Protein 4WYD (pdb70)

Nearest PDB structures (foldseek):
  4cxq-assembly1_B  TM=1.001E+00  e=4.930E-82  Mycobacterium tuberculosis
  4cxq-assembly1_A  TM=1.001E+00  e=3.440E-81  Mycobacterium tuberculosis
  3tft-assembly1_A  TM=9.997E-01  e=1.970E-79  Mycobacterium tuberculosis
  4mqr-assembly1_B  TM=9.929E-01  e=7.323E-78  Mycobacterium tuberculosis
  4w1v-assembly1_A  TM=9.950E-01  e=2.401E-77  Mycobacterium tuberculosis CDC1551

Solvent-accessible surface area: 26821 Å² total; per-residue (Å²): 80,73,40,116,87,2,73,66,20,5,54,54,31,4,1,24,12,53,8,12,25,79,105,97,103,39,74,30,22,2,2,52,14,3,97,27,4,70,0,18,0,23,62,140,50,116,86,44,98,0,0,1,0,0,0,1,37,14,0,0,2,3,0,2,27,42,85,44,0,29,113,23,0,47,90,21,8,210,61,3,1,0,0,0,0,7,6,0,1,0,48,10,0,0,93,0,0,107,32,0,29,106,22,9,11,87,46,2,42,5,0,0,0,1,7,8,17,22,2,0,7,0,0,1,4,0,0,0,15,4,14,5,49,9,108,54,84,68,41,14,99,60,3,0,0,1,71,1,1,33,5,6,4,0,17,24,1,2,5,2,6,17,24,148,41,6,45,3,39,105,8,78,108,34,28,52,79,20,6,36,0,80,58,4,49,119,111,62,63,89,64,23,12,64,57,3,44,66,45,0,38,147,40,14,63,62,0,0,0,0,4,0,9,0,6,3,1,2,20,3,9,1,97,16,6,28,39,137,2,0,112,27,4,53,44,4,1,153,105,81,100,4,12,0,1,0,7,1,17,20,2,2,2,0,4,4,18,5,20,0,0,0,62,73,24,71,7,34,2,26,0,0,1,0,1,26,8,0,0,0,0,0,3,14,4,0,0,0,0,0,27,56,92,2,4,105,13,0,10,25,75,98,12,33,24,0,42,3,5,14,28,9,0,0,4,0,0,2,0,13,0,0,5,15,1,2,79,48,1,63,72,70,95,31,138,63,46,1,86,91,2,20,61,23,0,76,77,22,0,84,95,0,140,96,19,112,2,19,89,40,11,17,34,22,11,0,1,0,0,0,46,2,76,92,106,14,84,46,54,66,3,7,54,6,1,12,96,94,14,0,0,2,42,5,52,90,39,3,0,4,0,4,0,0,6,74,1,66,102,77,32,3,80,62,0,1,57,0,0,7,40,1,1,107,64,16,11,71,82,170,22,134,69,37,144,88,2,85,66,22,8,57,59,33,4,1,20,11,53,9,14,27,80,108,94,102,38,78,34,23,2,2,52,29,4,125,20,4,69,0,24,0,25,87,140,55,114,80,30,122,0,0,1,0,0,0,1,37,15,0,1,2,3,0,2,8,39,101,45,0,30,94,23,0,22,70,21,8,156,55,4,2,0,0,1,0,7,6,0,0,0,61,10,0,0,94,0,0,85,31,0,20,87,28,10,9,86,50,3,49,4,0,0,0,1,7,6,19,20,2,0,8,0,0,1,3,0,0,0,12,6,8,6,51,29,105,57,83,82,42,13,120,54,3,0,0,2,50,4,2,32,6,6,4,0,19,24,0,1,5,2,6,15,30,129,56,10,39,3,36,112,7,75,87,49,25,54,77,22,7,30,0,82,60,4,52,115,109,60,65,84,64,22,11,63,59,3,39,67,53,0,38,149,36,16,62,60,0,0,0,0,4,0,9,0,7,4,0,1,20,18,7,0,98,21,6,48,39,145,2,0,94,24,5,32,43,3,1,150,122,75,102,5,8,0,1,0,8,1,17,19,2,3,2,0,3,4,18,5,21,0,0,0,62,76,22,68,14,30,2,23,0,0,1,0,1,28,6,0,0,0,1,0,4,11,5,0,0,0,0,0,22,57,76,0,7,104,17,1,6,58,12,117,44,19,24,0,42,2,5,13,29,11,1,0,5,0,0,2,0,13,0,0,6,15,1,2,78,48,0,63,72,69,96,30,134,64,51,1,88,90,2,21,62,26,0,68,74,23,0,78,83,0,131,94,20,109,0,18,80,33,4,16,38,23,11,0,1,0,0,0,48,1,75,72,108,12,84,44,53,66,2,8,64,13,1,11,89,107,13,0,1,2,43,4,54,93,40,3,0,3,0,3,0,0,6,72,1,65,105,75,30,4,89,61,0,1,62,0,0,10,34,1,0,119,60,16,21,85,185

Foldseek 3Di:
DQQVVVQVCCLVPNDDPPDDRNPDPDGDWAWDDWDFQWTFTADPNDTFIFGAQCLQVQAQQRTPPDPLLVVLLVVLVVPPQADFPVVDDDDLLVLLLVLCQVQAFPQFRDKWKDQAQLVLVVLLLLLLQLLCVLVVQNLQRAEEEEALAARDDPQQRLQRHHCPQGSSVVCNVPGDNHHYQYHAAAEDDVVSLVVVLVSCLVCLSNHSEYEGAAQFHPPSARGGHQNVSVVSRQVSCVVSVHFYEHEQQNQACCQQLGNTSNVSNSDDGQKYKYWRNLLSNDHGMIMMTGGPSSVVSSPHDPNHDSPDGHRCTSRSSSSSSSSSSSCVSVVDPSNVLQVVLQVLLCVLQVVLVPAPQFDDWDGGRQKTKTFGNFFQDCVQLQVLSVVLRHDWDDGGRITMGNGHSPQDSVRSNSSSNSSSRSSNDSVVDD/DAAQVVVQVCCLVPNDDPPDDRPPDPDGDWDWDDWFFQWTFTADPRDTAIFGAQALQVQAQQRTPPDVLLVVLLVVLVVPPFADFPVVDDDDLLVLLLVLCQVQAAPFFNDKWKDQAQLVLVVLLLLLLQLLVVLVVQNLARAEEEEALAARDDPQQRLQPHHLPPGSSVVCNVPGDHHHYQYHAAAEDDVVSLVVVLVSCLVCLSNHSEYEGAAQFHPRSARGGHQNCSVVSRQVSCVVSVHFYEYEQQNQACCLQLGNTSNVSNSDDGQKYKYWRNLLSNPHGMIMMTGGPSSVVSSPHNVSHDSPDGYRCTSGSSSSSSSSSSNCVSVVDPSNVLQVVLQVLLCVLQVVLCPAPQFDDWDGGRQKTKTFGNFAQDCVQLQVLLVVLRHGWDDGGRITMGNGHSPQDSVRSNSSSNSSSRSSNVVRVD

Radius of gyration: 25.9 Å; Cα contacts (8 Å, |Δi|>4): 2233; chains: 2; bounding box: 71×67×62 Å

InterPro domains:
  IPR005814 Aminotransferase class-III [PF00202] (35-428)
  IPR005814 Aminotransferase class-III [cd00610] (13-429)
  IPR005815 Adenosylmethionine--8-amino-7-oxononanoate aminotransferase BioA [MF_00834] (13-430)
  IPR005815 Adenosylmethionine--8-amino-7-oxononanoate aminotransferase BioA [TIGR00508] (21-430)
  IPR015421 Pyridoxal phosphate-dependent transferase, major domain [G3DSA:3.40.640.10] (73-339)
  IPR015422 Pyridoxal phosphate-dependent transferase, small domain [G3DSA:3.90.1150.10] (19-424)
  IPR015424 Pyridoxal phosphate-dependent transferase [SSF53383] (12-429)
  IPR049704 Aminotransferases class-III pyridoxal-phosphate attachment site [PS00600] (251-288)

B-factor: mean 19.02, std 11.11, range [7.64, 161.14]

Organism: Mycobacterium tuberculosis (strain ATCC 25618 / H37Rv) (NCBI:txid83332)

Secondary structure (DSSP, 8-state):
--HHHHHHHHHHHBPPTTB-TT--SSPPEEEEEEEBTEEEEEETTEEEEEEETTHHHHT-TT-BS-HHHHHHHHHHHHH-S---SSSEE-HHHHHHHHHHHHHSSTTEEEEEEESSHHHHHHHHHHHHHHHHHHTT-TT--EEEEETT----SSHHHHTTS-TTTSTTGGGGGGS---EEEPPPPSS--HHHHHHHHHHHHHHGGGEEEEEE-SSEE-TTT-EE--THHHHHHHHHHHHHT-EEEEE-TTTTTTTTSSSSGGGGTT---SEEEE-GGGGTTSS--EEEEEEHHHHHHHTSTT--SB----TTTT-HHHHHHHHHHHHHHHTS-HHHHHHHHHHHHHHHHGGGGGSTTEEEEEE-SS-EEEEESS---HHHHHHHHHTTTEE---BTTEEEE---TT--HHHHHHHHHHHHHHHHHHSS--/--SHHHHHHHHHHHBPPTTB-TT--SSPPEEEEEEEBTEEEEEETTEEEEEEETTHHHHT-TT-BT-HHHHHHHHHHHHH-S---SSSEE-HHHHHHHHHHHHHSSTTEEEEEEESSHHHHHHHHHHHHHHHHHHTT-TT--EEEEETT----SSHHHHTTS-TTTSTTGGGGGGS---EEEPPPPSS--HHHHHHHHHHHHHHGGGEEEEEE-SSEE-TTT-EE--THHHHHHHHHHHHHT-EEEEE-TTTTTTTTSSSSGGGGTT---SEEEE-GGGGTTSS--EEEEEEHHHHHHHHTSTT-SB----TTTT-HHHHHHHHHHHHHHHTS-HHHHHHHHHHHHHHHHGGGGGSTTEEEEEE-SS-EEEEESS---HHHHHHHHHHTTEE---BTTEEEE---TT--HHHHHHHHHHHHHHHHHHTT-

GO terms:
  GO:0004015 S-adenosyl-L-methionine:8-amino-7-oxononanoate transaminase activity (F, IDA)
  GO:0009102 biotin biosynthetic process (P, IDA)
  GO:0004015 S-adenosyl-L-methionine:8-amino-7-oxononanoate transaminase activity (F, EXP)

Structure (mmCIF, N/CA/C/O backbone):
data_4WYD
#
_entry.id   4WYD
#
_cell.length_a   63.104
_cell.length_b   66.49
_cell.length_c   204.65
_cell.angle_alpha   90.0
_cell.angle_beta   90.0
_cell.angle_gamma   90.0
#
_symmetry.space_group_name_H-M   'P 21 21 21'
#
loop_
_entity.id
_entity.type
_entity.pdbx_description
1 polymer 'Adenosylmethionine-8-amino-7-oxononanoate aminotransferase'
2 non-polymer "PYRIDOXAL-5'-PHOSPHATE"
3 non-polymer N-methyl-1-[4-(1H-pyrazol-1-ylmethyl)phenyl]methanamine
4 non-polymer '4-(2-HYDROXYETHYL)-1-PIPERAZINE ETHANESULFONIC ACID'
5 non-polymer 1,2-ETHANEDIOL
6 water water
#
loop_
_atom_site.group_PDB
_atom_site.id
_atom_site.type_symbol
_atom_site.label_atom_id
_atom_site.label_alt_id
_atom_site.label_comp_id
_atom_site.label_asym_id
_atom_site.label_entity_id
_atom_site.label_seq_id
_atom_site.pdbx_PDB_ins_code
_atom_site.Cartn_x
_atom_site.Cartn_y
_atom_site.Cartn_z
_atom_site.occupancy
_atom_site.B_iso_or_equiv
_atom_site.auth_seq_id
_atom_site.auth_comp_id
_atom_site.auth_asym_id
_atom_site.auth_atom_id
_atom_site.pdbx_PDB_model_num
ATOM 1 N N . LEU A 1 28 ? -2.07130 6.03651 -2.05201 1.000 38.07000 8 LEU A N 1
ATOM 2 C CA . LEU A 1 28 ? -0.67795 6.46282 -2.02398 1.000 35.00000 8 LEU A CA 1
ATOM 3 C C . LEU A 1 28 ? 0.22261 5.47116 -2.74964 1.000 34.26000 8 LEU A C 1
ATOM 4 O O . LEU A 1 28 ? 0.11104 4.25850 -2.55758 1.000 34.76000 8 LEU A O 1
ATOM 9 N N . THR A 1 29 ? 1.11774 5.99327 -3.58115 1.000 31.39000 9 THR A N 1
ATOM 10 C CA . THR A 1 29 ? 2.15261 5.17772 -4.20118 1.000 28.55000 9 THR A CA 1
ATOM 11 C C . THR A 1 29 ? 3.16761 4.79369 -3.13005 1.000 23.46000 9 THR A C 1
ATOM 12 O O . THR A 1 29 ? 3.20255 5.41618 -2.06655 1.000 22.63000 9 THR A O 1
ATOM 16 N N . PRO A 1 30 ? 3.99071 3.76522 -3.39332 1.000 22.74000 10 PRO A N 1
ATOM 17 C CA . PRO A 1 30 ? 5.04188 3.43217 -2.42591 1.000 21.58000 10 PRO A CA 1
ATOM 18 C C . PRO A 1 30 ? 5.96865 4.61461 -2.13312 1.000 20.74000 10 PRO A C 1
ATOM 19 O O . PRO A 1 30 ? 6.39927 4.77284 -0.99092 1.000 19.26000 10 PRO A O 1
ATOM 23 N N . GLU A 1 31 ? 6.25178 5.44165 -3.13314 1.000 23.24000 11 GLU A N 1
ATOM 24 C CA . GLU A 1 31 ? 7.09371 6.60607 -2.91011 1.000 26.90000 11 GLU A CA 1
ATOM 25 C C . GLU A 1 31 ? 6.41580 7.62042 -1.99441 1.000 24.50000 11 GLU A C 1
ATOM 26 O O . GLU A 1 31 ? 7.06538 8.23407 -1.14567 1.000 24.49000 11 GLU A O 1
ATOM 32 N N . GLN A 1 32 ? 5.10782 7.79165 -2.16027 1.000 23.15000 12 GLN A N 1
ATOM 33 C CA . GLN A 1 32 ? 4.34613 8.70288 -1.30562 1.000 23.01000 12 GLN A CA 1
ATOM 34 C C . GLN A 1 32 ? 4.30826 8.19559 0.13199 1.000 20.50000 12 GLN A C 1
ATOM 35 O O . GLN A 1 32 ? 4.40840 8.97775 1.07974 1.000 20.85000 12 GLN A O 1
ATOM 41 N N . ILE A 1 33 ? 4.16105 6.88359 0.28525 1.000 18.11000 13 ILE A N 1
ATOM 42 C CA . ILE A 1 33 ? 4.15128 6.26157 1.60318 1.000 15.95000 13 ILE A CA 1
ATOM 43 C C . ILE A 1 33 ? 5.48630 6.49146 2.30506 1.000 15.69000 13 ILE A C 1
ATOM 44 O O . ILE A 1 33 ? 5.51979 6.87072 3.47137 1.000 15.70000 13 ILE A O 1
ATOM 49 N N . ILE A 1 34 ? 6.58331 6.28151 1.58454 1.000 16.39000 14 ILE A N 1
ATOM 50 C CA . ILE A 1 34 ? 7.91837 6.51858 2.12510 1.000 17.47000 14 ILE A CA 1
ATOM 51 C C . ILE A 1 34 ? 8.09322 7.97538 2.56228 1.000 17.75000 14 ILE A C 1
ATOM 52 O O . ILE A 1 34 ? 8.63461 8.24985 3.63542 1.000 17.74000 14 ILE A O 1
ATOM 57 N N . ALA A 1 35 ? 7.60828 8.90575 1.74649 1.000 18.95000 15 ALA A N 1
ATOM 58 C CA . ALA A 1 35 ? 7.69200 10.32712 2.06872 1.000 19.08000 15 ALA A CA 1
ATOM 59 C C . ALA A 1 35 ? 6.91870 10.69011 3.34353 1.000 17.52000 15 ALA A C 1
ATOM 60 O O . ALA A 1 35 ? 7.42749 11.39586 4.22112 1.000 18.30000 15 ALA A O 1
ATOM 62 N N . VAL A 1 36 ? 5.68356 10.21729 3.44080 1.000 16.93000 16 VAL A N 1
ATOM 63 C CA . VAL A 1 36 ? 4.87385 10.49608 4.61972 1.000 15.59000 16 VAL A CA 1
ATOM 64 C C . VAL A 1 36 ? 5.47651 9.82774 5.84817 1.000 14.55000 16 VAL A C 1
ATOM 65 O O . VAL A 1 36 ? 5.55946 10.42776 6.92617 1.000 15.27000 16 VAL A O 1
ATOM 69 N N . ASP A 1 37 ? 5.91022 8.58847 5.66725 1.000 14.85000 17 ASP A N 1
ATOM 70 C CA . ASP A 1 37 ? 6.51972 7.82328 6.74075 1.000 13.93000 17 ASP A CA 1
ATOM 71 C C . ASP A 1 37 ? 7.76473 8.52216 7.30324 1.000 13.70000 17 ASP A C 1
ATOM 72 O O . ASP A 1 37 ? 7.90523 8.66104 8.51982 1.000 14.67000 17 ASP A O 1
ATOM 77 N N . GLY A 1 38 ? 8.65553 8.97507 6.42427 1.000 15.67000 18 GLY A N 1
ATOM 78 C CA . GLY A 1 38 ? 9.85516 9.65689 6.86493 1.000 16.82000 18 GLY A CA 1
ATOM 79 C C . GLY A 1 38 ? 9.54919 10.94306 7.60798 1.000 18.15000 18 GLY A C 1
ATOM 80 O O . GLY A 1 38 ? 10.23358 11.28461 8.57603 1.000 20.05000 18 GLY A O 1
ATOM 81 N N . ALA A 1 39 ? 8.51025 11.65116 7.17311 1.000 15.53000 19 ALA A N 1
ATOM 82 C CA . ALA A 1 39 ? 8.17029 12.93800 7.77403 1.000 16.74000 19 ALA A CA 1
ATOM 83 C C . ALA A 1 39 ? 7.44036 12.81056 9.10812 1.000 15.72000 19 ALA A C 1
ATOM 84 O O . ALA A 1 39 ? 7.60469 13.66246 9.98628 1.000 18.14000 19 ALA A O 1
ATOM 86 N N . HIS A 1 40 ? 6.63142 11.76636 9.26801 1.000 13.70000 20 HIS A N 1
ATOM 87 C CA . HIS A 1 40 ? 5.64214 11.76983 10.34643 1.000 13.27000 20 HIS A CA 1
ATOM 88 C C . HIS A 1 40 ? 5.52426 10.52676 11.21737 1.000 12.41000 20 HIS A C 1
ATOM 89 O O . HIS A 1 40 ? 4.87585 10.59132 12.26117 1.000 14.28000 20 HIS A O 1
ATOM 96 N N . LEU A 1 41 ? 6.11229 9.40609 10.81189 1.000 11.20000 21 LEU A N 1
ATOM 97 C CA . LEU A 1 41 ? 5.89749 8.15677 11.54301 1.000 11.59000 21 LEU A CA 1
ATOM 98 C C . LEU A 1 41 ? 7.08540 7.74712 12.39266 1.000 11.78000 21 LEU A C 1
ATOM 99 O O . LEU A 1 41 ? 8.19178 7.53930 11.88351 1.000 14.07000 21 LEU A O 1
ATOM 104 N N . TRP A 1 42 ? 6.83260 7.59748 13.69048 1.000 10.86000 22 TRP A N 1
ATOM 105 C CA . TRP A 1 42 ? 7.82601 7.05057 14.59916 1.000 10.83000 22 TRP A CA 1
ATOM 106 C C . TRP A 1 42 ? 7.72611 5.53108 14.59727 1.000 10.79000 22 TRP A C 1
ATOM 107 O O . TRP A 1 42 ? 6.66844 4.98678 14.86898 1.000 13.55000 22 TRP A O 1
ATOM 118 N N . HIS A 1 43 ? 8.82887 4.85107 14.29557 1.000 10.18000 23 HIS A N 1
ATOM 119 C CA . HIS A 1 43 ? 8.86247 3.39164 14.27578 1.000 10.31000 23 HIS A CA 1
ATOM 120 C C . HIS A 1 43 ? 9.35603 2.81565 15.61782 1.000 9.73000 23 HIS A C 1
ATOM 121 O O . HIS A 1 43 ? 9.92983 3.53863 16.43486 1.000 10.77000 23 HIS A O 1
ATOM 128 N N . PRO A 1 44 ? 9.11266 1.50865 15.85547 1.000 9.69000 24 PRO A N 1
ATOM 129 C CA . PRO A 1 44 ? 9.46572 0.91752 17.15389 1.000 10.69000 24 PRO A CA 1
ATOM 130 C C . PRO A 1 44 ? 10.94884 1.04580 17.47914 1.000 8.84000 24 PRO A C 1
ATOM 131 O O . PRO A 1 44 ? 11.78976 0.91460 16.58298 1.000 10.53000 24 PRO A O 1
ATOM 135 N N . TYR A 1 45 ? 11.25602 1.31591 18.74220 1.000 8.96000 25 TYR A N 1
ATOM 136 C CA . TYR A 1 45 ? 12.61023 1.15886 19.26075 1.000 9.15000 25 TYR A CA 1
ATOM 137 C C . TYR A 1 45 ? 13.62258 1.95685 18.44948 1.000 10.01000 25 TYR A C 1
ATOM 138 O O . TYR A 1 45 ? 14.73143 1.49619 18.21463 1.000 12.46000 25 TYR A O 1
ATOM 147 N N . SER A 1 46 ? 13.25140 3.16780 18.05191 1.000 10.27000 26 SER A N 1
ATOM 148 C CA . SER A 1 46 ? 14.05791 3.90218 17.08286 1.000 11.77000 26 SER A CA 1
ATOM 149 C C . SER A 1 46 ? 14.23517 5.36959 17.43369 1.000 12.17000 26 SER A C 1
ATOM 150 O O . SER A 1 46 ? 13.53515 5.92232 18.29052 1.000 11.60000 26 SER A O 1
ATOM 153 N N . SER A 1 47 ? 15.18890 5.98711 16.74931 1.000 14.80000 27 SER A N 1
ATOM 154 C CA . SER A 1 47 ? 15.41049 7.41856 16.82388 1.000 17.18000 27 SER A CA 1
ATOM 155 C C . SER A 1 47 ? 14.92257 8.00741 15.52506 1.000 20.52000 27 SER A C 1
ATOM 156 O O . SER A 1 47 ? 15.57386 7.85584 14.48950 1.000 22.41000 27 SER A O 1
ATOM 159 N N . ILE A 1 48 ? 13.78292 8.67989 15.57252 1.000 20.34000 28 ILE A N 1
ATOM 160 C CA . ILE A 1 48 ? 13.13450 9.14195 14.35820 1.000 22.15000 28 ILE A CA 1
ATOM 161 C C . ILE A 1 48 ? 14.00060 10.17124 13.62756 1.000 24.86000 28 ILE A C 1
ATOM 162 O O . ILE A 1 48 ? 14.55293 11.08524 14.23727 1.000 26.80000 28 ILE A O 1
ATOM 167 N N . GLY A 1 49 ? 14.15448 9.97358 12.32173 1.000 25.91000 29 GLY A N 1
ATOM 168 C CA . GLY A 1 49 ? 15.00655 10.81761 11.50155 1.000 26.74000 29 GLY A CA 1
ATOM 169 C C . GLY A 1 49 ? 16.48782 10.48774 11.58857 1.000 27.90000 29 GLY A C 1
ATOM 170 O O . GLY A 1 49 ? 17.31730 11.18478 11.00067 1.000 29.83000 29 GLY A O 1
ATOM 171 N N . ARG A 1 50 ? 16.82729 9.42404 12.31084 1.000 26.61000 30 ARG A N 1
ATOM 172 C CA . ARG A 1 50 ? 18.22675 9.06332 12.52723 1.000 28.52000 30 ARG A CA 1
ATOM 173 C C . ARG A 1 50 ? 18.55869 7.60502 12.23382 1.000 27.40000 30 ARG A C 1
ATOM 174 O O . ARG A 1 50 ? 19.65857 7.14941 12.54297 1.000 29.72000 30 ARG A O 1
ATOM 182 N N . GLU A 1 51 ? 17.61997 6.86961 11.65076 1.000 23.86000 31 GLU A N 1
ATOM 183 C CA . GLU A 1 51 ? 17.84846 5.44788 11.38698 1.000 23.37000 31 GLU A CA 1
ATOM 184 C C . GLU A 1 51 ? 18.51979 5.21048 10.04065 1.000 26.07000 31 GLU A C 1
ATOM 185 O O . GLU A 1 51 ? 18.09109 5.75106 9.02168 1.000 28.72000 31 GLU A O 1
ATOM 191 N N . ALA A 1 52 ? 19.57182 4.39585 10.04931 1.000 24.82000 32 ALA A N 1
ATOM 192 C CA . ALA A 1 52 ? 20.32700 4.09857 8.83672 1.000 26.78000 32 ALA A CA 1
ATOM 193 C C . ALA A 1 52 ? 19.51584 3.25492 7.86190 1.000 28.28000 32 ALA A C 1
ATOM 194 O O . ALA A 1 52 ? 19.64570 3.39811 6.64407 1.000 32.57000 32 ALA A O 1
ATOM 196 N N . VAL A 1 53 ? 18.68333 2.37066 8.40075 1.000 23.27000 33 VAL A N 1
ATOM 197 C CA . VAL A 1 53 ? 17.87049 1.48733 7.57222 1.000 21.77000 33 VAL A CA 1
ATOM 198 C C . VAL A 1 53 ? 16.40487 1.92112 7.58343 1.000 23.07000 33 VAL A C 1
ATOM 199 O O . VAL A 1 53 ? 15.71360 1.81796 8.60182 1.000 24.53000 33 VAL A O 1
ATOM 203 N N . SER A 1 54 ? 15.94289 2.40992 6.43818 1.000 20.38000 34 SER A N 1
ATOM 204 C CA A SER A 1 54 ? 14.58342 2.91777 6.30163 0.460 20.52000 34 SER A CA 1
ATOM 205 C CA B SER A 1 54 ? 14.58237 2.91551 6.30581 0.540 20.01000 34 SER A CA 1
ATOM 206 C C . SER A 1 54 ? 13.58855 1.76656 6.20549 1.000 17.12000 34 SER A C 1
ATOM 207 O O . SER A 1 54 ? 13.95447 0.66236 5.81048 1.000 19.34000 34 SER A O 1
ATOM 212 N N A PRO A 1 55 ? 12.31862 2.01880 6.56430 0.450 15.53000 35 PRO A N 1
ATOM 213 N N B PRO A 1 55 ? 12.33020 2.01495 6.59336 0.550 15.08000 35 PRO A N 1
ATOM 214 C CA A PRO A 1 55 ? 11.34941 0.92610 6.48071 0.450 14.52000 35 PRO A CA 1
ATOM 215 C CA B PRO A 1 55 ? 11.30152 0.97703 6.48259 0.550 13.96000 35 PRO A CA 1
ATOM 216 C C A PRO A 1 55 ? 11.05379 0.54873 5.03827 0.450 14.98000 35 PRO A C 1
ATOM 217 C C B PRO A 1 55 ? 11.04787 0.55633 5.03372 0.550 14.39000 35 PRO A C 1
ATOM 218 O O A PRO A 1 55 ? 11.12920 1.37962 4.13158 0.450 16.96000 35 PRO A O 1
ATOM 219 O O B PRO A 1 55 ? 11.16357 1.37080 4.11512 0.550 16.62000 35 PRO A O 1
ATOM 226 N N . VAL A 1 56 ? 10.72469 -0.71870 4.84352 1.000 13.85000 36 VAL A N 1
ATOM 227 C CA . VAL A 1 56 ? 10.36180 -1.23681 3.53201 1.000 13.34000 36 VAL A CA 1
ATOM 228 C C . VAL A 1 56 ? 8.83868 -1.19935 3.41803 1.000 12.74000 36 VAL A C 1
ATOM 229 O O . VAL A 1 56 ? 8.12976 -1.59988 4.34834 1.000 12.17000 36 VAL A O 1
ATOM 233 N N . VAL A 1 57 ? 8.32161 -0.70362 2.29928 1.000 12.67000 37 VAL A N 1
ATOM 234 C CA . VAL A 1 57 ? 6.87182 -0.62762 2.13166 1.000 12.18000 37 VAL A CA 1
ATOM 235 C C . VAL A 1 57 ? 6.27169 -2.00742 1.88779 1.000 11.89000 37 VAL A C 1
ATOM 236 O O . VAL A 1 57 ? 6.71957 -2.73093 0.99978 1.000 13.46000 37 VAL A O 1
ATOM 240 N N . ALA A 1 58 ? 5.27549 -2.37224 2.69083 1.000 11.41000 38 ALA A N 1
ATOM 241 C CA . ALA A 1 58 ? 4.51836 -3.60833 2.50832 1.000 11.67000 38 ALA A CA 1
ATOM 242 C C . ALA A 1 58 ? 3.17422 -3.27151 1.88372 1.000 11.47000 38 ALA A C 1
ATOM 243 O O . ALA A 1 58 ? 2.48734 -2.35576 2.35326 1.000 12.26000 38 ALA A O 1
ATOM 245 N N . VAL A 1 59 ? 2.79292 -4.00442 0.84001 1.000 11.46000 39 VAL A N 1
ATOM 246 C CA . VAL A 1 59 ? 1.55388 -3.69383 0.13681 1.000 11.58000 39 VAL A CA 1
ATOM 247 C C . VAL A 1 59 ? 0.53761 -4.83184 0.14142 1.000 12.49000 39 VAL A C 1
ATOM 248 O O . VAL A 1 59 ? -0.61570 -4.63209 -0.23445 1.000 15.57000 39 VAL A O 1
ATOM 252 N N . ALA A 1 60 ? 0.95473 -6.02557 0.54140 1.000 11.36000 40 ALA A N 1
ATOM 253 C CA . ALA A 1 60 ? 0.03028 -7.15850 0.61298 1.000 12.17000 40 ALA A CA 1
ATOM 254 C C . ALA A 1 60 ? 0.60682 -8.23791 1.50737 1.000 11.05000 40 ALA A C 1
ATOM 255 O O . ALA A 1 60 ? 1.81809 -8.28221 1.73257 1.000 11.74000 40 ALA A O 1
ATOM 257 N N . ALA A 1 61 ? -0.26270 -9.10498 2.01990 1.000 11.10000 41 ALA A N 1
ATOM 258 C CA . ALA A 1 61 ? 0.17387 -10.28091 2.76418 1.000 10.97000 41 ALA A CA 1
ATOM 259 C C . ALA A 1 61 ? -0.84610 -11.38275 2.55896 1.000 10.94000 41 ALA A C 1
ATOM 260 O O . ALA A 1 61 ? -2.05148 -11.17832 2.72409 1.000 13.24000 41 ALA A O 1
ATOM 262 N N . HIS A 1 62 ? -0.36651 -12.55444 2.17868 1.000 10.87000 42 HIS A N 1
ATOM 263 C CA A HIS A 1 62 ? -1.23975 -13.68844 1.89255 0.660 11.45000 42 HIS A CA 1
ATOM 264 C CA B HIS A 1 62 ? -1.24817 -13.69192 1.94476 0.340 12.20000 42 HIS A CA 1
ATOM 265 C C . HIS A 1 62 ? -0.51234 -14.97637 2.26535 1.000 11.02000 42 HIS A C 1
ATOM 266 O O . HIS A 1 62 ? 0.59592 -15.21726 1.79005 1.000 12.04000 42 HIS A O 1
ATOM 279 N N . GLY A 1 63 ? -1.12183 -15.79501 3.10876 1.000 11.11000 43 GLY A N 1
ATOM 280 C CA . GLY A 1 63 ? -0.46561 -16.99955 3.56760 1.000 11.98000 43 GLY A CA 1
ATOM 281 C C . GLY A 1 63 ? 0.82424 -16.63923 4.29281 1.000 10.78000 43 GLY A C 1
ATOM 282 O O . GLY A 1 63 ? 0.85548 -15.73661 5.12929 1.000 11.63000 43 GLY A O 1
ATOM 283 N N . ALA A 1 64 ? 1.90447 -17.33598 3.96038 1.000 11.92000 44 ALA A N 1
ATOM 284 C CA . ALA A 1 64 ? 3.19272 -17.11190 4.60801 1.000 11.90000 44 ALA A CA 1
ATOM 285 C C . ALA A 1 64 ? 4.00445 -16.01142 3.93497 1.000 11.65000 44 ALA A C 1
ATOM 286 O O . ALA A 1 64 ? 5.16117 -15.77684 4.30451 1.000 12.55000 44 ALA A O 1
ATOM 288 N N . TRP A 1 65 ? 3.39821 -15.32766 2.96899 1.000 11.27000 45 TRP A N 1
ATOM 289 C CA . TRP A 1 65 ? 4.13460 -14.41230 2.10327 1.000 11.52000 45 TRP A CA 1
ATOM 290 C C . TRP A 1 65 ? 3.70978 -12.95227 2.23355 1.000 11.84000 45 TRP A C 1
ATOM 291 O O . TRP A 1 65 ? 2.52506 -12.64924 2.37537 1.000 14.60000 45 TRP A O 1
ATOM 302 N N . LEU A 1 66 ? 4.69296 -12.05806 2.19353 1.000 10.89000 46 LEU A N 1
ATOM 303 C CA . LEU A 1 66 ? 4.45761 -10.62435 2.12916 1.000 11.16000 46 LEU A CA 1
ATOM 304 C C . LEU A 1 66 ? 4.83195 -10.13068 0.74376 1.000 10.99000 46 LEU A C 1
ATOM 305 O O . LEU A 1 66 ? 5.77823 -10.64455 0.13989 1.000 13.02000 46 LEU A O 1
ATOM 310 N N . THR A 1 67 ? 4.11671 -9.12280 0.25503 1.000 11.07000 47 THR A N 1
ATOM 311 C CA . THR A 1 67 ? 4.54059 -8.40754 -0.93954 1.000 11.65000 47 THR A CA 1
ATOM 312 C C . THR A 1 67 ? 5.14402 -7.08558 -0.49410 1.000 12.04000 47 THR A C 1
ATOM 313 O O . THR A 1 67 ? 4.45004 -6.22565 0.07080 1.000 12.32000 47 THR A O 1
ATOM 317 N N . LEU A 1 68 ? 6.44321 -6.93735 -0.72965 1.000 11.99000 48 LEU A N 1
ATOM 318 C CA . LEU A 1 68 ? 7.16076 -5.72703 -0.34493 1.000 12.06000 48 LEU A CA 1
ATOM 319 C C . LEU A 1 68 ? 7.60675 -4.98579 -1.59655 1.000 13.73000 48 LEU A C 1
ATOM 320 O O . LEU A 1 68 ? 7.72262 -5.58194 -2.66649 1.000 17.61000 48 LEU A O 1
AT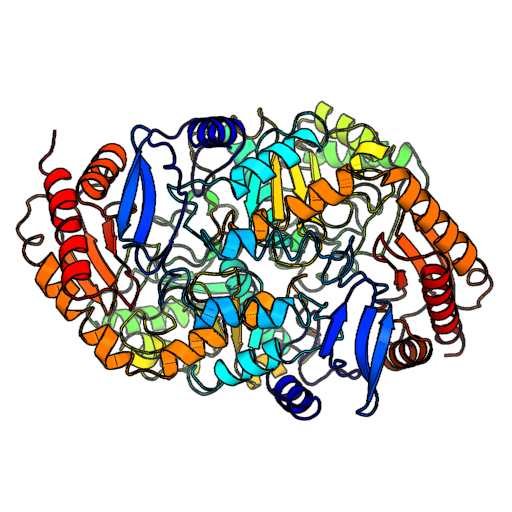OM 325 N N . ILE A 1 69 ? 7.85069 -3.68681 -1.46895 1.000 14.91000 49 ILE A N 1
ATOM 326 C CA . ILE A 1 69 ? 8.34208 -2.89786 -2.59125 1.000 16.71000 49 ILE A CA 1
ATOM 327 C C . ILE A 1 69 ? 9.83578 -2.69443 -2.44184 1.000 18.65000 49 ILE A C 1
ATOM 328 O O . ILE A 1 69 ? 10.30723 -2.19050 -1.42849 1.000 20.11000 49 ILE A O 1
ATOM 333 N N . ARG A 1 70 ? 10.58349 -3.09675 -3.45484 1.000 19.56000 50 ARG A N 1
ATOM 334 C CA . ARG A 1 70 ? 12.01786 -2.93640 -3.41563 1.000 23.62000 50 ARG A CA 1
ATOM 335 C C . ARG A 1 70 ? 12.46764 -2.41247 -4.76040 1.000 25.99000 50 ARG A C 1
ATOM 336 O O . ARG A 1 70 ? 12.15872 -3.01040 -5.78930 1.000 26.36000 50 ARG A O 1
ATOM 344 N N . ASP A 1 71 ? 13.18416 -1.29105 -4.74293 1.000 30.52000 51 ASP A N 1
ATOM 345 C CA . ASP A 1 71 ? 13.62802 -0.62584 -5.96540 1.000 36.44000 51 ASP A CA 1
ATOM 346 C C . ASP A 1 71 ? 12.44224 -0.35632 -6.89019 1.000 34.74000 51 ASP A C 1
ATOM 347 O O . ASP A 1 71 ? 12.54651 -0.48762 -8.10986 1.000 37.67000 51 ASP A O 1
ATOM 352 N N . GLY A 1 72 ? 11.30832 -0.00284 -6.29076 1.000 31.29000 52 GLY A N 1
ATOM 353 C CA . GLY A 1 72 ? 10.11302 0.34549 -7.03597 1.000 30.51000 52 GLY A CA 1
ATOM 354 C C . GLY A 1 72 ? 9.30315 -0.82604 -7.55812 1.000 29.16000 52 GLY A C 1
ATOM 355 O O . GLY A 1 72 ? 8.28106 -0.62928 -8.21335 1.000 31.35000 52 GLY A O 1
ATOM 356 N N . GLN A 1 73 ? 9.74673 -2.04492 -7.26959 1.000 25.73000 53 GLN A N 1
ATOM 357 C CA . GLN A 1 73 ? 9.07875 -3.23761 -7.78479 1.000 25.65000 53 GLN A CA 1
ATOM 358 C C . GLN A 1 73 ? 8.59462 -4.15295 -6.66604 1.000 20.70000 53 GLN A C 1
ATOM 359 O O . GLN A 1 73 ? 9.26551 -4.29959 -5.64803 1.000 19.42000 53 GLN A O 1
ATOM 365 N N . PRO A 1 74 ? 7.42407 -4.77780 -6.85455 1.000 19.86000 54 PRO A N 1
ATOM 366 C CA . PRO A 1 74 ? 6.94648 -5.72052 -5.83915 1.000 17.59000 54 PRO A CA 1
ATOM 367 C C . PRO A 1 74 ? 7.75391 -7.01745 -5.82548 1.000 18.61000 54 PRO A C 1
ATOM 368 O O . PRO A 1 74 ? 8.03258 -7.60078 -6.88344 1.000 19.79000 54 PRO A O 1
ATOM 372 N N . ILE A 1 75 ? 8.14105 -7.45005 -4.62749 1.000 16.60000 55 ILE A N 1
ATOM 373 C CA . ILE A 1 75 ? 8.77923 -8.74680 -4.44357 1.000 16.16000 55 ILE A CA 1
ATOM 374 C C . ILE A 1 75 ? 8.01573 -9.56886 -3.40647 1.000 14.06000 55 ILE A C 1
ATOM 375 O O . ILE A 1 75 ? 7.47399 -9.02731 -2.43727 1.000 14.67000 55 ILE A O 1
ATOM 380 N N . GLU A 1 76 ? 7.96407 -10.87645 -3.62321 1.000 15.15000 56 GLU A N 1
ATOM 381 C CA . GLU A 1 76 ? 7.33534 -11.79510 -2.68155 1.000 14.58000 56 GLU A CA 1
ATOM 382 C C . GLU A 1 76 ? 8.37938 -12.32233 -1.71422 1.000 13.51000 56 GLU A C 1
ATOM 383 O O . GLU A 1 76 ? 9.40526 -12.85686 -2.13911 1.000 17.09000 56 GLU A O 1
ATOM 389 N N . VAL A 1 77 ? 8.13632 -12.16778 -0.41507 1.000 11.92000 57 VAL A N 1
ATOM 390 C CA . VAL A 1 77 ? 9.07047 -12.69323 0.57664 1.000 12.53000 57 VAL A CA 1
ATOM 391 C C . VAL A 1 77 ? 8.33922 -13.46854 1.67090 1.000 11.78000 57 VAL A C 1
ATOM 392 O O . VAL A 1 77 ? 7.19841 -13.14535 2.03777 1.000 11.85000 57 VAL A O 1
ATOM 396 N N . LEU A 1 78 ? 8.99255 -14.50070 2.19395 1.000 10.95000 58 LEU A N 1
ATOM 397 C CA . LEU A 1 78 ? 8.44718 -15.26024 3.31599 1.000 10.88000 58 LEU A CA 1
ATOM 398 C C . LEU A 1 78 ? 8.48211 -14.44940 4.60828 1.000 10.48000 58 LEU A C 1
ATOM 399 O O . LEU A 1 78 ? 9.50554 -13.85451 4.95018 1.000 10.48000 58 LEU A O 1
ATOM 404 N N . ASP A 1 79 ? 7.36163 -14.43751 5.32419 1.000 9.99000 59 ASP A N 1
ATOM 405 C CA . ASP A 1 79 ? 7.27699 -13.77373 6.62117 1.000 10.41000 59 ASP A CA 1
ATOM 406 C C . ASP A 1 79 ? 7.87314 -14.67897 7.69185 1.000 9.98000 59 ASP A C 1
ATOM 407 O O . ASP A 1 79 ? 7.15620 -15.30029 8.47173 1.000 10.72000 59 ASP A O 1
ATOM 412 N N . ALA A 1 80 ? 9.19741 -14.75946 7.71519 1.000 9.39000 60 ALA A N 1
ATOM 413 C CA . ALA A 1 80 ? 9.89226 -15.69333 8.59511 1.000 9.97000 60 ALA A CA 1
ATOM 414 C C . ALA A 1 80 ? 9.74102 -15.32508 10.07073 1.000 9.87000 60 ALA A C 1
ATOM 415 O O . ALA A 1 80 ? 10.00529 -16.14062 10.94910 1.000 10.15000 60 ALA A O 1
ATOM 417 N N . MET A 1 81 ? 9.30010 -14.09871 10.32841 1.000 9.61000 61 MET A N 1
ATOM 418 C CA . MET A 1 81 ? 9.13697 -13.58872 11.68032 1.000 9.67000 61 MET A CA 1
ATOM 419 C C . MET A 1 81 ? 7.70150 -13.73600 12.15731 1.000 9.61000 61 MET A C 1
ATOM 420 O O . MET A 1 81 ? 7.40397 -13.39399 13.30005 1.000 10.13000 61 MET A O 1
ATOM 425 N N . SER A 1 82 ? 6.82445 -14.24449 11.29029 1.000 9.48000 62 SER A N 1
ATOM 426 C CA A SER A 1 82 ? 5.38354 -14.25922 11.57388 0.600 9.47000 62 SER A CA 1
ATOM 427 C CA B SER A 1 82 ? 5.37210 -14.22983 11.49290 0.400 10.31000 62 SER A CA 1
ATOM 428 C C . SER A 1 82 ? 4.88880 -12.89315 12.04954 1.000 8.47000 62 SER A C 1
ATOM 429 O O . SER A 1 82 ? 4.02681 -12.83472 12.92238 1.000 8.85000 62 SER A O 1
ATOM 434 N N . SER A 1 83 ? 5.43816 -11.80732 11.50757 1.000 9.76000 63 SER A N 1
ATOM 435 C CA . SER A 1 83 ? 5.03883 -10.46034 11.91187 1.000 10.12000 63 SER A CA 1
ATOM 436 C C . SER A 1 83 ? 5.11387 -10.30692 13.43298 1.000 9.85000 63 SER A C 1
ATOM 437 O O . SER A 1 83 ? 4.10473 -10.08788 14.11954 1.000 10.02000 63 SER A O 1
ATOM 440 N N . TRP A 1 84 ? 6.32807 -10.44105 13.94863 1.000 9.71000 64 TRP A N 1
ATOM 441 C CA . TRP A 1 84 ? 6.59900 -10.37325 15.38485 1.000 9.18000 64 TRP A CA 1
ATOM 442 C C . TRP A 1 84 ? 5.84171 -11.45574 16.14599 1.000 8.38000 64 TRP A C 1
ATOM 443 O O . TRP A 1 84 ? 5.27359 -11.22060 17.22237 1.000 9.91000 64 TRP A O 1
ATOM 454 N N . TRP A 1 85 ? 5.83491 -12.65037 15.56260 1.000 8.21000 65 TRP A N 1
ATOM 455 C CA . TRP A 1 85 ? 5.52142 -13.88380 16.28561 1.000 8.44000 65 TRP A CA 1
ATOM 456 C C . TRP A 1 85 ? 4.01920 -14.02548 16.49612 1.000 9.73000 65 TRP A C 1
ATOM 457 O O . TRP A 1 85 ? 3.58346 -14.63598 17.46553 1.000 12.38000 65 TRP A O 1
ATOM 468 N N . THR A 1 86 ? 3.23310 -13.45671 15.59041 1.000 9.12000 66 THR A N 1
ATOM 469 C CA . THR A 1 86 ? 1.79136 -13.44001 15.74343 1.000 9.55000 66 THR A CA 1
ATOM 470 C C . THR A 1 86 ? 1.06290 -14.27642 14.69202 1.000 8.59000 66 THR A C 1
ATOM 471 O O . THR A 1 86 ? 0.03352 -14.88427 14.99909 1.000 9.59000 66 THR A O 1
ATOM 475 N N . ALA A 1 87 ? 1.57880 -14.30546 13.45976 1.000 8.96000 67 ALA A N 1
ATOM 476 C CA . ALA A 1 87 ? 0.83490 -14.83067 12.30915 1.000 9.09000 67 ALA A CA 1
ATOM 477 C C . ALA A 1 87 ? 0.98988 -16.34490 12.17041 1.000 8.73000 67 ALA A C 1
ATOM 478 O O . ALA A 1 87 ? 1.45664 -16.84157 11.13868 1.000 9.70000 67 ALA A O 1
ATOM 480 N N . ILE A 1 88 ? 0.56975 -17.08485 13.19627 1.000 9.07000 68 ILE A N 1
ATOM 481 C CA . ILE A 1 88 ? 0.79170 -18.52511 13.24210 1.000 8.80000 68 ILE A CA 1
ATOM 482 C C . ILE A 1 88 ? 0.10317 -19.29916 12.11493 1.000 10.05000 68 ILE A C 1
ATOM 483 O O . ILE A 1 88 ? 0.60507 -20.34674 11.69938 1.000 10.38000 68 ILE A O 1
ATOM 488 N N . HIS A 1 89 ? -1.02508 -18.79383 11.61849 1.000 9.57000 69 HIS A N 1
ATOM 489 C CA . HIS A 1 89 ? -1.73260 -19.44398 10.52021 1.000 10.18000 69 HIS A CA 1
ATOM 490 C C . HIS A 1 89 ? -1.50683 -18.71079 9.20787 1.000 10.48000 69 HIS A C 1
ATOM 491 O O . HIS A 1 89 ? -2.21547 -18.94734 8.22952 1.000 11.98000 69 HIS A O 1
ATOM 498 N N . GLY A 1 90 ? -0.52787 -17.82378 9.17783 1.000 10.04000 70 GLY A N 1
ATOM 499 C CA . GLY A 1 90 ? -0.31177 -16.99449 8.01254 1.000 11.28000 70 GLY A CA 1
ATOM 500 C C . GLY A 1 90 ? -1.32389 -15.86104 7.92278 1.000 10.41000 70 GLY A C 1
ATOM 501 O O . GLY A 1 90 ? -2.19417 -15.67570 8.79002 1.000 13.99000 70 GLY A O 1
ATOM 502 N N . HIS A 1 91 ? -1.20902 -15.08251 6.85679 1.000 10.59000 71 HIS A N 1
ATOM 503 C CA . HIS A 1 91 ? -2.07523 -13.93038 6.64522 1.000 11.36000 71 HIS A CA 1
ATOM 504 C C . HIS A 1 91 ? -3.25178 -14.29967 5.75650 1.000 11.64000 71 HIS A C 1
ATOM 505 O O . HIS A 1 91 ? -3.13079 -15.15000 4.88190 1.000 14.38000 71 HIS A O 1
ATOM 512 N N . GLY A 1 92 ? -4.38965 -13.66200 5.97386 1.000 11.91000 72 GLY A N 1
ATOM 513 C CA . GLY A 1 92 ? -5.51737 -13.84072 5.08587 1.000 13.67000 72 GLY A CA 1
ATOM 514 C C . GLY A 1 92 ? -6.01994 -15.27228 5.04040 1.000 13.52000 72 GLY A C 1
ATOM 515 O O . GLY A 1 92 ? -6.42861 -15.76114 3.98961 1.000 16.62000 72 GLY A O 1
ATOM 516 N N . HIS A 1 93 ? -5.98164 -15.96196 6.17479 1.000 12.36000 73 HIS A N 1
ATOM 517 C CA . HIS A 1 93 ? -6.55828 -17.29589 6.25159 1.000 12.62000 73 HIS A CA 1
ATOM 518 C C . HIS A 1 93 ? -8.07556 -17.16636 6.16498 1.000 12.60000 73 HIS A C 1
ATOM 519 O O . HIS A 1 93 ? -8.66539 -16.35071 6.86665 1.000 13.33000 73 HIS A O 1
ATOM 526 N N . PRO A 1 94 ? -8.72333 -17.96361 5.30200 1.000 13.54000 74 PRO A N 1
ATOM 527 C CA . PRO A 1 94 ? -10.16230 -17.78017 5.08302 1.000 14.19000 74 PRO A CA 1
ATOM 528 C C . PRO A 1 94 ? -11.01155 -17.98140 6.33923 1.000 13.09000 74 PRO A C 1
ATOM 529 O O . PRO A 1 94 ? -12.02179 -17.29408 6.48387 1.000 13.82000 74 PRO A O 1
ATOM 533 N N . ALA A 1 95 ? -10.61549 -18.88137 7.23427 1.000 12.86000 75 ALA A N 1
ATOM 534 C CA . ALA A 1 95 ? -11.40272 -19.08840 8.45576 1.000 13.46000 75 ALA A CA 1
ATOM 535 C C . ALA A 1 95 ? -11.33520 -17.86907 9.36769 1.000 13.16000 75 ALA A C 1
ATOM 536 O O . ALA A 1 95 ? -12.32993 -17.47212 9.97343 1.000 13.82000 75 ALA A O 1
ATOM 538 N N . LEU A 1 96 ? -10.16212 -17.26341 9.44838 1.000 11.56000 76 LEU A N 1
ATOM 539 C CA . LEU A 1 96 ? -9.97907 -16.10523 10.31121 1.000 11.90000 76 LEU A CA 1
ATOM 540 C C . LEU A 1 96 ? -10.59951 -14.85582 9.67082 1.000 11.09000 76 LEU A C 1
ATOM 541 O O . LEU A 1 96 ? -11.27333 -14.07237 10.34287 1.000 11.74000 76 LEU A O 1
ATOM 546 N N . ASP A 1 97 ? -10.42092 -14.69813 8.35973 1.000 12.81000 77 ASP A N 1
ATOM 547 C CA . ASP A 1 97 ? -11.04768 -13.58871 7.63656 1.000 13.28000 77 ASP A CA 1
ATOM 548 C C . ASP A 1 97 ? -12.55545 -13.61613 7.83255 1.000 13.31000 77 ASP A C 1
ATOM 549 O O . ASP A 1 97 ? -13.18175 -12.60254 8.16288 1.000 13.29000 77 ASP A O 1
ATOM 554 N N . GLN A 1 98 ? -13.14296 -14.78692 7.63351 1.000 13.21000 78 GLN A N 1
ATOM 555 C CA . GLN A 1 98 ? -14.58872 -14.87280 7.72735 1.000 14.14000 78 GLN A CA 1
ATOM 556 C C . GLN A 1 98 ? -15.11684 -14.72754 9.14977 1.000 13.16000 78 GLN A C 1
ATOM 557 O O . GLN A 1 98 ? -16.20677 -14.20472 9.35161 1.000 13.41000 78 GLN A O 1
ATOM 563 N N . ALA A 1 99 ? -14.33343 -15.15057 10.13848 1.000 12.86000 79 ALA A N 1
ATOM 564 C CA . ALA A 1 99 ? -14.74451 -14.93745 11.51908 1.000 13.62000 79 ALA A CA 1
ATOM 565 C C . ALA A 1 99 ? -14.84179 -13.44117 11.80064 1.000 13.29000 79 ALA A C 1
ATOM 566 O O . ALA A 1 99 ? -15.76197 -12.98919 12.48223 1.000 14.12000 79 ALA A O 1
ATOM 568 N N . LEU A 1 100 ? -13.89148 -12.67322 11.27149 1.000 13.14000 80 LEU A N 1
ATOM 569 C CA A LEU A 1 100 ? -13.90396 -11.22933 11.44193 0.500 14.57000 80 LEU A CA 1
ATOM 570 C CA B LEU A 1 100 ? -13.90579 -11.22405 11.44465 0.500 14.34000 80 LEU A CA 1
ATOM 571 C C . LEU A 1 100 ? -15.10964 -10.60103 10.74202 1.000 14.24000 80 LEU A C 1
ATOM 572 O O . LEU A 1 100 ? -15.85130 -9.81984 11.33879 1.000 15.03000 80 LEU A O 1
ATOM 581 N N . THR A 1 101 ? -15.30890 -10.93945 9.47375 1.000 12.84000 81 THR A N 1
ATOM 582 C CA . THR A 1 101 ? -16.38402 -10.31231 8.72205 1.000 14.96000 81 THR A CA 1
ATOM 583 C C . THR A 1 101 ? -17.76550 -10.73865 9.22796 1.000 13.57000 81 THR A C 1
ATOM 584 O O . THR A 1 101 ? -18.70660 -9.94883 9.20372 1.000 15.39000 81 THR A O 1
ATOM 588 N N . THR A 1 102 ? -17.87757 -11.96750 9.71790 1.000 12.93000 82 THR A N 1
ATOM 589 C CA . THR A 1 102 ? -19.13443 -12.39791 10.32304 1.000 14.46000 82 THR A CA 1
ATOM 590 C C . THR A 1 102 ? -19.44869 -11.55586 11.56839 1.000 14.35000 82 THR A C 1
ATOM 591 O O . THR A 1 102 ? -20.56742 -11.07477 11.73955 1.000 15.86000 82 THR A O 1
ATOM 595 N N . GLN A 1 103 ? -18.45741 -11.34414 12.42389 1.000 12.96000 83 GLN A N 1
ATOM 596 C CA . GLN A 1 103 ? -18.69761 -10.53891 13.60681 1.000 13.24000 83 GLN A CA 1
ATOM 597 C C . GLN A 1 103 ? -18.94324 -9.07299 13.24698 1.000 13.73000 83 GLN A C 1
ATOM 598 O O . GLN A 1 103 ? -19.74328 -8.39478 13.89265 1.000 14.55000 83 GLN A O 1
ATOM 604 N N . LEU A 1 104 ? -18.26922 -8.59214 12.20560 1.000 13.23000 84 LEU A N 1
ATOM 605 C CA . LEU A 1 104 ? -18.41261 -7.20475 11.77201 1.000 14.08000 84 LEU A CA 1
ATOM 606 C C . LEU A 1 104 ? -19.84658 -6.90347 11.37228 1.000 14.27000 84 LEU A C 1
ATOM 607 O O . LEU A 1 104 ? -20.36551 -5.81127 11.61441 1.000 15.29000 84 LEU A O 1
ATOM 612 N N . ARG A 1 105 ? -20.49769 -7.88194 10.76569 1.000 13.93000 85 ARG A N 1
ATOM 613 C CA . ARG A 1 105 ? -21.88001 -7.71226 10.36187 1.000 15.39000 85 ARG A CA 1
ATOM 614 C C . ARG A 1 105 ? -22.83018 -7.61931 11.55426 1.000 16.61000 85 ARG A C 1
ATOM 615 O O . ARG A 1 105 ? -23.78575 -6.83896 11.53720 1.000 21.00000 85 ARG A O 1
ATOM 623 N N . VAL A 1 106 ? -22.55966 -8.40252 12.59303 1.000 13.74000 86 VAL A N 1
ATOM 624 C CA A VAL A 1 106 ? -23.43775 -8.50974 13.75699 0.570 14.38000 86 VAL A CA 1
ATOM 625 C CA B VAL A 1 106 ? -23.47862 -8.46528 13.72402 0.430 14.40000 86 VAL A CA 1
ATOM 626 C C . VAL A 1 106 ? -23.22607 -7.39408 14.78342 1.000 12.80000 86 VAL A C 1
ATOM 627 O O . VAL A 1 106 ? -24.17826 -6.73419 15.21079 1.000 13.43000 86 VAL A O 1
ATOM 634 N N . MET A 1 107 ? -21.97047 -7.19563 15.18787 1.000 12.73000 87 MET A N 1
ATOM 635 C CA . MET A 1 107 ? -21.66621 -6.28633 16.28482 1.000 12.83000 87 MET A CA 1
ATOM 636 C C . MET A 1 107 ? -20.17021 -6.03653 16.34913 1.000 11.26000 87 MET A C 1
ATOM 637 O O . MET A 1 107 ? -19.40817 -6.90365 16.76502 1.000 12.89000 87 MET A O 1
ATOM 642 N N . ASN A 1 108 ? -19.74898 -4.84360 15.95516 1.000 11.65000 88 ASN A N 1
ATOM 643 C CA . ASN A 1 108 ? -18.32627 -4.52664 15.95732 1.000 12.31000 88 ASN A CA 1
ATOM 644 C C . ASN A 1 108 ? -17.73079 -4.45986 17.36196 1.000 11.89000 88 ASN A C 1
ATOM 645 O O . ASN A 1 108 ? -16.65496 -5.00062 17.62797 1.000 12.14000 88 ASN A O 1
ATOM 650 N N . HIS A 1 109 ? -18.44930 -3.81438 18.26664 1.000 11.92000 89 HIS A N 1
ATOM 651 C CA . HIS A 1 109 ? -17.92438 -3.54517 19.59288 1.000 11.97000 89 HIS A CA 1
ATOM 652 C C . HIS A 1 109 ? -19.00328 -2.96396 20.47828 1.000 13.09000 89 HIS A C 1
ATOM 653 O O . HIS A 1 109 ? -19.82186 -2.16736 20.01684 1.000 14.42000 89 HIS A O 1
ATOM 660 N N . VAL A 1 110 ? -19.01251 -3.38188 21.74313 1.000 11.66000 90 VAL A N 1
ATOM 661 C CA . VAL A 1 110 ? -19.81761 -2.73827 22.78071 1.000 11.54000 90 VAL A CA 1
ATOM 662 C C . VAL A 1 110 ? -18.93883 -2.64259 24.01717 1.000 10.81000 90 VAL A C 1
ATOM 663 O O . VAL A 1 110 ? -17.95824 -3.38466 24.14647 1.000 11.77000 90 VAL A O 1
ATOM 667 N N . MET A 1 111 ? -19.26153 -1.71999 24.91545 1.000 11.05000 91 MET A N 1
ATOM 668 C CA . MET A 1 111 ? -18.46329 -1.56224 26.13906 1.000 10.12000 91 MET A CA 1
ATOM 669 C C . MET A 1 111 ? -18.64032 -2.75495 27.08319 1.000 11.32000 91 MET A C 1
ATOM 670 O O . MET A 1 111 ? -19.76006 -3.22642 27.29186 1.000 12.90000 91 MET A O 1
ATOM 675 N N . PHE A 1 112 ? -17.53970 -3.23803 27.65537 1.000 10.10000 92 PHE A N 1
ATOM 676 C CA . PHE A 1 112 ? -17.57693 -4.40213 28.52632 1.000 11.07000 92 PHE A CA 1
ATOM 677 C C . PHE A 1 112 ? -17.93750 -3.98360 29.95066 1.000 10.94000 92 PHE A C 1
ATOM 678 O O . PHE A 1 112 ? -18.09745 -4.82842 30.83127 1.000 11.93000 92 PHE A O 1
ATOM 686 N N . GLY A 1 113 ? -18.06341 -2.67961 30.17954 1.000 12.19000 93 GLY A N 1
ATOM 687 C CA . GLY A 1 113 ? -18.54984 -2.19206 31.45817 1.000 13.64000 93 GLY A CA 1
ATOM 688 C C . GLY A 1 113 ? -20.07054 -2.24424 31.49360 1.000 13.23000 93 GLY A C 1
ATOM 689 O O . GLY A 1 113 ? -20.74406 -1.28357 31.10163 1.000 14.92000 93 GLY A O 1
ATOM 690 N N . GLY A 1 114 ? -20.61760 -3.37074 31.94556 1.000 13.10000 94 GLY A N 1
ATOM 691 C CA . GLY A 1 114 ? -22.05751 -3.54070 32.06412 1.000 13.18000 94 GLY A CA 1
ATOM 692 C C . GLY A 1 114 ? -22.67329 -4.48951 31.05348 1.000 12.11000 94 GLY A C 1
ATOM 693 O O . GLY A 1 114 ? -23.82978 -4.89832 31.20649 1.000 13.18000 94 GLY A O 1
ATOM 694 N N . LEU A 1 115 ? -21.90931 -4.84196 30.01926 1.000 12.43000 95 LEU A N 1
ATOM 695 C CA . LEU A 1 115 ? -22.39225 -5.72025 28.95863 1.000 11.58000 95 LEU A CA 1
ATOM 696 C C . LEU A 1 115 ? -21.47406 -6.90957 28.77695 1.000 12.26000 95 LEU A C 1
ATOM 697 O O . LEU A 1 115 ? -20.28809 -6.83241 29.06357 1.000 12.01000 95 LEU A O 1
ATOM 702 N N . THR A 1 116 ? -22.03057 -8.00929 28.28012 1.000 11.73000 96 THR A N 1
ATOM 703 C CA . THR A 1 116 ? -21.22228 -9.13554 27.86468 1.000 12.32000 96 THR A CA 1
ATOM 704 C C . THR A 1 116 ? -21.68819 -9.63089 26.50080 1.000 11.43000 96 THR A C 1
ATOM 705 O O . THR A 1 116 ? -22.68512 -9.15201 25.96951 1.000 12.37000 96 THR A O 1
ATOM 709 N N . HIS A 1 117 ? -20.94939 -10.56022 25.91161 1.000 11.43000 97 HIS A N 1
ATOM 710 C CA . HIS A 1 117 ? -21.27131 -10.99324 24.55922 1.000 11.81000 97 HIS A CA 1
ATOM 711 C C . HIS A 1 117 ? -20.65841 -12.33630 24.20795 1.000 10.53000 97 HIS A C 1
ATOM 712 O O . HIS A 1 117 ? -19.78520 -12.84381 24.91866 1.000 11.54000 97 HIS A O 1
ATOM 719 N N . GLU A 1 118 ? -21.13422 -12.90412 23.10681 1.000 11.70000 98 GLU A N 1
ATOM 720 C CA . GLU A 1 118 ? -20.73801 -14.23712 22.68815 1.000 12.34000 98 GLU A CA 1
ATOM 721 C C . GLU A 1 118 ? -19.23414 -14.42354 22.38996 1.000 11.60000 98 GLU A C 1
ATOM 722 O O . GLU A 1 118 ? -18.64595 -15.38514 22.86124 1.000 12.35000 98 GLU A O 1
ATOM 728 N N . PRO A 1 119 ? -18.60722 -13.51181 21.62057 1.000 11.31000 99 PRO A N 1
ATOM 729 C CA . PRO A 1 119 ? -17.17144 -13.70999 21.36769 1.000 12.18000 99 PRO A CA 1
ATOM 730 C C . PRO A 1 119 ? -16.32915 -13.73522 22.65032 1.000 10.91000 99 PRO A C 1
ATOM 731 O O . PRO A 1 119 ? -15.41499 -14.55644 22.75364 1.000 11.36000 99 PRO A O 1
ATOM 735 N N . ALA A 1 120 ? -16.63931 -12.87820 23.62136 1.000 10.29000 100 ALA A N 1
ATOM 736 C CA . ALA A 1 120 ? -15.90423 -12.90465 24.88785 1.000 10.79000 100 ALA A CA 1
ATOM 737 C C . ALA A 1 120 ? -16.11430 -14.22951 25.61542 1.000 10.83000 100 ALA A C 1
ATOM 738 O O . ALA A 1 120 ? -15.16896 -14.82404 26.12371 1.000 10.45000 100 ALA A O 1
ATOM 740 N N . ALA A 1 121 ? -17.35808 -14.68860 25.66360 1.000 11.03000 101 ALA A N 1
ATOM 741 C CA . ALA A 1 121 ? -17.66550 -15.93707 26.33213 1.000 11.11000 101 ALA A CA 1
ATOM 742 C C . ALA A 1 121 ? -17.00525 -17.12093 25.63014 1.000 11.84000 101 ALA A C 1
ATOM 743 O O . ALA A 1 121 ? -16.41719 -17.98377 26.28413 1.000 12.25000 101 ALA A O 1
ATOM 745 N N . ARG A 1 122 ? -17.09179 -17.16602 24.30471 1.000 11.82000 102 ARG A N 1
ATOM 746 C CA . ARG A 1 122 ? -16.47836 -18.26859 23.57155 1.000 11.85000 102 ARG A CA 1
ATOM 747 C C . ARG A 1 122 ? -14.97223 -18.31033 23.78943 1.000 10.99000 102 ARG A C 1
ATOM 748 O O . ARG A 1 122 ? -14.39055 -19.37772 24.00520 1.000 11.98000 102 ARG A O 1
ATOM 756 N N . LEU A 1 123 ? -14.34423 -17.14253 23.73532 1.000 10.52000 103 LEU A N 1
ATOM 757 C CA . LEU A 1 123 ? -12.89329 -17.09401 23.88731 1.000 11.16000 103 LEU A CA 1
ATOM 758 C C . LEU A 1 123 ? -12.45673 -17.43033 25.31031 1.000 10.91000 103 LEU A C 1
ATOM 759 O O . LEU A 1 123 ? -11.49136 -18.16436 25.50610 1.000 11.18000 103 LEU A O 1
ATOM 764 N N . ALA A 1 124 ? -13.17205 -16.90772 26.30282 1.000 11.33000 104 ALA A N 1
ATOM 765 C CA . ALA A 1 124 ? -12.83070 -17.21831 27.68891 1.000 11.72000 104 ALA A CA 1
ATOM 766 C C . ALA A 1 124 ? -12.94669 -18.71178 27.95215 1.000 11.59000 104 ALA A C 1
ATOM 767 O O . ALA A 1 124 ? -12.07261 -19.29625 28.58584 1.000 13.36000 104 ALA A O 1
ATOM 769 N N . LYS A 1 125 ? -14.02672 -19.32066 27.47264 1.000 13.13000 105 LYS A N 1
ATOM 770 C CA . LYS A 1 125 ? -14.23084 -20.75463 27.62925 1.000 14.00000 105 LYS A CA 1
ATOM 771 C C . LYS A 1 125 ? -13.06613 -21.54167 27.02018 1.000 13.52000 105 LYS A C 1
ATOM 772 O O . LYS A 1 125 ? -12.54503 -22.46897 27.64210 1.000 15.24000 105 LYS A O 1
ATOM 778 N N . LEU A 1 126 ? -12.64645 -21.16146 25.81484 1.000 14.04000 106 LEU A N 1
ATOM 779 C CA . LEU A 1 126 ? -11.52931 -21.83338 25.15926 1.000 14.11000 106 LEU A CA 1
ATOM 780 C C . LEU A 1 126 ? -10.24435 -21.66466 25.96306 1.000 12.33000 106 LEU A C 1
ATOM 781 O O . LEU A 1 126 ? -9.50842 -22.63070 26.17679 1.000 14.13000 106 LEU A O 1
ATOM 786 N N . LEU A 1 127 ? -9.96873 -20.43750 26.39899 1.000 12.43000 107 LEU A N 1
ATOM 787 C CA . LEU A 1 127 ? -8.70814 -20.16909 27.07604 1.000 12.28000 107 LEU A CA 1
ATOM 788 C C . LEU A 1 127 ? -8.61731 -20.90684 28.40115 1.000 12.93000 107 LEU A C 1
ATOM 789 O O . LEU A 1 127 ? -7.57219 -21.45628 28.72435 1.000 14.33000 107 LEU A O 1
ATOM 794 N N . VAL A 1 128 ? -9.69875 -20.92448 29.17486 1.000 13.16000 108 VAL A N 1
ATOM 795 C CA A VAL A 1 128 ? -9.71199 -21.64487 30.44431 0.490 13.36000 108 VAL A CA 1
ATOM 796 C CA B VAL A 1 128 ? -9.65298 -21.63605 30.44708 0.510 13.59000 108 VAL A CA 1
ATOM 797 C C . VAL A 1 128 ? -9.45401 -23.13452 30.23013 1.000 16.18000 108 VAL A C 1
ATOM 798 O O . VAL A 1 128 ? -8.75835 -23.78493 31.01306 1.000 19.25000 108 VAL A O 1
ATOM 805 N N . ASP A 1 129 ? -10.02176 -23.67057 29.15197 1.000 14.67000 109 ASP A N 1
ATOM 806 C CA A ASP A 1 129 ? -9.91896 -25.09955 28.88901 0.460 16.80000 109 ASP A CA 1
ATOM 807 C CA B ASP A 1 129 ? -9.92390 -25.09823 28.85976 0.540 16.41000 109 ASP A CA 1
ATOM 808 C C . ASP A 1 129 ? -8.52720 -25.54282 28.44036 1.000 17.84000 109 ASP A C 1
ATOM 809 O O . ASP A 1 129 ? -8.09266 -26.63354 28.78340 1.000 21.33000 109 ASP A O 1
ATOM 818 N N . ILE A 1 130 ? -7.82213 -24.70386 27.68565 1.000 15.53000 110 ILE A N 1
ATOM 819 C CA . ILE A 1 130 ? -6.54153 -25.13423 27.12307 1.000 16.17000 110 ILE A CA 1
ATOM 820 C C . ILE A 1 130 ? -5.30745 -24.69768 27.90246 1.000 14.75000 110 ILE A C 1
ATOM 821 O O . ILE A 1 130 ? -4.21262 -25.22356 27.67736 1.000 17.25000 110 ILE A O 1
ATOM 826 N N . THR A 1 131 ? -5.47340 -23.73233 28.80072 1.000 14.09000 111 THR A N 1
ATOM 827 C CA . THR A 1 131 ? -4.35849 -23.26913 29.62202 1.000 14.09000 111 THR A CA 1
ATOM 828 C C . THR A 1 131 ? -4.12095 -24.24247 30.77954 1.000 14.57000 111 THR A C 1
ATOM 829 O O . THR A 1 131 ? -4.98247 -25.08361 31.06007 1.000 15.88000 111 THR A O 1
ATOM 833 N N . PRO A 1 132 ? -2.94146 -24.15774 31.43444 1.000 14.10000 112 PRO A N 1
ATOM 834 C CA . PRO A 1 132 ? -2.65462 -25.02666 32.58202 1.000 15.79000 112 PRO A CA 1
ATOM 835 C C . PRO A 1 132 ? -3.79070 -25.05112 33.59821 1.000 15.69000 112 PRO A C 1
ATOM 836 O O . PRO A 1 132 ? -4.47530 -24.04161 33.79761 1.000 16.71000 112 PRO A O 1
ATOM 840 N N . ALA A 1 133 ? -3.98667 -26.21687 34.20483 1.000 17.64000 113 ALA A N 1
ATOM 841 C CA . ALA A 1 133 ? -5.08399 -26.44483 35.13223 1.000 17.91000 113 ALA A CA 1
ATOM 842 C C . ALA A 1 133 ? -5.15712 -25.38820 36.22601 1.000 18.29000 113 ALA A C 1
ATOM 843 O O . ALA A 1 133 ? -4.13613 -24.95321 36.76156 1.000 19.51000 113 ALA A O 1
ATOM 845 N N . GLY A 1 134 ? -6.37478 -24.98184 36.55919 1.000 17.01000 114 GLY A N 1
ATOM 846 C CA . GLY A 1 134 ? -6.58461 -24.06758 37.66206 1.000 16.03000 114 GLY A CA 1
ATOM 847 C C . GLY A 1 134 ? -6.78069 -22.63061 37.23705 1.000 12.99000 114 GLY A C 1
ATOM 848 O O . GLY A 1 134 ? -7.23423 -21.81455 38.03343 1.000 14.61000 114 GLY A O 1
ATOM 849 N N . LEU A 1 135 ? -6.43778 -22.30628 35.99746 1.000 13.56000 115 LEU A N 1
ATOM 850 C CA . LEU A 1 135 ? -6.63238 -20.95138 35.51764 1.000 13.93000 115 LEU A CA 1
ATOM 851 C C . LEU A 1 135 ? -8.03770 -20.83820 34.95644 1.000 15.50000 115 LEU A C 1
ATOM 852 O O . LEU A 1 135 ? -8.30098 -21.25599 33.82653 1.000 21.26000 115 LEU A O 1
ATOM 857 N N . ASP A 1 136 ? -8.95102 -20.29307 35.75119 1.000 14.48000 116 ASP A N 1
ATOM 858 C CA . ASP A 1 136 ? -10.36193 -20.33629 35.37584 1.000 16.59000 116 ASP A CA 1
ATOM 859 C C . ASP A 1 136 ? -11.02692 -18.97410 35.26956 1.000 13.44000 116 ASP A C 1
ATOM 860 O O . ASP A 1 136 ? -12.23515 -18.88072 35.09621 1.000 13.91000 116 ASP A O 1
ATOM 865 N N . THR A 1 137 ? -10.23941 -17.91769 35.36038 1.000 12.31000 117 THR A N 1
ATOM 866 C CA A THR A 1 137 ? -10.74146 -16.55577 35.28077 0.720 11.42000 117 THR A CA 1
ATOM 867 C CA B THR A 1 137 ? -10.80718 -16.59661 35.14572 0.280 13.61000 117 THR A CA 1
ATOM 868 C C . THR A 1 137 ? -9.91835 -15.77304 34.24291 1.000 11.03000 117 THR A C 1
ATOM 869 O O . THR A 1 137 ? -8.69054 -15.86960 34.25748 1.000 11.54000 117 THR A O 1
ATOM 876 N N . VAL A 1 138 ? -10.57797 -14.99936 33.38716 1.000 10.20000 118 VAL A N 1
ATOM 877 C CA . VAL A 1 138 ? -9.92056 -14.31759 32.28183 1.000 10.11000 118 VAL A CA 1
ATOM 878 C C . VAL A 1 138 ? -10.21209 -12.83025 32.28598 1.000 9.46000 118 VAL A C 1
ATOM 879 O O . VAL A 1 138 ? -11.38527 -12.43536 32.26424 1.000 10.36000 118 VAL A O 1
ATOM 883 N N . PHE A 1 139 ? -9.15088 -12.02128 32.31988 1.000 8.85000 119 PHE A N 1
ATOM 884 C CA . PHE A 1 139 ? -9.24591 -10.57578 32.19275 1.000 8.85000 119 PHE A CA 1
ATOM 885 C C . PHE A 1 139 ? -8.67164 -10.18568 30.83859 1.000 8.57000 119 PHE A C 1
ATOM 886 O O . PHE A 1 139 ? -7.45545 -10.26508 30.63136 1.000 9.07000 119 PHE A O 1
ATOM 894 N N . PHE A 1 140 ? -9.52253 -9.75798 29.91464 1.000 9.80000 120 PHE A N 1
ATOM 895 C CA . PHE A 1 140 ? -9.05529 -9.36129 28.59160 1.000 9.35000 120 PHE A CA 1
ATOM 896 C C . PHE A 1 140 ? -8.47098 -7.94973 28.58514 1.000 8.95000 120 PHE A C 1
ATOM 897 O O . PHE A 1 140 ? -8.95648 -7.07189 29.29255 1.000 10.11000 120 PHE A O 1
ATOM 905 N N . SER A 1 141 ? -7.43554 -7.73998 27.77560 1.000 9.45000 121 SER A N 1
ATOM 906 C CA . SER A 1 141 ? -6.92420 -6.40123 27.54681 1.000 8.95000 121 SER A CA 1
ATOM 907 C C . SER A 1 141 ? -6.48635 -6.23622 26.09051 1.000 9.26000 121 SER A C 1
ATOM 908 O O . SER A 1 141 ? -6.65938 -7.14315 25.27784 1.000 9.79000 121 SER A O 1
ATOM 911 N N . ASP A 1 142 ? -5.93826 -5.08083 25.76547 1.000 10.52000 122 ASP A N 1
ATOM 912 C CA . ASP A 1 142 ? -5.70401 -4.71724 24.38023 1.000 12.60000 122 ASP A CA 1
ATOM 913 C C . ASP A 1 142 ? -4.27746 -4.94755 23.92426 1.000 11.47000 122 ASP A C 1
ATOM 914 O O . ASP A 1 142 ? -3.98785 -4.80890 22.74338 1.000 18.30000 122 ASP A O 1
ATOM 919 N N . SER A 1 143 ? -3.38015 -5.27550 24.84299 1.000 11.27000 123 SER A N 1
ATOM 920 C CA . SER A 1 143 ? -1.99558 -5.52242 24.45809 1.000 13.01000 123 SER A CA 1
ATOM 921 C C . SER A 1 143 ? -1.22379 -6.28543 25.49446 1.000 9.57000 123 SER A C 1
ATOM 922 O O . SER A 1 143 ? -1.58986 -6.31548 26.66865 1.000 9.32000 123 SER A O 1
ATOM 925 N N . GLY A 1 144 ? -0.12471 -6.87620 25.05367 1.000 9.43000 124 GLY A N 1
ATOM 926 C CA . GLY A 1 144 ? 0.68485 -7.70775 25.91722 1.000 8.61000 124 GLY A CA 1
ATOM 927 C C . GLY A 1 144 ? 1.22762 -6.94248 27.10768 1.000 8.74000 124 GLY A C 1
ATOM 928 O O . GLY A 1 144 ? 1.14103 -7.42538 28.23646 1.000 9.04000 124 GLY A O 1
ATOM 929 N N . SER A 1 145 ? 1.78223 -5.75564 26.88056 1.000 8.49000 125 SER A N 1
ATOM 930 C CA . SER A 1 145 ? 2.32647 -4.97152 27.98904 1.000 8.31000 125 SER A CA 1
ATOM 931 C C . SER A 1 145 ? 1.24417 -4.68074 29.03314 1.000 7.92000 125 SER A C 1
ATOM 932 O O . SER A 1 145 ? 1.49958 -4.78878 30.23439 1.000 9.71000 125 SER A O 1
ATOM 935 N N . VAL A 1 146 ? 0.04211 -4.33019 28.58571 1.000 8.04000 126 VAL A N 1
ATOM 936 C CA . VAL A 1 146 ? -1.04169 -4.07224 29.51822 1.000 8.29000 126 VAL A CA 1
ATOM 937 C C . VAL A 1 146 ? -1.39928 -5.33922 30.29453 1.000 8.12000 126 VAL A C 1
ATOM 938 O O . VAL A 1 146 ? -1.63683 -5.27414 31.50078 1.000 9.35000 126 VAL A O 1
ATOM 942 N N . SER A 1 147 ? -1.40382 -6.49180 29.62933 1.000 7.64000 127 SER A N 1
ATOM 943 C CA . SER A 1 147 ? -1.73543 -7.73447 30.32280 1.000 8.07000 127 SER A CA 1
ATOM 944 C C . SER A 1 147 ? -0.71255 -8.05116 31.42719 1.000 8.38000 127 SER A C 1
ATOM 945 O O . SER A 1 147 ? -1.06716 -8.63269 32.45247 1.000 8.91000 127 SER A O 1
ATOM 948 N N . VAL A 1 148 ? 0.54060 -7.65454 31.23435 1.000 7.83000 128 VAL A N 1
ATOM 949 C CA . VAL A 1 148 ? 1.55963 -7.81777 32.26403 1.000 8.09000 128 VAL A CA 1
ATOM 950 C C . VAL A 1 148 ? 1.29017 -6.86904 33.43188 1.000 8.49000 128 VAL A C 1
ATOM 951 O O . VAL A 1 148 ? 1.40473 -7.27743 34.59046 1.000 9.29000 128 VAL A O 1
ATOM 955 N N . GLU A 1 149 ? 0.91132 -5.62506 33.13662 1.000 8.84000 129 GLU A N 1
ATOM 956 C CA . GLU A 1 149 ? 0.56071 -4.66652 34.18243 1.000 9.10000 129 GLU A CA 1
ATOM 957 C C . GLU A 1 149 ? -0.62506 -5.20775 34.97825 1.000 8.75000 129 GLU A C 1
ATOM 958 O O . GLU A 1 149 ? -0.66293 -5.07742 36.20429 1.000 9.58000 129 GLU A O 1
ATOM 964 N N . VAL A 1 150 ? -1.59605 -5.80121 34.28315 1.000 8.01000 130 VAL A N 1
ATOM 965 C CA . VAL A 1 150 ? -2.75887 -6.38145 34.94659 1.000 9.10000 130 VAL A CA 1
ATOM 966 C C . VAL A 1 150 ? -2.33783 -7.55442 35.84339 1.000 8.66000 130 VAL A C 1
ATOM 967 O O . VAL A 1 150 ? -2.78334 -7.65159 36.98556 1.000 8.99000 130 VAL A O 1
ATOM 971 N N . ALA A 1 151 ? -1.44933 -8.41564 35.34785 1.000 8.51000 131 ALA A N 1
ATOM 972 C CA . ALA A 1 151 ? -0.94994 -9.54140 36.13674 1.000 9.10000 131 ALA A CA 1
ATOM 973 C C . ALA A 1 151 ? -0.28854 -9.05181 37.41539 1.000 9.37000 131 ALA A C 1
ATOM 974 O O . ALA A 1 151 ? -0.53070 -9.58288 38.50321 1.000 9.95000 131 ALA A O 1
ATOM 976 N N . ALA A 1 152 ? 0.54845 -8.03203 37.29074 1.000 8.40000 132 ALA A N 1
ATOM 977 C CA . ALA A 1 152 ? 1.21588 -7.45828 38.45152 1.000 10.66000 132 ALA A CA 1
ATOM 978 C C . ALA A 1 152 ? 0.21020 -6.84587 39.42080 1.000 10.66000 132 ALA A C 1
ATOM 979 O O . ALA A 1 152 ? 0.33209 -7.01976 40.63204 1.000 11.16000 132 ALA A O 1
ATOM 981 N N . LYS A 1 153 ? -0.78470 -6.13820 38.89447 1.000 9.71000 133 LYS A N 1
ATOM 982 C CA . LYS A 1 153 ? -1.82088 -5.53700 39.72092 1.000 10.19000 133 LYS A CA 1
ATOM 983 C C . LYS A 1 153 ? -2.58412 -6.62944 40.46622 1.000 9.68000 133 LYS A C 1
ATOM 984 O O . LYS A 1 153 ? -2.87988 -6.49698 41.66190 1.000 10.56000 133 LYS A O 1
ATOM 990 N N . MET A 1 154 ? -2.89589 -7.71707 39.77449 1.000 9.58000 134 MET A N 1
ATOM 991 C CA . MET A 1 154 ? -3.53833 -8.85596 40.42577 1.000 9.83000 134 MET A CA 1
ATOM 992 C C . MET A 1 154 ? -2.70658 -9.38700 41.58847 1.000 9.47000 134 MET A C 1
ATOM 993 O O . MET A 1 154 ? -3.22867 -9.61506 42.68291 1.000 10.53000 134 MET A O 1
ATOM 998 N N . ALA A 1 155 ? -1.41532 -9.59605 41.35778 1.000 9.48000 135 ALA A N 1
ATOM 999 C CA . ALA A 1 155 ? -0.54549 -10.11815 42.40229 1.000 10.18000 135 ALA A CA 1
ATOM 1000 C C . ALA A 1 155 ? -0.44634 -9.17258 4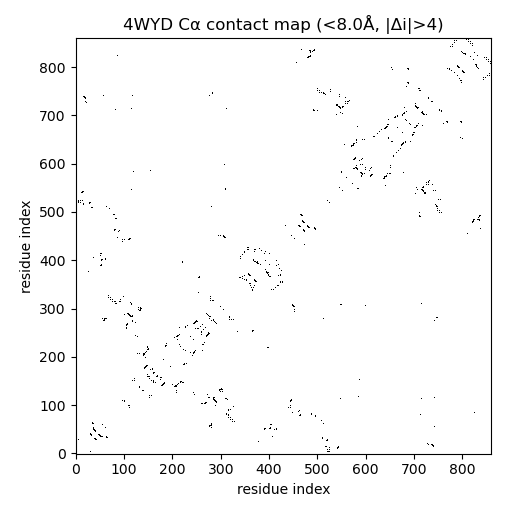3.60148 1.000 10.94000 135 ALA A C 1
ATOM 1001 O O . ALA A 1 155 ? -0.53232 -9.60811 44.75211 1.000 11.06000 135 ALA A O 1
ATOM 1003 N N . LEU A 1 156 ? -0.26089 -7.87830 43.34958 1.000 10.16000 136 LEU A N 1
ATOM 1004 C CA A LEU A 1 156 ? -0.14427 -6.91077 44.43664 0.440 11.38000 136 LEU A CA 1
ATOM 1005 C CA B LEU A 1 156 ? -0.13529 -6.91202 44.43339 0.560 11.33000 136 LEU A CA 1
ATOM 1006 C C . LEU A 1 156 ? -1.45618 -6.78660 45.19895 1.000 10.42000 136 LEU A C 1
ATOM 1007 O O . LEU A 1 156 ? -1.47779 -6.74147 46.43025 1.000 11.83000 136 LEU A O 1
ATOM 1016 N N . GLN A 1 157 ? -2.56491 -6.74488 44.47463 1.000 10.37000 137 GLN A N 1
ATOM 1017 C CA . GLN A 1 157 ? -3.85217 -6.59815 45.13146 1.000 10.76000 137 GLN A CA 1
ATOM 1018 C C . GLN A 1 157 ? -4.24621 -7.85119 45.90980 1.000 10.53000 137 GLN A C 1
ATOM 1019 O O . GLN A 1 157 ? -4.90440 -7.75514 46.94652 1.000 11.93000 137 GLN A O 1
ATOM 1025 N N . TYR A 1 158 ? -3.85194 -9.01872 45.40572 1.000 10.56000 138 TYR A N 1
ATOM 1026 C CA . TYR A 1 158 ? -4.03857 -10.28026 46.11105 1.000 10.84000 138 TYR A CA 1
ATOM 1027 C C . TYR A 1 158 ? -3.50689 -10.16916 47.54366 1.000 10.06000 138 TYR A C 1
ATOM 1028 O O . TYR A 1 158 ? -4.20736 -10.48648 48.50795 1.000 11.84000 138 TYR A O 1
ATOM 1037 N N . TRP A 1 159 ? -2.27057 -9.70627 47.68929 1.000 10.18000 139 TRP A N 1
ATOM 1038 C CA . TRP A 1 159 ? -1.67471 -9.61139 49.02010 1.000 11.25000 139 TRP A CA 1
ATOM 1039 C C . TRP A 1 159 ? -2.28840 -8.50492 49.86931 1.000 11.72000 139 TRP A C 1
ATOM 1040 O O . TRP A 1 159 ? -2.35737 -8.63607 51.09146 1.000 12.90000 139 TRP A O 1
ATOM 1051 N N . ARG A 1 160 ? -2.77335 -7.44346 49.23493 1.000 11.96000 140 ARG A N 1
ATOM 1052 C CA . ARG A 1 160 ? -3.55028 -6.43677 49.95553 1.000 14.30000 140 ARG A CA 1
ATOM 1053 C C . ARG A 1 160 ? -4.82143 -7.06720 50.51302 1.000 14.22000 140 ARG A C 1
ATOM 1054 O O . ARG A 1 160 ? -5.20747 -6.79609 51.65428 1.000 16.82000 140 ARG A O 1
ATOM 1062 N N . GLY A 1 161 ? -5.46052 -7.91949 49.71524 1.000 13.91000 141 GLY A N 1
ATOM 1063 C CA . GLY A 1 161 ? -6.63770 -8.64496 50.15803 1.000 15.29000 141 GLY A CA 1
ATOM 1064 C C . GLY A 1 161 ? -6.34816 -9.60242 51.30448 1.000 14.98000 141 GLY A C 1
ATOM 1065 O O . GLY A 1 161 ? -7.23498 -9.87513 52.11703 1.000 17.67000 141 GLY A O 1
ATOM 1066 N N . ARG A 1 162 ? -5.11525 -10.10481 51.37572 1.000 15.08000 142 ARG A N 1
ATOM 1067 C CA . ARG A 1 162 ? -4.69468 -10.99292 52.45613 1.000 15.88000 142 ARG A CA 1
ATOM 1068 C C . ARG A 1 162 ? -4.24693 -10.22225 53.70172 1.000 17.58000 142 ARG A C 1
ATOM 1069 O O . ARG A 1 162 ? -3.92854 -10.83028 54.72346 1.000 21.46000 142 ARG A O 1
ATOM 1077 N N . GLY A 1 163 ? -4.20299 -8.89727 53.61837 1.000 15.66000 143 GLY A N 1
ATOM 1078 C CA . GLY A 1 163 ? -3.73385 -8.08231 54.72465 1.000 17.16000 143 GLY A CA 1
ATOM 1079 C C . GLY A 1 163 ? -2.22063 -8.07709 54.87540 1.000 16.40000 143 GLY A C 1
ATOM 1080 O O . GLY A 1 163 ? -1.70186 -7.86694 55.97786 1.000 17.37000 143 GLY A O 1
ATOM 1081 N N . LEU A 1 164 ? -1.51317 -8.30746 53.77108 1.000 15.67000 144 LEU A N 1
ATOM 1082 C CA . LEU A 1 164 ? -0.05399 -8.28074 53.75417 1.000 15.15000 144 LEU A CA 1
ATOM 1083 C C . LEU A 1 164 ? 0.46172 -7.34884 52.66188 1.000 15.59000 144 LEU A C 1
ATOM 1084 O O . LEU A 1 164 ? 1.08176 -7.80326 51.69764 1.000 14.87000 144 LEU A O 1
ATOM 1089 N N . PRO A 1 165 ? 0.21229 -6.03813 52.80349 1.000 15.55000 145 PRO A N 1
ATOM 1090 C CA . PRO A 1 165 ? 0.56004 -5.08782 51.73524 1.000 17.07000 145 PRO A CA 1
ATOM 1091 C C . PRO A 1 165 ? 2.06521 -4.87460 51.59460 1.000 15.88000 145 PRO A C 1
ATOM 1092 O O . PRO A 1 165 ? 2.51210 -4.23180 50.64649 1.000 17.37000 145 PRO A O 1
ATOM 1096 N N . GLY A 1 166 ? 2.84113 -5.41472 52.52782 1.000 15.94000 146 GLY A N 1
ATOM 1097 C CA . GLY A 1 166 ? 4.28597 -5.36950 52.40525 1.000 14.26000 146 GLY A CA 1
ATOM 1098 C C . GLY A 1 166 ? 4.79859 -6.24516 51.27114 1.000 14.47000 146 GLY A C 1
ATOM 1099 O O . GLY A 1 166 ? 5.93323 -6.08122 50.80921 1.000 14.75000 146 GLY A O 1
ATOM 1100 N N . LYS A 1 167 ? 3.97065 -7.18424 50.81751 1.000 13.55000 147 LYS A N 1
ATOM 1101 C CA . LYS A 1 167 ? 4.34768 -8.04364 49.69516 1.000 13.96000 147 LYS A CA 1
ATOM 1102 C C . LYS A 1 167 ? 4.08886 -7.29193 48.40114 1.000 12.52000 147 LYS A C 1
ATOM 1103 O O . LYS A 1 167 ? 3.03938 -7.43623 47.77869 1.000 14.41000 147 LYS A O 1
ATOM 1109 N N . ARG A 1 168 ? 5.05577 -6.46335 48.01606 1.000 12.73000 148 ARG A N 1
ATOM 1110 C CA . ARG A 1 168 ? 4.81762 -5.48125 46.97219 1.000 15.58000 148 ARG A CA 1
ATOM 1111 C C . ARG A 1 168 ? 5.87891 -5.46102 45.88303 1.000 14.14000 148 ARG A C 1
ATOM 1112 O O . ARG A 1 168 ? 5.76654 -4.68097 44.94867 1.000 15.73000 148 ARG A O 1
ATOM 1120 N N . ARG A 1 169 ? 6.90634 -6.29359 46.00355 1.000 11.89000 149 ARG A N 1
ATOM 1121 C CA . ARG A 1 169 ? 7.95770 -6.35208 44.99558 1.000 10.78000 149 ARG A CA 1
ATOM 1122 C C . ARG A 1 169 ? 7.78152 -7.58379 44.11756 1.000 10.19000 149 ARG A C 1
ATOM 1123 O O . ARG A 1 169 ? 7.06271 -8.53257 44.47628 1.000 11.17000 149 ARG A O 1
ATOM 1131 N N . LEU A 1 170 ? 8.43615 -7.56960 42.96284 1.000 10.60000 150 LEU A N 1
ATOM 1132 C CA . LEU A 1 170 ? 8.44933 -8.72549 42.08158 1.000 9.96000 150 LEU A CA 1
ATOM 1133 C C . LEU A 1 170 ? 9.84444 -9.30693 42.02459 1.000 10.00000 150 LEU A C 1
ATOM 1134 O O . LEU A 1 170 ? 10.83552 -8.57778 42.17797 1.000 11.02000 150 LEU A O 1
ATOM 1139 N N . MET A 1 171 ? 9.93220 -10.61446 41.79721 1.000 10.86000 151 MET A N 1
ATOM 1140 C CA . MET A 1 171 ? 11.21313 -11.25312 41.58126 1.000 10.87000 151 MET A CA 1
ATOM 1141 C C . MET A 1 171 ? 11.21962 -11.92003 40.21679 1.000 9.86000 151 MET A C 1
ATOM 1142 O O . MET A 1 171 ? 10.22199 -12.49534 39.78301 1.000 10.58000 151 MET A O 1
ATOM 1147 N N . THR A 1 172 ? 12.35809 -11.84698 39.53934 1.000 9.89000 152 THR A N 1
ATOM 1148 C CA . THR A 1 172 ? 12.51654 -12.54652 38.27833 1.000 10.38000 152 THR A CA 1
ATOM 1149 C C . THR A 1 172 ? 13.96859 -12.96240 38.10780 1.000 10.89000 152 THR A C 1
ATOM 1150 O O . THR A 1 172 ? 14.80194 -12.69638 38.97426 1.000 12.26000 152 THR A O 1
ATOM 1154 N N . TRP A 1 173 ? 14.26584 -13.65272 37.01491 1.000 10.85000 153 TRP A N 1
ATOM 1155 C CA . TRP A 1 173 ? 15.64876 -13.95157 36.67760 1.000 10.14000 153 TRP A CA 1
ATOM 1156 C C . TRP A 1 173 ? 16.10153 -13.03694 35.54907 1.000 10.82000 153 TRP A C 1
ATOM 1157 O O . TRP A 1 173 ? 15.26891 -12.46472 34.83427 1.000 11.05000 153 TRP A O 1
ATOM 1168 N N . ARG A 1 174 ? 17.41080 -12.88228 35.39151 1.000 10.47000 154 ARG A N 1
ATOM 1169 C CA . ARG A 1 174 ? 17.93940 -12.01959 34.34099 1.000 11.15000 154 ARG A CA 1
ATOM 1170 C C . ARG A 1 174 ? 17.64545 -12.59104 32.95821 1.000 10.66000 154 ARG A C 1
ATOM 1171 O O . ARG A 1 174 ? 17.22450 -13.75128 32.82628 1.000 11.70000 154 ARG A O 1
ATOM 1179 N N . GLY A 1 175 ? 17.80212 -11.75127 31.93979 1.000 10.66000 155 GLY A N 1
ATOM 1180 C CA . GLY A 1 175 ? 17.56220 -12.14710 30.56124 1.000 11.58000 155 GLY A CA 1
ATOM 1181 C C . GLY A 1 175 ? 16.12428 -11.98635 30.09020 1.000 10.23000 155 GLY A C 1
ATOM 1182 O O . GLY A 1 175 ? 15.80337 -12.34212 28.95175 1.000 10.97000 155 GLY A O 1
ATOM 1183 N N . GLY A 1 176 ? 15.25758 -11.43136 30.94126 1.000 9.92000 156 GLY A N 1
ATOM 1184 C CA . GLY A 1 176 ? 13.83760 -11.40278 30.66162 1.000 9.69000 156 GLY A CA 1
ATOM 1185 C C . GLY A 1 176 ? 13.35714 -10.14744 29.96407 1.000 9.69000 156 GLY A C 1
ATOM 1186 O O . GLY A 1 176 ? 14.04705 -9.12638 29.93119 1.000 10.33000 156 GLY A O 1
ATOM 1187 N N . TYR A 1 177 ? 12.16015 -10.23471 29.39746 1.000 10.37000 157 TYR A N 1
ATOM 1188 C CA . TYR A 1 177 ? 11.49864 -9.10871 28.75421 1.000 9.67000 157 TYR A CA 1
ATOM 1189 C C . TYR A 1 177 ? 10.00731 -9.27711 28.94873 1.000 8.20000 157 TYR A C 1
ATOM 1190 O O . TYR A 1 177 ? 9.48060 -10.38156 28.74817 1.000 9.82000 157 TYR A O 1
ATOM 1199 N N . HIS A 1 178 ? 9.32121 -8.20041 29.32680 1.000 8.16000 158 HIS A N 1
ATOM 1200 C CA . HIS A 1 178 ? 7.90121 -8.30962 29.64995 1.000 8.11000 158 HIS A CA 1
ATOM 1201 C C . HIS A 1 178 ? 7.05005 -7.15271 29.12560 1.000 8.02000 158 HIS A C 1
ATOM 1202 O O . HIS A 1 178 ? 5.92515 -6.96160 29.56936 1.000 9.48000 158 HIS A O 1
ATOM 1209 N N . GLY A 1 179 ? 7.58981 -6.37826 28.18299 1.000 8.23000 159 GLY A N 1
ATOM 1210 C CA . GLY A 1 179 ? 6.85522 -5.26862 27.60151 1.000 8.74000 159 GLY A CA 1
ATOM 1211 C C . GLY A 1 179 ? 7.44170 -3.90983 27.92030 1.000 8.05000 159 GLY A C 1
ATOM 1212 O O . GLY A 1 179 ? 8.50972 -3.81295 28.52971 1.000 9.14000 159 GLY A O 1
ATOM 1213 N N . ASP A 1 180 ? 6.74570 -2.85254 27.50598 1.000 8.49000 160 ASP A N 1
ATOM 1214 C CA . ASP A 1 180 ? 7.35372 -1.52666 27.45434 1.000 8.42000 160 ASP A CA 1
ATOM 1215 C C . ASP A 1 180 ? 6.68275 -0.47923 28.33640 1.000 9.39000 160 ASP A C 1
ATOM 1216 O O . ASP A 1 180 ? 7.16443 0.65024 28.42975 1.000 10.21000 160 ASP A O 1
ATOM 1221 N N . THR A 1 181 ? 5.57192 -0.82809 28.97380 1.000 9.06000 161 THR A N 1
ATOM 1222 C CA . THR A 1 181 ? 4.97948 0.08409 29.94201 1.000 10.00000 161 THR A CA 1
ATOM 1223 C C . THR A 1 181 ? 5.84065 0.09168 31.20577 1.000 8.80000 161 THR A C 1
ATOM 1224 O O . THR A 1 181 ? 6.63461 -0.81922 31.41646 1.000 9.39000 161 THR A O 1
ATOM 1228 N N . PHE A 1 182 ? 5.68792 1.09417 32.05913 1.000 10.37000 162 PHE A N 1
ATOM 1229 C CA . PHE A 1 182 ? 6.68572 1.31106 33.11579 1.000 10.40000 162 PHE A CA 1
ATOM 1230 C C . PHE A 1 182 ? 6.83421 0.20854 34.17164 1.000 10.17000 162 PHE A C 1
ATOM 1231 O O . PHE A 1 182 ? 7.95345 -0.07565 34.61107 1.000 11.11000 162 PHE A O 1
ATOM 1239 N N . LEU A 1 183 ? 5.74920 -0.43078 34.59418 1.000 10.31000 163 LEU A N 1
ATOM 1240 C CA A LEU A 1 183 ? 5.91566 -1.54169 35.52438 0.550 10.83000 163 LEU A CA 1
ATOM 1241 C CA B LEU A 1 183 ? 5.90028 -1.54737 35.52196 0.450 11.28000 163 LEU A CA 1
ATOM 1242 C C . LEU A 1 183 ? 6.50943 -2.75471 34.80327 1.000 10.95000 163 LEU A C 1
ATOM 1243 O O . LEU A 1 183 ? 7.37266 -3.44331 35.33815 1.000 11.18000 163 LEU A O 1
ATOM 1252 N N . ALA A 1 184 ? 6.05833 -3.00916 33.58201 1.000 10.72000 164 ALA A N 1
ATOM 1253 C CA . ALA A 1 184 ? 6.62105 -4.09676 32.79851 1.000 10.20000 164 ALA A CA 1
ATOM 1254 C C . ALA A 1 184 ? 8.13083 -3.89470 32.60302 1.000 9.24000 164 ALA A C 1
ATOM 1255 O O . ALA A 1 184 ? 8.90152 -4.85967 32.64469 1.000 10.22000 164 ALA A O 1
ATOM 1257 N N . MET A 1 185 ? 8.55654 -2.65022 32.39325 1.000 9.28000 165 MET A N 1
ATOM 1258 C CA . MET A 1 185 ? 9.98019 -2.35220 32.23239 1.000 9.05000 165 MET A CA 1
ATOM 1259 C C . MET A 1 185 ? 10.80099 -2.74675 33.45527 1.000 8.92000 165 MET A C 1
ATOM 1260 O O . MET A 1 185 ? 11.99265 -3.03591 33.33722 1.000 9.98000 165 MET A O 1
ATOM 1265 N N . SER A 1 186 ? 10.16956 -2.73921 34.62937 1.000 9.59000 166 SER A N 1
ATOM 1266 C CA . SER A 1 186 ? 10.89234 -2.95596 35.88223 1.000 10.34000 166 SER A CA 1
ATOM 1267 C C . SER A 1 186 ? 11.39470 -4.38770 36.03465 1.000 9.29000 166 SER A C 1
ATOM 1268 O O . SER A 1 186 ? 12.25368 -4.66600 36.87193 1.000 9.83000 166 SER A O 1
ATOM 1271 N N . ILE A 1 187 ? 10.86204 -5.30062 35.23121 1.000 9.63000 167 ILE A N 1
ATOM 1272 C CA . ILE A 1 187 ? 11.31637 -6.68514 35.28712 1.000 10.97000 167 ILE A CA 1
ATOM 1273 C C . ILE A 1 187 ? 12.08655 -7.09721 34.02729 1.000 9.65000 167 ILE A C 1
ATOM 1274 O O . ILE A 1 187 ? 12.45439 -8.25284 33.86804 1.000 10.90000 167 ILE A O 1
ATOM 1279 N N . CYS A 1 188 ? 12.33150 -6.13481 33.13961 1.000 9.61000 168 CYS A N 1
ATOM 1280 C CA . CYS A 1 188 ? 13.23711 -6.34061 32.01850 1.000 10.44000 168 CYS A CA 1
ATOM 1281 C C . CYS A 1 188 ? 14.66114 -6.47870 32.54034 1.000 10.68000 168 CYS A C 1
ATOM 1282 O O . CYS A 1 188 ? 15.03492 -5.85500 33.53618 1.000 12.49000 168 CYS A O 1
ATOM 1285 N N . ASP A 1 189 ? 15.45333 -7.29474 31.85577 1.000 11.84000 169 ASP A N 1
ATOM 1286 C CA A ASP A 1 189 ? 16.86597 -7.47527 32.16925 0.490 13.57000 169 ASP A CA 1
ATOM 1287 C CA B ASP A 1 189 ? 16.85652 -7.46224 32.22287 0.510 13.45000 169 ASP A CA 1
ATOM 1288 C C . ASP A 1 189 ? 17.54254 -6.11532 32.42755 1.000 13.65000 169 ASP A C 1
ATOM 1289 O O . ASP A 1 189 ? 17.60367 -5.28703 31.53266 1.000 16.20000 169 ASP A O 1
ATOM 1298 N N . PRO A 1 190 ? 18.06118 -5.88860 33.64045 1.000 16.14000 170 PRO A N 1
ATOM 1299 C CA . PRO A 1 190 ? 18.58922 -4.57703 34.04667 1.000 19.13000 170 PRO A CA 1
ATOM 1300 C C . PRO A 1 190 ? 19.84653 -4.10694 33.32605 1.000 23.60000 170 PRO A C 1
ATOM 1301 O O . PRO A 1 190 ? 20.06625 -2.90003 33.22330 1.000 26.02000 170 PRO A O 1
ATOM 1305 N N . HIS A 1 191 ? 20.67258 -5.03184 32.85783 1.000 22.61000 171 HIS A N 1
ATOM 1306 C CA . HIS A 1 191 ? 21.93481 -4.64261 32.24248 1.000 23.53000 171 HIS A CA 1
ATOM 1307 C C . HIS A 1 191 ? 21.86108 -4.71290 30.72762 1.000 26.09000 171 HIS A C 1
ATOM 1308 O O . HIS A 1 191 ? 22.14628 -3.73272 30.03781 1.000 31.61000 171 HIS A O 1
ATOM 1315 N N . GLY A 1 192 ? 21.47026 -5.87304 30.21341 1.000 22.76000 172 GLY A N 1
ATOM 1316 C CA . GLY A 1 192 ? 21.41475 -6.08767 28.78128 1.000 23.53000 172 GLY A CA 1
ATOM 1317 C C . GLY A 1 192 ? 20.06938 -5.78422 28.15046 1.000 19.98000 172 GLY A C 1
ATOM 1318 O O . GLY A 1 192 ? 19.95614 -5.73709 26.92959 1.000 22.44000 172 GLY A O 1
ATOM 1319 N N . GLY A 1 193 ? 19.04622 -5.57669 28.97353 1.000 16.22000 173 GLY A N 1
ATOM 1320 C CA . GLY A 1 193 ? 17.70760 -5.31317 28.47316 1.000 13.94000 173 GLY A CA 1
ATOM 1321 C C . GLY A 1 193 ? 17.57613 -3.94237 27.84126 1.000 13.14000 173 GLY A C 1
ATOM 1322 O O . GLY A 1 193 ? 18.37126 -3.03349 28.12128 1.000 13.80000 173 GLY A O 1
ATOM 1323 N N A MET A 1 194 ? 16.57590 -3.79009 26.97975 0.600 11.28000 174 MET A N 1
ATOM 1324 N N B MET A 1 194 ? 16.56516 -3.78449 26.99686 0.400 14.63000 174 MET A N 1
ATOM 1325 C CA A MET A 1 194 ? 16.39684 -2.54248 26.24352 0.600 12.14000 174 MET A CA 1
ATOM 1326 C CA B MET A 1 194 ? 16.40210 -2.55559 26.23391 0.400 17.06000 174 MET A CA 1
ATOM 1327 C C A MET A 1 194 ? 16.06900 -1.36256 27.14770 0.600 12.25000 174 MET A C 1
ATOM 1328 C C B MET A 1 194 ? 15.90675 -1.38147 27.08032 0.400 15.66000 174 MET A C 1
ATOM 1329 O O A MET A 1 194 ? 16.27891 -0.21179 26.77568 0.600 11.99000 174 MET A O 1
ATOM 1330 O O B MET A 1 194 ? 15.84561 -0.24822 26.59851 0.400 16.25000 174 MET A O 1
ATOM 1339 N N . HIS A 1 195 ? 15.54943 -1.65004 28.33432 0.960 12.55000 175 HIS A N 1
ATOM 1340 C CA . HIS A 1 195 ? 15.08311 -0.59013 29.22929 0.960 12.11000 175 HIS A CA 1
ATOM 1341 C C . HIS A 1 195 ? 16.11197 -0.18628 30.28092 0.960 11.81000 175 HIS A C 1
ATOM 1342 O O . HIS A 1 195 ? 15.77728 0.49434 31.25354 0.960 13.93000 175 HIS A O 1
ATOM 1349 N N . SER A 1 196 ? 17.36312 -0.58107 30.06346 1.000 13.34000 176 SER A N 1
ATOM 1350 C CA . SER A 1 196 ? 18.40399 -0.43569 31.07405 1.000 14.79000 176 SER A CA 1
ATOM 1351 C C . SER A 1 196 ? 18.64887 1.00839 31.51230 1.000 16.06000 176 SER A C 1
ATOM 1352 O O . SER A 1 196 ? 18.99843 1.25608 32.66512 1.000 18.36000 176 SER A O 1
ATOM 1355 N N . LEU A 1 197 ? 18.44957 1.96442 30.60972 1.000 15.02000 177 LEU A N 1
ATOM 1356 C CA . LEU A 1 197 ? 18.71641 3.36171 30.95308 1.000 16.56000 177 LEU A CA 1
ATOM 1357 C C . LEU A 1 197 ? 17.68342 3.93899 31.91571 1.000 16.14000 177 LEU A C 1
ATOM 1358 O O . LEU A 1 197 ? 17.90957 4.99473 32.51548 1.000 17.26000 177 LEU A O 1
ATOM 1363 N N . TRP A 1 198 ? 16.56013 3.24434 32.07430 1.000 16.03000 178 TRP A N 1
ATOM 1364 C CA . TRP A 1 198 ? 15.47625 3.72939 32.91295 1.000 15.34000 178 TRP A CA 1
ATOM 1365 C C . TRP A 1 198 ? 15.53002 3.20217 34.34540 1.000 14.83000 178 TRP A C 1
ATOM 1366 O O . TRP A 1 198 ? 14.67617 3.55293 35.15823 1.000 15.94000 178 TRP A O 1
ATOM 1377 N N . THR A 1 199 ? 16.53611 2.38591 34.65202 1.000 14.56000 179 THR A N 1
ATOM 1378 C CA . THR A 1 199 ? 16.64690 1.72637 35.95903 1.000 18.61000 179 THR A CA 1
ATOM 1379 C C . THR A 1 199 ? 16.40784 2.66727 37.14665 1.000 19.05000 179 THR A C 1
ATOM 1380 O O . THR A 1 199 ? 15.73314 2.30235 38.11291 1.000 19.78000 179 THR A O 1
ATOM 1384 N N . ASP A 1 200 ? 16.92852 3.88762 37.05015 1.000 20.40000 180 ASP A N 1
ATOM 1385 C CA . ASP A 1 200 ? 16.83596 4.85627 38.14086 1.000 23.43000 180 ASP A CA 1
ATOM 1386 C C . ASP A 1 200 ? 15.41071 5.32424 38.46218 1.000 23.51000 180 ASP A C 1
ATOM 1387 O O . ASP A 1 200 ? 15.15356 5.82194 39.56036 1.000 27.87000 180 ASP A O 1
ATOM 1392 N N . VAL A 1 201 ? 14.48363 5.15962 37.52148 1.000 22.24000 181 VAL A N 1
ATOM 1393 C CA . VAL A 1 201 ? 13.10888 5.61089 37.74542 1.000 21.99000 181 VAL A CA 1
ATOM 1394 C C . VAL A 1 201 ? 12.09056 4.46819 37.81668 1.000 19.42000 181 VAL A C 1
ATOM 1395 O O . VAL A 1 201 ? 10.89875 4.70146 38.01981 1.000 21.67000 181 VAL A O 1
ATOM 1399 N N . LEU A 1 202 ? 12.56336 3.23666 37.67096 1.000 15.35000 182 LEU A N 1
ATOM 1400 C CA . LEU A 1 202 ? 11.68505 2.07544 37.71351 1.000 14.21000 182 LEU A CA 1
ATOM 1401 C C . LEU A 1 202 ? 11.55707 1.51628 39.12572 1.000 13.79000 182 LEU A C 1
ATOM 1402 O O . LEU A 1 202 ? 12.42634 1.73781 39.97228 1.000 16.10000 182 LEU A O 1
ATOM 1407 N N . ALA A 1 203 ? 10.46873 0.79860 39.38071 1.000 13.99000 183 ALA A N 1
ATOM 1408 C CA . ALA A 1 203 ? 10.33984 0.02285 40.60776 1.000 15.05000 183 ALA A CA 1
ATOM 1409 C C . ALA A 1 203 ? 11.54621 -0.89754 40.71972 1.000 14.72000 183 ALA A C 1
ATOM 1410 O O . ALA A 1 203 ? 11.95660 -1.51322 39.73341 1.000 14.27000 183 ALA A O 1
ATOM 1412 N N . ALA A 1 204 ? 12.11976 -0.97194 41.91631 1.000 14.50000 184 ALA A N 1
ATOM 1413 C CA . ALA A 1 204 ? 13.32438 -1.75122 42.15336 1.000 14.59000 184 ALA A CA 1
ATOM 1414 C C . ALA A 1 204 ? 12.94183 -3.18770 42.48321 1.000 14.15000 184 ALA A C 1
ATOM 1415 O O . ALA A 1 204 ? 12.50390 -3.47436 43.59811 1.000 16.20000 184 ALA A O 1
ATOM 1417 N N . GLN A 1 205 ? 13.10977 -4.08974 41.52083 1.000 12.24000 185 GLN A N 1
ATOM 1418 C CA . GLN A 1 205 ? 12.69493 -5.47646 41.69755 1.000 11.88000 185 GLN A CA 1
ATOM 1419 C C . GLN A 1 205 ? 13.86237 -6.37035 42.09384 1.000 12.62000 185 GLN A C 1
ATOM 1420 O O . GLN A 1 205 ? 15.00831 -5.91519 42.14104 1.000 13.90000 185 GLN A O 1
ATOM 1426 N N . VAL A 1 206 ? 13.57243 -7.63335 42.39447 1.000 11.30000 186 VAL A N 1
ATOM 1427 C CA . VAL A 1 206 ? 14.60638 -8.58021 42.80318 1.000 11.08000 186 VAL A CA 1
ATOM 1428 C C . VAL A 1 206 ? 14.99752 -9.45882 41.61601 1.000 11.12000 186 VAL A C 1
ATOM 1429 O O . VAL A 1 206 ? 14.13299 -10.05447 40.97917 1.000 11.98000 186 VAL A O 1
ATOM 1433 N N . PHE A 1 207 ? 16.29298 -9.51798 41.31364 1.000 11.80000 187 PHE A N 1
ATOM 1434 C CA . PHE A 1 207 ? 16.79021 -10.29836 40.18099 1.000 12.42000 187 PHE A CA 1
ATOM 1435 C C . PHE A 1 207 ? 17.71438 -11.43080 40.59359 1.000 11.86000 187 PHE A C 1
ATOM 1436 O O . PHE A 1 207 ? 18.73122 -11.20918 41.25090 1.000 12.95000 187 PHE A O 1
ATOM 1444 N N . ALA A 1 208 ? 17.34658 -12.64506 40.20189 1.000 12.27000 188 ALA A N 1
ATOM 1445 C CA . ALA A 1 208 ? 18.24240 -13.78443 40.26878 1.000 12.11000 188 ALA A CA 1
ATOM 1446 C C . ALA A 1 208 ? 19.12255 -13.78029 39.02066 1.000 10.66000 188 ALA A C 1
ATOM 1447 O O . ALA A 1 208 ? 18.77673 -13.15354 38.01236 1.000 11.95000 188 ALA A O 1
ATOM 1449 N N . PRO A 1 209 ? 20.25405 -14.49254 39.06769 1.000 12.64000 189 PRO A N 1
ATOM 1450 C CA . PRO A 1 209 ? 21.12210 -14.57183 37.88685 1.000 12.28000 189 PRO A CA 1
ATOM 1451 C C . PRO A 1 209 ? 20.42882 -15.18405 36.67604 1.000 11.78000 189 PRO A C 1
ATOM 1452 O O . PRO A 1 209 ? 19.35719 -15.78474 36.80639 1.000 12.37000 189 PRO A O 1
ATOM 1456 N N . GLN A 1 210 ? 21.03762 -15.01368 35.51063 1.000 12.17000 190 GLN A N 1
ATOM 1457 C CA . GLN A 1 210 ? 20.55541 -15.61947 34.28322 1.000 12.02000 190 GLN A CA 1
ATOM 1458 C C . GLN A 1 210 ? 20.32625 -17.10814 34.47792 1.000 12.40000 190 GLN A C 1
ATOM 1459 O O . GLN A 1 210 ? 21.21431 -17.82203 34.94122 1.000 14.15000 190 GLN A O 1
ATOM 1465 N N . VAL A 1 211 ? 19.13169 -17.58019 34.13818 1.000 12.54000 191 VAL A N 1
ATOM 1466 C CA . VAL A 1 211 ? 18.84842 -19.00934 34.22932 1.000 14.01000 191 VAL A CA 1
ATOM 1467 C C . VAL A 1 211 ? 19.62891 -19.73121 33.12665 1.000 13.98000 191 VAL A C 1
ATOM 1468 O O . VAL A 1 211 ? 19.59398 -19.32503 31.96376 1.000 13.34000 191 VAL A O 1
ATOM 1472 N N . PRO A 1 212 ? 20.37031 -20.79086 33.49204 1.000 15.46000 192 PRO A N 1
ATOM 1473 C CA . PRO A 1 212 ? 21.20848 -21.49117 32.51081 1.000 16.57000 192 PRO A CA 1
ATOM 1474 C C . PRO A 1 212 ? 20.38213 -22.34693 31.55961 1.000 14.65000 192 PRO A C 1
ATOM 1475 O O . PRO A 1 212 ? 19.22237 -22.64123 31.83585 1.000 15.66000 192 PRO A O 1
ATOM 1479 N N . ARG A 1 213 ? 20.97830 -22.74828 30.44509 1.000 15.83000 193 ARG A N 1
ATOM 1480 C CA . ARG A 1 213 ? 20.28189 -23.62205 29.50903 1.000 14.66000 193 ARG A CA 1
ATOM 1481 C C . ARG A 1 213 ? 20.09475 -25.02625 30.08309 1.000 15.66000 193 ARG A C 1
ATOM 1482 O O . ARG A 1 213 ? 18.99096 -25.57146 30.07510 1.000 16.24000 193 ARG A O 1
ATOM 1490 N N . ASP A 1 214 ? 21.17821 -25.60836 30.58589 1.000 17.29000 194 ASP A N 1
ATOM 1491 C CA . ASP A 1 214 ? 21.13164 -26.95848 31.14253 1.000 19.28000 194 ASP A CA 1
ATOM 1492 C C . ASP A 1 214 ? 20.68494 -26.90318 32.59327 1.000 17.62000 194 ASP A C 1
ATOM 1493 O O . ASP A 1 214 ? 20.91226 -25.90643 33.28237 1.000 17.37000 194 ASP A O 1
ATOM 1498 N N . TYR A 1 215 ? 20.06139 -27.97764 33.06078 1.000 16.01000 195 TYR A N 1
ATOM 1499 C CA . TYR A 1 215 ? 19.56806 -28.01026 34.43097 1.000 16.65000 195 TYR A CA 1
ATOM 1500 C C . TYR A 1 215 ? 20.70057 -28.15996 35.43653 1.000 17.38000 195 TYR A C 1
ATOM 1501 O O . TYR A 1 215 ? 21.50751 -29.07878 35.34165 1.000 19.70000 195 TYR A O 1
ATOM 1510 N N . ASP A 1 216 ? 20.73614 -27.25057 36.40472 1.000 17.48000 196 ASP A N 1
ATOM 1511 C CA . ASP A 1 216 ? 21.72540 -27.26884 37.46996 1.000 20.25000 196 ASP A CA 1
ATOM 1512 C C . ASP A 1 216 ? 20.99315 -27.03728 38.78005 1.000 19.60000 196 ASP A C 1
ATOM 1513 O O . ASP A 1 216 ? 20.52468 -25.92818 39.03214 1.000 17.60000 196 ASP A O 1
ATOM 1518 N N . PRO A 1 217 ? 20.89389 -28.08009 39.62208 1.000 20.19000 197 PRO A N 1
ATOM 1519 C CA . PRO A 1 217 ? 20.18914 -27.96172 40.90307 1.000 21.68000 197 PRO A CA 1
ATOM 1520 C C . PRO A 1 217 ? 20.72811 -26.82424 41.76987 1.000 20.00000 197 PRO A C 1
ATOM 1521 O O . PRO A 1 217 ? 19.98416 -26.27924 42.58358 1.000 20.73000 197 PRO A O 1
ATOM 1525 N N . ALA A 1 218 ? 21.99526 -26.46541 41.59066 1.000 19.80000 198 ALA A N 1
ATOM 1526 C CA . ALA A 1 218 ? 22.58905 -25.37754 42.36095 1.000 19.10000 198 ALA A CA 1
ATOM 1527 C C . ALA A 1 218 ? 21.92747 -24.04463 42.03236 1.000 17.83000 198 ALA A C 1
ATOM 1528 O O . ALA A 1 218 ? 21.81216 -23.17667 42.90201 1.000 18.37000 198 ALA A O 1
ATOM 1530 N N . TYR A 1 219 ? 21.49999 -23.87751 40.78173 1.000 16.72000 199 TYR A N 1
ATOM 1531 C CA . TYR A 1 219 ? 20.83080 -22.64741 40.38959 1.000 15.21000 199 TYR A CA 1
ATOM 1532 C C . TYR A 1 219 ? 19.51654 -22.50141 41.14891 1.000 14.29000 199 TYR A C 1
ATOM 1533 O O . TYR A 1 219 ? 19.20716 -21.42990 41.67598 1.000 14.53000 199 TYR A O 1
ATOM 1542 N N . SER A 1 220 ? 18.73530 -23.57574 41.17945 1.000 15.51000 200 SER A N 1
ATOM 1543 C CA . SER A 1 220 ? 17.45628 -23.56743 41.88051 1.000 15.79000 200 SER A CA 1
ATOM 1544 C C . SER A 1 220 ? 17.63250 -23.36180 43.38413 1.000 15.39000 200 SER A C 1
ATOM 1545 O O . SER A 1 220 ? 16.85812 -22.63406 44.00729 1.000 15.33000 200 SER A O 1
ATOM 1548 N N . ALA A 1 221 ? 18.65013 -23.99477 43.96297 1.000 16.01000 201 ALA A N 1
ATOM 1549 C CA . ALA A 1 221 ? 18.93706 -23.80835 45.37992 1.000 16.65000 201 ALA A CA 1
ATOM 1550 C C . ALA A 1 221 ? 19.23980 -22.33853 45.69186 1.000 15.35000 201 ALA A C 1
ATOM 1551 O O . ALA A 1 221 ? 18.75934 -21.79918 46.68656 1.000 16.80000 201 ALA A O 1
ATOM 1553 N N . ALA A 1 222 ? 20.02910 -21.69371 44.83738 1.000 15.49000 202 ALA A N 1
ATOM 1554 C CA . ALA A 1 222 ? 20.35762 -20.28260 45.02044 1.000 15.04000 202 ALA A CA 1
ATOM 1555 C C . ALA A 1 222 ? 19.13601 -19.38606 44.81955 1.000 14.57000 202 ALA A C 1
ATOM 1556 O O . ALA A 1 222 ? 18.95241 -18.40825 45.54752 1.000 15.84000 202 ALA A O 1
ATOM 1558 N N . PHE A 1 223 ? 18.30962 -19.71345 43.82929 1.000 14.11000 203 PHE A N 1
ATOM 1559 C CA . PHE A 1 223 ? 17.07503 -18.97387 43.61025 1.000 14.73000 203 PHE A CA 1
ATOM 1560 C C . PHE A 1 223 ? 16.19993 -19.04273 44.85994 1.000 14.11000 203 PHE A C 1
ATOM 1561 O O . PHE A 1 223 ? 15.66073 -18.02698 45.30462 1.000 14.93000 203 PHE A O 1
ATOM 1569 N N . GLU A 1 224 ? 16.06224 -20.24061 45.41972 1.000 14.14000 204 GLU A N 1
ATOM 1570 C CA . GLU A 1 224 ? 15.26887 -20.42012 46.62572 1.000 14.71000 204 GLU A CA 1
ATOM 1571 C C . GLU A 1 224 ? 15.80972 -19.61131 47.80709 1.000 16.47000 204 GLU A C 1
ATOM 1572 O O . GLU A 1 224 ? 15.04332 -18.98330 48.53841 1.000 15.75000 204 GLU A O 1
ATOM 1578 N N . ALA A 1 225 ? 17.12667 -19.62752 47.99188 1.000 16.68000 205 ALA A N 1
ATOM 1579 C CA . ALA A 1 225 ? 17.74611 -18.89056 49.08979 1.000 17.11000 205 ALA A CA 1
ATOM 1580 C C . ALA A 1 225 ? 17.50435 -17.39121 48.93612 1.000 16.19000 205 ALA A C 1
ATOM 1581 O O . ALA A 1 225 ? 17.23079 -16.69034 49.91014 1.000 18.26000 205 ALA A O 1
ATOM 1583 N N . GLN A 1 226 ? 17.59747 -16.89652 47.70873 1.000 14.99000 206 GLN A N 1
ATOM 1584 C CA . GLN A 1 226 ? 17.37904 -15.48133 47.46104 1.000 15.59000 206 GLN A CA 1
ATOM 1585 C C . GLN A 1 226 ? 15.91659 -15.12015 47.69074 1.000 15.44000 206 GLN A C 1
ATOM 1586 O O . GLN A 1 226 ? 15.61060 -14.12286 48.34456 1.000 16.68000 206 GLN A O 1
ATOM 1592 N N . LEU A 1 227 ? 15.01286 -15.94295 47.17054 1.000 15.20000 207 LEU A N 1
ATOM 1593 C CA . LEU A 1 227 ? 13.59084 -15.70407 47.37566 1.000 15.34000 207 LEU A CA 1
ATOM 1594 C C . LEU A 1 227 ? 13.22658 -15.74801 48.86332 1.000 15.00000 207 LEU A C 1
ATOM 1595 O O . LEU A 1 227 ? 12.46653 -14.90445 49.34312 1.000 16.58000 207 LEU A O 1
ATOM 1600 N N . ALA A 1 228 ? 13.76680 -16.72214 49.59277 1.000 15.93000 208 ALA A N 1
ATOM 1601 C CA . ALA A 1 228 ? 13.47580 -16.84969 51.01812 1.000 17.56000 208 ALA A CA 1
ATOM 1602 C C . ALA A 1 228 ? 13.83697 -15.57285 51.77295 1.000 17.82000 208 ALA A C 1
ATOM 1603 O O . ALA A 1 228 ? 13.10905 -15.14736 52.67654 1.000 20.37000 208 ALA A O 1
ATOM 1605 N N . GLN A 1 229 ? 14.96214 -14.96587 51.40338 1.000 17.85000 209 GLN A N 1
ATOM 1606 C CA A GLN A 1 229 ? 15.41836 -13.72842 52.03154 0.500 18.60000 209 GLN A CA 1
ATOM 1607 C CA B GLN A 1 229 ? 15.40702 -13.73225 52.04683 0.500 18.40000 209 GLN A CA 1
ATOM 1608 C C . GLN A 1 229 ? 14.43078 -12.58094 51.82594 1.000 18.51000 209 GLN A C 1
ATOM 1609 O O . GLN A 1 229 ? 14.28671 -11.70656 52.68260 1.000 23.16000 209 GLN A O 1
ATOM 1620 N N . HIS A 1 230 ? 13.75194 -12.58906 50.68431 1.000 14.88000 210 HIS A N 1
ATOM 1621 C CA . HIS A 1 230 ? 12.86014 -11.49397 50.31850 1.000 13.93000 210 HIS A CA 1
ATOM 1622 C C . HIS A 1 230 ? 11.38081 -11.83726 50.38715 1.000 13.98000 210 HIS A C 1
ATOM 1623 O O . HIS A 1 230 ? 10.54818 -11.01547 50.02409 1.000 14.08000 210 HIS A O 1
ATOM 1630 N N . ALA A 1 231 ? 11.05709 -13.05322 50.81404 1.000 13.91000 211 ALA A N 1
ATOM 1631 C CA . ALA A 1 231 ? 9.69378 -13.56811 50.68267 1.000 15.38000 211 ALA A CA 1
ATOM 1632 C C . ALA A 1 231 ? 8.62787 -12.63943 51.26772 1.000 14.35000 211 ALA A C 1
ATOM 1633 O O . ALA A 1 231 ? 7.57304 -12.44425 50.66555 1.000 14.01000 211 ALA A O 1
ATOM 1635 N N . GLY A 1 232 ? 8.92056 -12.04330 52.42149 1.000 14.15000 212 GLY A N 1
ATOM 1636 C CA . GLY A 1 232 ? 7.98658 -11.14637 53.07326 1.000 14.83000 212 GLY A CA 1
ATOM 1637 C C . GLY A 1 232 ? 7.71178 -9.85760 52.32163 1.000 14.74000 212 GLY A C 1
ATOM 1638 O O . GLY A 1 232 ? 6.76614 -9.14007 52.65214 1.000 16.07000 212 GLY A O 1
ATOM 1639 N N . GLU A 1 233 ? 8.53003 -9.54719 51.31988 1.000 13.73000 213 GLU A N 1
ATOM 1640 C CA . GLU A 1 233 ? 8.27499 -8.35669 50.51167 1.000 14.45000 213 GLU A CA 1
ATOM 1641 C C . GLU A 1 233 ? 7.95691 -8.68057 49.04887 1.000 11.23000 213 GLU A C 1
ATOM 1642 O O . GLU A 1 233 ? 7.80997 -7.76674 48.23514 1.000 13.33000 213 GLU A O 1
ATOM 1648 N N . LEU A 1 234 ? 7.84358 -9.96877 48.72441 1.000 12.04000 214 LEU A N 1
ATOM 1649 C CA . LEU A 1 234 ? 7.58773 -10.39246 47.34543 1.000 11.59000 214 LEU A CA 1
ATOM 1650 C C . LEU A 1 234 ? 6.13471 -10.77948 47.12717 1.000 11.21000 214 LEU A C 1
ATOM 1651 O O . LEU A 1 234 ? 5.61762 -11.69048 47.78049 1.000 13.09000 214 LEU A O 1
ATOM 1656 N N . ALA A 1 235 ? 5.48360 -10.09205 46.19017 1.000 10.91000 215 ALA A N 1
ATOM 1657 C CA . ALA A 1 235 ? 4.14834 -10.47441 45.73952 1.000 10.64000 215 ALA A CA 1
ATOM 1658 C C . ALA A 1 235 ? 4.20360 -11.67925 44.79663 1.000 9.70000 215 ALA A C 1
ATOM 1659 O O . ALA A 1 235 ? 3.35335 -12.56619 44.86088 1.000 11.08000 215 ALA A O 1
ATOM 1661 N N . ALA A 1 236 ? 5.19647 -11.70436 43.91248 1.000 10.39000 216 ALA A N 1
ATOM 1662 C CA . ALA A 1 236 ? 5.22228 -12.69499 42.84681 1.000 10.24000 216 ALA A CA 1
ATOM 1663 C C . ALA A 1 236 ? 6.60028 -12.86269 42.24355 1.000 9.48000 216 ALA A C 1
ATOM 1664 O O . ALA A 1 236 ? 7.42989 -11.94579 42.27539 1.000 11.26000 216 ALA A O 1
ATOM 1666 N N . VAL A 1 237 ? 6.81877 -14.05827 41.69629 1.000 9.41000 217 VAL A N 1
ATOM 1667 C CA . VAL A 1 237 ? 7.88217 -14.32382 40.74414 1.000 9.76000 217 VAL A CA 1
ATOM 1668 C C . VAL A 1 237 ? 7.23316 -14.23325 39.36692 1.000 9.88000 217 VAL A C 1
ATOM 1669 O O . VAL A 1 237 ? 6.15537 -14.77618 39.16097 1.000 10.87000 217 VAL A O 1
ATOM 1673 N N . VAL A 1 238 ? 7.87151 -13.52509 38.43977 1.000 9.67000 218 VAL A N 1
ATOM 1674 C CA . VAL A 1 238 ? 7.36167 -13.41552 37.07832 1.000 9.86000 218 VAL A CA 1
ATOM 1675 C C . VAL A 1 238 ? 8.46117 -13.83073 36.10963 1.000 8.67000 218 VAL A C 1
ATOM 1676 O O . VAL A 1 238 ? 9.56489 -13.27189 36.15183 1.000 10.89000 218 VAL A O 1
ATOM 1680 N N . VAL A 1 239 ? 8.18879 -14.81674 35.25869 1.000 8.74000 219 VAL A N 1
ATOM 1681 C CA . VAL A 1 239 ? 9.19236 -15.30221 34.30994 1.000 9.16000 219 VAL A CA 1
ATOM 1682 C C . VAL A 1 239 ? 8.52862 -15.68080 32.99806 1.000 8.95000 219 VAL A C 1
ATOM 1683 O O . VAL A 1 239 ? 7.33246 -15.96151 32.96186 1.000 9.53000 219 VAL A O 1
ATOM 1687 N N . GLU A 1 240 ? 9.31785 -15.67002 31.92694 1.000 8.91000 220 GLU A N 1
ATOM 1688 C CA . GLU A 1 240 ? 8.95747 -16.32383 30.67276 1.000 8.82000 220 GLU A CA 1
ATOM 1689 C C . GLU A 1 240 ? 9.34836 -17.79352 30.81402 1.000 9.67000 220 GLU A C 1
ATOM 1690 O O . GLU A 1 240 ? 10.51498 -18.09861 31.07300 1.000 11.09000 220 GLU A O 1
ATOM 1696 N N . PRO A 1 241 ? 8.38244 -18.71530 30.64210 1.000 10.14000 221 PRO A N 1
ATOM 1697 C CA . PRO A 1 241 ? 8.69766 -20.14662 30.77496 1.000 10.77000 221 PRO A CA 1
ATOM 1698 C C . PRO A 1 241 ? 9.37094 -20.74825 29.53646 1.000 9.81000 221 PRO A C 1
ATOM 1699 O O . PRO A 1 241 ? 8.87881 -20.58763 28.41578 1.000 10.92000 221 PRO A O 1
ATOM 1703 N N . VAL A 1 242 ? 10.48163 -21.44713 29.77930 1.000 9.99000 222 VAL A N 1
ATOM 1704 C CA . VAL A 1 242 ? 11.24912 -22.21334 28.78873 1.000 11.31000 222 VAL A CA 1
ATOM 1705 C C . VAL A 1 242 ? 12.04497 -21.37833 27.78353 1.000 9.96000 222 VAL A C 1
ATOM 1706 O O . VAL A 1 242 ? 13.22358 -21.64922 27.54664 1.000 11.52000 222 VAL A O 1
ATOM 1710 N N . VAL A 1 243 ? 11.40488 -20.38310 27.18712 1.000 10.28000 223 VAL A N 1
ATOM 1711 C CA . VAL A 1 243 ? 12.07698 -19.51939 26.22256 1.000 10.59000 223 VAL A CA 1
ATOM 1712 C C . VAL A 1 243 ? 11.96229 -18.06480 26.64670 1.000 9.89000 223 VAL A C 1
ATOM 1713 O O . VAL A 1 243 ? 10.86385 -17.56986 26.90071 1.000 10.87000 223 VAL A O 1
ATOM 1717 N N . GLN A 1 244 ? 13.10526 -17.39526 26.75070 1.000 9.63000 224 GLN A N 1
ATOM 1718 C CA . GLN A 1 244 ? 13.14790 -15.95546 26.94137 1.000 9.54000 224 GLN A CA 1
ATOM 1719 C C . GLN A 1 244 ? 13.36582 -15.34799 25.55563 1.000 10.89000 224 GLN A C 1
ATOM 1720 O O . GLN A 1 244 ? 14.40638 -15.56526 24.94068 1.000 12.86000 224 GLN A O 1
ATOM 1726 N N . GLY A 1 245 ? 12.38146 -14.60822 25.05148 1.000 10.40000 225 GLY A N 1
ATOM 1727 C CA . GLY A 1 245 ? 12.40072 -14.14244 23.67319 1.000 10.72000 225 GLY A CA 1
ATOM 1728 C C . GLY A 1 245 ? 13.18624 -12.86778 23.43177 1.000 10.06000 225 GLY A C 1
ATOM 1729 O O . GLY A 1 245 ? 14.33826 -12.90423 22.98727 1.000 10.59000 225 GLY A O 1
ATOM 1730 N N . ALA A 1 246 ? 12.56043 -11.72352 23.69709 1.000 10.24000 226 ALA A N 1
ATOM 1731 C CA . ALA A 1 246 ? 13.15041 -10.43544 23.32692 1.000 11.19000 226 ALA A CA 1
ATOM 1732 C C . ALA A 1 246 ? 14.43736 -10.12853 24.07558 1.000 11.05000 226 ALA A C 1
ATOM 1733 O O . ALA A 1 246 ? 15.22318 -9.29757 23.63978 1.000 12.79000 226 ALA A O 1
ATOM 1735 N N . GLY A 1 247 ? 14.66886 -10.80638 25.19379 1.000 11.01000 227 GLY A N 1
ATOM 1736 C CA . GLY A 1 247 ? 15.89577 -10.61443 25.93926 1.000 12.80000 227 GLY A CA 1
ATOM 1737 C C . GLY A 1 247 ? 17.08223 -11.40810 25.43049 1.000 12.07000 227 GLY A C 1
ATOM 1738 O O . GLY A 1 247 ? 18.17753 -11.25890 25.96746 1.000 14.84000 227 GLY A O 1
ATOM 1739 N N . GLY A 1 248 ? 16.89218 -12.24727 24.41511 1.000 11.47000 228 GLY A N 1
ATOM 1740 C CA . GLY A 1 248 ? 18.02559 -12.95292 23.84251 1.000 12.07000 228 GLY A CA 1
ATOM 1741 C C . GLY A 1 248 ? 17.77862 -14.33454 23.26873 1.000 10.49000 228 GLY A C 1
ATOM 1742 O O . GLY A 1 248 ? 18.73011 -15.05148 22.98016 1.000 11.45000 228 GLY A O 1
ATOM 1743 N N . MET A 1 249 ? 16.52036 -14.71465 23.07274 1.000 9.93000 229 MET A N 1
ATOM 1744 C CA . MET A 1 249 ? 16.20528 -16.03224 22.51250 1.000 10.82000 229 MET A CA 1
ATOM 1745 C C . MET A 1 249 ? 16.95046 -17.15128 23.23555 1.000 11.24000 229 MET A C 1
ATOM 1746 O O . MET A 1 249 ? 17.55630 -18.02140 22.60412 1.000 12.64000 229 MET A O 1
ATOM 1751 N N . ARG A 1 250 ? 16.91436 -17.10764 24.56162 1.000 12.05000 230 ARG A N 1
ATOM 1752 C CA . ARG A 1 250 ? 17.57975 -18.10460 25.38371 1.000 11.85000 230 ARG A CA 1
ATOM 1753 C C . ARG A 1 250 ? 16.58624 -19.17813 25.78645 1.000 11.07000 230 ARG A C 1
ATOM 1754 O O . ARG A 1 250 ? 15.42018 -18.88583 26.07173 1.000 12.78000 230 ARG A O 1
ATOM 1762 N N . PHE A 1 251 ? 17.04159 -20.42345 25.79904 1.000 11.31000 231 PHE A N 1
ATOM 1763 C CA . PHE A 1 251 ? 16.21622 -21.54910 26.22768 1.000 11.17000 231 PHE A CA 1
ATOM 1764 C C . PHE A 1 251 ? 16.73525 -22.06132 27.57012 1.000 11.04000 231 PHE A C 1
ATOM 1765 O O . PHE A 1 251 ? 17.93770 -22.02794 27.83769 1.000 13.97000 231 PHE A O 1
ATOM 1773 N N . HIS A 1 252 ? 15.82834 -22.52500 28.42250 1.000 10.62000 232 HIS A N 1
ATOM 1774 C CA . HIS A 1 252 ? 16.23424 -23.16532 29.66596 1.000 10.88000 232 HIS A CA 1
ATOM 1775 C C . HIS A 1 252 ? 15.42985 -24.42970 29.90665 1.000 11.71000 232 HIS A C 1
ATOM 1776 O O . HIS A 1 252 ? 14.32187 -24.58886 29.38742 1.000 11.95000 232 HIS A O 1
ATOM 1783 N N . ASP A 1 253 ? 16.00772 -25.33486 30.68616 1.000 11.94000 233 ASP A N 1
ATOM 1784 C CA . ASP A 1 253 ? 15.38589 -26.61958 30.96840 1.000 13.27000 233 ASP A CA 1
ATOM 1785 C C . ASP A 1 253 ? 14.06027 -26.43196 31.69566 1.000 12.76000 233 ASP A C 1
ATOM 1786 O O . ASP A 1 253 ? 13.99566 -25.69920 32.67919 1.000 13.18000 233 ASP A O 1
ATOM 1791 N N . PRO A 1 254 ? 13.00153 -27.10610 31.21969 1.000 13.14000 234 PRO A N 1
ATOM 1792 C CA . PRO A 1 254 ? 11.68698 -26.98745 31.86444 1.000 13.26000 234 PRO A CA 1
ATOM 1793 C C . PRO A 1 254 ? 11.67110 -27.39966 33.34199 1.000 12.47000 234 PRO A C 1
ATOM 1794 O O . PRO A 1 254 ? 10.78080 -26.96776 34.07204 1.000 13.07000 234 PRO A O 1
ATOM 1798 N N . ARG A 1 255 ? 12.63726 -28.19262 33.79441 1.000 13.31000 235 ARG A N 1
ATOM 1799 C CA A ARG A 1 255 ? 12.67968 -28.57564 35.20156 0.540 14.31000 235 ARG A CA 1
ATOM 1800 C CA B ARG A 1 255 ? 12.68135 -28.57778 35.19911 0.460 14.06000 235 ARG A CA 1
ATOM 1801 C C . ARG A 1 255 ? 12.78705 -27.35655 36.12058 1.000 13.42000 235 ARG A C 1
ATOM 1802 O O . ARG A 1 255 ? 12.32107 -27.38236 37.26138 1.000 14.42000 235 ARG A O 1
ATOM 1817 N N . TYR A 1 256 ? 13.39102 -26.27760 35.62437 1.000 12.41000 236 TYR A N 1
ATOM 1818 C CA . TYR A 1 256 ? 13.47211 -25.04617 36.40700 1.000 12.39000 236 TYR A CA 1
ATOM 1819 C C . TYR A 1 256 ? 12.08547 -24.54841 36.79529 1.000 11.67000 236 TYR A C 1
ATOM 1820 O O . TYR A 1 256 ? 11.90498 -23.98983 37.86973 1.000 12.83000 236 TYR A O 1
ATOM 1829 N N . LEU A 1 257 ? 11.10952 -24.75293 35.91801 1.000 12.08000 237 LEU A N 1
ATOM 1830 C CA . LEU A 1 257 ? 9.74886 -24.29477 36.17794 1.000 13.19000 237 LEU A CA 1
ATOM 1831 C C . LEU A 1 257 ? 9.09933 -25.11455 37.28187 1.000 12.80000 237 LEU A C 1
ATOM 1832 O O . LEU A 1 257 ? 8.31459 -24.59248 38.08363 1.000 13.42000 237 LEU A O 1
ATOM 1837 N N . HIS A 1 258 ? 9.42748 -26.40265 37.31996 1.000 13.58000 238 HIS A N 1
ATOM 1838 C CA . HIS A 1 258 ? 8.96928 -27.27139 38.39531 1.000 15.07000 238 HIS A CA 1
ATOM 1839 C C . HIS A 1 258 ? 9.51706 -26.75877 39.72264 1.000 14.55000 238 HIS A C 1
ATOM 1840 O O . HIS A 1 258 ? 8.79368 -26.66585 40.71504 1.000 15.02000 238 HIS A O 1
ATOM 1847 N N . ASP A 1 259 ? 10.79755 -26.40283 39.72713 1.000 12.85000 239 ASP A N 1
ATOM 1848 C CA . ASP A 1 259 ? 11.41689 -25.83563 40.92473 1.000 14.34000 239 ASP A CA 1
ATOM 1849 C C . ASP A 1 259 ? 10.77495 -24.51281 41.35598 1.000 13.54000 239 ASP A C 1
ATOM 1850 O O . ASP A 1 259 ? 10.48514 -24.31537 42.53514 1.000 14.83000 239 ASP A O 1
ATOM 1855 N N . LEU A 1 260 ? 10.56227 -23.60176 40.41238 1.000 12.12000 240 LEU A N 1
ATOM 1856 C CA . LEU A 1 260 ? 9.91823 -22.33029 40.73238 1.000 12.14000 240 LEU A CA 1
ATOM 1857 C C . LEU A 1 260 ? 8.54300 -22.54555 41.35656 1.000 11.95000 240 LEU A C 1
ATOM 1858 O O . LEU A 1 260 ? 8.18488 -21.87141 42.32444 1.000 13.10000 240 LEU A O 1
ATOM 1863 N N . ARG A 1 261 ? 7.76223 -23.45686 40.78641 1.000 11.96000 241 ARG A N 1
ATOM 1864 C CA . ARG A 1 261 ? 6.43808 -23.76097 41.31778 1.000 13.20000 241 ARG A CA 1
ATOM 1865 C C . ARG A 1 261 ? 6.51539 -24.23146 42.77010 1.000 13.40000 241 ARG A C 1
ATOM 1866 O O . ARG A 1 261 ? 5.72441 -23.80708 43.61665 1.000 14.16000 241 ARG A O 1
ATOM 1874 N N . ASP A 1 262 ? 7.48435 -25.09650 43.05078 1.000 13.86000 242 ASP A N 1
ATOM 1875 C CA . ASP A 1 262 ? 7.69717 -25.64620 44.38639 1.000 15.08000 242 ASP A CA 1
ATOM 1876 C C . ASP A 1 262 ? 8.14649 -24.56267 45.36865 1.000 13.92000 242 ASP A C 1
ATOM 1877 O O . ASP A 1 262 ? 7.61436 -24.45192 46.47880 1.000 14.55000 242 ASP A O 1
ATOM 1882 N N . ILE A 1 263 ? 9.13029 -23.76715 44.96034 1.000 12.96000 243 ILE A N 1
ATOM 1883 C CA . ILE A 1 263 ? 9.64325 -22.69135 45.79865 1.000 13.41000 243 ILE A CA 1
ATOM 1884 C C . ILE A 1 263 ? 8.53626 -21.68746 46.13055 1.000 12.97000 243 ILE A C 1
ATOM 1885 O O . ILE A 1 263 ? 8.35207 -21.28822 47.28660 1.000 14.72000 243 ILE A O 1
ATOM 1890 N N . CYS A 1 264 ? 7.79634 -21.28482 45.10583 1.000 13.41000 244 CYS A N 1
ATOM 1891 C CA . CYS A 1 264 ? 6.73303 -20.30209 45.27189 1.000 13.19000 244 CYS A CA 1
ATOM 1892 C C . CYS A 1 264 ? 5.62263 -20.81513 46.18324 1.000 13.54000 244 CYS A C 1
ATOM 1893 O O . CYS A 1 264 ? 5.09777 -20.07933 47.01865 1.000 14.52000 244 CYS A O 1
ATOM 1896 N N . ARG A 1 265 ? 5.27561 -22.08509 46.03199 1.000 14.57000 245 ARG A N 1
ATOM 1897 C CA . ARG A 1 265 ? 4.26340 -22.68785 46.88201 1.000 15.90000 245 ARG A CA 1
ATOM 1898 C C . ARG A 1 265 ? 4.71253 -22.69439 48.33643 1.000 16.58000 245 ARG A C 1
ATOM 1899 O O . ARG A 1 265 ? 3.95585 -22.30718 49.22982 1.000 18.24000 245 ARG A O 1
ATOM 1907 N N . ARG A 1 266 ? 5.95014 -23.11402 48.57590 1.000 15.53000 246 ARG A N 1
ATOM 1908 C CA . ARG A 1 266 ? 6.43296 -23.24532 49.94781 1.000 16.24000 246 ARG A CA 1
ATOM 1909 C C . ARG A 1 266 ? 6.61182 -21.90591 50.66124 1.000 15.60000 246 ARG A C 1
ATOM 1910 O O . ARG A 1 266 ? 6.44750 -21.83934 51.87335 1.000 17.67000 246 ARG A O 1
ATOM 1918 N N . TYR A 1 267 ? 6.93625 -20.84612 49.92241 1.000 14.58000 247 TYR A N 1
ATOM 1919 C CA . TYR A 1 267 ? 7.19679 -19.54443 50.53765 1.000 13.96000 247 TYR A CA 1
ATOM 1920 C C . TYR A 1 267 ? 6.06910 -18.54763 50.35145 1.000 13.40000 247 TYR A C 1
ATOM 1921 O O . TYR A 1 267 ? 6.20603 -17.37220 50.70827 1.000 14.94000 247 TYR A O 1
ATOM 1930 N N . GLU A 1 268 ? 4.95404 -19.02655 49.80838 1.000 14.27000 248 GLU A N 1
ATOM 1931 C CA . GLU A 1 268 ? 3.77078 -18.19966 49.56929 1.000 14.56000 248 GLU A CA 1
ATOM 1932 C C . GLU A 1 268 ? 4.10973 -16.94688 48.77577 1.000 13.02000 248 GLU A C 1
ATOM 1933 O O . GLU A 1 268 ? 3.86442 -15.81771 49.20306 1.000 13.35000 248 GLU A O 1
ATOM 1939 N N . VAL A 1 269 ? 4.69693 -17.17647 47.61059 1.000 13.02000 249 VAL A N 1
ATOM 1940 C CA . VAL A 1 269 ? 4.90164 -16.12730 46.62988 1.000 12.75000 249 VAL A CA 1
ATOM 1941 C C . VAL A 1 269 ? 4.15199 -16.58590 45.38458 1.000 12.38000 249 VAL A C 1
ATOM 1942 O O . VAL A 1 269 ? 4.23950 -17.74825 45.01105 1.000 13.72000 249 VAL A O 1
ATOM 1946 N N . LEU A 1 270 ? 3.35915 -15.70332 44.78386 1.000 11.97000 250 LEU A N 1
ATOM 1947 C CA . LEU A 1 270 ? 2.61543 -16.08335 43.58767 1.000 11.50000 250 LEU A CA 1
ATOM 1948 C C . LEU A 1 270 ? 3.56402 -16.32141 42.41553 1.000 10.71000 250 LEU A C 1
ATOM 1949 O O . LEU A 1 270 ? 4.62390 -15.70568 42.33231 1.000 11.98000 250 LEU A O 1
ATOM 1954 N N . LEU A 1 271 ? 3.19279 -17.24049 41.53126 1.000 10.59000 251 LEU A N 1
ATOM 1955 C CA . LEU A 1 271 ? 3.98393 -17.52325 40.34245 1.000 10.83000 251 LEU A CA 1
ATOM 1956 C C . LEU A 1 271 ? 3.23582 -17.00880 39.11640 1.000 9.99000 251 LEU A C 1
ATOM 1957 O O . LEU A 1 271 ? 2.08050 -17.38530 38.87863 1.000 10.12000 251 LEU A O 1
ATOM 1962 N N . ILE A 1 272 ? 3.88332 -16.13013 38.35602 1.000 9.83000 252 ILE A N 1
ATOM 1963 C CA . ILE A 1 272 ? 3.30226 -15.58627 37.13547 1.000 9.56000 252 ILE A CA 1
ATOM 1964 C C . ILE A 1 272 ? 4.12767 -16.02526 35.93238 1.000 9.30000 252 ILE A C 1
ATOM 1965 O O . ILE A 1 272 ? 5.34325 -15.80934 35.89895 1.000 10.17000 252 ILE A O 1
ATOM 1970 N N . PHE A 1 273 ? 3.47165 -16.64669 34.95232 1.000 9.23000 253 PHE A N 1
ATOM 1971 C CA . PHE A 1 273 ? 4.13221 -16.99487 33.69774 1.000 8.97000 253 PHE A CA 1
ATOM 1972 C C . PHE A 1 273 ? 3.67831 -16.02513 32.61902 1.000 9.31000 253 PHE A C 1
ATOM 1973 O O . PHE A 1 273 ? 2.47237 -15.88405 32.35066 1.000 9.28000 253 PHE A O 1
ATOM 1981 N N . ASP A 1 274 ? 4.64846 -15.36393 32.00465 1.000 8.99000 254 ASP A N 1
ATOM 1982 C CA . ASP A 1 274 ? 4.39936 -14.51570 30.85155 1.000 9.11000 254 ASP A CA 1
ATOM 1983 C C . ASP A 1 274 ? 4.57970 -15.39311 29.60133 1.000 8.64000 254 ASP A C 1
ATOM 1984 O O . ASP A 1 274 ? 5.71994 -15.66417 29.17772 1.000 9.19000 254 ASP A O 1
ATOM 1989 N N . GLU A 1 275 ? 3.45903 -15.84184 29.02836 1.000 9.07000 255 GLU A N 1
ATOM 1990 C CA . GLU A 1 275 ? 3.46808 -16.69465 27.84374 1.000 8.96000 255 GLU A CA 1
ATOM 1991 C C . GLU A 1 275 ? 3.06736 -15.92656 26.59357 1.000 8.29000 255 GLU A C 1
ATOM 1992 O O . GLU A 1 275 ? 2.58353 -16.51497 25.62679 1.000 9.80000 255 GLU A O 1
ATOM 1998 N N . ILE A 1 276 ? 3.29217 -14.61678 26.59563 1.000 8.32000 256 ILE A N 1
ATOM 1999 C CA . ILE A 1 276 ? 2.90272 -13.79749 25.45266 1.000 9.13000 256 ILE A CA 1
ATOM 2000 C C . ILE A 1 276 ? 3.66886 -14.20998 24.18406 1.000 9.14000 256 ILE A C 1
ATOM 2001 O O . ILE A 1 276 ? 3.11627 -14.14595 23.09569 1.000 9.92000 256 ILE A O 1
ATOM 2006 N N . ALA A 1 277 ? 4.91618 -14.65267 24.32878 1.000 8.85000 257 ALA A N 1
ATOM 2007 C CA . ALA A 1 277 ? 5.69304 -15.13440 23.18498 1.000 9.59000 257 ALA A CA 1
ATOM 2008 C C . ALA A 1 277 ? 5.61418 -16.64986 22.99795 1.000 9.76000 257 ALA A C 1
ATOM 2009 O O . ALA A 1 277 ? 5.68440 -17.14582 21.87221 1.000 11.87000 257 ALA A O 1
ATOM 2011 N N . THR A 1 278 ? 5.46751 -17.38471 24.09486 1.000 9.44000 258 THR A N 1
ATOM 2012 C CA . THR A 1 278 ? 5.57062 -18.83975 24.05601 1.000 10.89000 258 THR A CA 1
ATOM 2013 C C . THR A 1 278 ? 4.25644 -19.54498 23.77141 1.000 10.81000 258 THR A C 1
ATOM 2014 O O . THR A 1 278 ? 4.25343 -20.73196 23.44572 1.000 13.34000 258 THR A O 1
ATOM 2018 N N . GLY A 1 279 ? 3.14478 -18.83271 23.87824 1.000 10.68000 259 GLY A N 1
ATOM 2019 C CA . GLY A 1 279 ? 1.84621 -19.47450 23.80219 1.000 11.49000 259 GLY A CA 1
ATOM 2020 C C . GLY A 1 279 ? 1.45374 -20.04345 22.45088 1.000 11.37000 259 GLY A C 1
ATOM 2021 O O . GLY A 1 279 ? 2.09123 -19.78837 21.42159 1.000 12.72000 259 GLY A O 1
ATOM 2022 N N . PHE A 1 280 ? 0.39630 -20.84323 22.46664 1.000 10.09000 260 PHE A N 1
ATOM 2023 C CA . PHE A 1 280 ? -0.24513 -21.31803 21.24389 1.000 10.39000 260 PHE A CA 1
ATOM 2024 C C . PHE A 1 280 ? 0.68310 -22.13545 20.34519 1.000 10.77000 260 PHE A C 1
ATOM 2025 O O . PHE A 1 280 ? 0.69941 -21.95956 19.12747 1.000 11.41000 260 PHE A O 1
ATOM 2033 N N . GLY A 1 281 ? 1.45284 -23.03190 20.96580 1.000 10.40000 261 GLY A N 1
ATOM 2034 C CA . GLY A 1 281 ? 2.19212 -24.05578 20.24599 1.000 11.01000 261 GLY A CA 1
ATOM 2035 C C . GLY A 1 281 ? 3.62353 -23.70305 19.89152 1.000 11.04000 261 GLY A C 1
ATOM 2036 O O . GLY A 1 281 ? 4.35064 -24.56656 19.41431 1.000 12.25000 261 GLY A O 1
ATOM 2037 N N . ARG A 1 282 ? 4.04131 -22.46203 20.13285 1.000 10.23000 262 ARG A N 1
ATOM 2038 C CA . ARG A 1 282 ? 5.30505 -21.98108 19.57455 1.000 10.16000 262 ARG A CA 1
ATOM 2039 C C . ARG A 1 282 ? 6.55013 -22.78573 19.98529 1.000 10.23000 262 ARG A C 1
ATOM 2040 O O . ARG A 1 282 ? 7.45954 -22.97426 19.17145 1.000 12.54000 262 ARG A O 1
ATOM 2048 N N . THR A 1 283 ? 6.58478 -23.26535 21.22707 1.000 10.85000 263 THR A N 1
ATOM 2049 C CA . THR A 1 283 ? 7.71935 -24.03754 21.71793 1.000 10.83000 263 THR A CA 1
ATOM 2050 C C . THR A 1 283 ? 7.52400 -25.54684 21.59773 1.000 11.06000 263 THR A C 1
ATOM 2051 O O . THR A 1 283 ? 8.33223 -26.30990 22.11558 1.000 13.18000 263 THR A O 1
ATOM 2055 N N . GLY A 1 284 ? 6.45909 -25.98701 20.93068 1.000 11.88000 264 GLY A N 1
ATOM 2056 C CA . GLY A 1 284 ? 6.23522 -27.41598 20.75149 1.000 13.86000 264 GLY A CA 1
ATOM 2057 C C . GLY A 1 284 ? 5.21684 -28.01751 21.70164 1.000 14.58000 264 GLY A C 1
ATOM 2058 O O . GLY A 1 284 ? 4.80649 -29.16723 21.53859 1.000 18.60000 264 GLY A O 1
ATOM 2059 N N . ALA A 1 285 ? 4.82955 -27.25261 22.71369 1.000 14.28000 265 ALA A N 1
ATOM 2060 C CA . ALA A 1 285 ? 3.72429 -27.62658 23.58189 1.000 13.17000 265 ALA A CA 1
ATOM 2061 C C . ALA A 1 285 ? 2.70056 -26.52108 23.41770 1.000 12.36000 265 ALA A C 1
ATOM 2062 O O . ALA A 1 285 ? 3.04074 -25.44517 22.92991 1.000 12.98000 265 ALA A O 1
ATOM 2064 N N . LEU A 1 286 ? 1.45696 -26.76247 23.80448 1.000 12.97000 266 LEU A N 1
ATOM 2065 C CA . LEU A 1 286 ? 0.43459 -25.74360 23.61866 1.000 13.02000 266 LEU A CA 1
ATOM 2066 C C . LEU A 1 286 ? 0.81546 -24.45541 24.35999 1.000 11.99000 266 LEU A C 1
ATOM 2067 O O . LEU A 1 286 ? 0.72035 -23.35357 23.81613 1.000 12.56000 266 LEU A O 1
ATOM 2072 N N . PHE A 1 287 ? 1.25178 -24.61083 25.60279 1.000 11.16000 267 PHE A N 1
ATOM 2073 C CA . PHE A 1 287 ? 1.85705 -23.52789 26.36351 1.000 10.38000 267 PHE A CA 1
ATOM 2074 C C . PHE A 1 287 ? 3.16082 -24.05107 26.92063 1.000 10.23000 267 PHE A C 1
ATOM 2075 O O . PHE A 1 287 ? 3.28893 -25.25146 27.18016 1.000 11.32000 267 PHE A O 1
ATOM 2083 N N . ALA A 1 288 ? 4.15633 -23.18492 27.04420 1.000 10.21000 268 ALA A N 1
ATOM 2084 C CA . ALA A 1 288 ? 5.47307 -23.65256 27.46293 1.000 10.53000 268 ALA A CA 1
ATOM 2085 C C . ALA A 1 288 ? 5.44502 -24.25182 28.86856 1.000 10.69000 268 ALA A C 1
ATOM 2086 O O . ALA A 1 288 ? 6.22836 -25.15270 29.17064 1.000 12.01000 268 ALA A O 1
ATOM 2088 N N . ALA A 1 289 ? 4.53471 -23.76897 29.71453 1.000 11.13000 269 ALA A N 1
ATOM 2089 C CA . ALA A 1 289 ? 4.33654 -24.35299 31.04548 1.000 11.54000 269 ALA A CA 1
ATOM 2090 C C . ALA A 1 289 ? 4.11276 -25.86048 30.96290 1.000 11.98000 269 ALA A C 1
ATOM 2091 O O . ALA A 1 289 ? 4.50275 -26.60646 31.86715 1.000 12.25000 269 ALA A O 1
ATOM 2093 N N . ASP A 1 290 ? 3.49473 -26.31330 29.87409 1.000 11.31000 270 ASP A N 1
ATOM 2094 C CA . ASP A 1 290 ? 3.15869 -27.72543 29.71178 1.000 12.49000 270 ASP A CA 1
ATOM 2095 C C . ASP A 1 290 ? 4.39514 -28.61750 29.60359 1.000 11.68000 270 ASP A C 1
ATOM 2096 O O . ASP A 1 290 ? 4.30880 -29.80642 29.88474 1.000 13.44000 270 ASP A O 1
ATOM 2101 N N . HIS A 1 291 ? 5.54261 -28.06191 29.21452 1.000 12.17000 271 HIS A N 1
ATOM 2102 C CA . HIS A 1 291 ? 6.77514 -28.85381 29.17829 1.000 12.23000 271 HIS A CA 1
ATOM 2103 C C . HIS A 1 291 ? 7.18631 -29.30778 30.57677 1.000 12.24000 271 HIS A C 1
ATOM 2104 O O . HIS A 1 291 ? 7.97042 -30.24606 30.72525 1.000 14.52000 271 HIS A O 1
ATOM 2111 N N . ALA A 1 292 ? 6.66002 -28.64025 31.60038 1.000 12.85000 272 ALA A N 1
ATOM 2112 C CA . ALA A 1 292 ? 6.96827 -28.98261 32.98329 1.000 16.79000 272 ALA A CA 1
ATOM 2113 C C . ALA A 1 292 ? 5.74552 -29.48039 33.75075 1.000 15.87000 272 ALA A C 1
ATOM 2114 O O . ALA A 1 292 ? 5.86037 -29.84990 34.92025 1.000 19.26000 272 ALA A O 1
ATOM 2116 N N . GLY A 1 293 ? 4.57836 -29.46977 33.10759 1.000 14.50000 273 GLY A N 1
ATOM 2117 C CA . GLY A 1 293 ? 3.33296 -29.81269 33.77625 1.000 15.74000 273 GLY A CA 1
ATOM 2118 C C . GLY A 1 293 ? 2.94934 -28.85461 34.90145 1.000 15.48000 273 GLY A C 1
ATOM 2119 O O . GLY A 1 293 ? 2.20250 -29.22328 35.81209 1.000 18.85000 273 GLY A O 1
ATOM 2120 N N . VAL A 1 294 ? 3.44083 -27.62062 34.83246 1.000 13.42000 274 VAL A N 1
ATOM 2121 C CA . VAL A 1 294 ? 3.26196 -26.64247 35.90381 1.000 14.24000 274 VAL A CA 1
ATOM 2122 C C . VAL A 1 294 ? 2.10026 -25.69472 35.61237 1.000 12.98000 274 VAL A C 1
ATOM 2123 O O . VAL A 1 294 ? 1.89637 -25.30058 34.46222 1.000 14.60000 274 VAL A O 1
ATOM 2127 N N . SER A 1 295 ? 1.34173 -25.33528 36.64841 1.000 12.03000 275 SER A N 1
ATOM 2128 C CA . SER A 1 295 ? 0.35006 -24.26829 36.56643 1.000 13.76000 275 SER A CA 1
ATOM 2129 C C . SER A 1 295 ? 0.81968 -23.07991 37.37785 1.000 12.06000 275 SER A C 1
ATOM 2130 O O . SER A 1 295 ? 1.07787 -23.21275 38.57440 1.000 15.29000 275 SER A O 1
ATOM 2133 N N . PRO A 1 296 ? 0.91245 -21.90000 36.74487 1.000 11.21000 276 PRO A N 1
ATOM 2134 C CA . PRO A 1 296 ? 1.18780 -20.68165 37.50558 1.000 10.16000 276 PRO A CA 1
ATOM 2135 C C . PRO A 1 296 ? -0.09905 -20.22937 38.18745 1.000 10.63000 276 PRO A C 1
ATOM 2136 O O . PRO A 1 296 ? -1.16530 -20.76939 37.88097 1.000 11.95000 276 PRO A O 1
ATOM 2140 N N . ASP A 1 297 ? 0.00456 -19.27277 39.10242 1.000 10.36000 277 ASP A N 1
ATOM 2141 C CA . ASP A 1 297 ? -1.17155 -18.64852 39.69693 1.000 10.40000 277 ASP A CA 1
ATOM 2142 C C . ASP A 1 297 ? -1.81841 -17.65198 38.73937 1.000 10.32000 277 ASP A C 1
ATOM 2143 O O . ASP A 1 297 ? -3.03760 -17.44964 38.78004 1.000 10.55000 277 ASP A O 1
ATOM 2148 N N . ILE A 1 298 ? -0.99243 -17.01447 37.90602 1.000 9.33000 278 ILE A N 1
ATOM 2149 C CA . ILE A 1 298 ? -1.44196 -15.99507 36.97081 1.000 9.25000 278 ILE A CA 1
ATOM 2150 C C . ILE A 1 298 ? -0.65698 -16.21898 35.69385 1.000 8.95000 278 ILE A C 1
ATOM 2151 O O . ILE A 1 298 ? 0.50832 -16.61269 35.73705 1.000 9.21000 278 ILE A O 1
ATOM 2156 N N . MET A 1 299 ? -1.28984 -15.97989 34.55133 1.000 9.52000 279 MET A N 1
ATOM 2157 C CA . MET A 1 299 ? -0.65350 -16.20972 33.25462 1.000 9.45000 279 MET A CA 1
ATOM 2158 C C . MET A 1 299 ? -1.05934 -15.13605 32.26184 1.000 8.58000 279 MET A C 1
ATOM 2159 O O . MET A 1 299 ? -2.21638 -14.73019 32.22031 1.000 10.54000 279 MET A O 1
ATOM 2164 N N . CYS A 1 300 ? -0.10758 -14.68565 31.45439 1.000 7.93000 280 CYS A N 1
ATOM 2165 C CA . CYS A 1 300 ? -0.38944 -13.69667 30.41785 1.000 8.55000 280 CYS A CA 1
ATOM 2166 C C . CYS A 1 300 ? -0.24328 -14.33691 29.04806 1.000 8.63000 280 CYS A C 1
ATOM 2167 O O . CYS A 1 300 ? 0.71213 -15.07889 28.80711 1.000 9.39000 280 CYS A O 1
ATOM 2170 N N . VAL A 1 301 ? -1.17332 -14.02670 28.14533 1.000 8.51000 281 VAL A N 1
ATOM 2171 C CA . VAL A 1 301 ? -1.08918 -14.46920 26.75930 1.000 8.76000 281 VAL A CA 1
ATOM 2172 C C . VAL A 1 301 ? -1.37607 -13.28172 25.84184 1.000 8.86000 281 VAL A C 1
ATOM 2173 O O . VAL A 1 301 ? -1.97756 -12.28725 26.25688 1.000 9.14000 281 VAL A O 1
ATOM 2177 N N . GLY A 1 302 ? -0.93248 -13.38798 24.59190 1.000 9.07000 282 GLY A N 1
ATOM 2178 C CA . GLY A 1 302 ? -1.10996 -12.31265 23.63154 1.000 9.92000 282 GLY A CA 1
ATOM 2179 C C . GLY A 1 302 ? -0.49537 -12.76715 22.33071 1.000 9.55000 282 GLY A C 1
ATOM 2180 O O . GLY A 1 302 ? -0.47673 -13.97133 22.05043 1.000 11.31000 282 GLY A O 1
ATOM 2181 N N . LYS A 1 303 ? 0.01160 -11.81547 21.55022 1.000 10.38000 283 LYS A N 1
ATOM 2182 C CA . LYS A 1 303 ? 0.67484 -12.08202 20.26494 1.000 9.86000 283 LYS A CA 1
ATOM 2183 C C . LYS A 1 303 ? -0.10501 -13.07398 19.37834 1.000 10.17000 283 LYS A C 1
ATOM 2184 O O . LYS A 1 303 ? -1.04779 -12.67705 18.68875 1.000 13.66000 283 LYS A O 1
ATOM 2190 N N . ALA A 1 304 ? 0.27527 -14.35136 19.38841 1.000 9.93000 284 ALA A N 1
ATOM 2191 C CA . ALA A 1 304 ? -0.36518 -15.34663 18.52730 1.000 10.78000 284 ALA A CA 1
ATOM 2192 C C . ALA A 1 304 ? -1.83626 -15.60777 18.88536 1.000 10.49000 284 ALA A C 1
ATOM 2193 O O . ALA A 1 304 ? -2.53711 -16.28287 18.13579 1.000 10.67000 284 ALA A O 1
ATOM 2195 N N . LEU A 1 305 ? -2.29521 -15.09762 20.02979 1.000 11.21000 285 LEU A N 1
ATOM 2196 C CA . LEU A 1 305 ? -3.68773 -15.21393 20.44067 1.000 11.52000 285 LEU A CA 1
ATOM 2197 C C . LEU A 1 305 ? -4.67704 -14.88092 19.31776 1.000 11.07000 285 LEU A C 1
ATOM 2198 O O . LEU A 1 305 ? -5.66295 -15.58674 19.12517 1.000 10.37000 285 LEU A O 1
ATOM 2203 N N . THR A 1 306 ? -4.41426 -13.82636 18.55767 1.000 12.73000 286 THR A N 1
ATOM 2204 C CA . THR A 1 306 ? -5.35259 -13.41772 17.51253 1.000 14.25000 286 THR A CA 1
ATOM 2205 C C . THR A 1 306 ? -4.93614 -13.88209 16.11980 1.000 11.81000 286 THR A C 1
ATOM 2206 O O . THR A 1 306 ? -5.50227 -13.42818 15.11651 1.000 13.35000 286 THR A O 1
ATOM 2210 N N . GLY A 1 307 ? -3.92943 -14.74880 16.03804 1.000 9.63000 287 GLY A N 1
ATOM 2211 C CA . GLY A 1 307 ? -3.41872 -15.16374 14.74117 1.000 10.54000 287 GLY A CA 1
ATOM 2212 C C . GLY A 1 307 ? -2.79631 -14.00436 13.97567 1.000 10.11000 287 GLY A C 1
ATOM 2213 O O . GLY A 1 307 ? -2.61490 -14.07445 12.76524 1.000 12.11000 287 GLY A O 1
ATOM 2214 N N . GLY A 1 308 ? -2.46791 -12.92643 14.67871 1.000 10.45000 288 GLY A N 1
ATOM 2215 C CA . GLY A 1 308 ? -1.78951 -11.80808 14.05325 1.000 11.47000 288 GLY A CA 1
ATOM 2216 C C . GLY A 1 308 ? -2.68301 -10.80783 13.34855 1.000 10.77000 288 GLY A C 1
ATOM 2217 O O . GLY A 1 308 ? -2.19713 -9.97887 12.60114 1.000 13.92000 288 GLY A O 1
ATOM 2218 N N . TYR A 1 309 ? -3.98967 -10.87300 13.58677 1.000 10.21000 289 TYR A N 1
ATOM 2219 C CA . TYR A 1 309 ? -4.91189 -9.96891 12.90472 1.000 10.04000 289 TYR A CA 1
ATOM 2220 C C . TYR A 1 309 ? -5.08735 -8.64304 13.63033 1.000 10.60000 289 TYR A C 1
ATOM 2221 O O . TYR A 1 309 ? -5.07150 -7.58034 13.01351 1.000 11.80000 289 TYR A O 1
ATOM 2230 N N . LEU A 1 310 ? -5.26973 -8.71770 14.94631 1.000 12.51000 290 LEU A N 1
ATOM 2231 C CA . LEU A 1 310 ? -5.68563 -7.56956 15.73703 1.000 12.05000 290 LEU A CA 1
ATOM 2232 C C . LEU A 1 310 ? -4.99423 -7.64692 17.08669 1.000 11.09000 290 LEU A C 1
ATOM 2233 O O . LEU A 1 310 ? -4.57923 -8.71236 17.54586 1.000 14.19000 290 LEU A O 1
ATOM 2238 N N . SER A 1 311 ? -4.86077 -6.50940 17.74209 1.000 11.05000 291 SER A N 1
ATOM 2239 C CA A SER A 1 311 ? -4.27768 -6.48653 19.07562 0.230 12.57000 291 SER A CA 1
ATOM 2240 C CA B SER A 1 311 ? -4.26974 -6.49282 19.07218 0.770 11.12000 291 SER A CA 1
ATOM 2241 C C . SER A 1 311 ? -5.26222 -7.05016 20.09660 1.000 12.10000 291 SER A C 1
ATOM 2242 O O . SER A 1 311 ? -6.43089 -6.65737 20.13064 1.000 15.22000 291 SER A O 1
ATOM 2247 N N . LEU A 1 312 ? -4.79263 -7.99431 20.90169 1.000 9.18000 292 LEU A N 1
ATOM 2248 C CA . LEU A 1 312 ? -5.56176 -8.53922 22.01556 1.000 8.94000 292 LEU A CA 1
ATOM 2249 C C . LEU A 1 312 ? -4.58891 -9.22958 22.94922 1.000 9.42000 292 LEU A C 1
ATOM 2250 O O . LEU A 1 312 ? -3.54889 -9.72769 22.50916 1.000 10.12000 292 LEU A O 1
ATOM 2255 N N . ALA A 1 313 ? -4.91830 -9.25347 24.23427 1.000 8.40000 293 ALA A N 1
ATOM 2256 C CA . ALA A 1 313 ? -4.15110 -10.01149 25.20694 1.000 8.23000 293 ALA A CA 1
ATOM 2257 C C . ALA A 1 313 ? -5.10261 -10.46016 26.30482 1.000 8.03000 293 ALA A C 1
ATOM 2258 O O . ALA A 1 313 ? -6.26176 -10.03082 26.36599 1.000 8.78000 293 ALA A O 1
ATOM 2260 N N . ALA A 1 314 ? -4.63410 -11.35966 27.15623 1.000 8.59000 294 ALA A N 1
ATOM 2261 C CA . ALA A 1 314 ? -5.44783 -11.79705 28.28434 1.000 8.78000 294 ALA A CA 1
ATOM 2262 C C . ALA A 1 314 ? -4.55530 -12.13516 29.46032 1.000 8.60000 294 ALA A C 1
ATOM 2263 O O . ALA A 1 314 ? -3.41944 -12.59612 29.29667 1.000 9.71000 294 ALA A O 1
ATOM 2265 N N . THR A 1 315 ? -5.08871 -11.89714 30.64864 1.000 8.04000 295 THR A N 1
ATOM 2266 C CA . THR A 1 315 ? -4.45259 -12.32491 31.87671 1.000 8.29000 295 THR A CA 1
ATOM 2267 C C . THR A 1 315 ? -5.39661 -13.28740 32.57526 1.000 8.63000 295 THR A C 1
ATOM 2268 O O . THR A 1 315 ? -6.54406 -12.93796 32.86024 1.000 9.78000 295 THR A O 1
ATOM 2272 N N . LEU A 1 316 ? -4.92096 -14.50356 32.82310 1.000 8.97000 296 LEU A N 1
ATOM 2273 C CA . LEU A 1 316 ? -5.71524 -15.51676 33.50297 1.000 9.86000 296 LEU A CA 1
ATOM 2274 C C . LEU A 1 316 ? -5.21599 -15.67864 34.92708 1.000 9.63000 296 LEU A C 1
ATOM 2275 O O . LEU A 1 316 ? -4.02690 -15.50439 35.20633 1.000 10.37000 296 LEU A O 1
ATOM 2280 N N . CYS A 1 317 ? -6.11993 -16.01676 35.83557 1.000 10.23000 297 CYS A N 1
ATOM 2281 C CA . CYS A 1 317 ? -5.69967 -16.33230 37.19351 1.000 10.75000 297 CYS A CA 1
ATOM 2282 C C . CYS A 1 317 ? -6.60271 -17.40462 37.77913 1.000 11.16000 297 CYS A C 1
ATOM 2283 O O . CYS A 1 317 ? -7.62988 -17.76267 37.19957 1.000 11.89000 297 CYS A O 1
ATOM 2286 N N . THR A 1 318 ? -6.19500 -17.94587 38.91698 1.000 11.28000 298 THR A N 1
ATOM 2287 C CA . THR A 1 318 ? -6.97518 -18.97470 39.58256 1.000 11.30000 298 THR A CA 1
ATOM 2288 C C . THR A 1 318 ? -8.16741 -18.34692 40.28573 1.000 11.72000 298 THR A C 1
ATOM 2289 O O . THR A 1 318 ? -8.19813 -17.12802 40.52363 1.000 11.95000 298 THR A O 1
ATOM 2293 N N . ALA A 1 319 ? -9.14349 -19.17411 40.62508 1.000 14.81000 299 ALA A N 1
ATOM 2294 C CA . ALA A 1 319 ? -10.31568 -18.70674 41.34374 1.000 16.67000 299 ALA A CA 1
ATOM 2295 C C . ALA A 1 319 ? -9.91196 -18.10475 42.68891 1.000 15.05000 299 ALA A C 1
ATOM 2296 O O . ALA A 1 319 ? -10.46245 -17.08494 43.12461 1.000 16.30000 299 ALA A O 1
ATOM 2298 N N . ASP A 1 320 ? -8.93842 -18.72657 43.34468 1.000 15.87000 300 ASP A N 1
ATOM 2299 C CA . ASP A 1 320 ? -8.50948 -18.25156 44.65205 1.000 17.42000 300 ASP A CA 1
ATOM 2300 C C . ASP A 1 320 ? -7.87746 -16.87464 44.55142 1.000 14.60000 300 ASP A C 1
ATOM 2301 O O . ASP A 1 320 ? -8.13455 -16.00793 45.38290 1.000 16.27000 300 ASP A O 1
ATOM 2306 N N . VAL A 1 321 ? -7.04827 -16.66616 43.53512 1.000 13.35000 301 VAL A N 1
ATOM 2307 C CA . VAL A 1 321 ? -6.46180 -15.34850 43.32893 1.000 12.63000 301 VAL A CA 1
ATOM 2308 C C . VAL A 1 321 ? -7.56277 -14.31491 43.07008 1.000 12.24000 301 VAL A C 1
ATOM 2309 O O . VAL A 1 321 ? -7.58734 -13.24906 43.69082 1.000 13.17000 301 VAL A O 1
ATOM 2313 N N . ALA A 1 322 ? -8.48911 -14.65093 42.17775 1.000 12.52000 302 ALA A N 1
ATOM 2314 C CA . ALA A 1 322 ? -9.57197 -13.74231 41.81723 1.000 13.36000 302 ALA A CA 1
ATOM 2315 C C . ALA A 1 322 ? -10.40269 -13.32552 43.03571 1.000 14.52000 302 ALA A C 1
ATOM 2316 O O . ALA A 1 322 ? -10.70919 -12.14617 43.21763 1.000 15.80000 302 ALA A O 1
ATOM 2318 N N . HIS A 1 323 ? -10.75198 -14.29320 43.87645 1.000 13.94000 303 HIS A N 1
ATOM 2319 C CA . HIS A 1 323 ? -11.58006 -14.03745 45.04945 1.000 17.67000 303 HIS A CA 1
ATOM 2320 C C . HIS A 1 323 ? -10.82575 -13.18358 46.06386 1.000 16.04000 303 HIS A C 1
ATOM 2321 O O . HIS A 1 323 ? -11.37572 -12.24041 46.63854 1.000 16.97000 303 HIS A O 1
ATOM 2328 N N . THR A 1 324 ? -9.55859 -13.51151 46.27350 1.000 14.07000 304 THR A N 1
ATOM 2329 C CA . THR A 1 324 ? -8.76711 -12.86556 47.31120 1.000 14.80000 304 THR A CA 1
ATOM 2330 C C . THR A 1 324 ? -8.43445 -11.41406 46.96072 1.000 13.43000 304 THR A C 1
ATOM 2331 O O . THR A 1 324 ? -8.28344 -10.57171 47.83738 1.000 14.47000 304 THR A O 1
ATOM 2335 N N . ILE A 1 325 ? -8.34529 -11.11692 45.66634 1.000 13.37000 305 ILE A N 1
ATOM 2336 C CA . ILE A 1 325 ? -8.09296 -9.75834 45.19028 1.000 13.16000 305 ILE A CA 1
ATOM 2337 C C . ILE A 1 325 ? -9.10190 -8.73888 45.72257 1.000 16.76000 305 ILE A C 1
ATOM 2338 O O . ILE A 1 325 ? -8.77168 -7.56812 45.91235 1.000 16.03000 305 ILE A O 1
ATOM 2343 N N . SER A 1 326 ? -10.32040 -9.19054 45.99275 1.000 14.36000 306 SER A N 1
ATOM 2344 C CA A SER A 1 326 ? -11.35991 -8.31755 46.52926 0.410 16.99000 306 SER A CA 1
ATOM 2345 C CA B SER A 1 326 ? -11.34050 -8.30285 46.53850 0.590 16.14000 306 SER A CA 1
ATOM 2346 C C . SER A 1 326 ? -11.73464 -8.66254 47.97307 1.000 17.31000 306 SER A C 1
ATOM 2347 O O . SER A 1 326 ? -12.78904 -8.25202 48.46415 1.000 20.33000 306 SER A O 1
ATOM 2352 N N . ALA A 1 327 ? -10.87111 -9.41573 48.64755 1.000 17.20000 307 ALA A N 1
ATOM 2353 C CA . ALA A 1 327 ? -11.08084 -9.75923 50.05166 1.000 19.00000 307 ALA A CA 1
ATOM 2354 C C . ALA A 1 327 ? -10.61712 -8.60196 50.93135 1.000 21.43000 307 ALA A C 1
ATOM 2355 O O . ALA A 1 327 ? -10.00221 -7.65132 50.44716 1.000 21.16000 307 ALA A O 1
ATOM 2357 N N . GLY A 1 328 ? -10.91132 -8.68208 52.22457 1.000 23.61000 308 GLY A N 1
ATOM 2358 C CA . GLY A 1 328 ? -10.55664 -7.61621 53.14351 1.000 25.69000 308 GLY A CA 1
ATOM 2359 C C . GLY A 1 328 ? -11.10484 -6.28376 52.66736 1.000 27.74000 308 GLY A C 1
ATOM 2360 O O . GLY A 1 328 ? -12.26879 -6.18447 52.28546 1.000 28.10000 308 GLY A O 1
ATOM 2361 N N . ALA A 1 329 ? -10.25751 -5.26163 52.66505 1.000 27.52000 309 ALA A N 1
ATOM 2362 C CA . ALA A 1 329 ? -10.67671 -3.93387 52.23167 1.000 27.19000 309 ALA A CA 1
ATOM 2363 C C . ALA A 1 329 ? -10.11261 -3.58512 50.85477 1.000 25.87000 309 ALA A C 1
ATOM 2364 O O . ALA A 1 329 ? -10.07682 -2.41499 50.47153 1.000 28.65000 309 ALA A O 1
ATOM 2366 N N . ALA A 1 330 ? -9.68634 -4.60208 50.11085 1.000 22.11000 310 ALA A N 1
ATOM 2367 C CA . ALA A 1 330 ? -8.99687 -4.38117 48.84268 1.000 21.75000 310 ALA A CA 1
ATOM 2368 C C . ALA A 1 330 ? -9.90898 -3.85623 47.72337 1.000 19.53000 310 ALA A C 1
ATOM 2369 O O . ALA A 1 330 ? -9.45934 -3.11320 46.86157 1.000 18.89000 310 ALA A O 1
ATOM 2371 N N . GLY A 1 331 ? -11.18267 -4.24495 47.75019 1.000 19.27000 311 GLY A N 1
ATOM 2372 C CA . GLY A 1 331 ? -12.15879 -3.76941 46.78633 1.000 16.81000 311 GLY A CA 1
ATOM 2373 C C . GLY A 1 331 ? -11.96489 -4.31310 45.37510 1.000 14.79000 311 GLY A C 1
ATOM 2374 O O . GLY A 1 331 ? -11.24403 -5.29159 45.15018 1.000 14.94000 311 GLY A O 1
ATOM 2375 N N . ALA A 1 332 ? -12.61774 -3.66137 44.41868 1.000 13.20000 312 ALA A N 1
ATOM 2376 C CA . ALA A 1 332 ? -12.61442 -4.08173 43.02203 1.000 12.58000 312 ALA A CA 1
ATOM 2377 C C . ALA A 1 332 ? -11.22593 -3.98884 42.39506 1.000 11.40000 312 ALA A C 1
ATOM 2378 O O . ALA A 1 332 ? -10.38636 -3.20789 42.83991 1.000 11.61000 312 ALA A O 1
ATOM 2380 N N . LEU A 1 333 ? -10.98590 -4.79518 41.36507 1.000 11.39000 313 LEU A N 1
ATOM 2381 C CA . LEU A 1 333 ? -9.77888 -4.66476 40.55388 1.000 10.52000 313 LEU A CA 1
ATOM 2382 C C . LEU A 1 333 ? -9.98407 -3.47847 39.62181 1.000 10.56000 313 LEU A C 1
ATOM 2383 O O . LEU A 1 333 ? -10.77118 -3.56552 38.67534 1.000 11.52000 313 LEU A O 1
ATOM 2388 N N . MET A 1 334 ? -9.27956 -2.37799 39.88061 1.000 10.51000 314 MET A N 1
ATOM 2389 C CA . MET A 1 334 ? -9.52008 -1.13956 39.14395 1.000 11.18000 314 MET A CA 1
ATOM 2390 C C . MET A 1 334 ? -8.71482 -1.09524 37.85231 1.000 11.07000 314 MET A C 1
ATOM 2391 O O . MET A 1 334 ? -7.70437 -0.39406 37.73641 1.000 11.41000 314 MET A O 1
ATOM 2396 N N . HIS A 1 335 ? -9.18364 -1.87835 36.89018 1.000 9.51000 315 HIS A N 1
ATOM 2397 C CA . HIS A 1 335 ? -8.61263 -1.89126 35.55949 1.000 9.02000 315 HIS A CA 1
ATOM 2398 C C . HIS A 1 335 ? -9.75759 -2.16863 34.60881 1.000 8.82000 315 HIS A C 1
ATOM 2399 O O . HIS A 1 335 ? -10.66217 -2.94124 34.92400 1.000 9.63000 315 HIS A O 1
ATOM 2406 N N . GLY A 1 336 ? -9.72770 -1.53331 33.44762 1.000 9.36000 316 GLY A N 1
ATOM 2407 C CA . GLY A 1 336 ? -10.79401 -1.71283 32.47949 1.000 10.54000 316 GLY A CA 1
ATOM 2408 C C . GLY A 1 336 ? -10.50490 -1.02025 31.16626 1.000 9.92000 316 GLY A C 1
ATOM 2409 O O . GLY A 1 336 ? -10.96490 0.09781 30.94799 1.000 11.63000 316 GLY A O 1
ATOM 2410 N N . PRO A 1 337 ? -9.74337 -1.67602 30.28025 1.000 10.05000 317 PRO A N 1
ATOM 2411 C CA . PRO A 1 337 ? -9.41769 -1.04910 28.99448 1.000 11.27000 317 PRO A CA 1
ATOM 2412 C C . PRO A 1 337 ? -10.67322 -0.69289 28.19831 1.000 10.03000 317 PRO A C 1
ATOM 2413 O O . PRO A 1 337 ? -11.62940 -1.46713 28.18648 1.000 10.38000 317 PRO A O 1
ATOM 2417 N N . THR A 1 338 ? -10.67876 0.46731 27.54943 1.000 9.08000 318 THR A N 1
ATOM 2418 C CA . THR A 1 338 ? -11.84772 0.89246 26.78382 1.000 9.89000 318 THR A CA 1
ATOM 2419 C C . THR A 1 338 ? -12.34283 -0.18551 25.82789 1.000 9.42000 318 THR A C 1
ATOM 2420 O O . THR A 1 338 ? -13.54836 -0.43754 25.74715 1.000 10.25000 318 THR A O 1
ATOM 2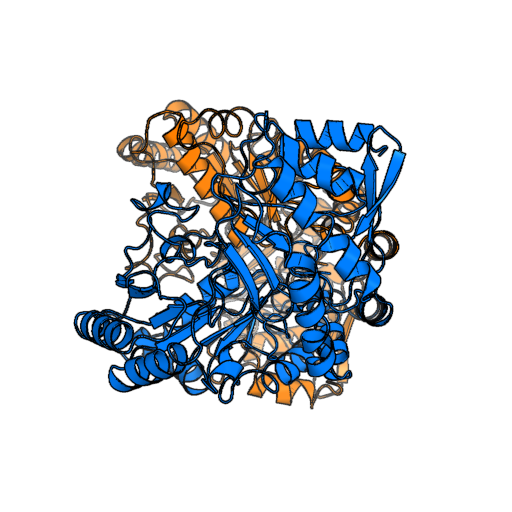424 N N . PHE A 1 339 ? -11.41827 -0.83094 25.11740 1.000 9.43000 319 PHE A N 1
ATOM 2425 C CA . PHE A 1 339 ? -11.78938 -1.84072 24.13136 1.000 9.31000 319 PHE A CA 1
ATOM 2426 C C . PHE A 1 339 ? -11.71069 -3.26015 24.68665 1.000 9.80000 319 PHE A C 1
ATOM 2427 O O . PHE A 1 339 ? -11.63947 -4.22654 23.92002 1.000 10.96000 319 PHE A O 1
ATOM 2435 N N . MET A 1 340 ? -11.76446 -3.37466 26.01585 1.000 9.90000 320 MET A N 1
ATOM 2436 C CA . MET A 1 340 ? -11.77179 -4.66377 26.69448 1.000 10.45000 320 MET A CA 1
ATOM 2437 C C . MET A 1 340 ? -12.73196 -5.66027 26.04210 1.000 10.18000 320 MET A C 1
ATOM 2438 O O . MET A 1 340 ? -13.90938 -5.35441 25.83024 1.000 10.33000 320 MET A O 1
ATOM 2443 N N . ALA A 1 341 ? -12.21506 -6.84912 25.73684 1.000 9.54000 321 ALA A N 1
ATOM 2444 C CA . ALA A 1 341 ? -12.99999 -7.94208 25.16111 1.000 10.00000 321 ALA A CA 1
ATOM 2445 C C . ALA A 1 341 ? -13.65908 -7.56095 23.83772 1.000 9.28000 321 ALA A C 1
ATOM 2446 O O . ALA A 1 341 ? -14.75228 -8.02272 23.53038 1.000 11.38000 321 ALA A O 1
ATOM 2448 N N . ASN A 1 342 ? -12.99230 -6.71962 23.06324 1.000 9.75000 322 ASN A N 1
ATOM 2449 C CA . ASN A 1 342 ? -13.48823 -6.28718 21.75529 1.000 10.59000 322 ASN A CA 1
ATOM 2450 C C . ASN A 1 342 ? -14.01904 -7.46536 20.93933 1.000 10.17000 322 ASN A C 1
ATOM 2451 O O . ASN A 1 342 ? -13.28786 -8.42731 20.69867 1.000 10.44000 322 ASN A O 1
ATOM 2456 N N . PRO A 1 343 ? -15.30975 -7.41761 20.55122 1.000 9.69000 323 PRO A N 1
ATOM 2457 C CA . PRO A 1 343 ? -15.90918 -8.52061 19.78293 1.000 10.31000 323 PRO A CA 1
ATOM 2458 C C . PRO A 1 343 ? -15.12202 -8.90781 18.52752 1.000 10.05000 323 PRO A C 1
ATOM 2459 O O . PRO A 1 343 ? -14.97722 -10.10510 18.27234 1.000 11.15000 323 PRO A O 1
ATOM 2463 N N . LEU A 1 344 ? -14.61824 -7.93411 17.77138 1.000 10.19000 324 LEU A N 1
ATOM 2464 C CA . LEU A 1 344 ? -13.87281 -8.26562 16.55658 1.000 10.35000 324 LEU A CA 1
ATOM 2465 C C . LEU A 1 344 ? -12.61451 -9.06022 16.88787 1.000 9.93000 324 LEU A C 1
ATOM 2466 O O . LEU A 1 344 ? -12.37355 -10.12752 16.31047 1.000 11.02000 324 LEU A O 1
ATOM 2471 N N . ALA A 1 345 ? -11.81301 -8.54354 17.81192 1.000 10.15000 325 ALA A N 1
ATOM 2472 C CA . ALA A 1 345 ? -10.58532 -9.22905 18.19410 1.000 10.77000 325 ALA A CA 1
ATOM 2473 C C . ALA A 1 345 ? -10.87433 -10.59756 18.82635 1.000 9.77000 325 ALA A C 1
ATOM 2474 O O . ALA A 1 345 ? -10.18192 -11.57329 18.54604 1.000 10.62000 325 ALA A O 1
ATOM 2476 N N . CYS A 1 346 ? -11.89157 -10.68219 19.67904 1.000 10.03000 326 CYS A N 1
ATOM 2477 C CA . CYS A 1 346 ? -12.22722 -11.96529 20.27397 1.000 10.10000 326 CYS A CA 1
ATOM 2478 C C . CYS A 1 346 ? -12.69316 -12.97462 19.24000 1.000 10.25000 326 CYS A C 1
ATOM 2479 O O . CYS A 1 346 ? -12.31795 -14.14365 19.31475 1.000 11.48000 326 CYS A O 1
ATOM 2482 N N . ALA A 1 347 ? -13.49908 -12.53074 18.27430 1.000 9.92000 327 ALA A N 1
ATOM 2483 C CA . ALA A 1 347 ? -14.03677 -13.43638 17.26082 1.000 10.90000 327 ALA A CA 1
ATOM 2484 C C . ALA A 1 347 ? -12.91982 -14.03857 16.39978 1.000 10.43000 327 ALA A C 1
ATOM 2485 O O . ALA A 1 347 ? -12.93375 -15.24283 16.11751 1.000 10.77000 327 ALA A O 1
ATOM 2487 N N . VAL A 1 348 ? -11.94789 -13.22466 15.99638 1.000 10.09000 328 VAL A N 1
ATOM 2488 C CA A VAL A 1 348 ? -10.86276 -13.75198 15.18571 0.550 9.76000 328 VAL A CA 1
ATOM 2489 C CA B VAL A 1 348 ? -10.82853 -13.72097 15.19859 0.450 10.34000 328 VAL A CA 1
ATOM 2490 C C . VAL A 1 348 ? -9.95211 -14.65328 16.02926 1.000 9.50000 328 VAL A C 1
ATOM 2491 O O . VAL A 1 348 ? -9.45564 -15.67386 15.54089 1.000 10.89000 328 VAL A O 1
ATOM 2498 N N . SER A 1 349 ? -9.77585 -14.30956 17.30154 1.000 9.86000 329 SER A N 1
ATOM 2499 C CA A SER A 1 349 ? -8.99633 -15.14729 18.20898 0.530 10.23000 329 SER A CA 1
ATOM 2500 C CA B SER A 1 349 ? -8.99713 -15.14124 18.20621 0.470 10.35000 329 SER A CA 1
ATOM 2501 C C . SER A 1 349 ? -9.64408 -16.51577 18.41554 1.000 10.31000 329 SER A C 1
ATOM 2502 O O . SER A 1 349 ? -8.96090 -17.53568 18.43140 1.000 11.27000 329 SER A O 1
ATOM 2507 N N . VAL A 1 350 ? -10.96323 -16.54220 18.58985 1.000 10.48000 330 VAL A N 1
ATOM 2508 C CA . VAL A 1 350 ? -11.67834 -17.80726 18.71422 1.000 11.82000 330 VAL A CA 1
ATOM 2509 C C . VAL A 1 350 ? -11.38878 -18.68814 17.50049 1.000 11.85000 330 VAL A C 1
ATOM 2510 O O . VAL A 1 350 ? -11.04936 -19.86679 17.64058 1.000 12.38000 330 VAL A O 1
ATOM 2514 N N . ALA A 1 351 ? -11.51437 -18.10914 16.30920 1.000 10.96000 331 ALA A N 1
ATOM 2515 C CA . ALA A 1 351 ? -11.25065 -18.84651 15.07664 1.000 11.16000 331 ALA A CA 1
ATOM 2516 C C . ALA A 1 351 ? -9.79894 -19.32570 15.00851 1.000 10.37000 331 ALA A C 1
ATOM 2517 O O . ALA A 1 351 ? -9.53340 -20.44812 14.58850 1.000 11.58000 331 ALA A O 1
ATOM 2519 N N . SER A 1 352 ? -8.86553 -18.47830 15.43554 1.000 10.37000 332 SER A N 1
ATOM 2520 C CA . SER A 1 352 ? -7.45121 -18.83129 15.40598 1.000 10.82000 332 SER A CA 1
ATOM 2521 C C . SER A 1 352 ? -7.15017 -19.98928 16.35392 1.000 11.13000 332 SER A C 1
ATOM 2522 O O . SER A 1 352 ? -6.43511 -20.92432 15.99691 1.000 10.47000 332 SER A O 1
ATOM 2525 N N . VAL A 1 353 ? -7.70290 -19.92745 17.56063 1.000 10.51000 333 VAL A N 1
ATOM 2526 C CA . VAL A 1 353 ? -7.47110 -20.97048 18.53654 1.000 10.12000 333 VAL A CA 1
ATOM 2527 C C . VAL A 1 353 ? -8.11754 -22.27986 18.07410 1.000 11.16000 333 VAL A C 1
ATOM 2528 O O . VAL A 1 353 ? -7.50091 -23.34383 18.14318 1.000 12.21000 333 VAL A O 1
ATOM 2532 N N . GLU A 1 354 ? -9.34868 -22.19593 17.57361 1.000 11.39000 334 GLU A N 1
ATOM 2533 C CA . GLU A 1 354 ? -10.04342 -23.38450 17.09150 1.000 11.95000 334 GLU A CA 1
ATOM 2534 C C . GLU A 1 354 ? -9.31814 -24.02673 15.90009 1.000 12.94000 334 GLU A C 1
ATOM 2535 O O . GLU A 1 354 ? -9.26558 -25.24974 15.77840 1.000 13.75000 334 GLU A O 1
ATOM 2541 N N . LEU A 1 355 ? -8.75218 -23.20031 15.02573 1.000 12.53000 335 LEU A N 1
ATOM 2542 C CA . LEU A 1 355 ? -8.00669 -23.69857 13.88156 1.000 12.65000 335 LEU A CA 1
ATOM 2543 C C . LEU A 1 355 ? -6.75354 -24.43132 14.35570 1.000 12.13000 335 LEU A C 1
ATOM 2544 O O . LEU A 1 355 ? -6.38330 -25.47662 13.80554 1.000 13.31000 335 LEU A O 1
ATOM 2549 N N . LEU A 1 356 ? -6.10223 -23.90035 15.38402 1.000 11.26000 336 LEU A N 1
ATOM 2550 C CA . LEU A 1 356 ? -4.93512 -24.56201 15.95065 1.000 11.67000 336 LEU A CA 1
ATOM 2551 C C . LEU A 1 356 ? -5.31419 -25.91218 16.56477 1.000 12.57000 336 LEU A C 1
ATOM 2552 O O . LEU A 1 356 ? -4.66624 -26.93067 16.30476 1.000 13.26000 336 LEU A O 1
ATOM 2557 N N . LEU A 1 357 ? -6.36991 -25.91493 17.37543 1.000 12.99000 337 LEU A N 1
ATOM 2558 C CA . LEU A 1 357 ? -6.76089 -27.11493 18.10501 1.000 14.10000 337 LEU A CA 1
ATOM 2559 C C . LEU A 1 357 ? -7.35899 -28.18225 17.20680 1.000 14.78000 337 LEU A C 1
ATOM 2560 O O . LEU A 1 357 ? -7.35083 -29.35627 17.56192 1.000 16.15000 337 LEU A O 1
ATOM 2565 N N . GLY A 1 358 ? -7.89201 -27.77434 16.05866 1.000 15.07000 338 GLY A N 1
ATOM 2566 C CA . GLY A 1 358 ? -8.58069 -28.69081 15.16386 1.000 16.48000 338 GLY A CA 1
ATOM 2567 C C . GLY A 1 358 ? -7.65833 -29.46346 14.23787 1.000 17.03000 338 GLY A C 1
ATOM 2568 O O . GLY A 1 358 ? -8.11788 -30.28862 13.44346 1.000 19.04000 338 GLY A O 1
ATOM 2569 N N . GLN A 1 359 ? -6.35761 -29.20547 14.33344 1.000 14.84000 339 GLN A N 1
ATOM 2570 C CA . GLN A 1 359 ? -5.37998 -29.92881 13.52986 1.000 14.00000 339 GLN A CA 1
ATOM 2571 C C . GLN A 1 359 ? -4.37434 -30.59627 14.45064 1.000 15.37000 339 GLN A C 1
ATOM 2572 O O . GLN A 1 359 ? -4.35415 -30.33589 15.65127 1.000 14.90000 339 GLN A O 1
ATOM 2578 N N . ASP A 1 360 ? -3.54495 -31.46682 13.89273 1.000 15.55000 340 ASP A N 1
ATOM 2579 C CA . ASP A 1 360 ? -2.49027 -32.08477 14.68078 1.000 14.49000 340 ASP A CA 1
ATOM 2580 C C . ASP A 1 360 ? -1.32858 -31.09774 14.80095 1.000 14.73000 340 ASP A C 1
ATOM 2581 O O . ASP A 1 360 ? -0.30151 -31.24552 14.13959 1.000 14.40000 340 ASP A O 1
ATOM 2586 N N . TRP A 1 361 ? -1.50631 -30.08067 15.63773 1.000 14.53000 341 TRP A N 1
ATOM 2587 C CA . TRP A 1 361 ? -0.51453 -29.02640 15.77515 1.000 12.96000 341 TRP A CA 1
ATOM 2588 C C . TRP A 1 361 ? 0.80185 -29.55908 16.33557 1.000 12.43000 341 TRP A C 1
ATOM 2589 O O . TRP A 1 361 ? 1.85982 -29.04077 16.00553 1.000 12.87000 341 TRP A O 1
ATOM 2600 N N . ARG A 1 362 ? 0.74667 -30.59971 17.16397 1.000 13.05000 342 ARG A N 1
ATOM 2601 C CA . ARG A 1 362 ? 1.96322 -31.07807 17.80049 1.000 14.55000 342 ARG A CA 1
ATOM 2602 C C . ARG A 1 362 ? 2.90285 -31.67418 16.76337 1.000 14.20000 342 ARG A C 1
ATOM 2603 O O . ARG A 1 362 ? 4.10692 -31.41677 16.78356 1.000 15.08000 342 ARG A O 1
ATOM 2611 N N . THR A 1 363 ? 2.34861 -32.46190 15.84838 1.000 14.02000 343 THR A N 1
ATOM 2612 C CA . THR A 1 363 ? 3.13665 -33.02637 14.75934 1.000 14.76000 343 THR A CA 1
ATOM 2613 C C . THR A 1 363 ? 3.64430 -31.92050 13.82487 1.000 13.75000 343 THR A C 1
ATOM 2614 O O . THR A 1 363 ? 4.78892 -31.95450 13.36988 1.000 14.78000 343 THR A O 1
ATOM 2618 N N . ARG A 1 364 ? 2.79432 -30.92898 13.55897 1.000 13.18000 344 ARG A N 1
ATOM 2619 C CA . ARG A 1 364 ? 3.17765 -29.79502 12.71675 1.000 13.33000 344 ARG A CA 1
ATOM 2620 C C . ARG A 1 364 ? 4.40601 -29.07267 13.28005 1.000 13.16000 344 ARG A C 1
ATOM 2621 O O . ARG A 1 364 ? 5.37056 -28.80106 12.55672 1.000 13.39000 344 ARG A O 1
ATOM 2629 N N . ILE A 1 365 ? 4.38022 -28.77153 14.57730 1.000 13.01000 345 ILE A N 1
ATOM 2630 C CA . ILE A 1 365 ? 5.49983 -28.06644 15.18990 1.000 13.32000 345 ILE A CA 1
ATOM 2631 C C . ILE A 1 365 ? 6.74208 -28.94664 15.25025 1.000 13.10000 345 ILE A C 1
ATOM 2632 O O . ILE A 1 365 ? 7.85267 -28.47094 15.05750 1.000 13.06000 345 ILE A O 1
ATOM 2637 N N . THR A 1 366 ? 6.56093 -30.23643 15.49710 1.000 13.23000 346 THR A N 1
ATOM 2638 C CA . THR A 1 366 ? 7.68739 -31.16171 15.49748 1.000 14.18000 346 THR A CA 1
ATOM 2639 C C . THR A 1 366 ? 8.38483 -31.16934 14.12504 1.000 13.85000 346 THR A C 1
ATOM 2640 O O . THR A 1 366 ? 9.61672 -31.13346 14.03774 1.000 14.16000 346 THR A O 1
ATOM 2644 N N . GLU A 1 367 ? 7.58844 -31.18802 13.05755 1.000 14.55000 347 GLU A N 1
ATOM 2645 C CA . GLU A 1 367 ? 8.13326 -31.14891 11.69725 1.000 15.10000 347 GLU A CA 1
ATOM 2646 C C . GLU A 1 367 ? 8.85217 -29.82635 11.42009 1.000 14.20000 347 GLU A C 1
ATOM 2647 O O . GLU A 1 367 ? 9.91229 -29.80402 10.78988 1.000 15.40000 347 GLU A O 1
ATOM 2653 N N . LEU A 1 368 ? 8.27592 -28.72627 11.89564 1.000 13.97000 348 LEU A N 1
ATOM 2654 C CA A LEU A 1 368 ? 8.89275 -27.40832 11.75281 0.550 14.02000 348 LEU A CA 1
ATOM 2655 C CA B LEU A 1 368 ? 8.88549 -27.42003 11.73624 0.450 14.19000 348 LEU A CA 1
ATOM 2656 C C . LEU A 1 368 ? 10.23363 -27.35499 12.46310 1.000 13.84000 348 LEU A C 1
ATOM 2657 O O . LEU A 1 368 ? 11.22456 -26.88774 11.89947 1.000 13.95000 348 LEU A O 1
ATOM 2666 N N . ALA A 1 369 ? 10.26485 -27.83217 13.70473 1.000 12.90000 349 ALA A N 1
ATOM 2667 C CA . ALA A 1 369 ? 11.50225 -27.86468 14.47695 1.000 13.27000 349 ALA A CA 1
ATOM 2668 C C . ALA A 1 369 ? 12.56922 -28.68510 13.75592 1.000 13.13000 349 ALA A C 1
ATOM 2669 O O . ALA A 1 369 ? 13.73439 -28.28877 13.69890 1.000 13.07000 349 ALA A O 1
ATOM 2671 N N . ALA A 1 370 ? 12.17395 -29.82968 13.20340 1.000 13.03000 350 ALA A N 1
ATOM 2672 C CA . ALA A 1 370 ? 13.11788 -30.70042 12.50817 1.000 13.31000 350 ALA A CA 1
ATOM 2673 C C . ALA A 1 370 ? 13.66754 -29.99719 11.26746 1.000 13.04000 350 ALA A C 1
ATOM 2674 O O . ALA A 1 370 ? 14.84520 -30.11658 10.94958 1.000 13.86000 350 ALA A O 1
ATOM 2676 N N . GLY A 1 371 ? 12.81218 -29.24574 10.58136 1.000 12.06000 351 GLY A N 1
ATOM 2677 C CA . GLY A 1 371 ? 13.23203 -28.50277 9.40234 1.000 12.83000 351 GLY A CA 1
ATOM 2678 C C . GLY A 1 371 ? 14.18799 -27.37527 9.75739 1.000 12.28000 351 GLY A C 1
ATOM 2679 O O . GLY A 1 371 ? 15.16789 -27.12577 9.05809 1.000 12.70000 351 GLY A O 1
ATOM 2680 N N . LEU A 1 372 ? 13.89638 -26.68098 10.85529 1.000 11.42000 352 LEU A N 1
ATOM 2681 C CA . LEU A 1 372 ? 14.76786 -25.61175 11.32155 1.000 11.17000 352 LEU A CA 1
ATOM 2682 C C . LEU A 1 372 ? 16.12442 -26.18209 11.72340 1.000 11.83000 352 LEU A C 1
ATOM 2683 O O . LEU A 1 372 ? 17.16279 -25.64807 11.35975 1.000 12.72000 352 LEU A O 1
ATOM 2688 N N . THR A 1 373 ? 16.11229 -27.29012 12.45457 1.000 12.62000 353 THR A N 1
ATOM 2689 C CA . THR A 1 373 ? 17.35261 -27.92569 12.88301 1.000 14.17000 353 THR A CA 1
ATOM 2690 C C . THR A 1 373 ? 18.20708 -28.34053 11.69002 1.000 13.30000 353 THR A C 1
ATOM 2691 O O . THR A 1 373 ? 19.40704 -28.04410 11.63619 1.000 14.99000 353 THR A O 1
ATOM 2695 N N . ALA A 1 374 ? 17.58610 -29.00055 10.72082 1.000 13.93000 354 ALA A N 1
ATOM 2696 C CA . ALA A 1 374 ? 18.31928 -29.50524 9.56461 1.000 14.61000 354 ALA A CA 1
ATOM 2697 C C . ALA A 1 374 ? 18.86064 -28.35154 8.73510 1.000 15.44000 354 ALA A C 1
ATOM 2698 O O . ALA A 1 374 ? 20.00034 -28.38305 8.27065 1.000 17.55000 354 ALA A O 1
ATOM 2700 N N . GLY A 1 375 ? 18.03785 -27.31978 8.57284 1.000 13.16000 355 GLY A N 1
ATOM 2701 C CA . GLY A 1 375 ? 18.39274 -26.19969 7.72434 1.000 14.81000 355 GLY A CA 1
ATOM 2702 C C . GLY A 1 375 ? 19.44142 -25.28794 8.32650 1.000 13.09000 355 GLY A C 1
ATOM 2703 O O . GLY A 1 375 ? 20.17837 -24.62917 7.60134 1.000 15.77000 355 GLY A O 1
ATOM 2704 N N . LEU A 1 376 ? 19.53042 -25.24737 9.65294 1.000 13.46000 356 LEU A N 1
ATOM 2705 C CA . LEU A 1 376 ? 20.44901 -24.32705 10.29931 1.000 12.71000 356 LEU A CA 1
ATOM 2706 C C . LEU A 1 376 ? 21.78477 -24.98292 10.64911 1.000 15.46000 356 LEU A C 1
ATOM 2707 O O . LEU A 1 376 ? 22.71199 -24.30573 11.10244 1.000 15.28000 356 LEU A O 1
ATOM 2712 N N . ASP A 1 377 ? 21.89236 -26.28931 10.42221 1.000 15.28000 357 ASP A N 1
ATOM 2713 C CA . ASP A 1 377 ? 23.07359 -27.02890 10.86209 1.000 16.23000 357 ASP A CA 1
ATOM 2714 C C . ASP A 1 377 ? 24.39953 -26.49291 10.30783 1.000 16.00000 357 ASP A C 1
ATOM 2715 O O . ASP A 1 377 ? 25.38519 -26.42191 11.03723 1.000 16.68000 357 ASP A O 1
ATOM 2720 N N . THR A 1 378 ? 24.42760 -26.09805 9.03633 1.000 17.17000 358 THR A N 1
ATOM 2721 C CA . THR A 1 378 ? 25.68139 -25.62196 8.45114 1.000 19.13000 358 THR A CA 1
ATOM 2722 C C . THR A 1 378 ? 26.15016 -24.29513 9.04194 1.000 16.45000 358 THR A C 1
ATOM 2723 O O . THR A 1 378 ? 27.30992 -23.92373 8.88981 1.000 17.69000 358 THR A O 1
ATOM 2727 N N . ALA A 1 379 ? 25.26077 -23.57776 9.71991 1.000 14.57000 359 ALA A N 1
ATOM 2728 C CA . ALA A 1 379 ? 25.63459 -22.30063 10.30801 1.000 14.25000 359 ALA A CA 1
ATOM 2729 C C . ALA A 1 379 ? 26.61715 -22.50942 11.45254 1.000 14.50000 359 ALA A C 1
ATOM 2730 O O . ALA A 1 379 ? 27.39770 -21.61638 11.76491 1.000 14.62000 359 ALA A O 1
ATOM 2732 N N . ARG A 1 380 ? 26.57985 -23.68537 12.07911 1.000 14.61000 360 ARG A N 1
ATOM 2733 C CA A ARG A 1 380 ? 27.42799 -23.95348 13.23717 0.470 17.78000 360 ARG A CA 1
ATOM 2734 C CA B ARG A 1 380 ? 27.43247 -23.95159 13.23383 0.530 17.83000 360 ARG A CA 1
ATOM 2735 C C . ARG A 1 380 ? 28.90809 -23.77210 12.91141 1.000 18.27000 360 ARG A C 1
ATOM 2736 O O . ARG A 1 380 ? 29.68990 -23.33685 13.76049 1.000 21.26000 360 ARG A O 1
ATOM 2751 N N . ALA A 1 381 ? 29.28283 -24.09914 11.67830 1.000 17.45000 361 ALA A N 1
ATOM 2752 C CA . ALA A 1 381 ? 30.67865 -24.05887 11.25591 1.000 18.77000 361 ALA A CA 1
ATOM 2753 C C . ALA A 1 381 ? 31.14089 -22.68605 10.76330 1.000 18.40000 361 ALA A C 1
ATOM 2754 O O . ALA A 1 381 ? 32.32038 -22.49645 10.47028 1.000 20.85000 361 ALA A O 1
ATOM 2756 N N . LEU A 1 382 ? 30.21985 -21.73345 10.66060 1.000 16.51000 362 LEU A N 1
ATOM 2757 C CA . LEU A 1 382 ? 30.57394 -20.40173 10.17814 1.000 16.39000 362 LEU A CA 1
ATOM 2758 C C . LEU A 1 382 ? 31.39846 -19.65469 11.21602 1.000 15.91000 362 LEU A C 1
ATOM 2759 O O . LEU A 1 382 ? 31.17581 -19.80731 12.41780 1.000 16.07000 362 LEU A O 1
ATOM 2764 N N . PRO A 1 383 ? 32.35347 -18.83643 10.75546 1.000 16.63000 363 PRO A N 1
ATOM 2765 C CA . PRO A 1 383 ? 33.29694 -18.20934 11.69021 1.000 16.99000 363 PRO A CA 1
ATOM 2766 C C . PRO A 1 383 ? 32.67312 -17.21348 12.66811 1.000 16.77000 363 PRO A C 1
ATOM 2767 O O . PRO A 1 383 ? 33.21071 -17.05218 13.75804 1.000 20.86000 363 PRO A O 1
ATOM 2771 N N . ALA A 1 384 ? 31.56618 -16.57238 12.30933 1.000 15.34000 364 ALA A N 1
ATOM 2772 C CA . ALA A 1 384 ? 30.97356 -15.57532 13.20541 1.000 15.89000 364 ALA A CA 1
ATOM 2773 C C . ALA A 1 384 ? 29.80977 -16.13982 14.00460 1.000 15.11000 364 ALA A C 1
ATOM 2774 O O . ALA A 1 384 ? 29.09681 -15.39968 14.67042 1.000 17.02000 364 ALA A O 1
ATOM 2776 N N . VAL A 1 385 ? 29.61571 -17.44961 13.94896 1.000 13.47000 365 VAL A N 1
ATOM 2777 C CA . VAL A 1 385 ? 28.50049 -18.05768 14.66426 1.000 13.16000 365 VAL A CA 1
ATOM 2778 C C . VAL A 1 385 ? 28.96936 -18.68776 15.96831 1.000 14.41000 365 VAL A C 1
ATOM 2779 O O . VAL A 1 385 ? 29.91348 -19.48656 15.98709 1.000 17.36000 365 VAL A O 1
ATOM 2783 N N . THR A 1 386 ? 28.30476 -18.30585 17.05680 1.000 13.05000 366 THR A N 1
ATOM 2784 C CA A THR A 1 386 ? 28.60952 -18.77363 18.40822 0.520 14.32000 366 THR A CA 1
ATOM 2785 C CA B THR A 1 386 ? 28.65716 -18.84126 18.36643 0.480 14.31000 366 THR A CA 1
ATOM 2786 C C . THR A 1 386 ? 27.72251 -19.95500 18.82256 1.000 13.98000 366 THR A C 1
ATOM 2787 O O . THR A 1 386 ? 28.13685 -20.83570 19.56770 1.000 15.33000 366 THR A O 1
ATOM 2794 N N . ASP A 1 387 ? 26.47829 -19.94999 18.36033 1.000 12.62000 367 ASP A N 1
ATOM 2795 C CA . ASP A 1 387 ? 25.55689 -21.01636 18.72036 1.000 12.44000 367 ASP A CA 1
ATOM 2796 C C . ASP A 1 387 ? 24.43027 -21.11440 17.70159 1.000 11.27000 367 ASP A C 1
ATOM 2797 O O . ASP A 1 387 ? 24.05349 -20.12834 17.06714 1.000 12.25000 367 ASP A O 1
ATOM 2802 N N . VAL A 1 388 ? 23.91188 -22.32319 17.53133 1.000 11.54000 368 VAL A N 1
ATOM 2803 C CA . VAL A 1 388 ? 22.69207 -22.54235 16.77111 1.000 11.12000 368 VAL A CA 1
ATOM 2804 C C . VAL A 1 388 ? 21.76647 -23.35573 17.65942 1.000 11.05000 368 VAL A C 1
ATOM 2805 O O . VAL A 1 388 ? 22.18065 -24.37459 18.22315 1.000 12.78000 368 VAL A O 1
ATOM 2809 N N . ARG A 1 389 ? 20.52856 -22.90013 17.82462 1.000 10.47000 369 ARG A N 1
ATOM 2810 C CA . ARG A 1 389 ? 19.60597 -23.60777 18.70166 1.000 10.58000 369 ARG A CA 1
ATOM 2811 C C . ARG A 1 389 ? 18.16953 -23.51318 18.19737 1.000 9.44000 369 ARG A C 1
ATOM 2812 O O . ARG A 1 389 ? 17.77474 -22.49831 17.62051 1.000 10.90000 369 ARG A O 1
ATOM 2820 N N . VAL A 1 390 ? 17.39894 -24.56803 18.42973 1.000 10.30000 370 VAL A N 1
ATOM 2821 C CA . VAL A 1 390 ? 16.02484 -24.64752 17.96913 1.000 11.14000 370 VAL A CA 1
ATOM 2822 C C . VAL A 1 390 ? 15.14369 -25.14274 19.11101 1.000 11.67000 370 VAL A C 1
ATOM 2823 O O . VAL A 1 390 ? 15.51306 -26.06691 19.84001 1.000 13.03000 370 VAL A O 1
ATOM 2827 N N . CYS A 1 391 ? 13.98533 -24.52030 19.27968 1.000 10.91000 371 CYS A N 1
ATOM 2828 C CA . CYS A 1 391 ? 12.99734 -24.98769 20.24078 1.000 12.51000 371 CYS A CA 1
ATOM 2829 C C . CYS A 1 391 ? 11.62805 -24.83465 19.59435 1.000 11.11000 371 CYS A C 1
ATOM 2830 O O . CYS A 1 391 ? 11.15630 -23.71793 19.40297 1.000 12.39000 371 CYS A O 1
ATOM 2833 N N . GLY A 1 392 ? 10.99710 -25.94912 19.24087 1.000 11.68000 372 GLY A N 1
ATOM 2834 C CA . GLY A 1 392 ? 9.73136 -25.89601 18.53174 1.000 11.45000 372 GLY A CA 1
ATOM 2835 C C . GLY A 1 392 ? 9.89964 -25.08871 17.25760 1.000 11.84000 372 GLY A C 1
ATOM 2836 O O . GLY A 1 392 ? 10.85551 -25.29517 16.50531 1.000 12.23000 372 GLY A O 1
ATOM 2837 N N . ALA A 1 393 ? 8.98985 -24.15705 17.01341 1.000 10.15000 373 ALA A N 1
ATOM 2838 C CA . ALA A 1 393 ? 9.04383 -23.35259 15.80078 1.000 11.00000 373 ALA A CA 1
ATOM 2839 C C . ALA A 1 393 ? 9.82366 -22.05810 16.03021 1.000 10.13000 373 ALA A C 1
ATOM 2840 O O . ALA A 1 393 ? 9.39582 -20.97665 15.62758 1.000 10.34000 373 ALA A O 1
ATOM 2842 N N . ILE A 1 394 ? 10.97345 -22.19139 16.68091 1.000 10.15000 374 ILE A N 1
ATOM 2843 C CA . ILE A 1 394 ? 11.88602 -21.08484 16.93401 1.000 9.01000 374 ILE A CA 1
ATOM 2844 C C . ILE A 1 394 ? 13.27842 -21.55779 16.52795 1.000 8.85000 374 ILE A C 1
ATOM 2845 O O . ILE A 1 394 ? 13.76283 -22.57309 17.03917 1.000 11.04000 374 ILE A O 1
ATOM 2850 N N . GLY A 1 395 ? 13.91845 -20.84682 15.60547 1.000 9.32000 375 GLY A N 1
ATOM 2851 C CA . GLY A 1 395 ? 15.24943 -21.22101 15.18040 1.000 9.93000 375 GLY A CA 1
ATOM 2852 C C . GLY A 1 395 ? 16.17964 -20.04361 15.32130 1.000 8.64000 375 GLY A C 1
ATOM 2853 O O . GLY A 1 395 ? 15.84291 -18.94201 14.88396 1.000 10.32000 375 GLY A O 1
ATOM 2854 N N . VAL A 1 396 ? 17.34151 -20.25570 15.93481 1.000 9.01000 376 VAL A N 1
ATOM 2855 C CA . VAL A 1 396 ? 18.21705 -19.14846 16.31105 1.000 9.63000 376 VAL A CA 1
ATOM 2856 C C . VAL A 1 396 ? 19.66497 -19.38855 15.90993 1.000 10.04000 376 VAL A C 1
ATOM 2857 O O . VAL A 1 396 ? 20.24155 -20.43180 16.22534 1.000 10.96000 376 VAL A O 1
ATOM 2861 N N . ILE A 1 397 ? 20.25141 -18.41980 15.21045 1.000 9.71000 377 ILE A N 1
ATOM 2862 C CA . ILE A 1 397 ? 21.69400 -18.36825 15.03080 1.000 10.96000 377 ILE A CA 1
ATOM 2863 C C . ILE A 1 397 ? 22.20894 -17.22201 15.88393 1.000 10.70000 377 ILE A C 1
ATOM 2864 O O . ILE A 1 397 ? 21.87063 -16.06578 15.63578 1.000 11.45000 377 ILE A O 1
ATOM 2869 N N . GLU A 1 398 ? 23.01608 -17.54056 16.89170 1.000 10.30000 378 GLU A N 1
ATOM 2870 C CA . GLU A 1 398 ? 23.63900 -16.52007 17.71635 1.000 10.86000 378 GLU A CA 1
ATOM 2871 C C . GLU A 1 398 ? 25.02307 -16.20552 17.16590 1.000 11.64000 378 GLU A C 1
ATOM 2872 O O . GLU A 1 398 ? 25.83045 -17.11779 16.96126 1.000 12.63000 378 GLU A O 1
ATOM 2878 N N . CYS A 1 399 ? 25.29180 -14.92182 16.93020 1.000 11.47000 379 CYS A N 1
ATOM 2879 C CA . CYS A 1 399 ? 26.53849 -14.49972 16.29965 1.000 12.13000 379 CYS A CA 1
ATOM 2880 C C . CYS A 1 399 ? 27.51289 -13.86770 17.28323 1.000 11.85000 379 CYS A C 1
ATOM 2881 O O . CYS A 1 399 ? 27.15589 -13.54561 18.41616 1.000 13.26000 379 CYS A O 1
ATOM 2884 N N . ASP A 1 400 ? 28.74466 -13.67535 16.83178 1.000 13.50000 380 ASP A N 1
ATOM 2885 C CA . ASP A 1 400 ? 29.81302 -13.16186 17.68617 1.000 13.86000 380 ASP A CA 1
ATOM 2886 C C . ASP A 1 400 ? 29.89240 -11.62998 17.72937 1.000 13.66000 380 ASP A C 1
ATOM 2887 O O . ASP A 1 400 ? 30.80914 -11.06733 18.31429 1.000 14.54000 380 ASP A O 1
ATOM 2892 N N . ARG A 1 401 ? 28.92282 -10.96625 17.10871 1.000 13.43000 381 ARG A N 1
ATOM 2893 C CA . ARG A 1 401 ? 28.87440 -9.50874 17.08207 1.000 12.88000 381 ARG A CA 1
ATOM 2894 C C . ARG A 1 401 ? 27.43472 -9.11925 16.77312 1.000 12.29000 381 ARG A C 1
ATOM 2895 O O . ARG A 1 401 ? 26.66503 -9.93925 16.25462 1.000 12.45000 381 ARG A O 1
ATOM 2903 N N . PRO A 1 402 ? 27.04746 -7.87644 17.09114 1.000 13.67000 382 PRO A N 1
ATOM 2904 C CA . PRO A 1 402 ? 25.71467 -7.41948 16.69130 1.000 12.95000 382 PRO A CA 1
ATOM 2905 C C . PRO A 1 402 ? 25.53826 -7.51846 15.18273 1.000 12.41000 382 PRO A C 1
ATOM 2906 O O . PRO A 1 402 ? 26.46517 -7.26007 14.41058 1.000 14.44000 382 PRO A O 1
ATOM 2910 N N . VAL A 1 403 ? 24.34502 -7.92332 14.76950 1.000 12.44000 383 VAL A N 1
ATOM 2911 C CA . VAL A 1 403 ? 24.04481 -8.07274 13.35379 1.000 12.78000 383 VAL A CA 1
ATOM 2912 C C . VAL A 1 403 ? 23.71080 -6.70689 12.76707 1.000 13.52000 383 VAL A C 1
ATOM 2913 O O . VAL A 1 403 ? 22.84624 -6.00289 13.27874 1.000 16.63000 383 VAL A O 1
ATOM 2917 N N . ASP A 1 404 ? 24.40744 -6.32747 11.70279 1.000 13.95000 384 ASP A N 1
ATOM 2918 C CA . ASP A 1 404 ? 24.17060 -5.05765 11.03025 1.000 13.88000 384 ASP A CA 1
ATOM 2919 C C . ASP A 1 404 ? 22.97184 -5.19497 10.09144 1.000 13.09000 384 ASP A C 1
ATOM 2920 O O . ASP A 1 404 ? 23.04308 -5.91751 9.08808 1.000 14.70000 384 ASP A O 1
ATOM 2925 N N . LEU A 1 405 ? 21.87571 -4.50688 10.40473 1.000 12.76000 385 LEU A N 1
ATOM 2926 C CA . LEU A 1 405 ? 20.67397 -4.59931 9.58098 1.000 12.73000 385 LEU A CA 1
ATOM 2927 C C . LEU A 1 405 ? 20.88464 -4.10857 8.15009 1.000 12.67000 385 LEU A C 1
ATOM 2928 O O . LEU A 1 405 ? 20.18480 -4.54516 7.24716 1.000 13.94000 385 LEU A O 1
ATOM 2933 N N . ALA A 1 406 ? 21.83465 -3.20065 7.94026 1.000 14.04000 386 ALA A N 1
ATOM 2934 C CA . ALA A 1 406 ? 22.07720 -2.65053 6.61064 1.000 15.25000 386 ALA A CA 1
ATOM 2935 C C . ALA A 1 406 ? 22.66217 -3.72353 5.69923 1.000 15.84000 386 ALA A C 1
ATOM 2936 O O . ALA A 1 406 ? 22.51960 -3.65730 4.47647 1.000 19.17000 386 ALA A O 1
ATOM 2938 N N . VAL A 1 407 ? 23.31085 -4.71569 6.30396 1.000 14.93000 387 VAL A N 1
ATOM 2939 C CA . VAL A 1 407 ? 23.86868 -5.84191 5.56323 1.000 16.65000 387 VAL A CA 1
ATOM 2940 C C . VAL A 1 407 ? 22.86806 -7.00105 5.53367 1.000 15.25000 387 VAL A C 1
ATOM 2941 O O . VAL A 1 407 ? 22.60263 -7.59311 4.48782 1.000 17.67000 387 VAL A O 1
ATOM 2945 N N . ALA A 1 408 ? 22.28594 -7.30715 6.68658 1.000 13.06000 388 ALA A N 1
ATOM 2946 C CA . ALA A 1 408 ? 21.37055 -8.44448 6.80159 1.000 13.52000 388 ALA A CA 1
ATOM 2947 C C . ALA A 1 408 ? 20.09156 -8.30523 5.96374 1.000 13.36000 388 ALA A C 1
ATOM 2948 O O . ALA A 1 408 ? 19.64664 -9.27168 5.33077 1.000 14.37000 388 ALA A O 1
ATOM 2950 N N . THR A 1 409 ? 19.49292 -7.11569 5.97049 1.000 13.44000 389 THR A N 1
ATOM 2951 C CA . THR A 1 409 ? 18.20306 -6.93127 5.31039 1.000 15.01000 389 THR A CA 1
ATOM 2952 C C . THR A 1 409 ? 18.24457 -7.16983 3.79076 1.000 14.03000 389 THR A C 1
ATOM 2953 O O . THR A 1 409 ? 17.44433 -7.95671 3.28411 1.000 14.67000 389 THR A O 1
ATOM 2957 N N . PRO A 1 410 ? 19.17735 -6.51851 3.05772 1.000 15.92000 390 PRO A N 1
ATOM 2958 C CA . PRO A 1 410 ? 19.24534 -6.81336 1.62149 1.000 17.04000 390 PRO A CA 1
ATOM 2959 C C . PRO A 1 410 ? 19.56515 -8.27572 1.34606 1.000 14.95000 390 PRO A C 1
ATOM 2960 O O . PRO A 1 410 ? 19.03967 -8.83315 0.38100 1.000 15.88000 390 PRO A O 1
ATOM 2964 N N . ALA A 1 411 ? 20.40299 -8.89326 2.17219 1.000 13.92000 391 ALA A N 1
ATOM 2965 C CA . ALA A 1 411 ? 20.79547 -10.27811 1.93352 1.000 14.66000 391 ALA A CA 1
ATOM 2966 C C . ALA A 1 411 ? 19.59525 -11.20115 2.06275 1.000 14.10000 391 ALA A C 1
ATOM 2967 O O . ALA A 1 411 ? 19.43944 -12.13961 1.28581 1.000 15.37000 391 ALA A O 1
ATOM 2969 N N . ALA A 1 412 ? 18.73563 -10.92406 3.03733 1.000 12.75000 392 ALA A N 1
ATOM 2970 C CA . ALA A 1 412 ? 17.55378 -11.74061 3.25198 1.000 14.26000 392 ALA A CA 1
ATOM 2971 C C . ALA A 1 412 ? 16.54086 -11.48918 2.13434 1.000 13.52000 392 ALA A C 1
ATOM 2972 O O . ALA A 1 412 ? 16.01160 -12.43186 1.54959 1.000 14.00000 392 ALA A O 1
ATOM 2974 N N . LEU A 1 413 ? 16.28792 -10.22148 1.82557 1.000 13.57000 393 LEU A N 1
ATOM 2975 C CA . LEU A 1 413 ? 15.34797 -9.87855 0.75978 1.000 14.97000 393 LEU A CA 1
ATOM 2976 C C . LEU A 1 413 ? 15.79530 -10.43346 -0.58754 1.000 15.73000 393 LEU A C 1
ATOM 2977 O O . LEU A 1 413 ? 14.95431 -10.87197 -1.36884 1.000 16.99000 393 LEU A O 1
ATOM 2982 N N . ASP A 1 414 ? 17.10476 -10.42871 -0.84813 1.000 15.60000 394 ASP A N 1
ATOM 2983 C CA . ASP A 1 414 ? 17.64274 -10.97796 -2.09636 1.000 17.60000 394 ASP A CA 1
ATOM 2984 C C . ASP A 1 414 ? 17.29309 -12.44762 -2.23881 1.000 16.82000 394 ASP A C 1
ATOM 2985 O O . ASP A 1 414 ? 17.28821 -12.98840 -3.34246 1.000 18.60000 394 ASP A O 1
ATOM 2990 N N . ARG A 1 415 ? 17.03033 -13.09829 -1.11383 1.000 15.49000 395 ARG A N 1
ATOM 2991 C CA . ARG A 1 415 ? 16.72235 -14.52007 -1.08328 1.000 15.77000 395 ARG A CA 1
ATOM 2992 C C . ARG A 1 415 ? 15.25040 -14.80376 -0.82262 1.000 16.29000 395 ARG A C 1
ATOM 2993 O O . ARG A 1 415 ? 14.86836 -15.94118 -0.54310 1.000 18.45000 395 ARG A O 1
ATOM 3001 N N . GLY A 1 416 ? 14.43073 -13.76089 -0.91672 1.000 15.53000 396 GLY A N 1
ATOM 3002 C CA . GLY A 1 416 ? 12.99007 -13.89525 -0.80224 1.000 15.41000 396 GLY A CA 1
ATOM 3003 C C . GLY A 1 416 ? 12.50448 -14.18279 0.60342 1.000 12.19000 396 GLY A C 1
ATOM 3004 O O . GLY A 1 416 ? 11.48803 -14.85797 0.78593 1.000 12.89000 396 GLY A O 1
ATOM 3005 N N . VAL A 1 417 ? 13.21178 -13.65468 1.59959 1.000 11.83000 397 VAL A N 1
ATOM 3006 C CA . VAL A 1 417 ? 12.82922 -13.87179 2.98777 1.000 10.79000 397 VAL A CA 1
ATOM 3007 C C . VAL A 1 417 ? 12.87837 -12.57346 3.78281 1.000 10.71000 397 VAL A C 1
ATOM 3008 O O . VAL A 1 417 ? 13.84261 -11.81031 3.68435 1.000 12.15000 397 VAL A O 1
ATOM 3012 N N . TRP A 1 418 ? 11.82009 -12.31743 4.54878 1.000 9.65000 398 TRP A N 1
ATOM 3013 C CA . TRP A 1 418 ? 11.81637 -11.21638 5.49910 1.000 9.86000 398 TRP A CA 1
ATOM 3014 C C . TRP A 1 418 ? 12.34654 -11.70814 6.84261 1.000 10.35000 398 TRP A C 1
ATOM 3015 O O . TRP A 1 418 ? 11.71716 -12.54364 7.50501 1.000 10.71000 398 TRP A O 1
ATOM 3026 N N . LEU A 1 419 ? 13.52748 -11.22242 7.20817 1.000 10.28000 399 LEU A N 1
ATOM 3027 C CA . LEU A 1 419 ? 14.10059 -11.47885 8.52619 1.000 10.38000 399 LEU A CA 1
ATOM 3028 C C . LEU A 1 419 ? 14.29907 -10.15354 9.23346 1.000 10.72000 399 LEU A C 1
ATOM 3029 O O . LEU A 1 419 ? 14.61748 -9.15569 8.58687 1.000 12.14000 399 LEU A O 1
ATOM 3034 N N . ARG A 1 420 ? 14.13430 -10.15111 10.55725 1.000 10.26000 400 ARG A N 1
ATOM 3035 C CA . ARG A 1 420 ? 14.43582 -8.97614 11.36151 1.000 10.42000 400 ARG A CA 1
ATOM 3036 C C . ARG A 1 420 ? 15.32806 -9.38772 12.52792 1.000 9.85000 400 ARG A C 1
ATOM 3037 O O . ARG A 1 420 ? 14.84523 -9.72256 13.61200 1.000 10.19000 400 ARG A O 1
ATOM 3045 N N . PRO A 1 421 ? 16.64553 -9.37905 12.30064 1.000 9.09000 401 PRO A N 1
ATOM 3046 C CA . PRO A 1 421 ? 17.58610 -9.64986 13.39125 1.000 9.91000 401 PRO A CA 1
ATOM 3047 C C . PRO A 1 421 ? 17.46788 -8.59059 14.47137 1.000 9.01000 401 PRO A C 1
ATOM 3048 O O . PRO A 1 421 ? 16.97127 -7.49689 14.21078 1.000 10.79000 401 PRO A O 1
ATOM 3052 N N . PHE A 1 422 ? 17.90765 -8.93433 15.67593 1.000 10.01000 402 PHE A N 1
ATOM 3053 C CA . PHE A 1 422 ? 18.14111 -7.93240 16.70610 1.000 10.58000 402 PHE A CA 1
ATOM 3054 C C . PHE A 1 422 ? 19.33891 -8.37715 17.51006 1.000 10.46000 402 PHE A C 1
ATOM 3055 O O . PHE A 1 422 ? 19.65775 -9.56770 17.54219 1.000 10.31000 402 PHE A O 1
ATOM 3063 N N . ARG A 1 423 ? 20.02204 -7.41908 18.12717 1.000 11.13000 403 ARG A N 1
ATOM 3064 C CA A ARG A 1 423 ? 21.28084 -7.68747 18.81542 0.520 12.41000 403 ARG A CA 1
ATOM 3065 C CA B ARG A 1 423 ? 21.26693 -7.71183 18.83496 0.480 12.90000 403 ARG A CA 1
ATOM 3066 C C . ARG A 1 423 ? 22.16850 -8.56292 17.93546 1.000 11.60000 403 ARG A C 1
ATOM 3067 O O . ARG A 1 423 ? 22.35872 -8.24725 16.76091 1.000 12.54000 403 ARG A O 1
ATOM 3082 N N . ASN A 1 424 ? 22.69366 -9.65193 18.48288 1.000 11.15000 404 ASN A N 1
ATOM 3083 C CA . ASN A 1 424 ? 23.54446 -10.55764 17.72217 1.000 10.53000 404 ASN A CA 1
ATOM 3084 C C . ASN A 1 424 ? 22.80069 -11.80766 17.24523 1.000 10.08000 404 ASN A C 1
ATOM 3085 O O . ASN A 1 424 ? 23.40317 -12.86044 17.06463 1.000 12.49000 404 ASN A O 1
ATOM 3090 N N . LEU A 1 425 ? 21.49744 -11.70046 17.02661 1.000 9.85000 405 LEU A N 1
ATOM 3091 C CA . LEU A 1 425 ? 20.68298 -12.87168 16.71857 1.000 10.27000 405 LEU A CA 1
ATOM 3092 C C . LEU A 1 425 ? 20.06335 -12.81053 15.32835 1.000 10.02000 405 LEU A C 1
ATOM 3093 O O . LEU A 1 425 ? 19.38619 -11.84476 14.98191 1.000 11.64000 405 LEU A O 1
ATOM 3098 N N . VAL A 1 426 ? 20.29910 -13.85645 14.54330 1.000 9.58000 406 VAL A N 1
ATOM 3099 C CA . VAL A 1 426 ? 19.56872 -14.06365 13.31000 1.000 10.41000 406 VAL A CA 1
ATOM 3100 C C . VAL A 1 426 ? 18.61869 -15.21368 13.61590 1.000 9.69000 406 VAL A C 1
ATOM 3101 O O . VAL A 1 426 ? 19.05640 -16.32633 13.89236 1.000 11.05000 406 VAL A O 1
ATOM 3105 N N . TYR A 1 427 ? 17.31797 -14.94980 13.60197 1.000 9.57000 407 TYR A N 1
ATOM 3106 C CA . TYR A 1 427 ? 16.38051 -15.95014 14.09169 1.000 9.60000 407 TYR A CA 1
ATOM 3107 C C . TYR A 1 427 ? 15.08181 -15.92996 13.28754 1.000 9.29000 407 TYR A C 1
ATOM 3108 O O . TYR A 1 427 ? 14.78811 -14.95719 12.57807 1.000 10.49000 407 TYR A O 1
ATOM 3117 N N . ALA A 1 428 ? 14.30738 -17.00034 13.39989 1.000 9.36000 408 ALA A N 1
ATOM 3118 C CA . ALA A 1 428 ? 13.01733 -17.08891 12.73946 1.000 9.42000 408 ALA A CA 1
ATOM 3119 C C . ALA A 1 428 ? 12.00137 -17.68513 13.69459 1.000 9.81000 408 ALA A C 1
ATOM 3120 O O . ALA A 1 428 ? 12.32026 -18.56206 14.51304 1.000 10.17000 408 ALA A O 1
ATOM 3122 N N . MET A 1 429 ? 10.77167 -17.19356 13.58296 1.000 9.51000 409 MET A N 1
ATOM 3123 C CA . MET A 1 429 ? 9.63588 -17.79228 14.25974 1.000 10.48000 409 MET A CA 1
ATOM 3124 C C . MET A 1 429 ? 8.54186 -17.84861 13.19764 1.000 10.22000 409 MET A C 1
ATOM 3125 O O . MET A 1 429 ? 7.65908 -17.00324 13.14324 1.000 11.46000 409 MET A O 1
ATOM 3130 N N . PRO A 1 430 ? 8.63387 -18.84023 12.30149 1.000 10.08000 410 PRO A N 1
ATOM 3131 C CA . PRO A 1 430 ? 7.81127 -18.83915 11.08493 1.000 11.57000 410 PRO A CA 1
ATOM 3132 C C . PRO A 1 430 ? 6.36508 -19.28454 11.30374 1.000 10.12000 410 PRO A C 1
ATOM 3133 O O . PRO A 1 430 ? 6.06132 -19.92639 12.32334 1.000 10.38000 410 PRO A O 1
ATOM 3137 N N . PRO A 1 431 ? 5.47583 -18.91322 10.37031 1.000 9.49000 411 PRO A N 1
ATOM 3138 C CA . PRO A 1 431 ? 4.08885 -19.38761 10.45913 1.000 9.74000 411 PRO A CA 1
ATOM 3139 C C . PRO A 1 431 ? 4.04251 -20.91780 10.44482 1.000 8.92000 411 PRO A C 1
ATOM 3140 O O . PRO A 1 431 ? 4.88370 -21.56811 9.81474 1.000 10.43000 411 PRO A O 1
ATOM 3144 N N . TYR A 1 432 ? 3.06974 -21.48600 11.15377 1.000 9.34000 412 TYR A N 1
ATOM 3145 C CA . TYR A 1 432 ? 2.94843 -22.94397 11.24029 1.000 10.14000 412 TYR A CA 1
ATOM 3146 C C . TYR A 1 432 ? 2.58110 -23.57321 9.89404 1.000 10.69000 412 TYR A C 1
ATOM 3147 O O . TYR A 1 432 ? 2.78269 -24.77557 9.68455 1.000 12.77000 412 TYR A O 1
ATOM 3156 N N . ILE A 1 433 ? 2.04711 -22.75420 8.98499 1.000 10.58000 413 ILE A N 1
ATOM 3157 C CA . ILE A 1 433 ? 1.64284 -23.22603 7.66136 1.000 11.64000 413 ILE A CA 1
ATOM 3158 C C . ILE A 1 433 ? 2.79986 -23.31014 6.65661 1.000 11.92000 413 ILE A C 1
ATOM 3159 O O . ILE A 1 433 ? 2.59366 -23.71842 5.51387 1.000 14.42000 413 ILE A O 1
ATOM 3164 N N . CYS A 1 434 ? 4.00603 -22.93343 7.06080 1.000 12.01000 414 CYS A N 1
ATOM 3165 C CA . CYS A 1 434 ? 5.14188 -23.04400 6.14860 1.000 12.18000 414 CYS A CA 1
ATOM 3166 C C . CYS A 1 434 ? 5.40760 -24.48829 5.75707 1.000 13.04000 414 CYS A C 1
ATOM 3167 O O . CYS A 1 434 ? 5.48323 -25.37106 6.60550 1.000 15.42000 414 CYS A O 1
ATOM 3170 N N . THR A 1 435 ? 5.56246 -24.72014 4.46079 1.000 13.57000 415 THR A N 1
ATOM 3171 C CA . THR A 1 435 ? 5.89336 -26.04493 3.95632 1.000 13.56000 415 THR A CA 1
ATOM 3172 C C . THR A 1 435 ? 7.35866 -26.34065 4.24963 1.000 13.89000 415 THR A C 1
ATOM 3173 O O . THR A 1 435 ? 8.12595 -25.42548 4.56305 1.000 14.18000 415 THR A O 1
ATOM 3177 N N . PRO A 1 436 ? 7.76372 -27.62070 4.15219 1.000 15.21000 416 PRO A N 1
ATOM 3178 C CA . PRO A 1 436 ? 9.18712 -27.92502 4.32694 1.000 16.16000 416 PRO A CA 1
ATOM 3179 C C . PRO A 1 436 ? 10.08741 -27.13582 3.37701 1.000 16.59000 416 PRO A C 1
ATOM 3180 O O . PRO A 1 436 ? 11.14644 -26.68411 3.80793 1.000 16.02000 416 PRO A O 1
ATOM 3184 N N . ALA A 1 437 ? 9.67529 -26.95283 2.12510 1.000 15.41000 417 ALA A N 1
ATOM 3185 C CA . ALA A 1 437 ? 10.46840 -26.16432 1.18515 1.000 15.52000 417 ALA A CA 1
ATOM 3186 C C . ALA A 1 437 ? 10.60954 -24.71521 1.65074 1.000 13.90000 417 ALA A C 1
ATOM 3187 O O . ALA A 1 437 ? 11.67739 -24.11296 1.52177 1.000 15.39000 417 ALA A O 1
ATOM 3189 N N . GLU A 1 438 ? 9.53528 -24.15238 2.19675 1.000 13.17000 418 GLU A N 1
ATOM 3190 C CA . GLU A 1 438 ? 9.57873 -22.77569 2.68425 1.000 12.51000 418 GLU A CA 1
ATOM 3191 C C . GLU A 1 438 ? 10.48894 -22.63411 3.90313 1.000 12.03000 418 GLU A C 1
ATOM 3192 O O . GLU A 1 438 ? 11.23274 -21.65828 4.02396 1.000 12.48000 418 GLU A O 1
ATOM 3198 N N . ILE A 1 439 ? 10.45930 -23.62769 4.78440 1.000 12.29000 419 ILE A N 1
ATOM 3199 C CA . ILE A 1 439 ? 11.33701 -23.60584 5.95014 1.000 13.29000 419 ILE A CA 1
ATOM 3200 C C . ILE A 1 439 ? 12.79469 -23.66878 5.50160 1.000 13.68000 419 ILE A C 1
ATOM 3201 O O . ILE A 1 439 ? 13.64982 -22.95010 6.01714 1.000 14.25000 419 ILE A O 1
ATOM 3206 N N . THR A 1 440 ? 13.06935 -24.49263 4.50259 1.000 14.36000 420 THR A N 1
ATOM 3207 C CA . THR A 1 440 ? 14.41485 -24.57748 3.96086 1.000 15.40000 420 THR A CA 1
ATOM 3208 C C . THR A 1 440 ? 14.86220 -23.25718 3.31867 1.000 14.40000 420 THR A C 1
ATOM 3209 O O . THR A 1 440 ? 16.01994 -22.85237 3.45961 1.000 14.57000 420 THR A O 1
ATOM 3213 N N . GLN A 1 441 ? 13.95094 -22.58794 2.61863 1.000 13.61000 421 GLN A N 1
ATOM 3214 C CA . GLN A 1 441 ? 14.26303 -21.28772 2.04324 1.000 13.05000 421 GLN A CA 1
ATOM 3215 C C . GLN A 1 441 ? 14.60662 -20.28840 3.14797 1.000 13.42000 421 GLN A C 1
ATOM 3216 O O . GLN A 1 441 ? 15.56347 -19.53316 3.03225 1.000 12.97000 421 GLN A O 1
ATOM 3222 N N . ILE A 1 442 ? 13.81404 -20.28855 4.21421 1.000 11.52000 422 ILE A N 1
ATOM 3223 C CA . ILE A 1 442 ? 14.06036 -19.42973 5.36418 1.000 12.55000 422 ILE A CA 1
ATOM 3224 C C . ILE A 1 442 ? 15.41508 -19.72397 6.00617 1.000 11.79000 422 ILE A C 1
ATOM 3225 O O . ILE A 1 442 ? 16.21778 -18.80694 6.23062 1.000 11.46000 422 ILE A O 1
ATOM 3230 N N . THR A 1 443 ? 15.68479 -20.99379 6.29655 1.000 12.09000 423 THR A N 1
ATOM 3231 C CA . THR A 1 443 ? 16.94107 -21.34038 6.96214 1.000 11.49000 423 THR A CA 1
ATOM 3232 C C . THR A 1 443 ? 18.14805 -21.04295 6.08122 1.000 12.64000 423 THR A C 1
ATOM 3233 O O . THR A 1 443 ? 19.18559 -20.60928 6.57754 1.000 12.28000 423 THR A O 1
ATOM 3237 N N . SER A 1 444 ? 18.01046 -21.24423 4.77434 1.000 12.71000 424 SER A N 1
ATOM 3238 C CA A SER A 1 444 ? 19.10449 -20.94837 3.86181 0.480 14.22000 424 SER A CA 1
ATOM 3239 C CA B SER A 1 444 ? 19.09755 -20.93728 3.84796 0.520 13.87000 424 SER A CA 1
ATOM 3240 C C . SER A 1 444 ? 19.41534 -19.45287 3.86716 1.000 14.10000 424 SER A C 1
ATOM 3241 O O . SER A 1 444 ? 20.57560 -19.05827 3.84214 1.000 14.96000 424 SER A O 1
ATOM 3246 N N . ALA A 1 445 ? 18.37196 -18.62843 3.90720 1.000 13.84000 425 ALA A N 1
ATOM 3247 C CA . ALA A 1 445 ? 18.56239 -17.18313 3.98109 1.000 12.89000 425 ALA A CA 1
ATOM 3248 C C . ALA A 1 445 ? 19.25226 -16.80486 5.28361 1.000 12.95000 425 ALA A C 1
ATOM 3249 O O . ALA A 1 445 ? 20.13202 -15.94598 5.30298 1.000 13.46000 425 ALA A O 1
ATOM 3251 N N . MET A 1 446 ? 18.84418 -17.44867 6.37501 1.000 11.59000 426 MET A N 1
ATOM 3252 C CA . MET A 1 446 ? 19.45821 -17.20052 7.67922 1.000 11.12000 426 MET A CA 1
ATOM 3253 C C . MET A 1 446 ? 20.94258 -17.54977 7.67468 1.000 11.31000 426 MET A C 1
ATOM 3254 O O . MET A 1 446 ? 21.76882 -16.78677 8.18924 1.000 11.59000 426 MET A O 1
ATOM 3259 N N . VAL A 1 447 ? 21.27943 -18.70087 7.09633 1.000 11.60000 427 VAL A N 1
ATOM 3260 C CA . VAL A 1 447 ? 22.67142 -19.12265 6.99023 1.000 12.00000 427 VAL A CA 1
ATOM 3261 C C . VAL A 1 447 ? 23.48007 -18.10329 6.18986 1.000 13.21000 427 VAL A C 1
ATOM 3262 O O . VAL A 1 447 ? 24.58924 -17.74569 6.56801 1.000 13.90000 427 VAL A O 1
ATOM 3266 N N . GLU A 1 448 ? 22.90523 -17.60239 5.10491 1.000 13.29000 428 GLU A N 1
ATOM 3267 C CA . GLU A 1 448 ? 23.62465 -16.64468 4.27197 1.000 14.68000 428 GLU A CA 1
ATOM 3268 C C . GLU A 1 448 ? 23.77397 -15.28611 4.94333 1.000 12.71000 428 GLU A C 1
ATOM 3269 O O . GLU A 1 448 ? 24.78457 -14.60785 4.76439 1.000 14.55000 428 GLU A O 1
ATOM 3275 N N . VAL A 1 449 ? 22.78016 -14.89169 5.72892 1.000 12.85000 429 VAL A N 1
ATOM 3276 C CA . VAL A 1 449 ? 22.91451 -13.67944 6.51495 1.000 13.24000 429 VAL A CA 1
ATOM 3277 C C . VAL A 1 449 ? 24.04484 -13.85422 7.53501 1.000 13.46000 429 VAL A C 1
ATOM 3278 O O . VAL A 1 449 ? 24.88815 -12.97367 7.69008 1.000 14.34000 429 VAL A O 1
ATOM 3282 N N . ALA A 1 450 ? 24.07997 -15.00866 8.19370 1.000 13.25000 430 ALA A N 1
ATOM 3283 C CA . ALA A 1 450 ? 25.14145 -15.30960 9.15012 1.000 12.75000 430 ALA A CA 1
ATOM 3284 C C . ALA A 1 450 ? 26.52136 -15.33425 8.49051 1.000 13.64000 430 ALA A C 1
ATOM 3285 O O . ALA A 1 450 ? 27.50898 -14.90053 9.08630 1.000 14.61000 430 ALA A O 1
ATOM 3287 N N . ARG A 1 451 ? 26.58876 -15.84274 7.26061 1.000 14.32000 431 ARG A N 1
ATOM 3288 C CA . ARG A 1 451 ? 27.84901 -15.87607 6.52945 1.000 14.82000 431 ARG A CA 1
ATOM 3289 C C . ARG A 1 451 ? 28.36099 -14.45564 6.28993 1.000 14.89000 431 ARG A C 1
ATOM 3290 O O . ARG A 1 451 ? 29.56447 -14.21188 6.32361 1.000 15.69000 431 ARG A O 1
ATOM 3298 N N . LEU A 1 452 ? 27.43652 -13.52364 6.06644 1.000 16.71000 432 LEU A N 1
ATOM 3299 C CA . LEU A 1 452 ? 27.79428 -12.12643 5.82298 1.000 18.46000 432 LEU A CA 1
ATOM 3300 C C . LEU A 1 452 ? 28.14561 -11.35355 7.08984 1.000 19.35000 432 LEU A C 1
ATOM 3301 O O . LEU A 1 452 ? 28.80512 -10.31585 7.02445 1.000 22.37000 432 LEU A O 1
ATOM 3306 N N . VAL A 1 453 ? 27.70044 -11.84554 8.23888 1.000 21.75000 433 VAL A N 1
ATOM 3307 C CA . VAL A 1 453 ? 28.06653 -11.21655 9.49884 1.000 25.26000 433 VAL A CA 1
ATOM 3308 C C . VAL A 1 453 ? 29.56673 -11.34877 9.69491 1.000 37.43000 433 VAL A C 1
ATOM 3309 O O . VAL A 1 453 ? 30.23021 -10.40168 10.11407 1.000 38.61000 433 VAL A O 1
ATOM 3313 N N . GLY A 1 454 ? 30.08944 -12.52435 9.36104 1.000 50.98000 434 GLY A N 1
ATOM 3314 C CA . GLY A 1 454 ? 31.50442 -12.80908 9.48161 1.000 73.18000 434 GLY A CA 1
ATOM 3315 C C . GLY A 1 454 ? 32.19210 -13.04171 8.15061 1.000 97.88000 434 GLY A C 1
ATOM 3316 O O . GLY A 1 454 ? 33.26072 -13.65129 8.10513 1.000 94.38000 434 GLY A O 1
ATOM 3317 N N . SER A 1 455 ? 31.58586 -12.56199 7.06504 1.000 143.55389 435 SER A N 1
ATOM 3318 C CA . SER A 1 455 ? 32.23328 -12.63115 5.75300 1.000 115.59758 435 SER A CA 1
ATOM 3319 C C . SER A 1 455 ? 33.53955 -11.82647 5.60794 1.000 136.34534 435 SER A C 1
ATOM 3320 O O . SER A 1 455 ? 34.52353 -12.41405 5.16052 1.000 161.14309 435 SER A O 1
ATOM 3323 N N . LEU A 1 456 ? 33.62690 -10.53243 5.95913 1.000 125.38752 436 LEU A N 1
ATOM 3324 C CA . LEU A 1 456 ? 32.56920 -9.59550 6.37557 1.000 34.63621 436 LEU A CA 1
ATOM 3325 C C . LEU A 1 456 ? 32.84503 -8.09379 6.12056 1.000 43.93414 436 LEU A C 1
ATOM 3326 O O . LEU A 1 456 ? 32.10866 -7.25788 6.64489 1.000 27.72759 436 LEU A O 1
ATOM 3331 N N . PRO A 1 457 ? 33.91193 -7.72896 5.37162 1.000 83.54477 437 PRO A N 1
ATOM 3332 C CA . PRO A 1 457 ? 33.89358 -6.29694 5.04530 1.000 104.81024 437 PRO A CA 1
ATOM 3333 C C . PRO A 1 457 ? 32.82392 -5.94392 4.01511 1.000 38.11767 437 PRO A C 1
ATOM 3334 O O . PRO A 1 457 ? 32.89974 -6.41344 2.88022 1.000 56.30629 437 PRO A O 1
ATOM 3338 N N . GLY B 1 27 ? -20.88771 -18.94630 24.13383 1.000 35.29000 7 GLY B N 1
ATOM 3339 C CA . GLY B 1 27 ? -21.88302 -19.13111 23.09322 1.000 37.82000 7 GLY B CA 1
ATOM 3340 C C . GLY B 1 27 ? -22.74028 -20.35083 23.35600 1.000 41.50000 7 GLY B C 1
ATOM 3341 O O . GLY B 1 27 ? -22.32486 -21.25027 24.08637 1.000 44.05000 7 GLY B O 1
ATOM 3342 N N . LEU B 1 28 ? -23.92257 -20.40446 22.74593 1.000 41.73000 8 LEU B N 1
ATOM 3343 C CA . LEU B 1 28 ? -24.34643 -19.41600 21.75935 1.000 40.29000 8 LEU B CA 1
ATOM 3344 C C . LEU B 1 28 ? -25.62115 -18.69165 22.18245 1.000 34.01000 8 LEU B C 1
ATOM 3345 O O . LEU B 1 28 ? -25.91203 -17.60463 21.68490 1.000 34.03000 8 LEU B O 1
ATOM 3350 N N . THR B 1 29 ? -26.39331 -19.30743 23.07620 1.000 29.37000 9 THR B N 1
ATOM 3351 C CA . THR B 1 29 ? -27.62238 -18.69513 23.57034 1.000 26.02000 9 THR B CA 1
ATOM 3352 C C . THR B 1 29 ? -27.27541 -17.69576 24.66621 1.000 23.58000 9 THR B C 1
ATOM 3353 O O . THR B 1 29 ? -26.22293 -17.81447 25.29772 1.000 20.64000 9 THR B O 1
ATOM 3357 N N . PRO B 1 30 ? -28.14954 -16.70049 24.89120 1.000 22.00000 10 PRO B N 1
ATOM 3358 C CA . PRO B 1 30 ? -27.86717 -15.75259 25.97318 1.000 21.59000 10 PRO B CA 1
ATOM 3359 C C . PRO B 1 30 ? -27.67994 -16.42331 27.33378 1.000 19.38000 10 PRO B C 1
ATOM 3360 O O . PRO B 1 30 ? -26.83448 -15.98351 28.10432 1.000 18.37000 10 PRO B O 1
ATOM 3364 N N A GLU B 1 31 ? -28.43736 -17.47631 27.62363 0.530 20.74000 11 GLU B N 1
ATOM 3365 N N B GLU B 1 31 ? -28.45254 -17.47204 27.61006 0.470 20.74000 11 GLU B N 1
ATOM 3366 C CA A GLU B 1 31 ? -28.27596 -18.16825 28.90011 0.530 22.55000 11 GLU B CA 1
ATOM 3367 C CA B GLU B 1 31 ? -28.31543 -18.21949 28.85714 0.470 22.29000 11 GLU B CA 1
ATOM 3368 C C A GLU B 1 31 ? -26.92804 -18.88379 29.01579 0.530 22.89000 11 GLU B C 1
ATOM 3369 C C B GLU B 1 31 ? -26.91856 -18.81965 28.98611 0.470 22.34000 11 GLU B C 1
ATOM 3370 O O A GLU B 1 31 ? -26.34124 -18.93705 30.09425 0.530 22.99000 11 GLU B O 1
ATOM 3371 O O B GLU B 1 31 ? -26.29362 -18.73577 30.04016 0.470 21.47000 11 GLU B O 1
ATOM 3382 N N . GLN B 1 32 ? -26.44051 -19.42735 27.90469 1.000 22.02000 12 GLN B N 1
ATOM 3383 C CA . GLN B 1 32 ? -25.10941 -20.02779 27.87544 1.000 21.36000 12 GLN B CA 1
ATOM 3384 C C . GLN B 1 32 ? -24.01679 -18.97804 28.04498 1.000 20.13000 12 GLN B C 1
ATOM 3385 O O . GLN B 1 32 ? -23.02845 -19.20978 28.73754 1.000 21.19000 12 GLN B O 1
ATOM 3391 N N . ILE B 1 33 ? -24.20242 -17.82892 27.40347 1.000 17.97000 13 ILE B N 1
ATOM 3392 C CA . ILE B 1 33 ? -23.27048 -16.71476 27.52551 1.000 16.02000 13 ILE B CA 1
ATOM 3393 C C . ILE B 1 33 ? -23.19754 -16.25789 28.98297 1.000 15.68000 13 ILE B C 1
ATOM 3394 O O . ILE B 1 33 ? -22.11147 -16.06155 29.53137 1.000 16.06000 13 ILE B O 1
ATOM 3399 N N . ILE B 1 34 ? -24.35898 -16.12614 29.61528 1.000 16.21000 14 ILE B N 1
ATOM 3400 C CA . ILE B 1 34 ? -24.43188 -15.69800 31.00638 1.000 18.13000 14 ILE B CA 1
ATOM 3401 C C . ILE B 1 34 ? -23.70841 -16.67481 31.91887 1.000 16.93000 14 ILE B C 1
ATOM 3402 O O . ILE B 1 34 ? -22.97513 -16.26783 32.82095 1.000 18.95000 14 ILE B O 1
ATOM 3407 N N . ALA B 1 35 ? -23.88849 -17.96482 31.66119 1.000 17.47000 15 ALA B N 1
ATOM 3408 C CA . ALA B 1 35 ? -23.24962 -18.99122 32.47631 1.000 18.16000 15 ALA B CA 1
ATOM 3409 C C . ALA B 1 35 ? -21.72386 -18.94930 32.35275 1.000 17.41000 15 ALA B C 1
ATOM 3410 O O . ALA B 1 35 ? -21.01529 -18.95686 33.35824 1.000 19.60000 15 ALA B O 1
ATOM 3412 N N . VAL B 1 36 ? -21.22505 -18.90971 31.12130 1.000 15.53000 16 VAL B N 1
ATOM 3413 C CA . VAL B 1 36 ? -19.78621 -18.80023 30.88541 1.000 16.08000 16 VAL B CA 1
ATOM 3414 C C . VAL B 1 36 ? -19.22589 -17.50846 31.48183 1.000 15.76000 16 VAL B C 1
ATOM 3415 O O . VAL B 1 36 ? -18.18820 -17.50933 32.14415 1.000 16.55000 16 VAL B O 1
ATOM 3419 N N . ASP B 1 37 ? -19.93108 -16.40688 31.25734 1.000 14.74000 17 ASP B N 1
ATOM 3420 C CA . ASP B 1 37 ? -19.50528 -15.11041 31.75034 1.000 15.31000 17 ASP B CA 1
ATOM 3421 C C . ASP B 1 37 ? -19.36224 -15.10902 33.26975 1.000 15.88000 17 ASP B C 1
ATOM 3422 O O . ASP B 1 37 ? -18.33920 -14.66640 33.80453 1.000 15.36000 17 ASP B O 1
ATOM 3427 N N . GLY B 1 38 ? -20.39432 -15.59853 33.95650 1.000 17.01000 18 GLY B N 1
ATOM 3428 C CA . GLY B 1 38 ? -20.39224 -15.65504 35.40738 1.000 19.62000 18 GLY B CA 1
ATOM 3429 C C . GLY B 1 38 ? -19.23819 -16.47601 35.94128 1.000 21.15000 18 GLY B C 1
ATOM 3430 O O . GLY B 1 38 ? -18.62361 -16.12172 36.94358 1.000 24.22000 18 GLY B O 1
ATOM 3431 N N . ALA B 1 39 ? -18.93456 -17.57131 35.25533 1.000 18.28000 19 ALA B N 1
ATOM 3432 C CA . ALA B 1 39 ? -17.87372 -18.47634 35.69220 1.000 19.50000 19 ALA B CA 1
ATOM 3433 C C . ALA B 1 39 ? -16.45248 -18.00373 35.37376 1.000 17.57000 19 ALA B C 1
ATOM 3434 O O . ALA B 1 39 ? -15.52481 -18.31773 36.11624 1.000 18.80000 19 ALA B O 1
ATOM 3436 N N . HIS B 1 40 ? -16.27006 -17.25942 34.28426 1.000 15.38000 20 HIS B N 1
ATOM 3437 C CA . HIS B 1 40 ? -14.91799 -17.07370 33.76383 1.000 14.41000 20 HIS B CA 1
ATOM 3438 C C . HIS B 1 40 ? -14.47653 -15.65641 33.41911 1.000 13.10000 20 HIS B C 1
ATOM 3439 O O . HIS B 1 40 ? -13.28788 -15.42792 33.24670 1.000 14.68000 20 HIS B O 1
ATOM 3446 N N . LEU B 1 41 ? -15.40231 -14.71473 33.28462 1.000 11.82000 21 LEU B N 1
ATOM 3447 C CA . LEU B 1 41 ? -15.03588 -13.40074 32.75514 1.000 11.40000 21 LEU B CA 1
ATOM 3448 C C . LEU B 1 41 ? -14.96077 -12.30194 33.80865 1.000 11.71000 21 LEU B C 1
ATOM 3449 O O . LEU B 1 41 ? -15.93171 -12.03477 34.51277 1.000 14.01000 21 LEU B O 1
ATOM 3454 N N . TRP B 1 42 ? -13.79179 -11.67390 33.90294 1.000 11.42000 22 TRP B N 1
ATOM 3455 C CA A TRP B 1 42 ? -13.53869 -10.47098 34.70498 0.420 13.44000 22 TRP B CA 1
ATOM 3456 C CA B TRP B 1 42 ? -13.65155 -10.51240 34.75090 0.580 10.43000 22 TRP B CA 1
ATOM 3457 C C . TRP B 1 42 ? -14.08718 -9.27419 33.96047 1.000 11.30000 22 TRP B C 1
ATOM 3458 O O . TRP B 1 42 ? -13.67027 -9.04732 32.82610 1.000 15.97000 22 TRP B O 1
ATOM 3479 N N . HIS B 1 43 ? -14.95408 -8.48323 34.56483 1.000 11.27000 23 HIS B N 1
ATOM 3480 C CA . HIS B 1 43 ? -15.41811 -7.25416 33.93239 1.000 10.78000 23 HIS B CA 1
ATOM 3481 C C . HIS B 1 43 ? -14.66506 -6.03742 34.49528 1.000 11.36000 23 HIS B C 1
ATOM 3482 O O . HIS B 1 43 ? -14.02099 -6.14460 35.53873 1.000 12.62000 23 HIS B O 1
ATOM 3489 N N . PRO B 1 44 ? -14.70697 -4.89319 33.78635 1.000 11.27000 24 PRO B N 1
ATOM 3490 C CA . PRO B 1 44 ? -13.94662 -3.71785 34.22905 1.000 11.94000 24 PRO B CA 1
ATOM 3491 C C . PRO B 1 44 ? -14.29581 -3.26131 35.64149 1.000 10.73000 24 PRO B C 1
ATOM 3492 O O . PRO B 1 44 ? -15.46442 -3.28243 36.04614 1.000 11.68000 24 PRO B O 1
ATOM 3496 N N . TYR B 1 45 ? -13.27113 -2.84530 36.37959 1.000 10.06000 25 TYR B N 1
ATOM 3497 C CA . TYR B 1 45 ? -13.46155 -2.09964 37.61972 1.000 11.01000 25 TYR B CA 1
ATOM 3498 C C . TYR B 1 45 ? -14.37032 -2.82238 38.60140 1.000 11.77000 25 TYR B C 1
ATOM 3499 O O . TYR B 1 45 ? -15.19625 -2.20226 39.25418 1.000 13.21000 25 TYR B O 1
ATOM 3508 N N . SER B 1 46 ? -14.20180 -4.13206 38.71466 1.000 12.39000 26 SER B N 1
ATOM 3509 C CA . SER B 1 46 ? -15.15164 -4.94257 39.46204 1.000 12.94000 26 SER B CA 1
ATOM 3510 C C . SER B 1 46 ? -14.49554 -5.98120 40.36174 1.000 13.13000 26 SER B C 1
ATOM 3511 O O . SER B 1 46 ? -13.30441 -6.29011 40.23465 1.000 13.32000 26 SER B O 1
ATOM 3514 N N . SER B 1 47 ? -15.30101 -6.49976 41.27954 1.000 14.76000 27 SER B N 1
ATOM 3515 C CA . SER B 1 47 ? -14.92085 -7.60692 42.13561 1.000 16.19000 27 SER B CA 1
ATOM 3516 C C . SER B 1 47 ? -15.62838 -8.83789 41.61106 1.000 16.54000 27 SER B C 1
ATOM 3517 O O . SER B 1 47 ? -16.82332 -9.01775 41.84707 1.000 18.99000 27 SER B O 1
ATOM 3520 N N . ILE B 1 48 ? -14.89595 -9.67329 40.88307 1.000 16.99000 28 ILE B N 1
ATOM 3521 C CA . ILE B 1 48 ? -15.50365 -10.82058 40.22393 1.000 18.99000 28 ILE B CA 1
ATOM 3522 C C . ILE B 1 48 ? -16.17510 -11.76043 41.23491 1.000 19.47000 28 ILE B C 1
ATOM 3523 O O . ILE B 1 48 ? -15.60680 -12.10247 42.27248 1.000 22.39000 28 ILE B O 1
ATOM 3528 N N . GLY B 1 49 ? -17.41823 -12.12418 40.95001 1.000 19.56000 29 GLY B N 1
ATOM 3529 C CA . GLY B 1 49 ? -18.18393 -12.96602 41.84981 1.000 21.84000 29 GLY B CA 1
ATOM 3530 C C . GLY B 1 49 ? -18.87414 -12.23222 42.98729 1.000 22.77000 29 GLY B C 1
ATOM 3531 O O . GLY B 1 49 ? -19.57948 -12.84944 43.78886 1.000 27.57000 29 GLY B O 1
ATOM 3532 N N . ARG B 1 50 ? -18.68756 -10.91905 43.05984 1.000 21.85000 30 ARG B N 1
ATOM 3533 C CA . ARG B 1 50 ? -19.24853 -10.12508 44.15052 1.000 23.41000 30 ARG B CA 1
ATOM 3534 C C . ARG B 1 50 ? -20.08552 -8.94614 43.65853 1.000 24.80000 30 ARG B C 1
ATOM 3535 O O . ARG B 1 50 ? -20.45298 -8.07548 44.44453 1.000 31.50000 30 ARG B O 1
ATOM 3543 N N . GLU B 1 51 ? -20.38549 -8.90771 42.36510 1.000 21.90000 31 GLU B N 1
ATOM 3544 C CA . GLU B 1 51 ? -21.12017 -7.77660 41.81144 1.000 21.31000 31 GLU B CA 1
ATOM 3545 C C . GLU B 1 51 ? -22.62318 -8.00293 41.84860 1.000 22.12000 31 GLU B C 1
ATOM 3546 O O . GLU B 1 51 ? -23.11772 -9.04098 41.41106 1.000 23.38000 31 GLU B O 1
ATOM 3552 N N . ALA B 1 52 ? -23.34775 -7.02066 42.37381 1.000 22.89000 32 ALA B N 1
ATOM 3553 C CA . ALA B 1 52 ? -24.79283 -7.12911 42.51626 1.000 23.72000 32 ALA B CA 1
ATOM 3554 C C . ALA B 1 52 ? -25.49827 -7.09255 41.16773 1.000 22.62000 32 ALA B C 1
ATOM 3555 O O . ALA B 1 52 ? -26.51745 -7.74891 40.97396 1.000 25.59000 32 ALA B O 1
ATOM 3557 N N . VAL B 1 53 ? -24.95461 -6.32086 40.23470 1.000 21.04000 33 VAL B N 1
ATOM 3558 C CA . VAL B 1 53 ? -25.59850 -6.15860 38.93774 1.000 20.55000 33 VAL B CA 1
ATOM 3559 C C . VAL B 1 53 ? -24.85891 -6.93818 37.84874 1.000 19.87000 33 VAL B C 1
ATOM 3560 O O . VAL B 1 53 ? -23.72519 -6.60615 37.49520 1.000 20.44000 33 VAL B O 1
ATOM 3564 N N . SER B 1 54 ? -25.50357 -7.97932 37.32787 1.000 20.09000 34 SER B N 1
ATOM 3565 C CA . SER B 1 54 ? -24.91088 -8.83946 36.30189 1.000 21.44000 34 SER B CA 1
ATOM 3566 C C . SER B 1 54 ? -24.79690 -8.12367 34.96434 1.000 17.39000 34 SER B C 1
ATOM 3567 O O . SER B 1 54 ? -25.59302 -7.23530 34.66942 1.000 18.74000 34 SER B O 1
ATOM 3570 N N . PRO B 1 55 ? -23.80463 -8.51233 34.14524 1.000 15.53000 35 PRO B N 1
ATOM 3571 C CA . PRO B 1 55 ? -23.70984 -7.95732 32.79409 1.000 15.10000 35 PRO B CA 1
ATOM 3572 C C . PRO B 1 55 ? -24.95040 -8.31545 31.98558 1.000 14.41000 35 PRO B C 1
ATOM 3573 O O . PRO B 1 55 ? -25.51630 -9.40371 32.13740 1.000 17.28000 35 PRO B O 1
ATOM 3577 N N . VAL B 1 56 ? -25.37268 -7.38671 31.13959 1.000 13.34000 36 VAL B N 1
ATOM 3578 C CA . VAL B 1 56 ? -26.47539 -7.61527 30.21463 1.000 13.57000 36 VAL B CA 1
ATOM 3579 C C . VAL B 1 56 ? -25.90676 -8.14859 28.89863 1.000 11.75000 36 VAL B C 1
ATOM 3580 O O . VAL B 1 56 ? -24.90085 -7.63409 28.40475 1.000 13.07000 36 VAL B O 1
ATOM 3584 N N . VAL B 1 57 ? -26.52293 -9.18957 28.34714 1.000 12.15000 37 VAL B N 1
ATOM 3585 C CA . VAL B 1 57 ? -26.03350 -9.77412 27.10690 1.000 12.06000 37 VAL B CA 1
ATOM 3586 C C . VAL B 1 57 ? -26.36224 -8.88843 25.91497 1.000 12.36000 37 VAL B C 1
ATOM 3587 O O . VAL B 1 57 ? -27.52058 -8.54629 25.68477 1.000 13.39000 37 VAL B O 1
ATOM 3591 N N . ALA B 1 58 ? -25.33330 -8.53099 25.15175 1.000 11.95000 38 ALA B N 1
ATOM 3592 C CA . ALA B 1 58 ? -25.49944 -7.81434 23.89455 1.000 11.45000 38 ALA B CA 1
ATOM 3593 C C . ALA B 1 58 ? -25.35589 -8.80148 22.74701 1.000 11.67000 38 ALA B C 1
ATOM 3594 O O . ALA B 1 58 ? -24.38320 -9.56314 22.69226 1.000 12.28000 38 ALA B O 1
ATOM 3596 N N . VAL B 1 59 ? -26.31539 -8.78646 21.82318 1.000 12.58000 39 VAL B N 1
ATOM 3597 C CA . VAL B 1 59 ? -26.29958 -9.71861 20.69812 1.000 13.34000 39 VAL B CA 1
ATOM 3598 C C . VAL B 1 59 ? -26.13381 -9.05141 19.33722 1.000 13.29000 39 VAL B C 1
ATOM 3599 O O . VAL B 1 59 ? -25.87337 -9.73701 18.35369 1.000 14.33000 39 VAL B O 1
ATOM 3603 N N . ALA B 1 60 ? -26.27973 -7.73521 19.27002 1.000 11.90000 40 ALA B N 1
ATOM 3604 C CA . ALA B 1 60 ? -26.05235 -7.00771 18.02383 1.000 12.93000 40 ALA B CA 1
ATOM 3605 C C . ALA B 1 60 ? -25.89831 -5.52231 18.30241 1.000 12.39000 40 ALA B C 1
ATOM 3606 O O . ALA B 1 60 ? -26.27826 -5.04094 19.36931 1.000 13.50000 40 ALA B O 1
ATOM 3608 N N . ALA B 1 61 ? -25.34157 -4.80073 17.33471 1.000 12.80000 41 ALA B N 1
ATOM 3609 C CA . ALA B 1 61 ? -25.28565 -3.34805 17.39307 1.000 12.89000 41 ALA B CA 1
ATOM 3610 C C . ALA B 1 61 ? -25.33037 -2.80979 15.97966 1.000 14.96000 41 ALA B C 1
ATOM 3611 O O . ALA B 1 61 ? -24.63471 -3.30864 15.09531 1.000 17.53000 41 ALA B O 1
ATOM 3613 N N . HIS B 1 62 ? -26.15629 -1.79802 15.75707 1.000 14.69000 42 HIS B N 1
ATOM 3614 C CA . HIS B 1 62 ? -26.22922 -1.18410 14.44208 1.000 17.67000 42 HIS B CA 1
ATOM 3615 C C . HIS B 1 62 ? -26.67297 0.26182 14.57003 1.000 15.41000 42 HIS B C 1
ATOM 3616 O O . HIS B 1 62 ? -27.63949 0.55948 15.26370 1.000 15.64000 42 HIS B O 1
ATOM 3623 N N . GLY B 1 63 ? -25.96579 1.15822 13.89634 1.000 15.38000 43 GLY B N 1
ATOM 3624 C CA . GLY B 1 63 ? -26.21494 2.57853 14.04217 1.000 14.99000 43 GLY B CA 1
ATOM 3625 C C . GLY B 1 63 ? -26.07816 3.00626 15.49177 1.000 14.28000 43 GLY B C 1
ATOM 3626 O O . GLY B 1 63 ? -25.12527 2.64076 16.17398 1.000 14.51000 43 GLY B O 1
ATOM 3627 N N . ALA B 1 64 ? -27.05787 3.75377 15.98184 1.000 14.75000 44 ALA B N 1
ATOM 3628 C CA . ALA B 1 64 ? -27.00750 4.26071 17.34867 1.000 14.85000 44 ALA B CA 1
ATOM 3629 C C . ALA B 1 64 ? -27.57029 3.26417 18.35195 1.000 13.51000 44 ALA B C 1
ATOM 3630 O O . ALA B 1 64 ? -27.69940 3.57947 19.52907 1.000 15.01000 44 ALA B O 1
ATOM 3632 N N . TRP B 1 65 ? -27.90466 2.06376 17.88686 1.000 14.91000 45 TRP B N 1
ATOM 3633 C CA . TRP B 1 65 ? -28.66903 1.11638 18.69546 1.000 14.58000 45 TRP B CA 1
ATOM 3634 C C . TRP B 1 65 ? -27.90913 -0.16326 19.02239 1.000 14.66000 45 TRP B C 1
ATOM 3635 O O . TRP B 1 65 ? -27.09748 -0.63774 18.22860 1.000 17.88000 45 TRP B O 1
ATOM 3646 N N . LEU B 1 66 ? -28.18808 -0.70346 20.20695 1.000 13.11000 46 LEU B N 1
ATOM 3647 C CA . LEU B 1 66 ? -27.71454 -2.01386 20.62591 1.000 12.70000 46 LEU B CA 1
ATOM 3648 C C . LEU B 1 66 ? -28.91819 -2.93540 20.73426 1.000 13.00000 46 LEU B C 1
ATOM 3649 O O . LEU B 1 66 ? -30.01310 -2.48299 21.06673 1.000 15.13000 46 LEU B O 1
ATOM 3654 N N . THR B 1 67 ? -28.72743 -4.22926 20.49183 1.000 12.49000 47 THR B N 1
ATOM 3655 C CA . THR B 1 67 ? -29.76622 -5.20413 20.79725 1.000 12.19000 47 THR B CA 1
ATOM 3656 C C . THR B 1 67 ? -29.30960 -5.97373 22.02253 1.000 11.45000 47 THR B C 1
ATOM 3657 O O . THR B 1 67 ? -28.29622 -6.68956 21.97594 1.000 12.52000 47 THR B O 1
ATOM 3661 N N . LEU B 1 68 ? -30.04803 -5.79610 23.11347 1.000 12.33000 48 LEU B N 1
ATOM 3662 C CA . LEU B 1 68 ? -29.70507 -6.38531 24.40062 1.000 13.11000 48 LEU B CA 1
ATOM 3663 C C . LEU B 1 68 ? -30.78145 -7.36971 24.82414 1.000 14.25000 48 LEU B C 1
ATOM 3664 O O . LEU B 1 68 ? -31.92988 -7.27235 24.39936 1.000 14.25000 48 LEU B O 1
ATOM 3669 N N . ILE B 1 69 ? -30.40466 -8.32374 25.66197 1.000 13.71000 49 ILE B N 1
ATOM 3670 C CA . ILE B 1 69 ? -31.34749 -9.31577 26.14554 1.000 14.86000 49 ILE B CA 1
ATOM 3671 C C . ILE B 1 69 ? -31.91376 -8.89131 27.49398 1.000 15.29000 49 ILE B C 1
ATOM 3672 O O . ILE B 1 69 ? -31.16835 -8.70296 28.45750 1.000 16.92000 49 ILE B O 1
ATOM 3677 N N . ARG B 1 70 ? -33.22888 -8.72008 27.54814 1.000 15.60000 50 ARG B N 1
ATOM 3678 C CA . ARG B 1 70 ? -33.91425 -8.42565 28.79529 1.000 17.44000 50 ARG B CA 1
ATOM 3679 C C . ARG B 1 70 ? -34.96925 -9.49972 28.99652 1.000 18.52000 50 ARG B C 1
ATOM 3680 O O . ARG B 1 70 ? -35.87476 -9.63861 28.17871 1.000 18.03000 50 ARG B O 1
ATOM 3688 N N . ASP B 1 71 ? -34.83015 -10.27314 30.07032 1.000 19.66000 51 ASP B N 1
ATOM 3689 C CA . ASP B 1 71 ? -35.74545 -11.37434 30.36473 1.000 21.91000 51 ASP B CA 1
ATOM 3690 C C . ASP B 1 71 ? -35.86466 -12.35602 29.19423 1.000 20.19000 51 ASP B C 1
ATOM 3691 O O . ASP B 1 71 ? -36.96052 -12.81368 28.85820 1.000 20.82000 51 ASP B O 1
ATOM 3696 N N . GLY B 1 72 ? -34.72937 -12.66238 28.57006 1.000 19.99000 52 GLY B N 1
ATOM 3697 C CA . GLY B 1 72 ? -34.67688 -13.62719 27.48599 1.000 20.69000 52 GLY B CA 1
ATOM 3698 C C . GLY B 1 72 ? -35.06895 -13.07481 26.12765 1.000 20.36000 52 GLY B C 1
ATOM 3699 O O . GLY B 1 72 ? -34.98398 -13.77466 25.11886 1.000 22.58000 52 GLY B O 1
ATOM 3700 N N . GLN B 1 73 ? -35.48596 -11.81382 26.09293 1.000 17.63000 53 GLN B N 1
ATOM 3701 C CA . GLN B 1 73 ? -35.96534 -11.21137 24.85242 1.000 17.05000 53 GLN B CA 1
ATOM 3702 C C . GLN B 1 73 ? -35.05678 -10.11539 24.30942 1.000 15.14000 53 GLN B C 1
ATOM 3703 O O . GLN B 1 73 ? -34.51846 -9.31141 25.06194 1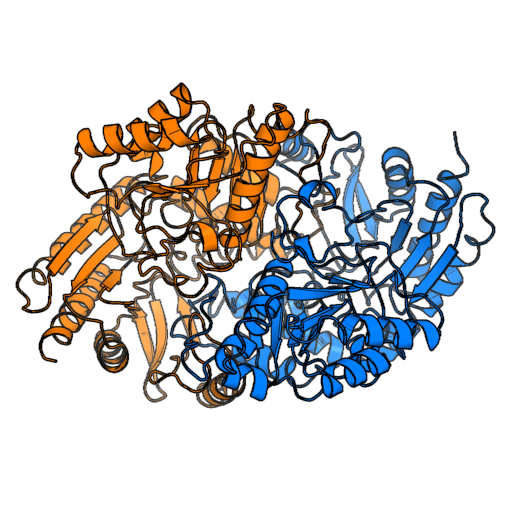.000 15.97000 53 GLN B O 1
ATOM 3709 N N . PRO B 1 74 ? -34.88409 -10.08172 22.98045 1.000 14.22000 54 PRO B N 1
ATOM 3710 C CA . PRO B 1 74 ? -33.99833 -9.09178 22.37096 1.000 13.99000 54 PRO B CA 1
ATOM 3711 C C . PRO B 1 74 ? -34.70538 -7.75740 22.19059 1.000 14.62000 54 PRO B C 1
ATOM 3712 O O . PRO B 1 74 ? -35.71068 -7.66817 21.48571 1.000 17.36000 54 PRO B O 1
ATOM 3716 N N . ILE B 1 75 ? -34.17559 -6.72412 22.83339 1.000 13.46000 55 ILE B N 1
ATOM 3717 C CA . ILE B 1 75 ? -34.73025 -5.38318 22.70515 1.000 14.81000 55 ILE B CA 1
ATOM 3718 C C . ILE B 1 75 ? -33.69542 -4.41000 22.15622 1.000 13.78000 55 ILE B C 1
ATOM 3719 O O . ILE B 1 75 ? -32.50765 -4.50832 22.47017 1.000 15.13000 55 ILE B O 1
ATOM 3724 N N . GLU B 1 76 ? -34.14481 -3.47483 21.32905 1.000 14.66000 56 GLU B N 1
ATOM 3725 C CA . GLU B 1 76 ? -33.25717 -2.46122 20.77374 1.000 14.19000 56 GLU B CA 1
ATOM 3726 C C . GLU B 1 76 ? -33.25981 -1.23413 21.66836 1.000 14.66000 56 GLU B C 1
ATOM 3727 O O . GLU B 1 76 ? -34.31906 -0.69280 21.98544 1.000 16.26000 56 GLU B O 1
ATOM 3733 N N . VAL B 1 77 ? -32.07255 -0.81099 22.09013 1.000 13.50000 57 VAL B N 1
ATOM 3734 C CA . VAL B 1 77 ? -31.92973 0.35381 22.95082 1.000 14.76000 57 VAL B CA 1
ATOM 3735 C C . VAL B 1 77 ? -30.82745 1.25539 22.40980 1.000 13.83000 57 VAL B C 1
ATOM 3736 O O . VAL B 1 77 ? -29.89496 0.78901 21.75687 1.000 14.15000 57 VAL B O 1
ATOM 3740 N N . LEU B 1 78 ? -30.94176 2.55047 22.68549 1.000 13.37000 58 LEU B N 1
ATOM 3741 C CA . LEU B 1 78 ? -29.95487 3.52215 22.23247 1.000 13.89000 58 LEU B CA 1
ATOM 3742 C C . LEU B 1 78 ? -28.64234 3.40878 23.00151 1.000 13.35000 58 LEU B C 1
ATOM 3743 O O . LEU B 1 78 ? -28.64087 3.35949 24.23579 1.000 13.91000 58 LEU B O 1
ATOM 3748 N N . ASP B 1 79 ? -27.52728 3.38100 22.26986 1.000 12.88000 59 ASP B N 1
ATOM 3749 C CA . ASP B 1 79 ? -26.20355 3.37299 22.88257 1.000 13.30000 59 ASP B CA 1
ATOM 3750 C C . ASP B 1 79 ? -25.85098 4.79347 23.30206 1.000 13.20000 59 ASP B C 1
ATOM 3751 O O . ASP B 1 79 ? -25.07057 5.47389 22.64219 1.000 13.63000 59 ASP B O 1
ATOM 3756 N N . ALA B 1 80 ? -26.41622 5.23375 24.42025 1.000 13.46000 60 ALA B N 1
ATOM 3757 C CA . ALA B 1 80 ? -26.24839 6.61259 24.86712 1.000 13.85000 60 ALA B CA 1
ATOM 3758 C C . ALA B 1 80 ? -24.81313 6.90828 25.29515 1.000 14.10000 60 ALA B C 1
ATOM 3759 O O . ALA B 1 80 ? -24.41459 8.07251 25.41222 1.000 14.42000 60 ALA B O 1
ATOM 3761 N N . MET B 1 81 ? -24.03520 5.85085 25.51428 1.000 13.11000 61 MET B N 1
ATOM 3762 C CA . MET B 1 81 ? -22.66681 5.98180 25.99757 1.000 12.42000 61 MET B CA 1
ATOM 3763 C C . MET B 1 81 ? -21.65443 5.96494 24.85728 1.000 12.91000 61 MET B C 1
ATOM 3764 O O . MET B 1 81 ? -20.45195 6.13813 25.08889 1.000 12.94000 61 MET B O 1
ATOM 3769 N N . SER B 1 82 ? -22.14136 5.74180 23.63440 1.000 12.35000 62 SER B N 1
ATOM 3770 C CA . SER B 1 82 ? -21.27969 5.46987 22.47955 1.000 13.15000 62 SER B CA 1
ATOM 3771 C C . SER B 1 82 ? -20.26167 4.38261 22.78285 1.000 11.39000 62 SER B C 1
ATOM 3772 O O . SER B 1 82 ? -19.14114 4.44136 22.28858 1.000 11.20000 62 SER B O 1
ATOM 3775 N N . SER B 1 83 ? -20.65263 3.39776 23.58383 1.000 11.69000 63 SER B N 1
ATOM 3776 C CA . SER B 1 83 ? -19.74949 2.31224 23.97099 1.000 12.26000 63 SER B CA 1
ATOM 3777 C C . SER B 1 83 ? -18.43767 2.87287 24.53435 1.000 11.48000 63 SER B C 1
ATOM 3778 O O . SER B 1 83 ? -17.35283 2.70069 23.95788 1.000 12.01000 63 SER B O 1
ATOM 3781 N N . TRP B 1 84 ? -18.56343 3.56039 25.66657 1.000 11.89000 64 TRP B N 1
ATOM 3782 C CA . TRP B 1 84 ? -17.44466 4.24615 26.30939 1.000 11.10000 64 TRP B CA 1
ATOM 3783 C C . TRP B 1 84 ? -16.78440 5.26949 25.39183 1.000 10.63000 64 TRP B C 1
ATOM 3784 O O . TRP B 1 84 ? -15.56111 5.36259 25.30887 1.000 10.86000 64 TRP B O 1
ATOM 3795 N N . TRP B 1 85 ? -17.62522 6.02777 24.70112 1.000 10.12000 65 TRP B N 1
ATOM 3796 C CA . TRP B 1 85 ? -17.24015 7.29562 24.08097 1.000 10.73000 65 TRP B CA 1
ATOM 3797 C C . TRP B 1 85 ? -16.45787 7.08861 22.79687 1.000 11.42000 65 TRP B C 1
ATOM 3798 O O . TRP B 1 85 ? -15.65144 7.93177 22.40589 1.000 14.51000 65 TRP B O 1
ATOM 3809 N N . THR B 1 86 ? -16.70604 5.97036 22.13320 1.000 10.20000 66 THR B N 1
ATOM 3810 C CA . THR B 1 86 ? -15.92938 5.60632 20.95492 1.000 11.44000 66 THR B CA 1
ATOM 3811 C C . THR B 1 86 ? -16.74477 5.60682 19.66278 1.000 11.13000 66 THR B C 1
ATOM 3812 O O . THR B 1 86 ? -16.21245 5.93894 18.59997 1.000 11.57000 66 THR B O 1
ATOM 3816 N N . ALA B 1 87 ? -18.02375 5.24211 19.74485 1.000 10.87000 67 ALA B N 1
ATOM 3817 C CA . ALA B 1 87 ? -18.81457 4.97010 18.54243 1.000 11.83000 67 ALA B CA 1
ATOM 3818 C C . ALA B 1 87 ? -19.46086 6.23254 17.97676 1.000 12.30000 67 ALA B C 1
ATOM 3819 O O . ALA B 1 87 ? -20.68479 6.32277 17.86564 1.000 12.97000 67 ALA B O 1
ATOM 3821 N N . ILE B 1 88 ? -18.63310 7.20051 17.60474 1.000 11.81000 68 ILE B N 1
ATOM 3822 C CA . ILE B 1 88 ? -19.13759 8.50299 17.18786 1.000 11.95000 68 ILE B CA 1
ATOM 3823 C C . ILE B 1 88 ? -19.99866 8.47112 15.92139 1.000 12.14000 68 ILE B C 1
ATOM 3824 O O . ILE B 1 88 ? -20.85856 9.32362 15.76349 1.000 13.24000 68 ILE B O 1
ATOM 3829 N N . HIS B 1 89 ? -19.77417 7.49570 15.04017 1.000 12.11000 69 HIS B N 1
ATOM 3830 C CA . HIS B 1 89 ? -20.56885 7.37078 13.82063 1.000 12.30000 69 HIS B CA 1
ATOM 3831 C C . HIS B 1 89 ? -21.56644 6.22610 13.92267 1.000 13.53000 69 HIS B C 1
ATOM 3832 O O . HIS B 1 89 ? -22.12047 5.80017 12.91667 1.000 14.51000 69 HIS B O 1
ATOM 3839 N N . GLY B 1 90 ? -21.79245 5.73246 15.13563 1.000 13.35000 70 GLY B N 1
ATOM 3840 C CA . GLY B 1 90 ? -22.61015 4.55173 15.32911 1.000 13.39000 70 GLY B CA 1
ATOM 3841 C C . GLY B 1 90 ? -21.89276 3.25924 14.97797 1.000 13.97000 70 GLY B C 1
ATOM 3842 O O . GLY B 1 90 ? -20.75875 3.27269 14.49359 1.000 15.68000 70 GLY B O 1
ATOM 3843 N N . HIS B 1 91 ? -22.56135 2.13789 15.22409 1.000 13.81000 71 HIS B N 1
ATOM 3844 C CA . HIS B 1 91 ? -22.01993 0.81285 14.94235 1.000 14.34000 71 HIS B CA 1
ATOM 3845 C C . HIS B 1 91 ? -22.36511 0.38342 13.52653 1.000 14.99000 71 HIS B C 1
ATOM 3846 O O . HIS B 1 91 ? -23.44187 0.69104 13.02999 1.000 17.22000 71 HIS B O 1
ATOM 3853 N N . GLY B 1 92 ? -21.45634 -0.33156 12.87497 1.000 16.12000 72 GLY B N 1
ATOM 3854 C CA . GLY B 1 92 ? -21.73319 -0.85987 11.55282 1.000 17.76000 72 GLY B CA 1
ATOM 3855 C C . GLY B 1 92 ? -22.03943 0.21696 10.53145 1.000 15.79000 72 GLY B C 1
ATOM 3856 O O . GLY B 1 92 ? -22.92019 0.04790 9.68777 1.000 18.60000 72 GLY B O 1
ATOM 3857 N N . HIS B 1 93 ? -21.33626 1.33995 10.61753 1.000 15.24000 73 HIS B N 1
ATOM 3858 C CA . HIS B 1 93 ? -21.45799 2.36328 9.59086 1.000 15.08000 73 HIS B CA 1
ATOM 3859 C C . HIS B 1 93 ? -20.87392 1.79718 8.30626 1.000 16.45000 73 HIS B C 1
ATOM 3860 O O . HIS B 1 93 ? -19.75961 1.28773 8.31041 1.000 15.56000 73 HIS B O 1
ATOM 3867 N N . PRO B 1 94 ? -21.62369 1.87743 7.19838 1.000 16.81000 74 PRO B N 1
ATOM 3868 C CA . PRO B 1 94 ? -21.17215 1.22645 5.96377 1.000 17.33000 74 PRO B CA 1
ATOM 3869 C C . PRO B 1 94 ? -19.78345 1.66251 5.49800 1.000 16.32000 74 PRO B C 1
ATOM 3870 O O . PRO B 1 94 ? -19.03828 0.82697 4.99735 1.000 17.58000 74 PRO B O 1
ATOM 3874 N N . ALA B 1 95 ? -19.42921 2.93088 5.67426 1.000 15.54000 75 ALA B N 1
ATOM 3875 C CA . ALA B 1 95 ? -18.12503 3.40751 5.21439 1.000 16.26000 75 ALA B CA 1
ATOM 3876 C C . ALA B 1 95 ? -16.98698 2.83265 6.05194 1.000 15.90000 75 ALA B C 1
ATOM 3877 O O . ALA B 1 95 ? -15.91996 2.51067 5.53575 1.000 16.24000 75 ALA B O 1
ATOM 3879 N N . LEU B 1 96 ? -17.21239 2.69280 7.35000 1.000 15.70000 76 LEU B N 1
ATOM 3880 C CA A LEU B 1 96 ? -16.19602 2.15682 8.24607 0.440 15.61000 76 LEU B CA 1
ATOM 3881 C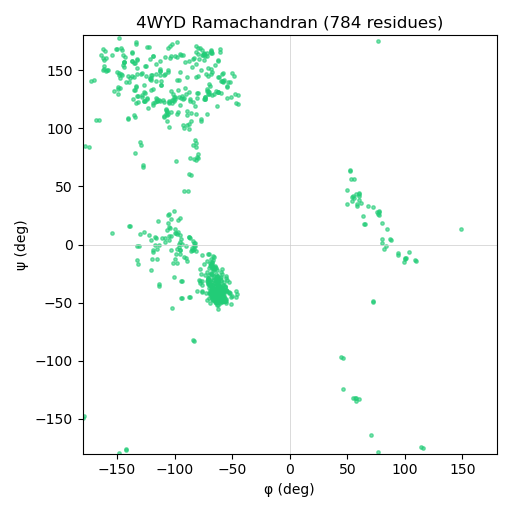 CA B LEU B 1 96 ? -16.17407 2.16853 8.22195 0.560 14.39000 76 LEU B CA 1
ATOM 3882 C C . LEU B 1 96 ? -16.07124 0.64796 8.06392 1.000 13.84000 76 LEU B C 1
ATOM 3883 O O . LEU B 1 96 ? -14.96879 0.10554 8.01792 1.000 15.06000 76 LEU B O 1
ATOM 3892 N N . ASP B 1 97 ? -17.21324 -0.02695 7.96043 1.000 14.98000 77 ASP B N 1
ATOM 3893 C CA . ASP B 1 97 ? -17.23407 -1.46289 7.66858 1.000 14.86000 77 ASP B CA 1
ATOM 3894 C C . ASP B 1 97 ? -16.45986 -1.74051 6.38322 1.000 15.05000 77 ASP B C 1
ATOM 3895 O O . ASP B 1 97 ? -15.63837 -2.66268 6.31721 1.000 15.71000 77 ASP B O 1
ATOM 3900 N N . GLN B 1 98 ? -16.73748 -0.94189 5.35610 1.000 14.36000 78 GLN B N 1
ATOM 3901 C CA . GLN B 1 98 ? -16.11265 -1.14365 4.05610 1.000 16.06000 78 GLN B CA 1
ATOM 3902 C C . GLN B 1 98 ? -14.60759 -0.93199 4.11076 1.000 15.19000 78 GLN B C 1
ATOM 3903 O O . GLN B 1 98 ? -13.84494 -1.66797 3.48000 1.000 16.50000 78 GLN B O 1
ATOM 3909 N N . ALA B 1 99 ? -14.17561 0.07916 4.85522 1.000 15.36000 79 ALA B N 1
ATOM 3910 C CA . ALA B 1 99 ? -12.75017 0.36083 4.95317 1.000 16.15000 79 ALA B CA 1
ATOM 3911 C C . ALA B 1 99 ? -12.03008 -0.83199 5.57250 1.000 15.08000 79 ALA B C 1
ATOM 3912 O O . ALA B 1 99 ? -10.95645 -1.22826 5.12445 1.000 15.17000 79 ALA B O 1
ATOM 3914 N N . LEU B 1 100 ? -12.64749 -1.41511 6.59270 1.000 16.14000 80 LEU B N 1
ATOM 3915 C CA A LEU B 1 100 ? -12.07345 -2.56723 7.27117 0.520 16.41000 80 LEU B CA 1
ATOM 3916 C CA B LEU B 1 100 ? -12.08618 -2.57676 7.27041 0.480 17.13000 80 LEU B CA 1
ATOM 3917 C C . LEU B 1 100 ? -11.99675 -3.77898 6.33434 1.000 16.23000 80 LEU B C 1
ATOM 3918 O O . LEU B 1 100 ? -10.94632 -4.41839 6.22566 1.000 16.79000 80 LEU B O 1
ATOM 3927 N N . THR B 1 101 ? -13.09923 -4.08578 5.65344 1.000 15.42000 81 THR B N 1
ATOM 3928 C CA . THR B 1 101 ? -13.13568 -5.26129 4.78589 1.000 16.34000 81 THR B CA 1
ATOM 3929 C C . THR B 1 101 ? -12.21828 -5.11174 3.56644 1.000 14.55000 81 THR B C 1
ATOM 3930 O O . THR B 1 101 ? -11.61489 -6.07985 3.11357 1.000 16.21000 81 THR B O 1
ATOM 3934 N N . THR B 1 102 ? -12.11289 -3.89759 3.04299 1.000 13.92000 82 THR B N 1
ATOM 3935 C CA . THR B 1 102 ? -11.18793 -3.62611 1.94977 1.000 13.92000 82 THR B CA 1
ATOM 3936 C C . THR B 1 102 ? -9.74210 -3.91914 2.36629 1.000 13.94000 82 THR B C 1
ATOM 3937 O O . THR B 1 102 ? -9.00115 -4.59008 1.65609 1.000 16.63000 82 THR B O 1
ATOM 3941 N N . GLN B 1 103 ? -9.34596 -3.43419 3.54137 1.000 13.17000 83 GLN B N 1
ATOM 3942 C CA . GLN B 1 103 ? -7.99116 -3.67110 4.02551 1.000 13.07000 83 GLN B CA 1
ATOM 3943 C C . GLN B 1 103 ? -7.76179 -5.15454 4.32128 1.000 13.24000 83 GLN B C 1
ATOM 3944 O O . GLN B 1 103 ? -6.69466 -5.69364 4.03246 1.000 12.70000 83 GLN B O 1
ATOM 3950 N N . LEU B 1 104 ? -8.77649 -5.81256 4.87819 1.000 13.79000 84 LEU B N 1
ATOM 3951 C CA . LEU B 1 104 ? -8.68868 -7.23002 5.22817 1.000 13.03000 84 LEU B CA 1
ATOM 3952 C C . LEU B 1 104 ? -8.35946 -8.10594 4.01279 1.000 14.26000 84 LEU B C 1
ATOM 3953 O O . LEU B 1 104 ? -7.64086 -9.09432 4.12745 1.000 15.32000 84 LEU B O 1
ATOM 3958 N N . ARG B 1 105 ? -8.86916 -7.72637 2.84683 1.000 13.38000 85 ARG B N 1
ATOM 3959 C CA . ARG B 1 105 ? -8.64746 -8.50667 1.63327 1.000 16.04000 85 ARG B CA 1
ATOM 3960 C C . ARG B 1 105 ? -7.23772 -8.37010 1.06129 1.000 15.25000 85 ARG B C 1
ATOM 3961 O O . ARG B 1 105 ? -6.81448 -9.18661 0.23781 1.000 18.19000 85 ARG B O 1
ATOM 3969 N N . VAL B 1 106 ? -6.50084 -7.34830 1.48597 1.000 12.36000 86 VAL B N 1
ATOM 3970 C CA A VAL B 1 106 ? -5.16776 -7.12892 0.94105 0.570 12.26000 86 VAL B CA 1
ATOM 3971 C CA B VAL B 1 106 ? -5.16415 -7.11060 0.94736 0.430 12.58000 86 VAL B CA 1
ATOM 3972 C C . VAL B 1 106 ? -4.04305 -7.38910 1.94897 1.000 11.67000 86 VAL B C 1
ATOM 3973 O O . VAL B 1 106 ? -3.04038 -8.02755 1.60968 1.000 12.24000 86 VAL B O 1
ATOM 3980 N N . MET B 1 107 ? -4.21156 -6.92798 3.18660 1.000 11.38000 87 MET B N 1
ATOM 3981 C CA . MET B 1 107 ? -3.14231 -7.06334 4.16773 1.000 11.29000 87 MET B CA 1
ATOM 3982 C C . MET B 1 107 ? -3.67110 -6.79531 5.56940 1.000 11.91000 87 MET B C 1
ATOM 3983 O O . MET B 1 107 ? -3.95114 -5.65189 5.93940 1.000 12.65000 87 MET B O 1
ATOM 3988 N N . ASN B 1 108 ? -3.79277 -7.85732 6.35689 1.000 11.04000 88 ASN B N 1
ATOM 3989 C CA . ASN B 1 108 ? -4.33226 -7.72512 7.70521 1.000 11.63000 88 ASN B CA 1
ATOM 3990 C C . ASN B 1 108 ? -3.37642 -7.00056 8.65627 1.000 11.23000 88 ASN B C 1
ATOM 3991 O O . ASN B 1 108 ? -3.78493 -6.08998 9.38882 1.000 11.54000 88 ASN B O 1
ATOM 3996 N N . HIS B 1 109 ? -2.10714 -7.38997 8.63177 1.000 10.79000 89 HIS B N 1
ATOM 3997 C CA . HIS B 1 109 ? -1.13595 -6.87221 9.57590 1.000 10.33000 89 HIS B CA 1
ATOM 3998 C C . HIS B 1 109 ? 0.25890 -7.29571 9.17291 1.000 11.02000 89 HIS B C 1
ATOM 3999 O O . HIS B 1 109 ? 0.45527 -8.42188 8.70389 1.000 12.68000 89 HIS B O 1
ATOM 4006 N N . VAL B 1 110 ? 1.21338 -6.38811 9.34333 1.000 10.71000 90 VAL B N 1
ATOM 4007 C CA . VAL B 1 110 ? 2.63601 -6.72114 9.26196 1.000 10.08000 90 VAL B CA 1
ATOM 4008 C C . VAL B 1 110 ? 3.32297 -5.98698 10.41030 1.000 9.38000 90 VAL B C 1
ATOM 4009 O O . VAL B 1 110 ? 2.76933 -5.01108 10.93508 1.000 10.14000 90 VAL B O 1
ATOM 4013 N N . MET B 1 111 ? 4.49801 -6.45945 10.82180 1.000 9.60000 91 MET B N 1
ATOM 4014 C CA . MET B 1 111 ? 5.20858 -5.81113 11.90575 1.000 9.58000 91 MET B CA 1
ATOM 4015 C C . MET B 1 111 ? 5.75162 -4.43885 11.47969 1.000 8.92000 91 MET B C 1
ATOM 4016 O O . MET B 1 111 ? 6.27838 -4.27300 10.37665 1.000 11.10000 91 MET B O 1
ATOM 4021 N N . PHE B 1 112 ? 5.62783 -3.46269 12.37334 1.000 9.31000 92 PHE B N 1
ATOM 4022 C CA . PHE B 1 112 ? 6.05238 -2.10023 12.08095 1.000 9.94000 92 PHE B CA 1
ATOM 4023 C C . PHE B 1 112 ? 7.54519 -1.92520 12.36550 1.000 10.39000 92 PHE B C 1
ATOM 4024 O O . PHE B 1 112 ? 8.10423 -0.85200 12.12604 1.000 10.96000 92 PHE B O 1
ATOM 4032 N N . GLY B 1 113 ? 8.18872 -2.97366 12.88044 1.000 10.16000 93 GLY B N 1
ATOM 4033 C CA . GLY B 1 113 ? 9.63350 -3.00169 13.03787 1.000 10.94000 93 GLY B CA 1
ATOM 4034 C C . GLY B 1 113 ? 10.29515 -3.36783 11.72199 1.000 11.42000 93 GLY B C 1
ATOM 4035 O O . GLY B 1 113 ? 10.53711 -4.54154 11.44157 1.000 13.96000 93 GLY B O 1
ATOM 4036 N N . GLY B 1 114 ? 10.56208 -2.36127 10.89932 1.000 11.02000 94 GLY B N 1
ATOM 4037 C CA . GLY B 1 114 ? 11.25267 -2.56352 9.64007 1.000 11.74000 94 GLY B CA 1
ATOM 4038 C C . GLY B 1 114 ? 10.38848 -2.38559 8.40826 1.000 10.86000 94 GLY B C 1
ATOM 4039 O O . GLY B 1 114 ? 10.91748 -2.27428 7.30046 1.000 11.97000 94 GLY B O 1
ATOM 4040 N N . LEU B 1 115 ? 9.07221 -2.35729 8.60032 1.000 10.64000 95 LEU B N 1
ATOM 4041 C CA . LEU B 1 115 ? 8.12215 -2.22783 7.50108 1.000 10.71000 95 LEU B CA 1
ATOM 4042 C C . LEU B 1 115 ? 7.20584 -1.04050 7.74263 1.000 10.67000 95 LEU B C 1
ATOM 4043 O O . LEU B 1 115 ? 6.98690 -0.63451 8.88966 1.000 10.99000 95 LEU B O 1
ATOM 4048 N N . THR B 1 116 ? 6.69090 -0.47665 6.65486 1.000 10.46000 96 THR B N 1
ATOM 4049 C CA . THR B 1 116 ? 5.65979 0.53305 6.74374 1.000 11.21000 96 THR B CA 1
ATOM 4050 C C . THR B 1 116 ? 4.55741 0.21431 5.73910 1.000 10.48000 96 THR B C 1
ATOM 4051 O O . THR B 1 116 ? 4.67579 -0.74163 4.96156 1.000 11.42000 96 THR B O 1
ATOM 4055 N N . HIS B 1 117 ? 3.47361 0.97924 5.75974 1.000 10.66000 97 HIS B N 1
ATOM 4056 C CA . HIS B 1 117 ? 2.34696 0.66673 4.89166 1.000 10.49000 97 HIS B CA 1
ATOM 4057 C C . HIS B 1 117 ? 1.41553 1.84488 4.73278 1.000 10.83000 97 HIS B C 1
ATOM 4058 O O . HIS B 1 117 ? 1.51946 2.84133 5.45645 1.000 11.57000 97 HIS B O 1
ATOM 4065 N N . GLU B 1 118 ? 0.50813 1.71601 3.76797 1.000 11.35000 98 GLU B N 1
ATOM 4066 C CA . GLU B 1 118 ? -0.40023 2.78717 3.39754 1.000 12.73000 98 GLU B CA 1
ATOM 4067 C C . GLU B 1 118 ? -1.35726 3.24790 4.50936 1.000 11.33000 98 GLU B C 1
ATOM 4068 O O . GLU B 1 118 ? -1.49914 4.44910 4.70797 1.000 11.99000 98 GLU B O 1
ATOM 4074 N N . PRO B 1 119 ? -2.01736 2.31211 5.22543 1.000 11.67000 99 PRO B N 1
ATOM 4075 C CA . PRO B 1 119 ? -2.91189 2.79946 6.28544 1.000 12.12000 99 PRO B CA 1
ATOM 4076 C C . PRO B 1 119 ? -2.18951 3.60888 7.36009 1.000 10.40000 99 PRO B C 1
ATOM 4077 O O . PRO B 1 119 ? -2.73248 4.62874 7.79177 1.000 11.54000 99 PRO B O 1
ATOM 4081 N N . ALA B 1 120 ? -0.98941 3.20059 7.76142 1.000 10.69000 100 ALA B N 1
ATOM 4082 C CA . ALA B 1 120 ? -0.23970 3.97247 8.75246 1.000 11.24000 100 ALA B CA 1
ATOM 4083 C C . ALA B 1 120 ? 0.07119 5.36715 8.21420 1.000 10.35000 100 ALA B C 1
ATOM 4084 O O . ALA B 1 120 ? -0.06722 6.35504 8.92558 1.000 11.57000 100 ALA B O 1
ATOM 4086 N N . ALA B 1 121 ? 0.50431 5.44850 6.95605 1.000 11.47000 101 ALA B N 1
ATOM 4087 C CA . ALA B 1 121 ? 0.87858 6.73543 6.37068 1.000 11.20000 101 ALA B CA 1
ATOM 4088 C C . ALA B 1 121 ? -0.33776 7.64536 6.21492 1.000 11.80000 101 ALA B C 1
ATOM 4089 O O . ALA B 1 121 ? -0.28745 8.82842 6.55505 1.000 13.35000 101 ALA B O 1
ATOM 4091 N N . ARG B 1 122 ? -1.43273 7.08750 5.71903 1.000 12.87000 102 ARG B N 1
ATOM 4092 C CA . ARG B 1 122 ? -2.65968 7.86539 5.54312 1.000 13.11000 102 ARG B CA 1
ATOM 4093 C C . ARG B 1 122 ? -3.15903 8.41973 6.87485 1.000 11.94000 102 ARG B C 1
ATOM 4094 O O . ARG B 1 122 ? -3.53985 9.58571 6.96469 1.000 13.31000 102 ARG B O 1
ATOM 4102 N N . LEU B 1 123 ? -3.15243 7.59080 7.91462 1.000 12.01000 103 LEU B N 1
ATOM 4103 C CA . LEU B 1 123 ? -3.64651 8.03491 9.20586 1.000 11.56000 103 LEU B CA 1
ATOM 4104 C C . LEU B 1 123 ? -2.70683 9.06916 9.82171 1.000 12.17000 103 LEU B C 1
ATOM 4105 O O . LEU B 1 123 ? -3.16431 10.06382 10.38026 1.000 12.58000 103 LEU B O 1
ATOM 4110 N N . ALA B 1 124 ? -1.39839 8.84611 9.71800 1.000 12.26000 104 ALA B N 1
ATOM 4111 C CA . ALA B 1 124 ? -0.44068 9.78980 10.28565 1.000 12.91000 104 ALA B CA 1
ATOM 4112 C C . ALA B 1 124 ? -0.60549 11.15946 9.63956 1.000 13.14000 104 ALA B C 1
ATOM 4113 O O . ALA B 1 124 ? -0.61300 12.17878 10.32834 1.000 13.16000 104 ALA B O 1
ATOM 4115 N N . LYS B 1 125 ? -0.75586 11.17649 8.31573 1.000 14.19000 105 LYS B N 1
ATOM 4116 C CA . LYS B 1 125 ? -0.91504 12.42298 7.58003 1.000 15.44000 105 LYS B CA 1
ATOM 4117 C C . LYS B 1 125 ? -2.17796 13.15024 8.01315 1.000 14.65000 105 LYS B C 1
ATOM 4118 O O . LYS B 1 125 ? -2.16227 14.36462 8.21489 1.000 15.63000 105 LYS B O 1
ATOM 4124 N N . LEU B 1 126 ? -3.26853 12.40997 8.17008 1.000 14.97000 106 LEU B N 1
ATOM 4125 C CA . LEU B 1 126 ? -4.51460 12.99551 8.65396 1.000 15.11000 106 LEU B CA 1
ATOM 4126 C C . LEU B 1 126 ? -4.34081 13.60262 10.04051 1.000 14.02000 106 LEU B C 1
ATOM 4127 O O . LEU B 1 126 ? -4.72959 14.74836 10.28175 1.000 14.91000 106 LEU B O 1
ATOM 4132 N N . LEU B 1 127 ? -3.74636 12.83478 10.95035 1.000 13.79000 107 LEU B N 1
ATOM 4133 C CA . LEU B 1 127 ? -3.60619 13.28140 12.33290 1.000 13.98000 107 LEU B CA 1
ATOM 4134 C C . LEU B 1 127 ? -2.72005 14.51975 12.45172 1.000 14.20000 107 LEU B C 1
ATOM 4135 O O . LEU B 1 127 ? -3.05228 15.44593 13.19447 1.000 15.70000 107 LEU B O 1
ATOM 4140 N N . VAL B 1 128 ? -1.60052 14.55588 11.73093 1.000 14.17000 108 VAL B N 1
ATOM 4141 C CA . VAL B 1 128 ? -0.74140 15.73751 11.82317 1.000 14.54000 108 VAL B CA 1
ATOM 4142 C C . VAL B 1 128 ? -1.43397 16.96952 11.24762 1.000 16.68000 108 VAL B C 1
ATOM 4143 O O . VAL B 1 128 ? -1.20936 18.08463 11.70735 1.000 18.79000 108 VAL B O 1
ATOM 4147 N N . ASP B 1 129 ? -2.29994 16.76289 10.26201 1.000 16.90000 109 ASP B N 1
ATOM 4148 C CA . ASP B 1 129 ? -2.97182 17.87965 9.61398 1.000 18.03000 109 ASP B CA 1
ATOM 4149 C C . ASP B 1 129 ? -4.09713 18.48063 10.44692 1.000 17.79000 109 ASP B C 1
ATOM 4150 O O . ASP B 1 129 ? -4.31041 19.69150 10.41211 1.000 21.76000 109 ASP B O 1
ATOM 4155 N N . ILE B 1 130 ? -4.80599 17.64870 11.20362 1.000 17.01000 110 ILE B N 1
ATOM 4156 C CA . ILE B 1 130 ? -6.00292 18.11220 11.90146 1.000 17.41000 110 ILE B CA 1
ATOM 4157 C C . ILE B 1 130 ? -5.80416 18.43321 13.38167 1.000 17.28000 110 ILE B C 1
ATOM 4158 O O . ILE B 1 130 ? -6.67962 19.02983 14.00170 1.000 18.15000 110 ILE B O 1
ATOM 4163 N N . THR B 1 131 ? -4.66694 18.03291 13.94349 1.000 16.95000 111 THR B N 1
ATOM 4164 C CA . THR B 1 131 ? -4.38053 18.31050 15.34617 1.000 16.38000 111 THR B CA 1
ATOM 4165 C C . THR B 1 131 ? -3.86015 19.73740 15.49726 1.000 16.16000 111 THR B C 1
ATOM 4166 O O . THR B 1 131 ? -3.50481 20.37220 14.49443 1.000 18.57000 111 THR B O 1
ATOM 4170 N N . PRO B 1 132 ? -3.83168 20.25840 16.74222 1.000 16.57000 112 PRO B N 1
ATOM 4171 C CA . PRO B 1 132 ? -3.28954 21.60354 16.97429 1.000 17.13000 112 PRO B CA 1
ATOM 4172 C C . PRO B 1 132 ? -1.91607 21.78828 16.32929 1.000 18.17000 112 PRO B C 1
ATOM 4173 O O . PRO B 1 132 ? -1.14178 20.83629 16.22022 1.000 18.34000 112 PRO B O 1
ATOM 4177 N N . ALA B 1 133 ? -1.63860 23.00708 15.88962 1.000 19.63000 113 ALA B N 1
ATOM 4178 C CA . ALA B 1 133 ? -0.44246 23.30300 15.10736 1.000 20.32000 113 ALA B CA 1
ATOM 4179 C C . ALA B 1 133 ? 0.83949 22.84590 15.78399 1.000 18.80000 113 ALA B C 1
ATOM 4180 O O . ALA B 1 133 ? 0.99172 22.96961 16.99905 1.000 20.27000 113 ALA B O 1
ATOM 4182 N N . GLY B 1 134 ? 1.75652 22.30733 14.98877 1.000 17.13000 114 GLY B N 1
ATOM 4183 C CA . GLY B 1 134 ? 3.08278 21.97389 15.47635 1.000 16.08000 114 GLY B CA 1
ATOM 4184 C C . GLY B 1 134 ? 3.29839 20.51012 15.80121 1.000 14.81000 114 GLY B C 1
ATOM 4185 O O . GLY B 1 134 ? 4.42892 20.09359 16.00541 1.000 16.53000 114 GLY B O 1
ATOM 4186 N N . LEU B 1 135 ? 2.22729 19.72811 15.85485 1.000 14.24000 115 LEU B N 1
ATOM 4187 C CA . LEU B 1 135 ? 2.35463 18.31054 16.14997 1.000 14.85000 115 LEU B CA 1
ATOM 4188 C C . LEU B 1 135 ? 2.55459 17.56251 14.83907 1.000 15.41000 115 LEU B C 1
ATOM 4189 O O . LEU B 1 135 ? 1.60790 17.37196 14.07699 1.000 20.40000 115 LEU B O 1
ATOM 4194 N N . ASP B 1 136 ? 3.79356 17.16317 14.56945 1.000 15.62000 116 ASP B N 1
ATOM 4195 C CA . ASP B 1 136 ? 4.15464 16.65780 13.24542 1.000 16.18000 116 ASP B CA 1
ATOM 4196 C C . ASP B 1 136 ? 4.69562 15.22896 13.24692 1.000 13.62000 116 ASP B C 1
ATOM 4197 O O . ASP B 1 136 ? 5.11550 14.71422 12.20986 1.000 14.84000 116 ASP B O 1
ATOM 4202 N N . THR B 1 137 ? 4.69749 14.58743 14.40735 1.000 11.70000 117 THR B N 1
ATOM 4203 C CA A THR B 1 137 ? 5.13927 13.20745 14.44139 0.340 13.45000 117 THR B CA 1
ATOM 4204 C CA B THR B 1 137 ? 5.23727 13.23901 14.56627 0.660 10.66000 117 THR B CA 1
ATOM 4205 C C . THR B 1 137 ? 4.21615 12.36306 15.28811 1.000 10.82000 117 THR B C 1
ATOM 4206 O O . THR B 1 137 ? 3.65233 12.80917 16.29358 1.000 12.11000 117 THR B O 1
ATOM 4213 N N . VAL B 1 138 ? 4.01517 11.13629 14.81637 1.000 10.08000 118 VAL B N 1
ATOM 4214 C CA . VAL B 1 138 ? 3.00222 10.24615 15.37078 1.000 9.97000 118 VAL B CA 1
ATOM 4215 C C . VAL B 1 138 ? 3.59021 8.90619 15.79299 1.000 9.39000 118 VAL B C 1
ATOM 4216 O O . VAL B 1 138 ? 4.21085 8.21485 14.98059 1.000 10.35000 118 VAL B O 1
ATOM 4220 N N . PHE B 1 139 ? 3.40199 8.55655 17.06363 1.000 9.10000 119 PHE B N 1
ATOM 4221 C CA . PHE B 1 139 ? 3.75429 7.23821 17.58684 1.000 9.06000 119 PHE B CA 1
ATOM 4222 C C . PHE B 1 139 ? 2.46410 6.47960 17.86979 1.000 8.86000 119 PHE B C 1
ATOM 4223 O O . PHE B 1 139 ? 1.72635 6.81883 18.79529 1.000 9.75000 119 PHE B O 1
ATOM 4231 N N . PHE B 1 140 ? 2.18391 5.45175 17.08345 1.000 8.75000 120 PHE B N 1
ATOM 4232 C CA . PHE B 1 140 ? 0.95857 4.67412 17.24910 1.000 9.44000 120 PHE B CA 1
ATOM 4233 C C . PHE B 1 140 ? 1.10465 3.64299 18.36406 1.000 8.94000 120 PHE B C 1
ATOM 4234 O O . PHE B 1 140 ? 2.17447 3.04369 18.54883 1.000 10.38000 120 PHE B O 1
ATOM 4242 N N . SER B 1 141 ? 0.02225 3.42448 19.10177 1.000 9.20000 121 SER B N 1
ATOM 4243 C CA . SER B 1 141 ? -0.01914 2.31194 20.04148 1.000 9.36000 121 SER B CA 1
ATOM 4244 C C . SER B 1 141 ? -1.40295 1.66501 20.05856 1.000 8.67000 121 SER B C 1
ATOM 4245 O O . SER B 1 141 ? -2.28312 2.04668 19.27962 1.000 10.03000 121 SER B O 1
ATOM 4248 N N . ASP B 1 142 ? -1.58288 0.69575 20.94730 1.000 11.47000 122 ASP B N 1
ATOM 4249 C CA . ASP B 1 142 ? -2.73712 -0.17124 20.92087 1.000 13.80000 122 ASP B CA 1
ATOM 4250 C C . ASP B 1 142 ? -3.78404 0.17556 21.96125 1.000 11.94000 122 ASP B C 1
ATOM 4251 O O . ASP B 1 142 ? -4.82638 -0.47324 22.00303 1.000 16.24000 122 ASP B O 1
ATOM 4256 N N . SER B 1 143 ? -3.50941 1.13957 22.83065 1.000 10.39000 123 SER B N 1
ATOM 4257 C CA A SER B 1 143 ? -4.46102 1.52074 23.87768 0.620 13.68000 123 SER B CA 1
ATOM 4258 C CA B SER B 1 143 ? -4.50984 1.56869 23.79597 0.380 12.27000 123 SER B CA 1
ATOM 4259 C C . SER B 1 143 ? -4.18870 2.91013 24.41347 1.000 10.57000 123 SER B C 1
ATOM 4260 O O . SER B 1 143 ? -3.04359 3.37884 24.39464 1.000 10.32000 123 SER B O 1
ATOM 4265 N N . GLY B 1 144 ? -5.22572 3.53203 24.94722 1.000 10.09000 124 GLY B N 1
ATOM 4266 C CA . GLY B 1 144 ? -5.09815 4.87054 25.46339 1.000 9.14000 124 GLY B CA 1
ATOM 4267 C C . GLY B 1 144 ? -4.10905 4.93978 26.60460 1.000 8.53000 124 GLY B C 1
ATOM 4268 O O . GLY B 1 144 ? -3.27055 5.83065 26.64424 1.000 9.36000 124 GLY B O 1
ATOM 4269 N N . SER B 1 145 ? -4.19083 3.99030 27.53514 1.000 8.57000 125 SER B N 1
ATOM 4270 C CA . SER B 1 145 ? -3.26280 3.97820 28.66312 1.000 8.60000 125 SER B CA 1
ATOM 4271 C C . SER B 1 145 ? -1.81716 3.89324 28.19055 1.000 8.98000 125 SER B C 1
ATOM 4272 O O . SER B 1 145 ? -0.93616 4.58446 28.72354 1.000 9.72000 125 SER B O 1
ATOM 4275 N N . VAL B 1 146 ? -1.55291 3.03807 27.20521 1.000 9.23000 126 VAL B N 1
ATOM 4276 C CA . VAL B 1 146 ? -0.20077 2.94175 26.66716 1.000 8.91000 126 VAL B CA 1
ATOM 4277 C C . VAL B 1 146 ? 0.23263 4.26908 26.04187 1.000 9.28000 126 VAL B C 1
ATOM 4278 O O . VAL B 1 146 ? 1.38091 4.69199 26.22210 1.000 9.86000 126 VAL B O 1
ATOM 4282 N N . SER B 1 147 ? -0.67613 4.94036 25.33841 1.000 8.12000 127 SER B N 1
ATOM 4283 C CA . SER B 1 147 ? -0.29449 6.18845 24.68238 1.000 8.80000 127 SER B CA 1
ATOM 4284 C C . SER B 1 147 ? 0.10639 7.25924 25.71099 1.000 9.56000 127 SER B C 1
ATOM 4285 O O . SER B 1 147 ? 0.96639 8.10535 25.44388 1.000 9.25000 127 SER B O 1
ATOM 4288 N N . VAL B 1 148 ? -0.50746 7.20447 26.89182 1.000 8.74000 128 VAL B N 1
ATOM 4289 C CA . VAL B 1 148 ? -0.13804 8.08608 27.98655 1.000 8.52000 128 VAL B CA 1
ATOM 4290 C C . VAL B 1 148 ? 1.24764 7.74003 28.52909 1.000 9.05000 128 VAL B C 1
ATOM 4291 O O . VAL B 1 148 ? 2.05354 8.63251 28.78990 1.000 9.98000 128 VAL B O 1
ATOM 4295 N N . GLU B 1 149 ? 1.53164 6.44920 28.68819 1.000 9.89000 129 GLU B N 1
ATOM 4296 C CA . GLU B 1 149 ? 2.86383 6.01751 29.11129 1.000 10.27000 129 GLU B CA 1
ATOM 4297 C C . GLU B 1 149 ? 3.91236 6.42918 28.08190 1.000 9.42000 129 GLU B C 1
ATOM 4298 O O . GLU B 1 149 ? 5.00478 6.84973 28.44810 1.000 9.89000 129 GLU B O 1
ATOM 4304 N N . VAL B 1 150 ? 3.58617 6.31867 26.79383 1.000 8.70000 130 VAL B N 1
ATOM 4305 C CA . VAL B 1 150 ? 4.50473 6.76510 25.74503 1.000 8.64000 130 VAL B CA 1
ATOM 4306 C C . VAL B 1 150 ? 4.73628 8.28142 25.84701 1.000 8.68000 130 VAL B C 1
ATOM 4307 O O . VAL B 1 150 ? 5.87956 8.74482 25.73604 1.000 9.04000 130 VAL B O 1
ATOM 4311 N N . ALA B 1 151 ? 3.67225 9.04823 26.09137 1.000 9.17000 131 ALA B N 1
ATOM 4312 C CA . ALA B 1 151 ? 3.79814 10.49745 26.24940 1.000 8.38000 131 ALA B CA 1
ATOM 4313 C C . ALA B 1 151 ? 4.72209 10.83512 27.41472 1.000 9.10000 131 ALA B C 1
ATOM 4314 O O . ALA B 1 151 ? 5.57508 11.71606 27.29842 1.000 10.28000 131 ALA B O 1
ATOM 4316 N N . ALA B 1 152 ? 4.55641 10.13524 28.53478 1.000 9.10000 132 ALA B N 1
ATOM 4317 C CA . ALA B 1 152 ? 5.43434 10.35094 29.68066 1.000 10.49000 132 ALA B CA 1
ATOM 4318 C C . ALA B 1 152 ? 6.87994 9.98954 29.35270 1.000 10.61000 132 ALA B C 1
ATOM 4319 O O . ALA B 1 152 ? 7.81320 10.72533 29.72140 1.000 10.78000 132 ALA B O 1
ATOM 4321 N N . LYS B 1 153 ? 7.06932 8.85772 28.67210 1.000 9.28000 133 LYS B N 1
ATOM 4322 C CA . LYS B 1 153 ? 8.41228 8.40793 28.31081 1.000 9.96000 133 LYS B CA 1
ATOM 4323 C C . LYS B 1 153 ? 9.06190 9.44886 27.39873 1.000 10.57000 133 LYS B C 1
ATOM 4324 O O . LYS B 1 153 ? 10.23525 9.80083 27.56923 1.000 11.26000 133 LYS B O 1
ATOM 4330 N N . MET B 1 154 ? 8.29180 9.95224 26.44297 1.000 10.05000 134 MET B N 1
ATOM 4331 C CA . MET B 1 154 ? 8.78379 11.02045 25.57555 1.000 10.57000 134 MET B CA 1
ATOM 4332 C C . MET B 1 154 ? 9.22940 12.22993 26.38979 1.000 11.48000 134 MET B C 1
ATOM 4333 O O . MET B 1 154 ? 10.30781 12.77862 26.16833 1.000 12.37000 134 MET B O 1
ATOM 4338 N N . ALA B 1 155 ? 8.39906 12.65192 27.33863 1.000 11.04000 135 ALA B N 1
ATOM 4339 C CA . ALA B 1 155 ? 8.71891 13.83402 28.12005 1.000 11.43000 135 ALA B CA 1
ATOM 4340 C C . ALA B 1 155 ? 9.99040 13.64243 28.95385 1.000 11.81000 135 ALA B C 1
ATOM 4341 O O . ALA B 1 155 ? 10.85431 14.52076 28.99447 1.000 12.12000 135 ALA B O 1
ATOM 4343 N N . LEU B 1 156 ? 10.10623 12.48591 29.60948 1.000 11.46000 136 LEU B N 1
ATOM 4344 C CA . LEU B 1 156 ? 11.28193 12.21198 30.43674 1.000 12.55000 136 LEU B CA 1
ATOM 4345 C C . LEU B 1 156 ? 12.52492 12.11634 29.57136 1.000 12.28000 136 LEU B C 1
ATOM 4346 O O . LEU B 1 156 ? 13.58441 12.64900 29.91987 1.000 13.90000 136 LEU B O 1
ATOM 4351 N N . GLN B 1 157 ? 12.40848 11.42687 28.43885 1.000 12.18000 137 GLN B N 1
ATOM 4352 C CA . GLN B 1 157 ? 13.56794 11.22069 27.57776 1.000 12.04000 137 GLN B CA 1
ATOM 4353 C C . GLN B 1 157 ? 13.99366 12.52553 26.90173 1.000 12.99000 137 GLN B C 1
ATOM 4354 O O . GLN B 1 157 ? 15.17168 12.73357 26.63116 1.000 14.35000 137 GLN B O 1
ATOM 4360 N N . TYR B 1 158 ? 13.03383 13.40290 26.63993 1.000 12.11000 138 TYR B N 1
ATOM 4361 C CA . TYR B 1 158 ? 13.31516 14.72956 26.10688 1.000 13.28000 138 TYR B CA 1
ATOM 4362 C C . TYR B 1 158 ? 14.29293 15.46939 27.01226 1.000 13.39000 138 TYR B C 1
ATOM 4363 O O . TYR B 1 158 ? 15.31288 15.98926 26.55246 1.000 14.94000 138 TYR B O 1
ATOM 4372 N N . TRP B 1 159 ? 13.99605 15.50183 28.30680 1.000 13.15000 139 TRP B N 1
ATOM 4373 C CA . TRP B 1 159 ? 14.86211 16.23148 29.22192 1.000 13.99000 139 TRP B CA 1
ATOM 4374 C C . TRP B 1 159 ? 16.20012 15.54617 29.43249 1.000 15.51000 139 TRP B C 1
ATOM 4375 O O . TRP B 1 159 ? 17.20977 16.21619 29.67524 1.000 16.40000 139 TRP B O 1
ATOM 4386 N N . ARG B 1 160 ? 16.22683 14.22194 29.31004 1.000 15.79000 140 ARG B N 1
ATOM 4387 C CA . ARG B 1 160 ? 17.50330 13.51970 29.30665 1.000 17.66000 140 ARG B CA 1
ATOM 4388 C C . ARG B 1 160 ? 18.32994 13.94138 28.09563 1.000 19.63000 140 ARG B C 1
ATOM 4389 O O . ARG B 1 160 ? 19.53375 14.15491 28.20594 1.000 21.33000 140 ARG B O 1
ATOM 4397 N N . GLY B 1 161 ? 17.67386 14.10453 26.95218 1.000 20.43000 141 GLY B N 1
ATOM 4398 C CA . GLY B 1 161 ? 18.33846 14.60154 25.75733 1.000 21.13000 141 GLY B CA 1
ATOM 4399 C C . GLY B 1 161 ? 18.80289 16.04578 25.86084 1.000 21.41000 141 GLY B C 1
ATOM 4400 O O . GLY B 1 161 ? 19.69287 16.46201 25.11926 1.000 23.09000 141 GLY B O 1
ATOM 4401 N N . ARG B 1 162 ? 18.19514 16.80865 26.76854 1.000 23.50000 142 ARG B N 1
ATOM 4402 C CA . ARG B 1 162 ? 18.60110 18.18529 27.04011 1.000 23.46000 142 ARG B CA 1
ATOM 4403 C C . ARG B 1 162 ? 19.65930 18.23902 28.13668 1.000 25.18000 142 ARG B C 1
ATOM 4404 O O . ARG B 1 162 ? 20.12857 19.31944 28.49598 1.000 27.73000 142 ARG B O 1
ATOM 4412 N N . GLY B 1 163 ? 20.01836 17.08265 28.68631 1.000 25.66000 143 GLY B N 1
ATOM 4413 C CA . GLY B 1 163 ? 21.01325 17.02953 29.74519 1.000 26.06000 143 GLY B CA 1
ATOM 4414 C C . GLY B 1 163 ? 20.47723 17.43806 31.10687 1.000 25.87000 143 GLY B C 1
ATOM 4415 O O . GLY B 1 163 ? 21.23208 17.89104 31.97024 1.000 28.08000 143 GLY B O 1
ATOM 4416 N N . LEU B 1 164 ? 19.17225 17.27497 31.30374 1.000 24.72000 144 LEU B N 1
ATOM 4417 C CA . LEU B 1 164 ? 18.52999 17.62875 32.56744 1.000 23.78000 144 LEU B CA 1
ATOM 4418 C C . LEU B 1 164 ? 17.71328 16.45797 33.12201 1.000 22.24000 144 LEU B C 1
ATOM 4419 O O . LEU B 1 164 ? 16.48255 16.52479 33.17560 1.000 21.92000 144 LEU B O 1
ATOM 4424 N N . PRO B 1 165 ? 18.39339 15.37936 33.54683 1.000 22.60000 145 PRO B N 1
ATOM 4425 C CA . PRO B 1 165 ? 17.67986 14.16805 33.97671 1.000 23.76000 145 PRO B CA 1
ATOM 4426 C C . PRO B 1 165 ? 16.93025 14.35042 35.29759 1.000 21.99000 145 PRO B C 1
ATOM 4427 O O . PRO B 1 165 ? 16.18401 13.45828 35.70244 1.000 22.63000 145 PRO B O 1
ATOM 4431 N N . GLY B 1 166 ? 17.13849 15.48383 35.95985 1.000 20.83000 146 GLY B N 1
ATOM 4432 C CA . GLY B 1 166 ? 16.40005 15.80241 37.17137 1.000 20.54000 146 GLY B CA 1
ATOM 4433 C C . GLY B 1 166 ? 14.93825 16.11564 36.90430 1.000 19.34000 146 GLY B C 1
ATOM 4434 O O . GLY B 1 166 ? 14.10294 16.03982 37.80788 1.000 19.11000 146 GLY B O 1
ATOM 4435 N N . LYS B 1 167 ? 14.62474 16.47232 35.66349 1.000 17.67000 147 LYS B N 1
ATOM 4436 C CA . LYS B 1 167 ? 13.25372 16.78627 35.29200 1.000 16.65000 147 LYS B CA 1
ATOM 4437 C C . LYS B 1 167 ? 12.52049 15.49059 34.97586 1.000 16.53000 147 LYS B C 1
ATOM 4438 O O . LYS B 1 167 ? 12.44256 15.05676 33.82350 1.000 17.60000 147 LYS B O 1
ATOM 4444 N N . ARG B 1 168 ? 11.99077 14.86360 36.02076 1.000 15.61000 148 ARG B N 1
ATOM 4445 C CA . ARG B 1 168 ? 11.44133 13.52435 35.88417 1.000 16.82000 148 ARG B CA 1
ATOM 4446 C C . ARG B 1 168 ? 10.06662 13.33311 36.52318 1.000 15.41000 148 ARG B C 1
ATOM 4447 O O . ARG B 1 168 ? 9.50265 12.24456 36.45641 1.000 16.84000 148 ARG B O 1
ATOM 4455 N N . ARG B 1 169 ? 9.53581 14.37436 37.14942 1.000 13.84000 149 ARG B N 1
ATOM 4456 C CA . ARG B 1 169 ? 8.20208 14.28871 37.73836 1.000 12.86000 149 ARG B CA 1
ATOM 4457 C C . ARG B 1 169 ? 7.16315 14.88227 36.79754 1.000 11.62000 149 ARG B C 1
ATOM 4458 O O . ARG B 1 169 ? 7.49081 15.64368 35.88291 1.000 12.49000 149 ARG B O 1
ATOM 4466 N N . LEU B 1 170 ? 5.90424 14.53268 37.03314 1.000 10.96000 150 LEU B N 1
ATOM 4467 C CA . LEU B 1 170 ? 4.79874 15.10390 36.28231 1.000 10.52000 150 LEU B CA 1
ATOM 4468 C C . LEU B 1 170 ? 3.96936 15.97052 37.21971 1.000 10.97000 150 LEU B C 1
ATOM 4469 O O . LEU B 1 170 ? 3.89316 15.70283 38.42626 1.000 12.42000 150 LEU B O 1
ATOM 4474 N N . MET B 1 171 ? 3.35248 17.00830 36.67174 1.000 10.37000 151 MET B N 1
ATOM 4475 C CA . MET B 1 171 ? 2.41408 17.80943 37.42738 1.000 10.57000 151 MET B CA 1
ATOM 4476 C C . MET B 1 171 ? 1.06768 17.79267 36.74163 1.000 10.38000 151 MET B C 1
ATOM 4477 O O . MET B 1 171 ? 0.97589 17.82143 35.51239 1.000 11.53000 151 MET B O 1
ATOM 4482 N N . THR B 1 172 ? 0.01100 17.75193 37.53876 1.000 10.16000 152 THR B N 1
ATOM 4483 C CA . THR B 1 172 ? -1.32745 17.84136 36.99414 1.000 10.52000 152 THR B CA 1
ATOM 4484 C C . THR B 1 172 ? -2.21784 18.53614 38.00419 1.000 11.10000 152 THR B C 1
ATOM 4485 O O . THR B 1 172 ? -1.74965 18.94565 39.06068 1.000 12.46000 152 THR B O 1
ATOM 4489 N N . TRP B 1 173 ? -3.48903 18.68758 37.66123 1.000 11.44000 153 TRP B N 1
ATOM 4490 C CA . TRP B 1 173 ? -4.47395 19.19087 38.59389 1.000 11.88000 153 TRP B CA 1
ATOM 4491 C C . TRP B 1 173 ? -5.39708 18.05595 39.01005 1.000 11.34000 153 TRP B C 1
ATOM 4492 O O . TRP B 1 173 ? -5.45557 17.01596 38.35103 1.000 11.99000 153 TRP B O 1
ATOM 4503 N N . ARG B 1 174 ? -6.09967 18.24307 40.12072 1.000 11.20000 154 ARG B N 1
ATOM 4504 C CA . ARG B 1 174 ? -6.99377 17.20762 40.61104 1.000 11.98000 154 ARG B CA 1
ATOM 4505 C C . ARG B 1 174 ? -8.20744 16.99676 39.71500 1.000 11.61000 154 ARG B C 1
ATOM 4506 O O . ARG B 1 174 ? -8.48759 17.81086 38.83314 1.000 13.12000 154 ARG B O 1
ATOM 4514 N N . GLY B 1 175 ? -8.89149 15.87452 39.92408 1.000 12.26000 155 GLY B N 1
ATOM 4515 C CA . GLY B 1 175 ? -10.06923 15.52416 39.14883 1.000 11.95000 155 GLY B CA 1
ATOM 4516 C C . GLY B 1 175 ? -9.76309 14.77230 37.86494 1.000 11.14000 155 GLY B C 1
ATOM 4517 O O . GLY B 1 175 ? -10.66275 14.48404 37.08418 1.000 11.58000 155 GLY B O 1
ATOM 4518 N N . GLY B 1 176 ? -8.49531 14.44203 37.65227 1.000 11.51000 156 GLY B N 1
ATOM 4519 C CA . GLY B 1 176 ? -8.07569 13.90708 36.37227 1.000 10.95000 156 GLY B CA 1
ATOM 4520 C C . GLY B 1 176 ? -8.02382 12.39140 36.30407 1.000 10.92000 156 GLY B C 1
ATOM 4521 O O . GLY B 1 176 ? -8.02059 11.69956 37.33434 1.000 11.95000 156 GLY B O 1
ATOM 4522 N N . TYR B 1 177 ? -7.97662 11.88116 35.07667 1.000 9.97000 157 TYR B N 1
ATOM 4523 C CA . TYR B 1 177 ? -7.89523 10.45121 34.81553 1.000 9.19000 157 TYR B CA 1
ATOM 4524 C C . TYR B 1 177 ? -7.11901 10.23847 33.52222 1.000 9.28000 157 TYR B C 1
ATOM 4525 O O . TYR B 1 177 ? -7.36625 10.94128 32.53763 1.000 10.73000 157 TYR B O 1
ATOM 4534 N N . HIS B 1 178 ? -6.19187 9.27884 33.52537 1.000 9.02000 158 HIS B N 1
ATOM 4535 C CA . HIS B 1 178 ? -5.32025 9.09182 32.37282 1.000 8.95000 158 HIS B CA 1
ATOM 4536 C C . HIS B 1 178 ? -5.05251 7.62945 32.01670 1.000 9.45000 158 HIS B C 1
ATOM 4537 O O . HIS B 1 178 ? -4.12696 7.34235 31.25156 1.000 10.01000 158 HIS B O 1
ATOM 4544 N N . GLY B 1 179 ? -5.86064 6.71022 32.55169 1.000 9.24000 159 GLY B N 1
ATOM 4545 C CA . GLY B 1 179 ? -5.70497 5.30126 32.24223 1.000 9.07000 159 GLY B CA 1
ATOM 4546 C C . GLY B 1 179 ? -5.32807 4.46891 33.45104 1.000 9.00000 159 GLY B C 1
ATOM 4547 O O . GLY B 1 179 ? -5.25949 4.97340 34.57830 1.000 9.55000 159 GLY B O 1
ATOM 4548 N N . ASP B 1 180 ? -5.07370 3.18676 33.21131 1.000 9.03000 160 ASP B N 1
ATOM 4549 C CA . ASP B 1 180 ? -5.00437 2.21384 34.29996 1.000 9.38000 160 ASP B CA 1
ATOM 4550 C C . ASP B 1 180 ? -3.65721 1.51823 34.46964 1.000 9.70000 160 ASP B C 1
ATOM 4551 O O . ASP B 1 180 ? -3.47583 0.74886 35.40750 1.000 10.95000 160 ASP B O 1
ATOM 4556 N N . THR B 1 181 ? -2.71920 1.75185 33.56154 1.000 9.79000 161 THR B N 1
ATOM 4557 C CA . THR B 1 181 ? -1.39185 1.19236 33.75851 1.000 10.55000 161 THR B CA 1
ATOM 4558 C C . THR B 1 181 ? -0.69301 1.99794 34.85928 1.000 10.91000 161 THR B C 1
ATOM 4559 O O . THR B 1 181 ? -1.13548 3.09903 35.19252 1.000 10.52000 161 THR B O 1
ATOM 4563 N N . PHE B 1 182 ? 0.38261 1.46468 35.42886 1.000 10.98000 162 PHE B N 1
ATOM 4564 C CA . PHE B 1 182 ? 0.90808 2.03344 36.66880 1.000 10.93000 162 PHE B CA 1
ATOM 4565 C C . PHE B 1 182 ? 1.41692 3.47160 36.60136 1.000 11.09000 162 PHE B C 1
ATOM 4566 O O . PHE B 1 182 ? 1.21897 4.21642 37.55081 1.000 13.29000 162 PHE B O 1
ATOM 4574 N N . LEU B 1 183 ? 2.05332 3.89749 35.51266 1.000 10.75000 163 LEU B N 1
ATOM 4575 C CA A LEU B 1 183 ? 2.44670 5.29921 35.44942 0.500 10.53000 163 LEU B CA 1
ATOM 4576 C CA B LEU B 1 183 ? 2.45856 5.30014 35.38840 0.500 11.15000 163 LEU B CA 1
ATOM 4577 C C . LEU B 1 183 ? 1.21843 6.17714 35.19107 1.000 10.56000 163 LEU B C 1
ATOM 4578 O O . LEU B 1 183 ? 1.08459 7.25280 35.78024 1.000 11.95000 163 LEU B O 1
ATOM 4587 N N . ALA B 1 184 ? 0.30243 5.72589 34.34186 1.000 11.18000 164 ALA B N 1
ATOM 4588 C CA . ALA B 1 184 ? -0.91876 6.48509 34.11341 1.000 12.27000 164 ALA B CA 1
ATOM 4589 C C . ALA B 1 184 ? -1.69524 6.67167 35.42284 1.000 11.49000 164 ALA B C 1
ATOM 4590 O O . ALA B 1 184 ? -2.27408 7.73809 35.66857 1.000 11.22000 164 ALA B O 1
ATOM 4592 N N . MET B 1 185 ? -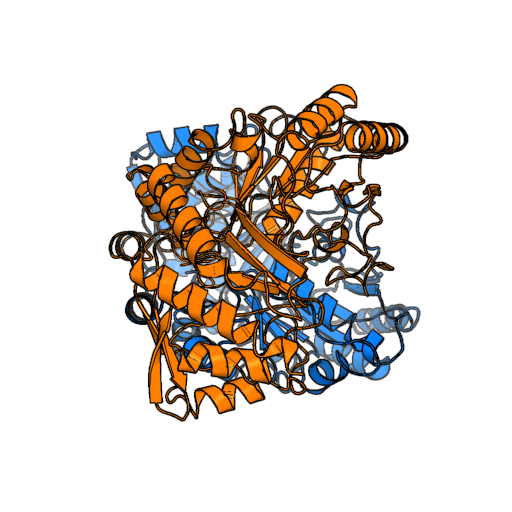1.69226 5.64531 36.27254 1.000 10.24000 165 MET B N 1
ATOM 4593 C CA . MET B 1 185 ? -2.37903 5.71863 37.55723 1.000 11.03000 165 MET B CA 1
ATOM 4594 C C . MET B 1 185 ? -1.82755 6.83949 38.42616 1.000 9.89000 165 MET B C 1
ATOM 4595 O O . MET B 1 185 ? -2.55645 7.40959 39.23733 1.000 11.06000 165 MET B O 1
ATOM 4600 N N . SER B 1 186 ? -0.54416 7.14773 38.27181 1.000 10.32000 166 SER B N 1
ATOM 4601 C CA . SER B 1 186 ? 0.11258 8.12312 39.13822 1.000 10.73000 166 SER B CA 1
ATOM 4602 C C . SER B 1 186 ? -0.39019 9.55277 38.94004 1.000 9.97000 166 SER B C 1
ATOM 4603 O O . SER B 1 186 ? -0.14556 10.41500 39.78721 1.000 11.07000 166 SER B O 1
ATOM 4606 N N . ILE B 1 187 ? -1.05905 9.82246 37.82189 1.000 10.16000 167 ILE B N 1
ATOM 4607 C CA . ILE B 1 187 ? -1.61488 11.15813 37.60165 1.000 10.60000 167 ILE B CA 1
ATOM 4608 C C . ILE B 1 187 ? -3.13929 11.18193 37.71321 1.000 10.80000 167 ILE B C 1
ATOM 4609 O O . ILE B 1 187 ? -3.76689 12.20085 37.46532 1.000 11.18000 167 ILE B O 1
ATOM 4614 N N . CYS B 1 188 ? -3.72767 10.05364 38.10396 1.000 10.39000 168 CYS B N 1
ATOM 4615 C CA . CYS B 1 188 ? -5.11871 10.04158 38.52595 1.000 11.34000 168 CYS B CA 1
ATOM 4616 C C . CYS B 1 188 ? -5.19648 10.71003 39.89599 1.000 11.51000 168 CYS B C 1
ATOM 4617 O O . CYS B 1 188 ? -4.26993 10.60902 40.68787 1.000 13.92000 168 CYS B O 1
ATOM 4620 N N . ASP B 1 189 ? -6.28926 11.40452 40.17338 1.000 14.44000 169 ASP B N 1
ATOM 4621 C CA . ASP B 1 189 ? -6.40388 12.12385 41.43694 1.000 16.61000 169 ASP B CA 1
ATOM 4622 C C . ASP B 1 189 ? -6.38565 11.15081 42.61723 1.000 15.28000 169 ASP B C 1
ATOM 4623 O O . ASP B 1 189 ? -7.25699 10.29778 42.72807 1.000 16.51000 169 ASP B O 1
ATOM 4628 N N . PRO B 1 190 ? -5.38769 11.27718 43.50863 1.000 19.10000 170 PRO B N 1
ATOM 4629 C CA . PRO B 1 190 ? -5.29320 10.32112 44.61757 1.000 21.61000 170 PRO B CA 1
ATOM 4630 C C . PRO B 1 190 ? -6.31643 10.57836 45.72193 1.000 23.89000 170 PRO B C 1
ATOM 4631 O O . PRO B 1 190 ? -6.44820 9.74115 46.61025 1.000 25.96000 170 PRO B O 1
ATOM 4635 N N . HIS B 1 191 ? -7.02641 11.70289 45.65809 1.000 23.72000 171 HIS B N 1
ATOM 4636 C CA . HIS B 1 191 ? -8.07572 12.01169 46.63233 1.000 26.45000 171 HIS B CA 1
ATOM 4637 C C . HIS B 1 191 ? -9.44916 11.67099 46.07017 1.000 32.12000 171 HIS B C 1
ATOM 4638 O O . HIS B 1 191 ? -10.22636 12.56578 45.73485 1.000 39.27000 171 HIS B O 1
ATOM 4645 N N . GLY B 1 192 ? -9.75553 10.38599 45.96154 1.000 30.39000 172 GLY B N 1
ATOM 4646 C CA . GLY B 1 192 ? -11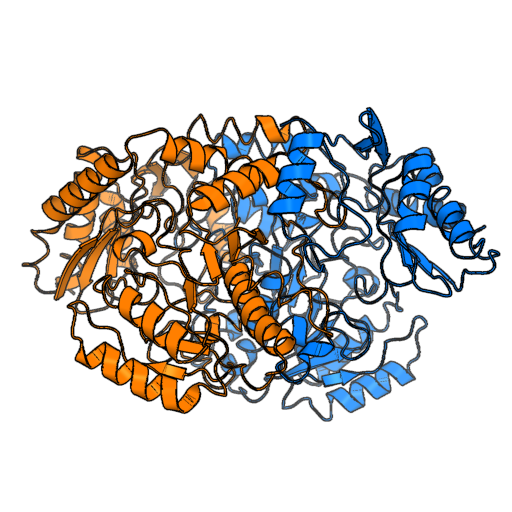.06910 9.98142 45.49983 1.000 28.79000 172 GLY B CA 1
ATOM 4647 C C . GLY B 1 192 ? -11.12646 9.49147 44.06566 1.000 24.63000 172 GLY B C 1
ATOM 4648 O O . GLY B 1 192 ? -12.17376 9.03285 43.61207 1.000 28.43000 172 GLY B O 1
ATOM 4649 N N . GLY B 1 193 ? -10.01617 9.59438 43.34033 1.000 21.27000 173 GLY B N 1
ATOM 4650 C CA . GLY B 1 193 ? -9.93384 8.99269 42.01936 1.000 17.85000 173 GLY B CA 1
ATOM 4651 C C . GLY B 1 193 ? -9.94768 7.48330 42.14547 1.000 16.14000 173 GLY B C 1
ATOM 4652 O O . GLY B 1 193 ? -9.76827 6.94036 43.23391 1.000 16.37000 173 GLY B O 1
ATOM 4653 N N . MET B 1 194 ? -10.16015 6.78803 41.03939 1.000 14.70000 174 MET B N 1
ATOM 4654 C CA . MET B 1 194 ? -10.38597 5.35003 41.13576 1.000 14.09000 174 MET B CA 1
ATOM 4655 C C . MET B 1 194 ? -9.15281 4.57670 41.59403 1.000 13.57000 174 MET B C 1
ATOM 4656 O O . MET B 1 194 ? -9.27080 3.44909 42.07101 1.000 15.77000 174 MET B O 1
ATOM 4661 N N . HIS B 1 195 ? -7.97626 5.17798 41.45013 1.000 13.16000 175 HIS B N 1
ATOM 4662 C CA . HIS B 1 195 ? -6.73925 4.50378 41.83775 1.000 12.85000 175 HIS B CA 1
ATOM 4663 C C . HIS B 1 195 ? -6.21795 4.95126 43.19487 1.000 12.38000 175 HIS B C 1
ATOM 4664 O O . HIS B 1 195 ? -5.05049 4.73482 43.51580 1.000 13.95000 175 HIS B O 1
ATOM 4671 N N A SER B 1 196 ? -7.09750 5.55210 43.99290 0.550 13.08000 176 SER B N 1
ATOM 4672 N N B SER B 1 196 ? -7.09190 5.56488 43.98686 0.450 14.27000 176 SER B N 1
ATOM 4673 C CA A SER B 1 196 ? -6.70465 6.17674 45.25520 0.550 14.60000 176 SER B CA 1
ATOM 4674 C CA B SER B 1 196 ? -6.69972 6.17178 45.25627 0.450 16.66000 176 SER B CA 1
ATOM 4675 C C A SER B 1 196 ? -6.04862 5.23041 46.26419 0.550 14.82000 176 SER B C 1
ATOM 4676 C C B SER B 1 196 ? -6.00738 5.21795 46.22906 0.450 16.20000 176 SER B C 1
ATOM 4677 O O A SER B 1 196 ? -5.21279 5.65973 47.06176 0.550 17.68000 176 SER B O 1
ATOM 4678 O O B SER B 1 196 ? -5.10589 5.62788 46.96223 0.450 17.66000 176 SER B O 1
ATOM 4683 N N . LEU B 1 197 ? -6.41784 3.95185 46.23468 1.000 15.66000 177 LEU B N 1
ATOM 4684 C CA . LEU B 1 197 ? -5.85644 2.98042 47.18046 1.000 16.10000 177 LEU B CA 1
ATOM 4685 C C . LEU B 1 197 ? -4.38137 2.66537 46.91383 1.000 17.62000 177 LEU B C 1
ATOM 4686 O O . LEU B 1 197 ? -3.67918 2.15963 47.78870 1.000 19.84000 177 LEU B O 1
ATOM 4691 N N . TRP B 1 198 ? -3.91147 2.99089 45.71503 1.000 16.76000 178 TRP B N 1
ATOM 4692 C CA . TRP B 1 198 ? -2.55920 2.63938 45.28965 1.000 17.60000 178 TRP B CA 1
ATOM 4693 C C . TRP B 1 198 ? -1.53765 3.75384 45.48187 1.000 16.08000 178 TRP B C 1
ATOM 4694 O O . TRP B 1 198 ? -0.36087 3.58087 45.16144 1.000 17.60000 178 TRP B O 1
ATOM 4705 N N . THR B 1 199 ? -1.98393 4.88675 46.01170 1.000 18.53000 179 THR B N 1
ATOM 4706 C CA A THR B 1 199 ? -1.13726 6.06694 46.04581 0.530 20.63000 179 THR B CA 1
ATOM 4707 C CA B THR B 1 199 ? -1.16142 6.09139 46.14195 0.470 21.18000 179 THR B CA 1
ATOM 4708 C C . THR B 1 199 ? 0.23102 5.80794 46.69568 1.000 23.06000 179 THR B C 1
ATOM 4709 O O . THR B 1 199 ? 1.23498 6.35969 46.23836 1.000 23.67000 179 THR B O 1
ATOM 4716 N N . ASP B 1 200 ? 0.27447 4.93532 47.69890 1.000 25.92000 180 ASP B N 1
ATOM 4717 C CA . ASP B 1 200 ? 1.50623 4.62804 48.42220 1.000 30.35000 180 ASP B CA 1
ATOM 4718 C C . ASP B 1 200 ? 2.59938 3.95853 47.58695 1.000 29.02000 180 ASP B C 1
ATOM 4719 O O . ASP B 1 200 ? 3.77160 3.99249 47.96019 1.000 32.22000 180 ASP B O 1
ATOM 4724 N N . VAL B 1 201 ? 2.23002 3.35562 46.46175 1.000 24.80000 181 VAL B N 1
ATOM 4725 C CA . VAL B 1 201 ? 3.21873 2.65596 45.64639 1.000 23.71000 181 VAL B CA 1
ATOM 4726 C C . VAL B 1 201 ? 3.39455 3.26398 44.25530 1.000 21.96000 181 VAL B C 1
ATOM 4727 O O . VAL B 1 201 ? 4.20302 2.79270 43.46014 1.000 23.66000 181 VAL B O 1
ATOM 4731 N N . LEU B 1 202 ? 2.64619 4.31870 43.96504 1.000 18.74000 182 LEU B N 1
ATOM 4732 C CA . LEU B 1 202 ? 2.75530 4.97260 42.66940 1.000 17.79000 182 LEU B CA 1
ATOM 4733 C C . LEU B 1 202 ? 3.84970 6.03014 42.69509 1.000 17.04000 182 LEU B C 1
ATOM 4734 O O . LEU B 1 202 ? 4.23239 6.51268 43.76361 1.000 19.20000 182 LEU B O 1
ATOM 4739 N N . ALA B 1 203 ? 4.35923 6.37726 41.51801 1.000 15.95000 183 ALA B N 1
ATOM 4740 C CA . ALA B 1 203 ? 5.27914 7.49923 41.38767 1.000 16.72000 183 ALA B CA 1
ATOM 4741 C C . ALA B 1 203 ? 4.61882 8.72763 41.99700 1.000 16.45000 183 ALA B C 1
ATOM 4742 O O . ALA B 1 203 ? 3.43194 8.97216 41.78177 1.000 16.83000 183 ALA B O 1
ATOM 4744 N N . ALA B 1 204 ? 5.38872 9.48644 42.76946 1.000 17.38000 184 ALA B N 1
ATOM 4745 C CA . ALA B 1 204 ? 4.86024 10.64073 43.48797 1.000 18.42000 184 ALA B CA 1
ATOM 4746 C C . ALA B 1 204 ? 4.86793 11.86980 42.59493 1.000 16.91000 184 ALA B C 1
ATOM 4747 O O . ALA B 1 204 ? 5.92445 12.43967 42.32709 1.000 19.02000 184 ALA B O 1
ATOM 4749 N N . GLN B 1 205 ? 3.69036 12.27774 42.13309 1.000 14.42000 185 GLN B N 1
ATOM 4750 C CA . GLN B 1 205 ? 3.58863 13.40801 41.22680 1.000 12.08000 185 GLN B CA 1
ATOM 4751 C C . GLN B 1 205 ? 3.11223 14.66160 41.95744 1.000 12.58000 185 GLN B C 1
ATOM 4752 O O . GLN B 1 205 ? 2.73525 14.60579 43.13359 1.000 15.66000 185 GLN B O 1
ATOM 4758 N N . VAL B 1 206 ? 3.13651 15.79061 41.26057 1.000 11.60000 186 VAL B N 1
ATOM 4759 C CA . VAL B 1 206 ? 2.73889 17.05833 41.85266 1.000 11.55000 186 VAL B CA 1
ATOM 4760 C C . VAL B 1 206 ? 1.31391 17.36876 41.42092 1.000 11.23000 186 VAL B C 1
ATOM 4761 O O . VAL B 1 206 ? 1.00220 17.37136 40.23093 1.000 12.21000 186 VAL B O 1
ATOM 4765 N N . PHE B 1 207 ? 0.44026 17.60491 42.39006 1.000 11.94000 187 PHE B N 1
ATOM 4766 C CA . PHE B 1 207 ? -0.95735 17.92690 42.12319 1.000 11.30000 187 PHE B CA 1
ATOM 4767 C C . PHE B 1 207 ? -1.33169 19.33846 42.55951 1.000 10.42000 187 PHE B C 1
ATOM 4768 O O . PHE B 1 207 ? -1.17323 19.69973 43.72393 1.000 12.50000 187 PHE B O 1
ATOM 4776 N N . ALA B 1 208 ? -1.83473 20.12080 41.61106 1.000 11.66000 188 ALA B N 1
ATOM 4777 C CA . ALA B 1 208 ? -2.46809 21.39562 41.89342 1.000 11.93000 188 ALA B CA 1
ATOM 4778 C C . ALA B 1 208 ? -3.93064 21.11127 42.25974 1.000 11.56000 188 ALA B C 1
ATOM 4779 O O . ALA B 1 208 ? -4.46313 20.04776 41.92456 1.000 11.34000 188 ALA B O 1
ATOM 4781 N N . PRO B 1 209 ? -4.59404 22.05383 42.94743 1.000 12.93000 189 PRO B N 1
ATOM 4782 C CA . PRO B 1 209 ? -5.99985 21.85268 43.31853 1.000 13.33000 189 PRO B CA 1
ATOM 4783 C C . PRO B 1 209 ? -6.89698 21.68103 42.10022 1.000 12.89000 189 PRO B C 1
ATOM 4784 O O . PRO B 1 209 ? -6.48901 21.93249 40.96598 1.000 13.39000 189 PRO B O 1
ATOM 4788 N N . GLN B 1 210 ? -8.12939 21.25603 42.35481 1.000 15.29000 190 GLN B N 1
ATOM 4789 C CA . GLN B 1 210 ? -9.13859 21.11472 41.31340 1.000 15.14000 190 GLN B CA 1
ATOM 4790 C C . GLN B 1 210 ? -9.33282 22.41108 40.52138 1.000 15.33000 190 GLN B C 1
ATOM 4791 O O . GLN B 1 210 ? -9.57289 23.46585 41.10178 1.000 16.56000 190 GLN B O 1
ATOM 4797 N N . VAL B 1 211 ? -9.22670 22.33526 39.19638 1.000 15.18000 191 VAL B N 1
ATOM 4798 C CA . VAL B 1 211 ? -9.47970 23.50463 38.36803 1.000 16.83000 191 VAL B CA 1
ATOM 4799 C C . VAL B 1 211 ? -10.97984 23.83746 38.39732 1.000 16.82000 191 VAL B C 1
ATOM 4800 O O . VAL B 1 211 ? -11.82241 22.95804 38.21086 1.000 15.75000 191 VAL B O 1
ATOM 4804 N N . PRO B 1 212 ? -11.31974 25.10497 38.67134 1.000 19.21000 192 PRO B N 1
ATOM 4805 C CA . PRO B 1 212 ? -12.73484 25.48869 38.76416 1.000 18.99000 192 PRO B CA 1
ATOM 4806 C C . PRO B 1 212 ? -13.40926 25.49632 37.39752 1.000 17.48000 192 PRO B C 1
ATOM 4807 O O . PRO B 1 212 ? -12.71357 25.48052 36.38110 1.000 17.33000 192 PRO B O 1
ATOM 4811 N N . ARG B 1 213 ? -14.73740 25.51993 37.36309 1.000 18.72000 193 ARG B N 1
ATOM 4812 C CA A ARG B 1 213 ? -15.44383 25.61893 36.09217 0.470 19.69000 193 ARG B CA 1
ATOM 4813 C CA B ARG B 1 213 ? -15.44722 25.62050 36.09619 0.530 19.22000 193 ARG B CA 1
ATOM 4814 C C . ARG B 1 213 ? -15.27626 27.01401 35.49845 1.000 18.59000 193 ARG B C 1
ATOM 4815 O O . ARG B 1 213 ? -14.84427 27.16404 34.35779 1.000 21.11000 193 ARG B O 1
ATOM 4830 N N . ASP B 1 214 ? -15.61610 28.03613 36.27942 1.000 20.03000 194 ASP B N 1
ATOM 4831 C CA . ASP B 1 214 ? -15.48045 29.40851 35.81530 1.000 21.07000 194 ASP B CA 1
ATOM 4832 C C . ASP B 1 214 ? -14.03107 29.87442 35.86113 1.000 19.67000 194 ASP B C 1
ATOM 4833 O O . ASP B 1 214 ? -13.24655 29.41972 36.69777 1.000 21.10000 194 ASP B O 1
ATOM 4838 N N . TYR B 1 215 ? -13.67787 30.78372 34.95827 1.000 19.61000 195 TYR B N 1
ATOM 4839 C CA . TYR B 1 215 ? -12.30977 31.27404 34.88850 1.000 20.28000 195 TYR B CA 1
ATOM 4840 C C . TYR B 1 215 ? -11.96961 32.21931 36.03925 1.000 19.98000 195 TYR B C 1
ATOM 4841 O O . TYR B 1 215 ? -12.65738 33.21704 36.26566 1.000 21.94000 195 TYR B O 1
ATOM 4850 N N . ASP B 1 216 ? -10.89614 31.89264 36.75349 1.000 19.52000 196 ASP B N 1
ATOM 4851 C CA . ASP B 1 216 ? -10.38418 32.70783 37.84787 1.000 21.59000 196 ASP B CA 1
ATOM 4852 C C . ASP B 1 216 ? -8.87041 32.79003 37.69102 1.000 19.83000 196 ASP B C 1
ATOM 4853 O O . ASP B 1 216 ? -8.16937 31.79236 37.86675 1.000 17.39000 196 ASP B O 1
ATOM 4858 N N . PRO B 1 217 ? -8.35676 33.98349 37.36163 1.000 19.58000 197 PRO B N 1
ATOM 4859 C CA . PRO B 1 217 ? -6.92039 34.15873 37.11935 1.000 20.06000 197 PRO B CA 1
ATOM 4860 C C . PRO B 1 217 ? -6.09195 33.77084 38.33851 1.000 20.20000 197 PRO B C 1
ATOM 4861 O O . PRO B 1 217 ? -4.92910 33.38556 38.19905 1.000 20.71000 197 PRO B O 1
ATOM 4865 N N . ALA B 1 218 ? -6.69767 33.85940 39.52061 1.000 19.60000 198 ALA B N 1
ATOM 4866 C CA . ALA B 1 218 ? -6.00916 33.51780 40.75305 1.000 21.14000 198 ALA B CA 1
ATOM 4867 C C . ALA B 1 218 ? -5.65962 32.03578 40.78913 1.000 18.78000 198 ALA B C 1
ATOM 4868 O O . ALA B 1 218 ? -4.62861 31.65960 41.35278 1.000 18.36000 198 ALA B O 1
ATOM 4870 N N . TYR B 1 219 ? -6.50824 31.18965 40.19826 1.000 16.37000 199 TYR B N 1
ATOM 4871 C CA . TYR B 1 219 ? -6.18235 29.77008 40.11774 1.000 15.60000 199 TYR B CA 1
ATOM 4872 C C . TYR B 1 219 ? -4.89970 29.57380 39.31667 1.000 15.00000 199 TYR B C 1
ATOM 4873 O O . TYR B 1 219 ? -4.00071 28.84314 39.73640 1.000 16.04000 199 TYR B O 1
ATOM 4882 N N . SER B 1 220 ? -4.81684 30.23275 38.16468 1.000 15.81000 200 SER B N 1
ATOM 4883 C CA . SER B 1 220 ? -3.65096 30.08197 37.30439 1.000 16.34000 200 SER B CA 1
ATOM 4884 C C . SER B 1 220 ? -2.39371 30.64286 37.95604 1.000 16.31000 200 SER B C 1
ATOM 4885 O O . SER B 1 220 ? -1.31947 30.05606 37.85019 1.000 16.79000 200 SER B O 1
ATOM 4888 N N . ALA B 1 221 ? -2.53227 31.77753 38.63570 1.000 16.30000 201 ALA B N 1
ATOM 4889 C CA . ALA B 1 221 ? -1.40072 32.36674 39.34966 1.000 15.94000 201 ALA B CA 1
ATOM 4890 C C . ALA B 1 221 ? -0.87326 31.40530 40.42114 1.000 16.17000 201 ALA B C 1
ATOM 4891 O O . ALA B 1 221 ? 0.33713 31.25546 40.58003 1.000 17.43000 201 ALA B O 1
ATOM 4893 N N . ALA B 1 222 ? -1.77972 30.74048 41.13220 1.000 16.23000 202 ALA B N 1
ATOM 4894 C CA . ALA B 1 222 ? -1.38374 29.77345 42.15522 1.000 16.38000 202 ALA B CA 1
ATOM 4895 C C . ALA B 1 222 ? -0.75139 28.52660 41.53552 1.000 14.53000 202 ALA B C 1
ATOM 4896 O O . ALA B 1 222 ? 0.22287 27.98461 42.06084 1.000 15.38000 202 ALA B O 1
ATOM 4898 N N . PHE B 1 223 ? -1.30806 28.07332 40.41787 1.000 14.39000 203 PHE B N 1
ATOM 4899 C CA . PHE B 1 223 ? -0.74899 26.93658 39.70064 1.000 13.82000 203 PHE B CA 1
ATOM 4900 C C . PHE B 1 223 ? 0.69064 27.26984 39.31148 1.000 13.77000 203 PHE B C 1
ATOM 4901 O O . PHE B 1 223 ? 1.60781 26.46019 39.49071 1.000 14.32000 203 PHE B O 1
ATOM 4909 N N . GLU B 1 224 ? 0.88448 28.47958 38.79768 1.000 14.37000 204 GLU B N 1
ATOM 4910 C CA . GLU B 1 224 ? 2.20254 28.93116 38.37723 1.000 14.85000 204 GLU B CA 1
ATOM 4911 C C . GLU B 1 224 ? 3.18622 28.96810 39.54214 1.000 15.18000 204 GLU B C 1
ATOM 4912 O O . GLU B 1 224 ? 4.32042 28.52577 39.40770 1.000 15.41000 204 GLU B O 1
ATOM 4918 N N . ALA B 1 225 ? 2.75540 29.49559 40.68455 1.000 15.37000 205 ALA B N 1
ATOM 4919 C CA . ALA B 1 225 ? 3.63480 29.57087 41.84559 1.000 15.90000 205 ALA B CA 1
ATOM 4920 C C . ALA B 1 225 ? 4.05215 28.17651 42.32519 1.000 15.17000 205 ALA B C 1
ATOM 4921 O O . ALA B 1 225 ? 5.20435 27.95809 42.70258 1.000 16.43000 205 ALA B O 1
ATOM 4923 N N . GLN B 1 226 ? 3.11572 27.23339 42.29782 1.000 13.96000 206 GLN B N 1
ATOM 4924 C CA . GLN B 1 226 ? 3.40266 25.85906 42.68916 1.000 12.85000 206 GLN B CA 1
ATOM 4925 C C . GLN B 1 226 ? 4.36836 25.20036 41.69595 1.000 13.61000 206 GLN B C 1
ATOM 4926 O O . GLN B 1 226 ? 5.35651 24.57027 42.08713 1.000 14.46000 206 GLN B O 1
ATOM 4932 N N . LEU B 1 227 ? 4.07326 25.34213 40.40791 1.000 13.64000 207 LEU B N 1
ATOM 4933 C CA . LEU B 1 227 ? 4.93081 24.78795 39.36948 1.000 13.33000 207 LEU B CA 1
ATOM 4934 C C . LEU B 1 227 ? 6.33994 25.37961 39.46623 1.000 14.41000 207 LEU B C 1
ATOM 4935 O O . LEU B 1 227 ? 7.32680 24.66248 39.32509 1.000 14.83000 207 LEU B O 1
ATOM 4940 N N . ALA B 1 228 ? 6.43210 26.68864 39.70033 1.000 15.01000 208 ALA B N 1
ATOM 4941 C CA . ALA B 1 228 ? 7.72851 27.36722 39.75533 1.000 14.91000 208 ALA B CA 1
ATOM 4942 C C . ALA B 1 228 ? 8.63294 26.72445 40.80069 1.000 14.73000 208 ALA B C 1
ATOM 4943 O O . ALA B 1 228 ? 9.82602 26.53852 40.57938 1.000 16.88000 208 ALA B O 1
ATOM 4945 N N . GLN B 1 229 ? 8.05324 26.37685 41.94264 1.000 14.68000 209 GLN B N 1
ATOM 4946 C CA . GLN B 1 229 ? 8.80490 25.73956 43.01332 1.000 15.14000 209 GLN B CA 1
ATOM 4947 C C . GLN B 1 229 ? 9.37061 24.37892 42.59466 1.000 15.50000 209 GLN B C 1
ATOM 4948 O O . GLN B 1 229 ? 10.43922 23.97608 43.04752 1.000 18.93000 209 GLN B O 1
ATOM 4954 N N . HIS B 1 230 ? 8.65631 23.68241 41.71572 1.000 15.44000 210 HIS B N 1
ATOM 4955 C CA . HIS B 1 230 ? 9.05335 22.34355 41.29364 1.000 15.53000 210 HIS B CA 1
ATOM 4956 C C . HIS B 1 230 ? 9.66099 22.27854 39.90333 1.000 15.37000 210 HIS B C 1
ATOM 4957 O O . HIS B 1 230 ? 9.93911 21.18341 39.41835 1.000 15.54000 210 HIS B O 1
ATOM 4964 N N . ALA B 1 231 ? 9.84579 23.42365 39.25534 1.000 15.72000 211 ALA B N 1
ATOM 4965 C CA . ALA B 1 231 ? 10.17777 23.43161 37.82696 1.000 16.11000 211 ALA B CA 1
ATOM 4966 C C . ALA B 1 231 ? 11.40194 22.58033 37.48813 1.000 15.98000 211 ALA B C 1
ATOM 4967 O O . ALA B 1 231 ? 11.41307 21.87609 36.47413 1.000 17.01000 211 ALA B O 1
ATOM 4969 N N . GLY B 1 232 ? 12.41504 22.63449 38.35075 1.000 17.16000 212 GLY B N 1
ATOM 4970 C CA . GLY B 1 232 ? 13.65341 21.90930 38.13556 1.000 18.03000 212 GLY B CA 1
ATOM 4971 C C . GLY B 1 232 ? 13.53430 20.40000 38.22875 1.000 17.12000 212 GLY B C 1
ATOM 4972 O O . GLY B 1 232 ? 14.45338 19.67879 37.84316 1.000 18.85000 212 GLY B O 1
ATOM 4973 N N . GLU B 1 233 ? 12.41326 19.90938 38.74392 1.000 16.79000 213 GLU B N 1
ATOM 4974 C CA . GLU B 1 233 ? 12.20648 18.46802 38.80448 1.000 16.53000 213 GLU B CA 1
ATOM 4975 C C . GLU B 1 233 ? 11.01433 18.00126 37.97202 1.000 14.36000 213 GLU B C 1
ATOM 4976 O O . GLU B 1 233 ? 10.65284 16.82608 38.01252 1.000 15.39000 213 GLU B O 1
ATOM 4982 N N . LEU B 1 234 ? 10.41390 18.91609 37.21576 1.000 14.30000 214 LEU B N 1
ATOM 4983 C CA . LEU B 1 234 ? 9.23453 18.60413 36.40642 1.000 13.67000 214 LEU B CA 1
ATOM 4984 C C . LEU B 1 234 ? 9.57518 18.41342 34.93336 1.000 12.63000 214 LEU B C 1
ATOM 4985 O O . LEU B 1 234 ? 10.14685 19.30246 34.30166 1.000 14.26000 214 LEU B O 1
ATOM 4990 N N . ALA B 1 235 ? 9.20475 17.26039 34.39187 1.000 12.42000 215 ALA B N 1
ATOM 4991 C CA . ALA B 1 235 ? 9.29400 17.02397 32.95618 1.000 11.54000 215 ALA B CA 1
ATOM 4992 C C . ALA B 1 235 ? 8.11675 17.64831 32.20092 1.000 11.19000 215 ALA B C 1
ATOM 4993 O O . ALA B 1 235 ? 8.28949 18.19424 31.11238 1.000 11.99000 215 ALA B O 1
ATOM 4995 N N . ALA B 1 236 ? 6.91896 17.56165 32.77430 1.000 10.79000 216 ALA B N 1
ATOM 4996 C CA . ALA B 1 236 ? 5.70885 17.92889 32.04494 1.000 10.80000 216 ALA B CA 1
ATOM 4997 C C . ALA B 1 236 ? 4.54516 18.19380 32.96628 1.000 10.60000 216 ALA B C 1
ATOM 4998 O O . ALA B 1 236 ? 4.46411 17.64549 34.07746 1.000 10.83000 216 ALA B O 1
ATOM 5000 N N . VAL B 1 237 ? 3.65991 19.06578 32.49524 1.000 10.73000 217 VAL B N 1
ATOM 5001 C CA . VAL B 1 237 ? 2.29686 19.16701 32.98440 1.000 10.52000 217 VAL B CA 1
ATOM 5002 C C . VAL B 1 237 ? 1.44909 18.29800 32.06516 1.000 10.52000 217 VAL B C 1
ATOM 5003 O O . VAL B 1 237 ? 1.58237 18.36553 30.83875 1.000 11.73000 217 VAL B O 1
ATOM 5007 N N A VAL B 1 238 ? 0.58794 17.47401 32.65245 0.550 9.98000 218 VAL B N 1
ATOM 5008 N N B VAL B 1 238 ? 0.58899 17.47467 32.64938 0.450 10.19000 218 VAL B N 1
ATOM 5009 C CA A VAL B 1 238 ? -0.30642 16.62236 31.87845 0.550 9.46000 218 VAL B CA 1
ATOM 5010 C CA B VAL B 1 238 ? -0.30678 16.64181 31.86079 0.450 10.22000 218 VAL B CA 1
ATOM 5011 C C A VAL B 1 238 ? -1.72314 16.85692 32.35529 0.550 9.08000 218 VAL B C 1
ATOM 5012 C C B VAL B 1 238 ? -1.73334 16.82167 32.34647 0.450 10.62000 218 VAL B C 1
ATOM 5013 O O A VAL B 1 238 ? -1.99676 16.73706 33.54248 0.550 9.77000 218 VAL B O 1
ATOM 5014 O O B VAL B 1 238 ? -2.02647 16.63433 33.52326 0.450 13.33000 218 VAL B O 1
ATOM 5021 N N . VAL B 1 239 ? -2.61429 17.22590 31.43947 1.000 8.72000 219 VAL B N 1
ATOM 5022 C CA . VAL B 1 239 ? -4.00404 17.48256 31.79681 1.000 9.71000 219 VAL B CA 1
ATOM 5023 C C . VAL B 1 239 ? -4.93440 17.01089 30.69508 1.000 10.07000 219 VAL B C 1
ATOM 5024 O O . VAL B 1 239 ? -4.52293 16.86985 29.53867 1.000 10.53000 219 VAL B O 1
ATOM 5028 N N . GLU B 1 240 ? -6.19325 16.78591 31.05450 1.000 9.70000 220 GLU B N 1
ATOM 5029 C CA . GLU B 1 240 ? -7.27302 16.68237 30.07879 1.000 10.28000 220 GLU B CA 1
ATOM 5030 C C . GLU B 1 240 ? -7.77501 18.09391 29.80550 1.000 10.12000 220 GLU B C 1
ATOM 5031 O O . GLU B 1 240 ? -8.15097 18.79176 30.73787 1.000 11.76000 220 GLU B O 1
ATOM 5037 N N . PRO B 1 241 ? -7.79353 18.51509 28.52805 1.000 11.69000 221 PRO B N 1
ATOM 5038 C CA . PRO B 1 241 ? -8.22405 19.88667 28.20265 1.000 12.40000 221 PRO B CA 1
ATOM 5039 C C . PRO B 1 241 ? -9.74400 20.04367 28.16865 1.000 12.74000 221 PRO B C 1
ATOM 5040 O O . PRO B 1 241 ? -10.42757 19.23848 27.53064 1.000 12.71000 221 PRO B O 1
ATOM 5044 N N . VAL B 1 242 ? -10.23752 21.06862 28.86601 1.000 12.67000 222 VAL B N 1
ATOM 5045 C CA . VAL B 1 242 ? -11.65314 21.48531 28.88928 1.000 13.91000 222 VAL B CA 1
ATOM 5046 C C . VAL B 1 242 ? -12.60970 20.56422 29.65287 1.000 13.75000 222 VAL B C 1
ATOM 5047 O O . VAL B 1 242 ? -13.40738 21.02882 30.46890 1.000 14.51000 222 VAL B O 1
ATOM 5051 N N . VAL B 1 243 ? -12.54453 19.26934 29.37434 1.000 13.63000 223 VAL B N 1
ATOM 5052 C CA . VAL B 1 243 ? -13.40238 18.30192 30.04025 1.000 13.43000 223 VAL B CA 1
ATOM 5053 C C . VAL B 1 243 ? -12.56491 17.21242 30.70085 1.000 11.85000 223 VAL B C 1
ATOM 5054 O O . VAL B 1 243 ? -11.70870 16.59879 30.06092 1.000 13.26000 223 VAL B O 1
ATOM 5058 N N . GLN B 1 244 ? -12.79674 17.00801 31.99644 1.000 12.32000 224 GLN B N 1
ATOM 5059 C CA . GLN B 1 244 ? -12.22314 15.88621 32.72355 1.000 11.81000 224 GLN B CA 1
ATOM 5060 C C . GLN B 1 244 ? -13.29408 14.81451 32.78537 1.000 12.75000 224 GLN B C 1
ATOM 5061 O O . GLN B 1 244 ? -14.31491 15.00746 33.44286 1.000 15.15000 224 GLN B O 1
ATOM 5067 N N . GLY B 1 245 ? -13.07109 13.69447 32.10442 1.000 11.84000 225 GLY B N 1
ATOM 5068 C CA . GLY B 1 245 ? -14.10368 12.68829 31.92898 1.000 12.41000 225 GLY B CA 1
ATOM 5069 C C . GLY B 1 245 ? -14.27261 11.71172 33.07981 1.000 11.33000 225 GLY B C 1
ATOM 5070 O O . GLY B 1 245 ? -15.14283 11.89450 33.93317 1.000 12.05000 225 GLY B O 1
ATOM 5071 N N . ALA B 1 246 ? -13.43998 10.67468 33.11528 1.000 12.29000 226 ALA B N 1
ATOM 5072 C CA . ALA B 1 246 ? -13.63415 9.58091 34.06725 1.000 13.47000 226 ALA B CA 1
ATOM 5073 C C . ALA B 1 246 ? -13.50733 10.00342 35.52569 1.000 14.11000 226 ALA B C 1
ATOM 5074 O O . ALA B 1 246 ? -14.02593 9.33561 36.42045 1.000 15.88000 226 ALA B O 1
ATOM 5076 N N . GLY B 1 247 ? -12.82115 11.11381 35.76650 1.000 13.48000 227 GLY B N 1
ATOM 5077 C CA . GLY B 1 247 ? -12.65484 11.61564 37.11676 1.000 14.61000 227 GLY B CA 1
ATOM 5078 C C . GLY B 1 247 ? -13.83500 12.40291 37.65221 1.000 15.81000 227 GLY B C 1
ATOM 5079 O O . GLY B 1 247 ? -13.82821 12.78287 38.82077 1.000 18.77000 227 GLY B O 1
ATOM 5080 N N . GLY B 1 248 ? -14.84756 12.66304 36.82808 1.000 14.15000 228 GLY B N 1
ATOM 5081 C CA . GLY B 1 248 ? -16.03370 13.32494 37.33554 1.000 15.09000 228 GLY B CA 1
ATOM 5082 C C . GLY B 1 248 ? -16.85765 14.15779 36.37526 1.000 13.99000 228 GLY B C 1
ATOM 5083 O O . GLY B 1 248 ? -17.73458 14.90322 36.81856 1.000 15.17000 228 GLY B O 1
ATOM 5084 N N A MET B 1 249 ? -16.58752 14.04440 35.07685 0.540 13.79000 229 MET B N 1
ATOM 5085 N N B MET B 1 249 ? -16.59022 14.03352 35.07615 0.460 15.04000 229 MET B N 1
ATOM 5086 C CA A MET B 1 249 ? -17.33991 14.79633 34.07119 0.540 13.54000 229 MET B CA 1
ATOM 5087 C CA B MET B 1 249 ? -17.31834 14.78372 34.04673 0.460 16.10000 229 MET B CA 1
ATOM 5088 C C A MET B 1 249 ? -17.38309 16.28852 34.39656 0.540 13.25000 229 MET B C 1
ATOM 5089 C C B MET B 1 249 ? -17.36541 16.28741 34.33818 0.460 15.65000 229 MET B C 1
ATOM 5090 O O A MET B 1 249 ? -18.44278 16.91795 34.36357 0.540 14.62000 229 MET B O 1
ATOM 5091 O O B MET B 1 249 ? -18.41201 16.92504 34.21137 0.460 18.49000 229 MET B O 1
ATOM 5100 N N . ARG B 1 250 ? -16.22336 16.84165 34.73362 1.000 14.23000 230 ARG B N 1
ATOM 5101 C CA . ARG B 1 250 ? -16.11809 18.25856 35.08042 1.000 14.75000 230 ARG B CA 1
ATOM 5102 C C . ARG B 1 250 ? -15.65696 19.07060 33.88120 1.000 13.71000 230 ARG B C 1
ATOM 5103 O O . ARG B 1 250 ? -14.85774 18.59444 33.07128 1.000 16.06000 230 ARG B O 1
ATOM 5111 N N . PHE B 1 251 ? -16.17541 20.28771 33.75913 1.000 14.56000 231 PHE B N 1
ATOM 5112 C CA . PHE B 1 251 ? -15.79502 21.18080 32.67692 1.000 14.50000 231 PHE B CA 1
ATOM 5113 C C . PHE B 1 251 ? -15.03863 22.35943 33.26661 1.000 14.47000 231 PHE B C 1
ATOM 5114 O O . PHE B 1 251 ? -15.34350 22.80699 34.36986 1.000 16.06000 231 PHE B O 1
ATOM 5122 N N . HIS B 1 252 ? -14.05592 22.86855 32.53443 1.000 14.35000 232 HIS B N 1
ATOM 5123 C CA . HIS B 1 252 ? -13.38138 24.10273 32.93450 1.000 14.36000 232 HIS B CA 1
ATOM 5124 C C . HIS B 1 252 ? -13.21641 25.03976 31.74826 1.000 14.40000 232 HIS B C 1
ATOM 5125 O O . HIS B 1 252 ? -13.21173 24.61434 30.59251 1.000 16.02000 232 HIS B O 1
ATOM 5132 N N . ASP B 1 253 ? -13.07983 26.32285 32.04341 1.000 15.61000 233 ASP B N 1
ATOM 5133 C CA . ASP B 1 253 ? -12.94037 27.33925 31.01793 1.000 17.39000 233 ASP B CA 1
ATOM 5134 C C . ASP B 1 253 ? -11.67284 27.09962 30.20216 1.000 17.64000 233 ASP B C 1
ATOM 5135 O O . ASP B 1 253 ? -10.59894 26.89934 30.76689 1.000 16.81000 233 ASP B O 1
ATOM 5140 N N . PRO B 1 254 ? -11.79552 27.11753 28.86557 1.000 16.81000 234 PRO B N 1
ATOM 5141 C CA . PRO B 1 254 ? -10.63003 26.88106 28.00607 1.000 17.76000 234 PRO B CA 1
ATOM 5142 C C . PRO B 1 254 ? -9.46951 27.85391 28.24489 1.000 16.60000 234 PRO B C 1
ATOM 5143 O O . PRO B 1 254 ? -8.32771 27.53070 27.91815 1.000 15.87000 234 PRO B O 1
ATOM 5147 N N A ARG B 1 255 ? -9.75538 29.02099 28.81274 0.510 17.83000 235 ARG B N 1
ATOM 5148 N N B ARG B 1 255 ? -9.75891 29.02383 28.80693 0.490 17.68000 235 ARG B N 1
ATOM 5149 C CA A ARG B 1 255 ? -8.70772 30.00266 29.06590 0.510 17.39000 235 ARG B CA 1
ATOM 5150 C CA B ARG B 1 255 ? -8.71811 30.01046 29.08076 0.490 17.39000 235 ARG B CA 1
ATOM 5151 C C A ARG B 1 255 ? -7.62101 29.45636 29.99831 0.510 17.24000 235 ARG B C 1
ATOM 5152 C C B ARG B 1 255 ? -7.63164 29.47995 30.01920 0.490 17.98000 235 ARG B C 1
ATOM 5153 O O A ARG B 1 255 ? -6.46716 29.86639 29.92150 0.510 16.08000 235 ARG B O 1
ATOM 5154 O O B ARG B 1 255 ? -6.49031 29.93182 29.97165 0.490 18.63000 235 ARG B O 1
ATOM 5169 N N . TYR B 1 256 ? -7.98616 28.52066 30.86715 1.000 17.04000 236 TYR B N 1
ATOM 5170 C CA . TYR B 1 256 ? -7.00128 27.88668 31.73792 1.000 16.33000 236 TYR B CA 1
ATOM 5171 C C . TYR B 1 256 ? -5.89056 27.20695 30.93984 1.000 15.03000 236 TYR B C 1
ATOM 5172 O O . TYR B 1 256 ? -4.73401 27.17351 31.36969 1.000 14.52000 236 TYR B O 1
ATOM 5181 N N . LEU B 1 257 ? -6.25299 26.66646 29.78259 1.000 15.16000 237 LEU B N 1
ATOM 5182 C CA . LEU B 1 257 ? -5.29943 25.97504 28.93311 1.000 15.84000 237 LEU B CA 1
ATOM 5183 C C . LEU B 1 257 ? -4.34685 26.97395 28.30489 1.000 16.06000 237 LEU B C 1
ATOM 5184 O O . LEU B 1 257 ? -3.17526 26.68014 28.07466 1.000 16.24000 237 LEU B O 1
ATOM 5189 N N . HIS B 1 258 ? -4.85899 28.16314 28.02193 1.000 16.86000 238 HIS B N 1
ATOM 5190 C CA . HIS B 1 258 ? -4.01459 29.23615 27.53113 1.000 18.28000 238 HIS B CA 1
ATOM 5191 C C . HIS B 1 258 ? -2.98291 29.59793 28.60386 1.000 17.77000 238 HIS B C 1
ATOM 5192 O O . HIS B 1 258 ? -1.80736 29.80671 28.30946 1.000 17.56000 238 HIS B O 1
ATOM 5199 N N . ASP B 1 259 ? -3.42425 29.63769 29.85555 1.000 15.73000 239 ASP B N 1
ATOM 5200 C CA . ASP B 1 259 ? -2.51807 29.93135 30.96271 1.000 16.74000 239 ASP B CA 1
ATOM 5201 C C . ASP B 1 259 ? -1.47305 28.83222 31.14313 1.000 16.34000 239 ASP B C 1
ATOM 5202 O O . ASP B 1 259 ? -0.29703 29.12213 31.33484 1.000 15.80000 239 ASP B O 1
ATOM 5207 N N . LEU B 1 260 ? -1.89510 27.57274 31.07994 1.000 14.54000 240 LEU B N 1
ATOM 5208 C CA . LEU B 1 260 ? -0.94494 26.46066 31.18768 1.000 14.58000 240 LEU B CA 1
ATOM 5209 C C . LEU B 1 260 ? 0.12530 26.52671 30.11264 1.000 14.92000 240 LEU B C 1
ATOM 5210 O O . LEU B 1 260 ? 1.29980 26.29927 30.38929 1.000 14.34000 240 LEU B O 1
ATOM 5215 N N . ARG B 1 261 ? -0.28039 26.82979 28.88450 1.000 13.82000 241 ARG B N 1
ATOM 5216 C CA . ARG B 1 261 ? 0.68247 26.93979 27.79171 1.000 13.59000 241 ARG B CA 1
ATOM 5217 C C . ARG B 1 261 ? 1.72708 28.00626 28.09541 1.000 16.01000 241 ARG B C 1
ATOM 5218 O O . ARG B 1 261 ? 2.92037 27.80357 27.89171 1.000 16.82000 241 ARG B O 1
ATOM 5226 N N . ASP B 1 262 ? 1.25997 29.13850 28.60344 1.000 15.85000 242 ASP B N 1
ATOM 5227 C CA . ASP B 1 262 ? 2.12274 30.26338 28.92511 1.000 17.88000 242 ASP B CA 1
ATOM 5228 C C . ASP B 1 262 ? 3.05142 29.93593 30.09842 1.000 15.67000 242 ASP B C 1
ATOM 5229 O O . ASP B 1 262 ? 4.24549 30.20168 30.05512 1.000 17.12000 242 ASP B O 1
ATOM 5234 N N . ILE B 1 263 ? 2.48998 29.35991 31.15279 1.000 16.48000 243 ILE B N 1
ATOM 5235 C CA . ILE B 1 263 ? 3.28882 28.93054 32.29377 1.000 15.84000 243 ILE B CA 1
ATOM 5236 C C . ILE B 1 263 ? 4.36654 27.93455 31.87554 1.000 16.20000 243 ILE B C 1
ATOM 5237 O O . ILE B 1 263 ? 5.53765 28.06995 32.24015 1.000 16.29000 243 ILE B O 1
ATOM 5242 N N . CYS B 1 264 ? 3.96518 26.92535 31.11140 1.000 14.63000 244 CYS B N 1
ATOM 5243 C CA . CYS B 1 264 ? 4.90733 25.90598 30.67957 1.000 15.22000 244 CYS B CA 1
ATOM 5244 C C . CYS B 1 264 ? 6.02371 26.47943 29.81414 1.000 17.27000 244 CYS B C 1
ATOM 5245 O O . CYS B 1 264 ? 7.19179 26.09835 29.96157 1.000 17.04000 244 CYS B O 1
ATOM 5248 N N . ARG B 1 265 ? 5.66130 27.39839 28.92203 1.000 16.57000 245 ARG B N 1
ATOM 5249 C CA . ARG B 1 265 ? 6.64202 28.09298 28.09423 1.000 20.48000 245 ARG B CA 1
ATOM 5250 C C . ARG B 1 265 ? 7.66015 28.84461 28.94739 1.000 20.31000 245 ARG B C 1
ATOM 5251 O O . ARG B 1 265 ? 8.86813 28.71386 28.74867 1.000 22.71000 245 ARG B O 1
ATOM 5259 N N . ARG B 1 266 ? 7.16857 29.61452 29.91188 1.000 19.59000 246 ARG B N 1
ATOM 5260 C CA . ARG B 1 266 ? 8.03665 30.48297 30.70613 1.000 18.87000 246 ARG B CA 1
ATOM 5261 C C . ARG B 1 266 ? 8.92333 29.70913 31.68477 1.000 19.07000 246 ARG B C 1
ATOM 5262 O O . ARG B 1 266 ? 10.05191 30.11473 31.96161 1.000 20.81000 246 ARG B O 1
ATOM 5270 N N . TYR B 1 267 ? 8.43127 28.57333 32.17445 1.000 19.66000 247 TYR B N 1
ATOM 5271 C CA . TYR B 1 267 ? 9.19067 27.78632 33.14636 1.000 18.51000 247 TYR B CA 1
ATOM 5272 C C . TYR B 1 267 ? 9.88163 26.54489 32.58085 1.000 20.48000 247 TYR B C 1
ATOM 5273 O O . TYR B 1 267 ? 10.46542 25.75802 33.33084 1.000 21.67000 247 TYR B O 1
ATOM 5282 N N . GLU B 1 268 ? 9.83896 26.39553 31.25997 1.000 17.97000 248 GLU B N 1
ATOM 5283 C CA . GLU B 1 268 ? 10.50571 25.28572 30.57651 1.000 17.77000 248 GLU B CA 1
ATOM 5284 C C . GLU B 1 268 ? 10.06199 23.92409 31.10075 1.000 17.13000 248 GLU B C 1
ATOM 5285 O O . GLU B 1 268 ? 10.86506 23.10305 31.55627 1.000 17.50000 248 GLU B O 1
ATOM 5291 N N . VAL B 1 269 ? 8.75852 23.71118 31.03923 1.000 15.00000 249 VAL B N 1
ATOM 5292 C CA . VAL B 1 269 ? 8.17046 22.42605 31.35774 1.000 13.80000 249 VAL B CA 1
ATOM 5293 C C . VAL B 1 269 ? 7.31451 22.06987 30.15111 1.000 13.12000 249 VAL B C 1
ATOM 5294 O O . VAL B 1 269 ? 6.65723 22.93358 29.58879 1.000 15.30000 249 VAL B O 1
ATOM 5298 N N . LEU B 1 270 ? 7.36685 20.81753 29.71012 1.000 13.21000 250 LEU B N 1
ATOM 5299 C CA . LEU B 1 270 ? 6.53859 20.39760 28.57819 1.000 12.62000 250 LEU B CA 1
ATOM 5300 C C . LEU B 1 270 ? 5.05416 20.37731 28.94810 1.000 12.15000 250 LEU B C 1
ATOM 5301 O O . LEU B 1 270 ? 4.69141 20.16272 30.11079 1.000 12.88000 250 LEU B O 1
ATOM 5306 N N . LEU B 1 271 ? 4.19965 20.60891 27.95908 1.000 11.32000 251 LEU B N 1
ATOM 5307 C CA . LEU B 1 271 ? 2.75877 20.53254 28.15465 1.000 11.21000 251 LEU B CA 1
ATOM 5308 C C . LEU B 1 271 ? 2.20676 19.34578 27.37125 1.000 10.09000 251 LEU B C 1
ATOM 5309 O O . LEU B 1 271 ? 2.38753 19.25007 26.14910 1.000 11.59000 251 LEU B O 1
ATOM 5314 N N . ILE B 1 272 ? 1.52746 18.44683 28.07945 1.000 10.40000 252 ILE B N 1
ATOM 5315 C CA . ILE B 1 272 ? 0.90225 17.27653 27.47265 1.000 10.29000 252 ILE B CA 1
ATOM 5316 C C . ILE B 1 272 ? -0.60667 17.37714 27.62378 1.000 9.33000 252 ILE B C 1
ATOM 5317 O O . ILE B 1 272 ? -1.11420 17.55183 28.74139 1.000 10.69000 252 ILE B O 1
ATOM 5322 N N . PHE B 1 273 ? -1.32865 17.31562 26.50956 1.000 9.58000 253 PHE B N 1
ATOM 5323 C CA . PHE B 1 273 ? -2.78644 17.22884 26.57236 1.000 9.63000 253 PHE B CA 1
ATOM 5324 C C . PHE B 1 273 ? -3.22028 15.80057 26.30438 1.000 9.34000 253 PHE B C 1
ATOM 5325 O O . PHE B 1 273 ? -2.89924 15.22293 25.24970 1.000 10.72000 253 PHE B O 1
ATOM 5333 N N . ASP B 1 274 ? -3.97887 15.24155 27.23488 1.000 9.53000 254 ASP B N 1
ATOM 5334 C CA . ASP B 1 274 ? -4.59186 13.94115 27.02725 1.000 9.94000 254 ASP B CA 1
ATOM 5335 C C . ASP B 1 274 ? -5.97875 14.18650 26.45150 1.000 9.35000 254 ASP B C 1
ATOM 5336 O O . ASP B 1 274 ? -6.90256 14.56115 27.17883 1.000 9.78000 254 ASP B O 1
ATOM 5341 N N . GLU B 1 275 ? -6.10437 13.97680 25.14004 1.000 9.79000 255 GLU B N 1
ATOM 5342 C CA . GLU B 1 275 ? -7.36094 14.19998 24.41773 1.000 9.71000 255 GLU B CA 1
ATOM 5343 C C . GLU B 1 275 ? -8.02429 12.88061 24.05500 1.000 9.64000 255 GLU B C 1
ATOM 5344 O O . GLU B 1 275 ? -8.80032 12.81637 23.09168 1.000 11.29000 255 GLU B O 1
ATOM 5350 N N . ILE B 1 276 ? -7.73691 11.83394 24.82088 1.000 9.47000 256 ILE B N 1
ATOM 5351 C CA . ILE B 1 276 ? -8.29534 10.52581 24.51495 1.000 9.83000 256 ILE B CA 1
ATOM 5352 C C . ILE B 1 276 ? -9.82815 10.51868 24.60478 1.000 10.12000 256 ILE B C 1
ATOM 5353 O O . ILE B 1 276 ? -10.49228 9.83774 23.82313 1.000 12.03000 256 ILE B O 1
ATOM 5358 N N . ALA B 1 277 ? -10.37661 11.29827 25.53553 1.000 10.52000 257 ALA B N 1
ATOM 5359 C CA . ALA B 1 277 ? -11.82839 11.42642 25.65983 1.000 11.07000 257 ALA B CA 1
ATOM 5360 C C . ALA B 1 277 ? -12.39610 12.61948 24.88984 1.000 11.57000 257 ALA B C 1
ATOM 5361 O O . ALA B 1 277 ? -13.53696 12.57275 24.42168 1.000 13.44000 257 ALA B O 1
ATOM 5363 N N . THR B 1 278 ? -11.61566 13.68843 24.76306 1.000 11.57000 258 THR B N 1
ATOM 5364 C CA . THR B 1 278 ? -12.12932 14.92402 24.17947 1.000 12.63000 258 THR B CA 1
ATOM 5365 C C . THR B 1 278 ? -11.96636 15.02862 22.66076 1.000 13.49000 258 THR B C 1
ATOM 5366 O O . THR B 1 278 ? -12.54545 15.92089 22.03937 1.000 15.85000 258 THR B O 1
ATOM 5370 N N . GLY B 1 279 ? -11.18240 14.14139 22.06000 1.000 11.64000 259 GLY B N 1
ATOM 5371 C CA . GLY B 1 279 ? -10.83796 14.27728 20.65333 1.000 13.24000 259 GLY B CA 1
ATOM 5372 C C . GLY B 1 279 ? -11.98850 14.06377 19.67568 1.000 11.63000 259 GLY B C 1
ATOM 5373 O O . GLY B 1 279 ? -13.07437 13.59070 20.03079 1.000 14.11000 259 GLY B O 1
ATOM 5374 N N . PHE B 1 280 ? -11.76022 14.46509 18.42873 1.000 11.98000 260 PHE B N 1
ATOM 5375 C CA . PHE B 1 280 ? -12.66351 14.15851 17.31838 1.000 13.77000 260 PHE B CA 1
ATOM 5376 C C . PHE B 1 280 ? -14.07755 14.69911 17.50506 1.000 13.86000 260 PHE B C 1
ATOM 5377 O O . PHE B 1 280 ? -15.06808 13.99574 17.26406 1.000 14.27000 260 PHE B O 1
ATOM 5385 N N . GLY B 1 281 ? -14.14872 15.95136 17.94750 1.000 14.19000 261 GLY B N 1
ATOM 5386 C CA . GLY B 1 281 ? -15.37746 16.71583 17.91281 1.000 14.71000 261 GLY B CA 1
ATOM 5387 C C . GLY B 1 281 ? -16.22619 16.69988 19.16739 1.000 14.45000 261 GLY B C 1
ATOM 5388 O O . GLY B 1 281 ? -17.17692 17.46936 19.27358 1.000 15.63000 261 GLY B O 1
ATOM 5389 N N . ARG B 1 282 ? -15.87958 15.84187 20.12317 1.000 14.40000 262 ARG B N 1
ATOM 5390 C CA . ARG B 1 282 ? -16.76394 15.54484 21.25395 1.000 15.53000 262 ARG B CA 1
ATOM 5391 C C . ARG B 1 282 ? -17.18207 16.78101 22.05569 1.000 15.60000 262 ARG B C 1
ATOM 5392 O O . ARG B 1 282 ? -18.32347 16.86545 22.50252 1.000 15.63000 262 ARG B O 1
ATOM 5400 N N . THR B 1 283 ? -16.28081 17.74795 22.21040 1.000 14.78000 263 THR B N 1
ATOM 5401 C CA . THR B 1 283 ? -16.59441 18.94627 22.99224 1.000 16.44000 263 THR B CA 1
ATOM 5402 C C . THR B 1 283 ? -17.02982 20.14289 22.15736 1.000 16.36000 263 THR B C 1
ATOM 5403 O O . THR B 1 283 ? -17.14276 21.24489 22.67994 1.000 17.47000 263 THR B O 1
ATOM 5407 N N . GLY B 1 284 ? -17.26413 19.93293 20.86541 1.000 16.92000 264 GLY B N 1
ATOM 5408 C CA . GLY B 1 284 ? -17.72580 21.01198 20.01136 1.000 18.02000 264 GLY B CA 1
ATOM 5409 C C . GLY B 1 284 ? -16.63386 21.64146 19.16970 1.000 20.10000 264 GLY B C 1
ATOM 5410 O O . GLY B 1 284 ? -16.91706 22.42831 18.26243 1.000 24.42000 264 GLY B O 1
ATOM 5411 N N . ALA B 1 285 ? -15.38607 21.31311 19.48329 1.000 17.49000 265 ALA B N 1
ATOM 5412 C CA . ALA B 1 285 ? -14.25619 21.67577 18.64527 1.000 17.51000 265 ALA B CA 1
ATOM 5413 C C . ALA B 1 285 ? -13.63389 20.36066 18.20898 1.000 16.50000 265 ALA B C 1
ATOM 5414 O O . ALA B 1 285 ? -13.89972 19.31866 18.81182 1.000 16.35000 265 ALA B O 1
ATOM 5416 N N . LEU B 1 286 ? -12.81950 20.38659 17.16130 1.000 15.21000 266 LEU B N 1
ATOM 5417 C CA . LEU B 1 286 ? -12.25215 19.14346 16.64934 1.000 15.50000 266 LEU B CA 1
ATOM 5418 C C . LEU B 1 286 ? -11.40508 18.47465 17.73634 1.000 14.60000 266 LEU B C 1
ATOM 5419 O O . LEU B 1 286 ? -11.50840 17.26932 17.98485 1.000 13.97000 266 LEU B O 1
ATOM 5424 N N . PHE B 1 287 ? -10.57567 19.28191 18.38389 1.000 13.67000 267 PHE B N 1
ATOM 5425 C CA . PHE B 1 287 ? -9.89026 18.87957 19.59840 1.000 13.20000 267 PHE B CA 1
ATOM 5426 C C . PHE B 1 287 ? -10.14796 19.94742 20.62758 1.000 12.87000 267 PHE B C 1
ATOM 5427 O O . PHE B 1 287 ? -10.32215 21.11364 20.27973 1.000 14.27000 267 PHE B O 1
ATOM 5435 N N . ALA B 1 288 ? -10.22168 19.55162 21.89179 1.000 12.63000 268 ALA B N 1
ATOM 5436 C CA . ALA B 1 288 ? -10.60488 20.50046 22.93079 1.000 13.72000 268 ALA B CA 1
ATOM 5437 C C . ALA B 1 288 ? -9.60864 21.65975 23.04535 1.000 13.57000 268 ALA B C 1
ATOM 5438 O O . ALA B 1 288 ? -9.99203 22.77775 23.37181 1.000 14.83000 268 ALA B O 1
ATOM 5440 N N . ALA B 1 289 ? -8.33852 21.39471 22.74659 1.000 13.25000 269 ALA B N 1
ATOM 5441 C CA . ALA B 1 289 ? -7.30629 22.43391 22.73604 1.000 13.94000 269 ALA B CA 1
ATOM 5442 C C . ALA B 1 289 ? -7.70271 23.59362 21.82927 1.000 14.29000 269 ALA B C 1
ATOM 5443 O O . ALA B 1 289 ? -7.33472 24.74530 22.08055 1.000 15.16000 269 ALA B O 1
ATOM 5445 N N . ASP B 1 290 ? -8.45882 23.29046 20.77657 1.000 14.96000 270 ASP B N 1
ATOM 5446 C CA . ASP B 1 290 ? -8.86320 24.30582 19.81445 1.000 16.47000 270 ASP B CA 1
ATOM 5447 C C . ASP B 1 290 ? -9.75808 25.37422 20.43419 1.000 17.05000 270 ASP B C 1
ATOM 5448 O O . ASP B 1 290 ? -9.82204 26.48750 19.92250 1.000 18.04000 270 ASP B O 1
ATOM 5453 N N . HIS B 1 291 ? -10.46211 25.04046 21.51621 1.000 15.60000 271 HIS B N 1
ATOM 5454 C CA . HIS B 1 291 ? -11.28032 26.03440 22.21866 1.000 16.86000 271 HIS B CA 1
ATOM 5455 C C . HIS B 1 291 ? -10.41074 27.14694 22.78282 1.000 17.90000 271 HIS B C 1
ATOM 5456 O O . HIS B 1 291 ? -10.87430 28.26964 22.96099 1.000 19.42000 271 HIS B O 1
ATOM 5463 N N . ALA B 1 292 ? -9.15627 26.82048 23.08279 1.000 17.81000 272 ALA B N 1
ATOM 5464 C CA . ALA B 1 292 ? -8.23199 27.76798 23.69975 1.000 20.53000 272 ALA B CA 1
ATOM 5465 C C . ALA B 1 292 ? -7.26249 28.34457 22.67907 1.000 21.04000 272 ALA B C 1
ATOM 5466 O O . ALA B 1 292 ? -6.59885 29.35286 22.93882 1.000 24.01000 272 ALA B O 1
ATOM 5468 N N . GLY B 1 293 ? -7.17967 27.69616 21.52213 1.000 19.59000 273 GLY B N 1
ATOM 5469 C CA . GLY B 1 293 ? -6.25397 28.09519 20.48116 1.000 21.86000 273 GLY B CA 1
ATOM 5470 C C . GLY B 1 293 ? -4.80158 27.87907 20.86181 1.000 22.10000 273 GLY B C 1
ATOM 5471 O O . GLY B 1 293 ? -3.93442 28.65192 20.46124 1.000 25.85000 273 GLY B O 1
ATOM 5472 N N . VAL B 1 294 ? -4.52770 26.83829 21.64292 1.000 19.03000 274 VAL B N 1
ATOM 5473 C CA . VAL B 1 294 ? -3.14954 26.51142 21.98932 1.000 19.86000 274 VAL B CA 1
ATOM 5474 C C . VAL B 1 294 ? -2.77339 25.09986 21.55439 1.000 18.24000 274 VAL B C 1
ATOM 5475 O O . VAL B 1 294 ? -3.63814 24.25184 21.31405 1.000 18.29000 274 VAL B O 1
ATOM 5479 N N . SER B 1 295 ? -1.47092 24.86552 21.44834 1.000 16.68000 275 SER B N 1
ATOM 5480 C CA . SER B 1 295 ? -0.94590 23.55832 21.09725 1.000 15.87000 275 SER B CA 1
ATOM 5481 C C . SER B 1 295 ? -0.08001 23.03932 22.22683 1.000 14.83000 275 SER B C 1
ATOM 5482 O O . SER B 1 295 ? 0.76056 23.76792 22.74741 1.000 16.39000 275 SER B O 1
ATOM 5485 N N . PRO B 1 296 ? -0.27349 21.76879 22.60290 1.000 13.73000 276 PRO B N 1
ATOM 5486 C CA . PRO B 1 296 ? 0.61905 21.15640 23.58632 1.000 12.88000 276 PRO B CA 1
ATOM 5487 C C . PRO B 1 296 ? 1.90360 20.73168 22.88818 1.000 12.31000 276 PRO B C 1
ATOM 5488 O O . PRO B 1 296 ? 1.96636 20.75969 21.65245 1.000 14.11000 276 PRO B O 1
ATOM 5492 N N . ASP B 1 297 ? 2.91732 20.35659 23.65721 1.000 11.23000 277 ASP B N 1
ATOM 5493 C CA . ASP B 1 297 ? 4.12140 19.76540 23.08154 1.000 11.82000 277 ASP B CA 1
ATOM 5494 C C . ASP B 1 297 ? 3.91057 18.30150 22.70221 1.000 10.65000 277 ASP B C 1
ATOM 5495 O O . ASP B 1 297 ? 4.52379 17.80355 21.75031 1.000 11.53000 277 ASP B O 1
ATOM 5500 N N . ILE B 1 298 ? 3.05524 17.62028 23.46021 1.000 10.46000 278 ILE B N 1
ATOM 5501 C CA . ILE B 1 298 ? 2.73754 16.21590 23.25087 1.000 9.84000 278 ILE B CA 1
ATOM 5502 C C . ILE B 1 298 ? 1.23754 16.05655 23.44547 1.000 9.44000 278 ILE B C 1
ATOM 5503 O O . ILE B 1 298 ? 0.64262 16.70746 24.30353 1.000 10.38000 278 ILE B O 1
ATOM 5508 N N . MET B 1 299 ? 0.62825 15.19006 22.64702 1.000 9.88000 279 MET B N 1
ATOM 5509 C CA . MET B 1 299 ? -0.81019 14.98197 22.69641 1.000 10.23000 279 MET B CA 1
ATOM 5510 C C . MET B 1 299 ? -1.14857 13.50236 22.54935 1.000 9.52000 279 MET B C 1
ATOM 5511 O O . MET B 1 299 ? -0.53971 12.80288 21.73848 1.000 11.07000 279 MET B O 1
ATOM 5516 N N . CYS B 1 300 ? -2.12985 13.03860 23.31437 1.000 8.58000 280 CYS B N 1
ATOM 5517 C CA . CYS B 1 300 ? -2.61050 11.66335 23.21151 1.000 9.56000 280 CYS B CA 1
ATOM 5518 C C . CYS B 1 300 ? -4.01782 11.63906 22.65764 1.000 10.00000 280 CYS B C 1
ATOM 5519 O O . CYS B 1 300 ? -4.86473 12.45397 23.05520 1.000 10.44000 280 CYS B O 1
ATOM 5522 N N . VAL B 1 301 ? -4.26718 10.71042 21.73667 1.000 9.27000 281 VAL B N 1
ATOM 5523 C CA . VAL B 1 301 ? -5.60499 10.48345 21.22998 1.000 10.07000 281 VAL B CA 1
ATOM 5524 C C . VAL B 1 301 ? -5.91477 8.98545 21.23746 1.000 9.33000 281 VAL B C 1
ATOM 5525 O O . VAL B 1 301 ? -5.01405 8.14637 21.26607 1.000 9.51000 281 VAL B O 1
ATOM 5529 N N . GLY B 1 302 ? -7.19990 8.65838 21.21994 1.000 9.69000 282 GLY B N 1
ATOM 5530 C CA . GLY B 1 302 ? -7.63982 7.27348 21.24823 1.000 10.88000 282 GLY B CA 1
ATOM 5531 C C . GLY B 1 302 ? -9.14548 7.23009 21.18347 1.000 11.34000 282 GLY B C 1
ATOM 5532 O O . GLY B 1 302 ? -9.75269 8.10460 20.56369 1.000 13.14000 282 GLY B O 1
ATOM 5533 N N . LYS B 1 303 ? -9.73916 6.23048 21.83085 1.000 12.07000 283 LYS B N 1
ATOM 5534 C CA . LYS B 1 303 ? -11.19537 6.06880 21.89754 1.000 11.15000 283 LYS B CA 1
ATOM 5535 C C . LYS B 1 303 ? -11.91247 6.28826 20.55350 1.000 11.69000 283 LYS B C 1
ATOM 5536 O O . LYS B 1 303 ? -11.97729 5.36950 19.74073 1.000 13.90000 283 LYS B O 1
ATOM 5542 N N . ALA B 1 304 ? -12.44204 7.48787 20.31448 1.000 11.33000 284 ALA B N 1
ATOM 5543 C CA . ALA B 1 304 ? -13.17590 7.76033 19.08337 1.000 12.66000 284 ALA B CA 1
ATOM 5544 C C . ALA B 1 304 ? -12.30561 7.71506 17.82175 1.000 11.76000 284 ALA B C 1
ATOM 5545 O O . ALA B 1 304 ? -12.83281 7.75480 16.71762 1.000 12.10000 284 ALA B O 1
ATOM 5547 N N . LEU B 1 305 ? -10.98940 7.63474 17.98241 1.000 11.99000 285 LEU B N 1
ATOM 5548 C CA . LEU B 1 305 ? -10.06007 7.53369 16.85598 1.000 12.34000 285 LEU B CA 1
ATOM 5549 C C . LEU B 1 305 ? -10.47855 6.50481 15.79815 1.000 12.17000 285 LEU B C 1
ATOM 5550 O O . LEU B 1 305 ? -10.42950 6.78749 14.60162 1.000 12.56000 285 LEU B O 1
ATOM 5555 N N . THR B 1 306 ? -10.88965 5.31925 16.24000 1.000 12.67000 286 THR B N 1
ATOM 5556 C CA . THR B 1 306 ? -11.29658 4.25658 15.32091 1.000 13.70000 286 THR B CA 1
ATOM 5557 C C . THR B 1 306 ? -12.79737 4.17641 15.09836 1.000 12.96000 286 THR B C 1
ATOM 5558 O O . THR B 1 306 ? -13.27910 3.19359 14.53127 1.000 13.72000 286 THR B O 1
ATOM 5562 N N . GLY B 1 307 ? -13.54600 5.17013 15.56276 1.000 11.70000 287 GLY B N 1
ATOM 5563 C CA . GLY B 1 307 ? -14.98942 5.09970 15.46147 1.000 11.49000 287 GLY B CA 1
ATOM 5564 C C . GLY B 1 307 ? -15.55287 3.96716 16.30245 1.000 11.84000 287 GLY B C 1
ATOM 5565 O O . GLY B 1 307 ? -16.68393 3.53020 16.10313 1.000 12.61000 287 GLY B O 1
ATOM 5566 N N . GLY B 1 308 ? -14.75848 3.47770 17.24763 1.000 11.79000 288 GLY B N 1
ATOM 5567 C CA . GLY B 1 308 ? -15.20958 2.44696 18.15541 1.000 13.72000 288 GLY B CA 1
ATOM 5568 C C . GLY B 1 308 ? -15.18427 1.03582 17.62206 1.000 12.33000 288 GLY B C 1
ATOM 5569 O O . GLY B 1 308 ? -15.84104 0.16851 18.18120 1.000 15.45000 288 GLY B O 1
ATOM 5570 N N . TYR B 1 309 ? -14.42302 0.80044 16.56074 1.000 11.86000 289 TYR B N 1
ATOM 5571 C CA . TYR B 1 309 ? -14.34221 -0.52919 15.97038 1.000 11.64000 289 TYR B CA 1
ATOM 5572 C C . TYR B 1 309 ? -13.27504 -1.39566 16.61224 1.000 11.89000 289 TYR B C 1
ATOM 5573 O O . TYR B 1 309 ? -13.50489 -2.57046 16.89962 1.000 12.63000 289 TYR B O 1
ATOM 5582 N N . LEU B 1 310 ? -12.10445 -0.79915 16.81516 1.000 12.47000 290 LEU B N 1
ATOM 5583 C CA . LEU B 1 310 ? -10.91302 -1.51798 17.22991 1.000 12.79000 290 LEU B CA 1
ATOM 5584 C C . LEU B 1 310 ? -10.09080 -0.66183 18.17439 1.000 11.86000 290 LEU B C 1
ATOM 5585 O O . LEU B 1 310 ? -10.19615 0.56924 18.16531 1.000 13.57000 290 LEU B O 1
ATOM 5590 N N . SER B 1 311 ? -9.26947 -1.30133 18.98941 1.000 10.94000 291 SER B N 1
ATOM 5591 C CA . SER B 1 311 ? -8.38426 -0.55789 19.86395 1.000 10.58000 291 SER B CA 1
ATOM 5592 C C . SER B 1 311 ? -7.23563 0.07358 19.07396 1.000 11.51000 291 SER B C 1
ATOM 5593 O O . SER B 1 311 ? -6.53305 -0.60536 18.33725 1.000 15.19000 291 SER B O 1
ATOM 5596 N N . LEU B 1 312 ? -7.07105 1.38094 19.21629 1.000 9.52000 292 LEU B N 1
ATOM 5597 C CA . LEU B 1 312 ? -5.94250 2.11141 18.64326 1.000 9.39000 292 LEU B CA 1
ATOM 5598 C C . LEU B 1 312 ? -5.78605 3.40543 19.42149 1.000 10.14000 292 LEU B C 1
ATOM 5599 O O . LEU B 1 312 ? -6.76137 3.93727 19.95606 1.000 11.34000 292 LEU B O 1
ATOM 5604 N N . ALA B 1 313 ? -4.55941 3.89792 19.50641 1.000 9.36000 293 ALA B N 1
ATOM 5605 C CA . ALA B 1 313 ? -4.28607 5.17485 20.14618 1.000 8.40000 293 ALA B CA 1
ATOM 5606 C C . ALA B 1 313 ? -3.06399 5.76509 19.47527 1.000 7.88000 293 ALA B C 1
ATOM 5607 O O . ALA B 1 313 ? -2.36793 5.07885 18.70985 1.000 9.25000 293 ALA B O 1
ATOM 5609 N N . ALA B 1 314 ? -2.79520 7.03118 19.74905 1.000 9.04000 294 ALA B N 1
ATOM 5610 C CA . ALA B 1 314 ? -1.61121 7.64902 19.18682 1.000 9.32000 294 ALA B CA 1
ATOM 5611 C C . ALA B 1 314 ? -1.09063 8.72609 20.10533 1.000 9.39000 294 ALA B C 1
ATOM 5612 O O . ALA B 1 314 ? -1.86153 9.37466 20.82577 1.000 10.27000 294 ALA B O 1
ATOM 5614 N N . THR B 1 315 ? 0.22036 8.90227 20.09350 1.000 8.69000 295 THR B N 1
ATOM 5615 C CA . THR B 1 315 ? 0.86021 9.97516 20.81706 1.000 9.11000 295 THR B CA 1
ATOM 5616 C C . THR B 1 315 ? 1.57167 10.83287 19.78754 1.000 9.40000 295 THR B C 1
ATOM 5617 O O . THR B 1 315 ? 2.40646 10.33509 19.02325 1.000 10.61000 295 THR B O 1
ATOM 5621 N N . LEU B 1 316 ? 1.19635 12.10477 19.72416 1.000 9.64000 296 LEU B N 1
ATOM 5622 C CA . LEU B 1 316 ? 1.81650 13.03294 18.79255 1.000 10.35000 296 LEU B CA 1
ATOM 5623 C C . LEU B 1 316 ? 2.75183 13.96166 19.54837 1.000 9.65000 296 LEU B C 1
ATOM 5624 O O . LEU B 1 316 ? 2.52258 14.26145 20.71995 1.000 11.17000 296 LEU B O 1
ATOM 5629 N N . CYS B 1 317 ? 3.80418 14.42296 18.88419 1.000 10.29000 297 CYS B N 1
ATOM 5630 C CA . CYS B 1 317 ? 4.68324 15.41684 19.47940 1.000 10.53000 297 CYS B CA 1
ATOM 5631 C C . CYS B 1 317 ? 5.21759 16.35527 18.41310 1.000 11.33000 297 CYS B C 1
ATOM 5632 O O . CYS B 1 317 ? 5.08446 16.10406 17.20611 1.000 12.48000 297 CYS B O 1
ATOM 5635 N N . THR B 1 318 ? 5.81003 17.44843 18.87505 1.000 11.53000 298 THR B N 1
ATOM 5636 C CA . THR B 1 318 ? 6.38936 18.44003 17.99232 1.000 12.09000 298 THR B CA 1
ATOM 5637 C C . THR B 1 318 ? 7.71595 17.95562 17.42935 1.000 13.75000 298 THR B C 1
ATOM 5638 O O . THR B 1 318 ? 8.30328 16.98516 17.91955 1.000 12.54000 298 THR B O 1
ATOM 5642 N N . ALA B 1 319 ? 8.19276 18.66471 16.41213 1.000 15.63000 299 ALA B N 1
ATOM 5643 C CA . ALA B 1 319 ? 9.49073 18.39884 15.81751 1.000 17.81000 299 ALA B CA 1
ATOM 5644 C C . ALA B 1 319 ? 10.59217 18.52331 16.85981 1.000 16.76000 299 ALA B C 1
ATOM 5645 O O . ALA B 1 319 ? 11.51043 17.70362 16.89525 1.000 16.52000 299 ALA B O 1
ATOM 5647 N N . ASP B 1 320 ? 10.49258 19.54696 17.70616 1.000 16.54000 300 ASP B N 1
ATOM 5648 C CA A ASP B 1 320 ? 11.46678 19.78529 18.76924 0.490 15.70000 300 ASP B CA 1
ATOM 5649 C CA B ASP B 1 320 ? 11.49935 19.76182 18.73396 0.510 16.67000 300 ASP B CA 1
ATOM 5650 C C . ASP B 1 320 ? 11.55366 18.59155 19.71084 1.000 14.97000 300 ASP B C 1
ATOM 5651 O O . ASP B 1 320 ? 12.63635 18.13222 20.06136 1.000 14.90000 300 ASP B O 1
ATOM 5660 N N . VAL B 1 321 ? 10.39941 18.10327 20.14008 1.000 13.48000 301 VAL B N 1
ATOM 5661 C CA . VAL B 1 321 ? 10.39320 16.98006 21.06325 1.000 12.60000 301 VAL B CA 1
ATOM 5662 C C . VAL B 1 321 ? 11.00539 15.74591 20.39307 1.000 12.90000 301 VAL B C 1
ATOM 5663 O O . VAL B 1 321 ? 11.88246 15.09385 20.95869 1.000 12.57000 301 VAL B O 1
ATOM 5667 N N . ALA B 1 322 ? 10.58424 15.46077 19.16480 1.000 12.29000 302 ALA B N 1
ATOM 5668 C CA . ALA B 1 322 ? 11.06030 14.27663 18.46436 1.000 14.56000 302 ALA B CA 1
ATOM 5669 C C . ALA B 1 322 ? 12.57439 14.31191 18.26355 1.000 15.72000 302 ALA B C 1
ATOM 5670 O O . ALA B 1 322 ? 13.26528 13.32964 18.53469 1.000 18.11000 302 ALA B O 1
ATOM 5672 N N . HIS B 1 323 ? 13.09276 15.44532 17.80177 1.000 15.95000 303 HIS B N 1
ATOM 5673 C CA . HIS B 1 323 ? 14.52248 15.56703 17.53334 1.000 19.29000 303 HIS B CA 1
ATOM 5674 C C . HIS B 1 323 ? 15.35380 15.48697 18.81753 1.000 18.07000 303 HIS B C 1
ATOM 5675 O O . HIS B 1 323 ? 16.40350 14.83809 18.85341 1.000 20.47000 303 HIS B O 1
ATOM 5682 N N . THR B 1 324 ? 14.87187 16.13710 19.87086 1.000 15.39000 304 THR B N 1
ATOM 5683 C CA . THR B 1 324 ? 15.60852 16.22441 21.12652 1.000 15.14000 304 THR B CA 1
ATOM 5684 C C . THR B 1 324 ? 15.68689 14.87439 21.83463 1.000 15.94000 304 THR B C 1
ATOM 5685 O O . THR B 1 324 ? 16.68188 14.55989 22.46598 1.000 20.17000 304 THR B O 1
ATOM 5689 N N A ILE B 1 325 ? 14.68053 14.03291 21.65913 0.490 14.68000 305 ILE B N 1
ATOM 5690 N N B ILE B 1 325 ? 14.58918 14.12029 21.75658 0.510 13.93000 305 ILE B N 1
ATOM 5691 C CA A ILE B 1 325 ? 14.82378 12.64994 22.08548 0.490 15.54000 305 ILE B CA 1
ATOM 5692 C CA B ILE B 1 325 ? 14.42489 12.84638 22.45661 0.510 13.93000 305 ILE B CA 1
ATOM 5693 C C A ILE B 1 325 ? 15.88959 11.95188 21.24038 0.490 16.52000 305 ILE B C 1
ATOM 5694 C C B ILE B 1 325 ? 15.58660 11.89689 22.19002 0.510 14.19000 305 ILE B C 1
ATOM 5695 O O A ILE B 1 325 ? 16.77018 11.27051 21.76448 0.490 17.60000 305 ILE B O 1
ATOM 5696 O O B ILE B 1 325 ? 15.94870 11.08592 23.03993 0.510 12.85000 305 ILE B O 1
ATOM 5705 N N A SER B 1 326 ? 15.82352 12.14810 19.92987 0.490 16.00000 306 SER B N 1
ATOM 5706 N N B SER B 1 326 ? 16.18702 12.01586 21.01158 0.510 12.78000 306 SER B N 1
ATOM 5707 C CA A SER B 1 326 ? 16.68588 11.40769 19.01682 0.490 18.12000 306 SER B CA 1
ATOM 5708 C CA B SER B 1 326 ? 17.33502 11.19354 20.67732 0.510 14.04000 306 SER B CA 1
ATOM 5709 C C A SER B 1 326 ? 18.15857 11.83470 19.07400 0.490 19.06000 306 SER B C 1
ATOM 5710 C C B SER B 1 326 ? 18.59600 12.03962 20.53957 0.510 15.04000 306 SER B C 1
ATOM 5711 O O A SER B 1 326 ? 19.05033 11.02340 18.82710 0.490 20.17000 306 SER B O 1
ATOM 5712 O O B SER B 1 326 ? 19.59767 11.59739 19.97644 0.510 17.05000 306 SER B O 1
ATOM 5717 N N A ALA B 1 327 ? 18.41234 13.09489 19.41739 0.490 17.20000 307 ALA B N 1
ATOM 5718 N N B ALA B 1 327 ? 18.53751 13.25917 21.06624 0.510 14.67000 307 ALA B N 1
ATOM 5719 C CA A ALA B 1 327 ? 19.78355 13.60336 19.50431 0.490 17.48000 307 ALA B CA 1
ATOM 5720 C CA B ALA B 1 327 ? 19.71442 14.11723 21.17096 0.510 16.08000 307 ALA B CA 1
ATOM 5721 C C A ALA B 1 327 ? 20.45659 13.22414 20.81788 0.490 16.78000 307 ALA B C 1
ATOM 5722 C C B ALA B 1 327 ? 20.39621 13.83992 22.50706 0.510 19.82000 307 ALA B C 1
ATOM 5723 O O A ALA B 1 327 ? 21.65377 13.45574 21.00353 0.490 18.26000 307 ALA B O 1
ATOM 5724 O O B ALA B 1 327 ? 19.89667 13.05132 23.30295 0.510 19.54000 307 ALA B O 1
ATOM 5727 N N A GLY B 1 328 ? 19.68186 12.65058 21.73044 0.490 16.32000 308 GLY B N 1
ATOM 5728 N N B GLY B 1 328 ? 21.53740 14.47909 22.74770 0.510 20.04000 308 GLY B N 1
ATOM 5729 C CA A GLY B 1 328 ? 20.18702 12.30917 23.04398 0.490 16.51000 308 GLY B CA 1
ATOM 5730 C CA B GLY B 1 328 ? 22.23266 14.35126 24.01803 0.510 22.92000 308 GLY B CA 1
ATOM 5731 C C A GLY B 1 328 ? 21.18414 11.17050 22.99666 0.490 16.85000 308 GLY B C 1
ATOM 5732 C C B GLY B 1 328 ? 22.51870 12.92599 24.46576 0.510 24.40000 308 GLY B C 1
ATOM 5733 O O A GLY B 1 328 ? 21.14970 10.33445 22.09007 0.490 16.50000 308 GLY B O 1
ATOM 5734 O O B GLY B 1 328 ? 22.49665 12.63451 25.66318 0.510 27.94000 308 GLY B O 1
ATOM 5735 N N A ALA B 1 329 ? 22.07569 11.14428 23.98122 0.490 17.61000 309 ALA B N 1
ATOM 5736 N N B ALA B 1 329 ? 22.78512 12.04691 23.50028 0.510 20.65000 309 ALA B N 1
ATOM 5737 C CA A ALA B 1 329 ? 23.07179 10.08563 24.09963 0.490 19.07000 309 ALA B CA 1
ATOM 5738 C CA B ALA B 1 329 ? 23.06329 10.62973 23.75730 0.510 19.41000 309 ALA B CA 1
ATOM 5739 C C A ALA B 1 329 ? 22.38544 8.74224 24.28038 0.490 21.60000 309 ALA B C 1
ATOM 5740 C C B ALA B 1 329 ? 21.90720 9.88876 24.43153 0.510 16.00000 309 ALA B C 1
ATOM 5741 O O A ALA B 1 329 ? 22.84669 7.71854 23.77354 0.490 23.54000 309 ALA B O 1
ATOM 5742 O O B ALA B 1 329 ? 22.10576 8.83417 25.03093 0.510 16.00000 309 ALA B O 1
ATOM 5745 N N A ALA B 1 330 ? 21.27952 8.76574 25.01651 0.490 20.72000 310 ALA B N 1
ATOM 5746 N N B ALA B 1 330 ? 20.69853 10.43050 24.31988 0.510 13.67000 310 ALA B N 1
ATOM 5747 C CA A ALA B 1 330 ? 20.49183 7.57424 25.29527 0.490 21.77000 310 ALA B CA 1
ATOM 5748 C CA B ALA B 1 330 ? 19.53353 9.81656 24.94703 0.510 13.81000 310 ALA B CA 1
ATOM 5749 C C A ALA B 1 330 ? 20.04079 6.90801 24.00573 0.490 20.48000 310 ALA B C 1
ATOM 5750 C C B ALA B 1 330 ? 19.11893 8.51895 24.24889 0.510 13.24000 310 ALA B C 1
ATOM 5751 O O A ALA B 1 330 ? 19.97727 5.67990 23.91582 0.490 22.07000 310 ALA B O 1
ATOM 5752 O O B ALA B 1 330 ? 18.49193 7.65678 24.85955 0.510 13.92000 310 ALA B O 1
ATOM 5755 N N A GLY B 1 331 ? 19.71897 7.73099 23.01397 0.490 19.68000 311 GLY B N 1
ATOM 5756 N N B GLY B 1 331 ? 19.47777 8.38464 22.97340 0.510 13.49000 311 GLY B N 1
ATOM 5757 C CA A GLY B 1 331 ? 19.38166 7.24080 21.69476 0.490 18.99000 311 GLY B CA 1
ATOM 5758 C CA B GLY B 1 331 ? 19.24129 7.15437 22.22987 0.510 13.10000 311 GLY B CA 1
ATOM 5759 C C A GLY B 1 331 ? 17.89811 7.05598 21.45315 0.490 16.90000 311 GLY B C 1
ATOM 5760 C C B GLY B 1 331 ? 17.81618 6.98164 21.72939 0.510 13.44000 311 GLY B C 1
ATOM 5761 O O A GLY B 1 331 ? 17.10918 7.99538 21.56485 0.490 19.12000 311 GLY B O 1
ATOM 5762 O O B GLY B 1 331 ? 16.99995 7.88780 21.87859 0.510 15.77000 311 GLY B O 1
ATOM 5763 N N . ALA B 1 332 ? 17.52690 5.82371 21.13403 1.000 14.27000 312 ALA B N 1
ATOM 5764 C CA . ALA B 1 332 ? 16.19435 5.51167 20.63176 1.000 12.54000 312 ALA B CA 1
ATOM 5765 C C . ALA B 1 332 ? 15.10711 5.58048 21.69744 1.000 12.36000 312 ALA B C 1
ATOM 5766 O O . ALA B 1 332 ? 15.36708 5.39063 22.89054 1.000 12.28000 312 ALA B O 1
ATOM 5768 N N . LEU B 1 333 ? 13.88672 5.85759 21.25273 1.000 10.72000 313 LEU B N 1
ATOM 5769 C CA . LEU B 1 333 ? 12.71295 5.74502 22.11388 1.000 10.35000 313 LEU B CA 1
ATOM 5770 C C . LEU B 1 333 ? 12.37815 4.26364 22.21942 1.000 10.50000 313 LEU B C 1
ATOM 5771 O O . LEU B 1 333 ? 11.89894 3.65936 21.25128 1.000 10.19000 313 LEU B O 1
ATOM 5776 N N . MET B 1 334 ? 12.66037 3.66080 23.37409 1.000 10.54000 314 MET B N 1
ATOM 5777 C CA . MET B 1 334 ? 12.49859 2.21403 23.52359 1.000 11.38000 314 MET B CA 1
ATOM 5778 C C . MET B 1 334 ? 11.06276 1.81496 23.83669 1.000 10.15000 314 MET B C 1
ATOM 5779 O O . MET B 1 334 ? 10.71561 1.45017 24.96538 1.000 10.95000 314 MET B O 1
ATOM 5784 N N . HIS B 1 335 ? 10.22105 1.90452 22.81565 1.000 9.43000 315 HIS B N 1
ATOM 5785 C CA . HIS B 1 335 ? 8.84178 1.48689 22.92361 1.000 8.59000 315 HIS B CA 1
ATOM 5786 C C . HIS B 1 335 ? 8.43913 0.97856 21.55602 1.000 7.89000 315 HIS B C 1
ATOM 5787 O O . HIS B 1 335 ? 8.89543 1.48878 20.53896 1.000 8.95000 315 HIS B O 1
ATOM 5794 N N . GLY B 1 336 ? 7.58066 -0.02962 21.51839 1.000 8.48000 316 GLY B N 1
ATOM 5795 C CA . GLY B 1 336 ? 7.18589 -0.60557 20.25137 1.000 9.30000 316 GLY B CA 1
ATOM 5796 C C . GLY B 1 336 ? 6.16417 -1.71236 20.40410 1.000 8.28000 316 GLY B C 1
ATOM 5797 O O . GLY B 1 336 ? 6.51649 -2.88519 20.43853 1.000 9.45000 316 GLY B O 1
ATOM 5798 N N . PRO B 1 337 ? 4.88320 -1.35400 20.47832 1.000 9.26000 317 PRO B N 1
ATOM 5799 C CA . PRO B 1 337 ? 3.84042 -2.36968 20.65366 1.000 8.91000 317 PRO B CA 1
ATOM 5800 C C . PRO B 1 337 ? 3.83914 -3.37888 19.51257 1.000 8.33000 317 PRO B C 1
ATOM 5801 O O . PRO B 1 337 ? 4.02810 -3.00322 18.35412 1.000 9.08000 317 PRO B O 1
ATOM 5805 N N . THR B 1 338 ? 3.61704 -4.64637 19.83458 1.000 7.75000 318 THR B N 1
ATOM 5806 C CA . THR B 1 338 ? 3.61392 -5.68532 18.81366 1.000 8.26000 318 THR B CA 1
ATOM 5807 C C . THR B 1 338 ? 2.70620 -5.33798 17.64378 1.000 8.62000 318 THR B C 1
ATOM 5808 O O . THR B 1 338 ? 3.09670 -5.48716 16.47996 1.000 8.98000 318 THR B O 1
ATOM 5812 N N . PHE B 1 339 ? 1.50581 -4.85800 17.94788 1.000 8.83000 319 PHE B N 1
ATOM 5813 C CA . PHE B 1 339 ? 0.54408 -4.53447 16.90323 1.000 8.26000 319 PHE B CA 1
ATOM 5814 C C . PHE B 1 339 ? 0.57146 -3.06549 16.50302 1.000 8.70000 319 PHE B C 1
ATOM 5815 O O . PHE B 1 339 ? -0.38821 -2.55564 15.92392 1.000 10.53000 319 PHE B O 1
ATOM 5823 N N . MET B 1 340 ? 1.69633 -2.40493 16.76013 1.000 8.83000 320 MET B N 1
ATOM 5824 C CA . MET B 1 340 ? 1.86987 -1.00503 16.39549 1.000 9.14000 320 MET B CA 1
ATOM 5825 C C . MET B 1 340 ? 1.44906 -0.72169 14.95724 1.000 8.76000 320 MET B C 1
ATOM 5826 O O . MET B 1 340 ? 1.86943 -1.43061 14.03453 1.000 9.53000 320 MET B O 1
ATOM 5831 N N . ALA B 1 341 ? 0.61766 0.30553 14.78090 1.000 9.03000 321 ALA B N 1
ATOM 5832 C CA . ALA B 1 341 ? 0.16539 0.75834 13.46658 1.000 9.21000 321 ALA B CA 1
ATOM 5833 C C . ALA B 1 341 ? -0.55330 -0.34099 12.68385 1.000 8.92000 321 ALA B C 1
ATOM 5834 O O . ALA B 1 341 ? -0.45281 -0.40063 11.46393 1.000 11.04000 321 ALA B O 1
ATOM 5836 N N . ASN B 1 342 ? -1.29357 -1.19555 13.38429 1.000 9.37000 322 ASN B N 1
ATOM 5837 C CA . ASN B 1 342 ? -2.06183 -2.27719 12.76483 1.000 9.43000 322 ASN B CA 1
ATOM 5838 C C . ASN B 1 342 ? -2.86121 -1.77803 11.55078 1.000 9.56000 322 ASN B C 1
ATOM 5839 O O . ASN B 1 342 ? -3.65303 -0.84214 11.67763 1.000 9.74000 322 ASN B O 1
ATOM 5844 N N . PRO B 1 343 ? -2.61969 -2.36530 10.35701 1.000 9.64000 323 PRO B N 1
ATOM 5845 C CA . PRO B 1 343 ? -3.34314 -1.93359 9.14994 1.000 10.11000 323 PRO B CA 1
ATOM 5846 C C . PRO B 1 343 ? -4.86373 -1.91149 9.29612 1.000 9.57000 323 PRO B C 1
ATOM 5847 O O . PRO B 1 343 ? -5.48722 -0.97174 8.81636 1.000 10.78000 323 PRO B O 1
ATOM 5851 N N . LEU B 1 344 ? -5.45811 -2.91356 9.93649 1.000 9.76000 324 LEU B N 1
ATOM 5852 C CA . LEU B 1 344 ? -6.91409 -2.93118 10.07560 1.000 11.05000 324 LEU B CA 1
ATOM 5853 C C . LEU B 1 344 ? -7.41410 -1.75507 10.92054 1.000 10.79000 324 LEU B C 1
ATOM 5854 O O . LEU B 1 344 ? -8.32296 -1.02847 10.52522 1.000 11.34000 324 LEU B O 1
ATOM 5859 N N . ALA B 1 345 ? -6.80474 -1.55817 12.07922 1.000 10.35000 325 ALA B N 1
ATOM 5860 C CA . ALA B 1 345 ? -7.20004 -0.47060 12.95920 1.000 10.53000 325 ALA B CA 1
ATOM 5861 C C . ALA B 1 345 ? -6.93170 0.87704 12.29674 1.000 10.41000 325 ALA B C 1
ATOM 5862 O O . ALA B 1 345 ? -7.75156 1.79159 12.39342 1.000 11.30000 325 ALA B O 1
ATOM 5864 N N . CYS B 1 346 ? -5.79821 1.01122 11.61497 1.000 10.05000 326 CYS B N 1
ATOM 5865 C CA . CYS B 1 346 ? -5.50487 2.27304 10.94075 1.000 11.09000 326 CYS B CA 1
ATOM 5866 C C . CYS B 1 346 ? -6.47731 2.55389 9.80156 1.000 11.28000 326 CYS B C 1
ATOM 5867 O O . CYS B 1 346 ? -6.91747 3.68643 9.63248 1.000 12.10000 326 CYS B O 1
ATOM 5870 N N . ALA B 1 347 ? -6.82372 1.52779 9.02687 1.000 10.64000 327 ALA B N 1
ATOM 5871 C CA . ALA B 1 347 ? -7.72041 1.70858 7.89523 1.000 11.16000 327 ALA B CA 1
ATOM 5872 C C . ALA B 1 347 ? -9.10736 2.18066 8.33430 1.000 11.15000 327 ALA B C 1
ATOM 5873 O O . ALA B 1 347 ? -9.68113 3.08123 7.71916 1.000 12.64000 327 ALA B O 1
ATOM 5875 N N A VAL B 1 348 ? -9.64018 1.59177 9.39891 0.550 10.29000 328 VAL B N 1
ATOM 5876 N N B VAL B 1 348 ? -9.65575 1.57163 9.37929 0.450 10.94000 328 VAL B N 1
ATOM 5877 C CA A VAL B 1 348 ? -10.96146 1.98973 9.86906 0.550 10.50000 328 VAL B CA 1
ATOM 5878 C CA B VAL B 1 348 ? -10.95369 2.00222 9.88394 0.450 11.89000 328 VAL B CA 1
ATOM 5879 C C A VAL B 1 348 ? -10.91793 3.36054 10.55328 0.550 11.83000 328 VAL B C 1
ATOM 5880 C C B VAL B 1 348 ? -10.85519 3.42600 10.41029 0.450 11.24000 328 VAL B C 1
ATOM 5881 O O A VAL B 1 348 ? -11.90607 4.09237 10.55642 0.550 13.39000 328 VAL B O 1
ATOM 5882 O O B VAL B 1 348 ? -11.73928 4.25178 10.16716 0.450 9.81000 328 VAL B O 1
ATOM 5889 N N . SER B 1 349 ? -9.76891 3.71441 11.12334 1.000 10.81000 329 SER B N 1
ATOM 5890 C CA A SER B 1 349 ? -9.59165 5.04513 11.69148 0.620 11.33000 329 SER B CA 1
ATOM 5891 C CA B SER B 1 349 ? -9.57846 5.04027 11.69450 0.380 10.97000 329 SER B CA 1
ATOM 5892 C C . SER B 1 349 ? -9.53113 6.11230 10.60970 1.000 11.75000 329 SER B C 1
ATOM 5893 O O . SER B 1 349 ? -10.11329 7.17879 10.76509 1.000 12.66000 329 SER B O 1
ATOM 5898 N N . VAL B 1 350 ? -8.82404 5.82820 9.51488 1.000 11.89000 330 VAL B N 1
ATOM 5899 C CA . VAL B 1 350 ? -8.78202 6.75741 8.38672 1.000 12.81000 330 VAL B CA 1
ATOM 5900 C C . VAL B 1 350 ? -10.19792 7.05186 7.90131 1.000 12.36000 330 VAL B C 1
ATOM 5901 O O . VAL B 1 350 ? -10.56787 8.20607 7.69895 1.000 14.46000 330 VAL B O 1
ATOM 5905 N N . ALA B 1 351 ? -10.99976 6.00570 7.74146 1.000 12.74000 331 ALA B N 1
ATOM 5906 C CA . ALA B 1 351 ? -12.37196 6.18211 7.28518 1.000 12.09000 331 ALA B CA 1
ATOM 5907 C C . ALA B 1 351 ? -13.21175 6.97917 8.28856 1.000 12.93000 331 ALA B C 1
ATOM 5908 O O . ALA B 1 351 ? -14.03550 7.81410 7.89981 1.000 13.62000 331 ALA B O 1
ATOM 5910 N N . SER B 1 352 ? -13.00407 6.71218 9.57514 1.000 12.40000 332 SER B N 1
ATOM 5911 C CA . SER B 1 352 ? -13.74130 7.41401 10.61964 1.000 12.75000 332 SER B CA 1
ATOM 5912 C C . SER B 1 352 ? -13.40134 8.90217 10.64024 1.000 12.52000 332 SER B C 1
ATOM 5913 O O . SER B 1 352 ? -14.29387 9.74726 10.73618 1.000 13.02000 332 SER B O 1
ATOM 5916 N N . VAL B 1 353 ? -12.11243 9.22024 10.55784 1.000 12.62000 333 VAL B N 1
ATOM 5917 C CA . VAL B 1 353 ? -11.67860 10.60458 10.55264 1.000 14.20000 333 VAL B CA 1
ATOM 5918 C C . VAL B 1 353 ? -12.17499 11.31782 9.29610 1.000 13.72000 333 VAL B C 1
ATOM 5919 O O . VAL B 1 353 ? -12.68892 12.43765 9.37224 1.000 14.37000 333 VAL B O 1
ATOM 5923 N N . GLU B 1 354 ? -12.02965 10.67267 8.14406 1.000 14.75000 334 GLU B N 1
ATOM 5924 C CA . GLU B 1 354 ? -12.48324 11.27355 6.89473 1.000 15.21000 334 GLU B CA 1
ATOM 5925 C C . GLU B 1 354 ? -13.99192 11.51018 6.89199 1.000 15.55000 334 GLU B C 1
ATOM 5926 O O . GLU B 1 354 ? -14.46449 12.53040 6.38751 1.000 16.93000 334 GLU B O 1
ATOM 5932 N N . LEU B 1 355 ? -14.74279 10.57830 7.46672 1.000 16.12000 335 LEU B N 1
ATOM 5933 C CA . LEU B 1 355 ? -16.19812 10.71230 7.54083 1.000 15.38000 335 LEU B CA 1
ATOM 5934 C C . LEU B 1 355 ? -16.58659 11.90259 8.42037 1.000 15.77000 335 LEU B C 1
ATOM 5935 O O . LEU B 1 355 ? -17.52285 12.64096 8.11319 1.000 16.10000 335 LEU B O 1
ATOM 5940 N N . LEU B 1 356 ? -15.84408 12.09738 9.50600 1.000 15.21000 336 LEU B N 1
ATOM 5941 C CA . LEU B 1 356 ? -16.06402 13.23837 10.38235 1.000 15.70000 336 LEU B CA 1
ATOM 5942 C C . LEU B 1 356 ? -15.75853 14.55627 9.66196 1.000 16.33000 336 LEU B C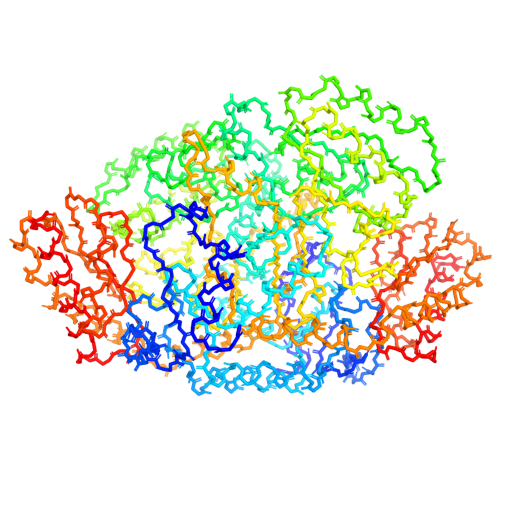 1
ATOM 5943 O O . LEU B 1 356 ? -16.54794 15.50307 9.70572 1.000 17.48000 336 LEU B O 1
ATOM 5948 N N . LEU B 1 357 ? -14.60960 14.60488 8.99499 1.000 16.73000 337 LEU B N 1
ATOM 5949 C CA . LEU B 1 357 ? -14.15354 15.82148 8.32905 1.000 17.84000 337 LEU B CA 1
ATOM 5950 C C . LEU B 1 357 ? -14.99001 16.17671 7.10109 1.000 17.75000 337 LEU B C 1
ATOM 5951 O O . LEU B 1 357 ? -15.08367 17.34544 6.72029 1.000 20.39000 337 LEU B O 1
ATOM 5956 N N . GLY B 1 358 ? -15.59718 15.16907 6.48364 1.000 17.80000 338 GLY B N 1
ATOM 5957 C CA . GLY B 1 358 ? -16.33944 15.36611 5.24914 1.000 19.07000 338 GLY B CA 1
ATOM 5958 C C . GLY B 1 358 ? -17.75899 15.85162 5.45276 1.000 21.08000 338 GLY B C 1
ATOM 5959 O O . GLY B 1 358 ? -18.50154 16.03466 4.49272 1.000 24.32000 338 GLY B O 1
ATOM 5960 N N . GLN B 1 359 ? -18.14313 16.05829 6.70656 1.000 20.23000 339 GLN B N 1
ATOM 5961 C CA . GLN B 1 359 ? -19.47139 16.56822 7.00985 1.000 21.62000 339 GLN B CA 1
ATOM 5962 C C . GLN B 1 359 ? -19.34209 17.82645 7.84740 1.000 22.04000 339 GLN B C 1
ATOM 5963 O O . GLN B 1 359 ? -18.25441 18.15638 8.31961 1.000 21.63000 339 GLN B O 1
ATOM 5969 N N . ASP B 1 360 ? -20.45338 18.52782 8.03507 1.000 21.47000 340 ASP B N 1
ATOM 5970 C CA . ASP B 1 360 ? -20.45868 19.70259 8.89081 1.000 22.42000 340 ASP B CA 1
ATOM 5971 C C . ASP B 1 360 ? -20.56911 19.24510 10.33794 1.000 21.75000 340 ASP B C 1
ATOM 5972 O O . ASP B 1 360 ? -21.61107 19.39436 10.96535 1.000 22.16000 340 ASP B O 1
ATOM 5977 N N . TRP B 1 361 ? -19.48415 18.68973 10.86366 1.000 20.52000 341 TRP B N 1
ATOM 5978 C CA . TRP B 1 361 ? -19.49201 18.12748 12.20975 1.000 20.39000 341 TRP B CA 1
ATOM 5979 C C . TRP B 1 361 ? -19.76413 19.20200 13.26811 1.000 21.05000 341 TRP B C 1
ATOM 5980 O O . TRP B 1 361 ? -20.38622 18.92023 14.29253 1.000 21.43000 341 TRP B O 1
ATOM 5991 N N . ARG B 1 362 ? -19.31429 20.42919 13.02537 1.000 22.04000 342 ARG B N 1
ATOM 5992 C CA . ARG B 1 362 ? -19.45813 21.47281 14.03560 1.000 23.39000 342 ARG B CA 1
ATOM 5993 C C . ARG B 1 362 ? -20.92610 21.80527 14.27437 1.000 23.10000 342 ARG B C 1
ATOM 5994 O O . ARG B 1 362 ? -21.35963 21.97089 15.41261 1.000 23.62000 342 ARG B O 1
ATOM 6002 N N . THR B 1 363 ? -21.68857 21.89606 13.19234 1.000 23.02000 343 THR B N 1
ATOM 6003 C CA . THR B 1 363 ? -23.12438 22.10855 13.29811 1.000 23.26000 343 THR B CA 1
ATOM 6004 C C . THR B 1 363 ? -23.81484 20.91138 13.94517 1.000 21.51000 343 THR B C 1
ATOM 6005 O O . THR B 1 363 ? -24.70806 21.07839 14.77717 1.000 22.94000 343 THR B O 1
ATOM 6009 N N . ARG B 1 364 ? -23.39324 19.70730 13.56932 1.000 20.61000 344 ARG B N 1
ATOM 6010 C CA . ARG B 1 364 ? -23.94676 18.49202 14.15499 1.000 21.58000 344 ARG B CA 1
ATOM 6011 C C . ARG B 1 364 ? -23.80787 18.49977 15.68186 1.000 20.58000 344 ARG B C 1
ATOM 6012 O O . ARG B 1 364 ? -24.77693 18.25089 16.40203 1.000 20.52000 344 ARG B O 1
ATOM 6020 N N . ILE B 1 365 ? -22.60833 18.80262 16.17456 1.000 19.55000 345 ILE B N 1
ATOM 6021 C CA . ILE B 1 365 ? -22.36984 18.81699 17.61444 1.000 19.29000 345 ILE B CA 1
ATOM 6022 C C . ILE B 1 365 ? -23.15728 19.93036 18.30638 1.000 19.26000 345 ILE B C 1
ATOM 6023 O O . ILE B 1 365 ? -23.66884 19.74695 19.41067 1.000 19.96000 345 ILE B O 1
ATOM 6028 N N . THR B 1 366 ? -23.26064 21.08239 17.65299 1.000 20.21000 346 THR B N 1
ATOM 6029 C CA . THR B 1 366 ? -24.03954 22.18606 18.20329 1.000 21.59000 346 THR B CA 1
ATOM 6030 C C . THR B 1 366 ? -25.49603 21.76961 18.37799 1.000 21.51000 346 THR B C 1
ATOM 6031 O O . THR B 1 366 ? -26.11777 22.07065 19.39796 1.000 22.12000 346 THR B O 1
ATOM 6035 N N . GLU B 1 367 ? -26.02311 21.05288 17.39077 1.000 21.21000 347 GLU B N 1
ATOM 6036 C CA . GLU B 1 367 ? -27.39022 20.54614 17.45931 1.000 22.92000 347 GLU B CA 1
ATOM 6037 C C . GLU B 1 367 ? -27.55576 19.51705 18.57693 1.000 21.76000 347 GLU B C 1
ATOM 6038 O O . GLU B 1 367 ? -28.54744 19.53676 19.30319 1.000 24.15000 347 GLU B O 1
ATOM 6044 N N . LEU B 1 368 ? -26.58385 18.62124 18.71593 1.000 20.97000 348 LEU B N 1
ATOM 6045 C CA . LEU B 1 368 ? -26.60934 17.64384 19.79668 1.000 20.53000 348 LEU B CA 1
ATOM 6046 C C . LEU B 1 368 ? -26.59325 18.31902 21.16856 1.000 20.67000 348 LEU B C 1
ATOM 6047 O O . LEU B 1 368 ? -27.36413 17.94544 22.05230 1.000 20.87000 348 LEU B O 1
ATOM 6052 N N . ALA B 1 369 ? -25.71751 19.30527 21.34121 1.000 20.21000 349 ALA B N 1
ATOM 6053 C CA . ALA B 1 369 ? -25.64047 20.05482 22.59276 1.000 20.86000 349 ALA B CA 1
ATOM 6054 C C . ALA B 1 369 ? -26.96956 20.72505 22.92990 1.000 20.54000 349 ALA B C 1
ATOM 6055 O O . ALA B 1 369 ? -27.40878 20.70291 24.08045 1.000 20.59000 349 ALA B O 1
ATOM 6057 N N . ALA B 1 370 ? -27.60721 21.31854 21.92482 1.000 20.00000 350 ALA B N 1
ATOM 6058 C CA . ALA B 1 370 ? -28.89446 21.97056 22.13252 1.000 21.22000 350 ALA B CA 1
ATOM 6059 C C . ALA B 1 370 ? -29.94887 20.95519 22.55457 1.000 21.33000 350 ALA B C 1
ATOM 6060 O O . ALA B 1 370 ? -30.76983 21.22582 23.42572 1.000 21.86000 350 ALA B O 1
ATOM 6062 N N . GLY B 1 371 ? -29.90555 19.77554 21.94265 1.000 20.72000 351 GLY B N 1
ATOM 6063 C CA . GLY B 1 371 ? -30.83679 18.71274 22.27547 1.000 21.35000 351 GLY B CA 1
ATOM 6064 C C . GLY B 1 371 ? -30.64049 18.19510 23.68716 1.000 20.50000 351 GLY B C 1
ATOM 6065 O O . GLY B 1 371 ? -31.60732 17.94747 24.40637 1.000 21.24000 351 GLY B O 1
ATOM 6066 N N . LEU B 1 372 ? -29.38476 18.02173 24.08589 1.000 20.43000 352 LEU B N 1
ATOM 6067 C CA . LEU B 1 372 ? -29.07779 17.57234 25.43792 1.000 20.92000 352 LEU B CA 1
ATOM 6068 C C . LEU B 1 372 ? -29.51675 18.60777 26.47372 1.000 21.24000 352 LEU B C 1
ATOM 6069 O O . LEU B 1 372 ? -30.12221 18.26130 27.48182 1.000 20.74000 352 LEU B O 1
ATOM 6074 N N . THR B 1 373 ? -29.21495 19.87538 26.21001 1.000 21.22000 353 THR B N 1
ATOM 6075 C CA . THR B 1 373 ? -29.60466 20.96160 27.10080 1.000 21.81000 353 THR B CA 1
ATOM 6076 C C . THR B 1 373 ? -31.11767 21.01591 27.27785 1.000 22.13000 353 THR B C 1
ATOM 6077 O O . THR B 1 373 ? -31.62057 21.10214 28.39688 1.000 23.88000 353 THR B O 1
ATOM 6081 N N . ALA B 1 374 ? -31.84179 20.93763 26.16856 1.000 22.59000 354 ALA B N 1
ATOM 6082 C CA . ALA B 1 374 ? -33.29404 21.02901 26.21105 1.000 23.77000 354 ALA B CA 1
ATOM 6083 C C . ALA B 1 374 ? -33.91081 19.85364 26.96122 1.000 24.30000 354 ALA B C 1
ATOM 6084 O O . ALA B 1 374 ? -34.84995 20.02325 27.73973 1.000 26.41000 354 ALA B O 1
ATOM 6086 N N . GLY B 1 375 ? -33.36435 18.66420 26.73500 1.000 23.44000 355 GLY B N 1
ATOM 6087 C CA . GLY B 1 375 ? -33.89880 17.45743 27.33291 1.000 23.90000 355 GLY B CA 1
ATOM 6088 C C . GLY B 1 375 ? -33.54225 17.25667 28.79474 1.000 24.24000 355 GLY B C 1
ATOM 6089 O O . GLY B 1 375 ? -34.26745 16.58231 29.52008 1.000 24.95000 355 GLY B O 1
ATOM 6090 N N . LEU B 1 376 ? -32.42889 17.83579 29.23505 1.000 24.64000 356 LEU B N 1
ATOM 6091 C CA . LEU B 1 376 ? -31.96559 17.61778 30.60112 1.000 23.99000 356 LEU B CA 1
ATOM 6092 C C . LEU B 1 376 ? -32.40694 18.70835 31.56609 1.000 26.97000 356 LEU B C 1
ATOM 6093 O O . LEU B 1 376 ? -32.23114 18.58081 32.77858 1.000 25.75000 356 LEU B O 1
ATOM 6098 N N . ASP B 1 377 ? -32.98594 19.77446 31.02535 1.000 29.97000 357 ASP B N 1
ATOM 6099 C CA . ASP B 1 377 ? -33.33390 20.94600 31.82631 1.000 32.79000 357 ASP B CA 1
ATOM 6100 C C . ASP B 1 377 ? -34.26402 20.63112 32.99800 1.000 31.37000 357 ASP B C 1
ATOM 6101 O O . ASP B 1 377 ? -34.11300 21.19117 34.08166 1.000 31.88000 357 ASP B O 1
ATOM 6106 N N A THR B 1 378 ? -35.20278 19.71396 32.78400 0.500 30.18000 358 THR B N 1
ATOM 6107 N N B THR B 1 378 ? -35.22232 19.74037 32.76519 0.500 30.49000 358 THR B N 1
ATOM 6108 C CA A THR B 1 378 ? -36.18449 19.36990 33.80916 0.500 30.34000 358 THR B CA 1
ATOM 6109 C CA B THR B 1 378 ? -36.18387 19.34449 33.78888 0.500 30.94000 358 THR B CA 1
ATOM 6110 C C A THR B 1 378 ? -35.55956 18.62102 34.98746 0.500 29.42000 358 THR B C 1
ATOM 6111 C C B THR B 1 378 ? -35.47965 18.78043 35.02582 0.500 29.76000 358 THR B C 1
ATOM 6112 O O A THR B 1 378 ? -36.18176 18.47212 36.03726 0.500 30.01000 358 THR B O 1
ATOM 6113 O O B THR B 1 378 ? -35.94372 18.95399 36.15314 0.500 29.44000 358 THR B O 1
ATOM 6120 N N . ALA B 1 379 ? -34.32918 18.15050 34.81173 1.000 27.88000 359 ALA B N 1
ATOM 6121 C CA . ALA B 1 379 ? -33.61205 17.47937 35.89215 1.000 26.51000 359 ALA B CA 1
ATOM 6122 C C . ALA B 1 379 ? -33.11062 18.42399 36.98760 1.000 27.89000 359 ALA B C 1
ATOM 6123 O O . ALA B 1 379 ? -32.91317 17.99822 38.12280 1.000 27.41000 359 ALA B O 1
ATOM 6125 N N . ARG B 1 380 ? -32.91026 19.69582 36.65117 1.000 28.85000 360 ARG B N 1
ATOM 6126 C CA . ARG B 1 380 ? -32.38592 20.66624 37.61209 1.000 31.60000 360 ARG B CA 1
ATOM 6127 C C . ARG B 1 380 ? -33.24869 20.76279 38.86992 1.000 31.89000 360 ARG B C 1
ATOM 6128 O O . ARG B 1 380 ? -32.74020 21.00236 39.96453 1.000 35.13000 360 ARG B O 1
ATOM 6136 N N . ALA B 1 381 ? -34.55084 20.55470 38.70852 1.000 30.16000 361 ALA B N 1
ATOM 6137 C CA . ALA B 1 381 ? -35.49939 20.71969 39.80588 1.000 29.75000 361 ALA B CA 1
ATOM 6138 C C . ALA B 1 381 ? -35.62552 19.49252 40.71137 1.000 28.85000 361 ALA B C 1
ATOM 6139 O O . ALA B 1 381 ? -36.21864 19.57015 41.78889 1.000 32.15000 361 ALA B O 1
ATOM 6141 N N A LEU B 1 382 ? -35.06441 18.37070 40.27248 0.420 28.08000 362 LEU B N 1
ATOM 6142 N N B LEU B 1 382 ? -35.07612 18.36508 40.26914 0.580 26.08000 362 LEU B N 1
ATOM 6143 C CA A LEU B 1 382 ? -35.14384 17.12417 41.02798 0.420 28.58000 362 LEU B CA 1
ATOM 6144 C CA B LEU B 1 382 ? -35.16388 17.12220 41.02964 0.580 25.88000 362 LEU B CA 1
ATOM 6145 C C A LEU B 1 382 ? -34.37457 17.21731 42.34459 0.420 28.72000 362 LEU B C 1
ATOM 6146 C C B LEU B 1 382 ? -34.37239 17.19724 42.33518 0.580 27.15000 362 LEU B C 1
ATOM 6147 O O A LEU B 1 382 ? -33.30199 17.81845 42.39881 0.420 28.97000 362 LEU B O 1
ATOM 6148 O O B LEU B 1 382 ? -33.27965 17.76143 42.37157 0.580 26.53000 362 LEU B O 1
ATOM 6157 N N . PRO B 1 383 ? -34.92409 16.61638 43.41221 1.000 29.11000 363 PRO B N 1
ATOM 6158 C CA . PRO B 1 383 ? -34.33689 16.71234 44.75767 1.000 28.98000 363 PRO B CA 1
ATOM 6159 C C . PRO B 1 383 ? -32.90460 16.18630 44.89917 1.000 28.52000 363 PRO B C 1
ATOM 6160 O O . PRO B 1 383 ? -32.15419 16.72502 45.71369 1.000 29.64000 363 PRO B O 1
ATOM 6164 N N . ALA B 1 384 ? -32.52338 15.17125 44.12974 1.000 26.29000 364 ALA B N 1
ATOM 6165 C CA . ALA B 1 384 ? -31.18432 14.60455 44.27009 1.000 27.02000 364 ALA B CA 1
ATOM 6166 C C . ALA B 1 384 ? -30.18535 15.18556 43.27781 1.000 26.12000 364 ALA B C 1
ATOM 6167 O O . ALA B 1 384 ? -29.03128 14.76990 43.24726 1.000 26.37000 364 ALA B O 1
ATOM 6169 N N . VAL B 1 385 ? -30.62363 16.13987 42.46662 1.000 24.54000 365 VAL B N 1
ATOM 6170 C CA . VAL B 1 385 ? -29.75912 16.70086 41.43076 1.000 23.03000 365 VAL B CA 1
ATOM 6171 C C . VAL B 1 385 ? -29.05573 17.96554 41.91134 1.000 24.05000 365 VAL B C 1
ATOM 6172 O O . VAL B 1 385 ? -29.69915 18.91166 42.38037 1.000 24.81000 365 VAL B O 1
ATOM 6176 N N . THR B 1 386 ? -27.73156 17.96960 41.80313 1.000 23.00000 366 THR B N 1
ATOM 6177 C CA . THR B 1 386 ? -26.92626 19.09766 42.24946 1.000 24.85000 366 THR B CA 1
ATOM 6178 C C . THR B 1 386 ? -26.50821 19.98516 41.08187 1.000 24.07000 366 THR B C 1
ATOM 6179 O O . THR B 1 386 ? -26.29711 21.18040 41.25170 1.000 25.38000 366 THR B O 1
ATOM 6183 N N . ASP B 1 387 ? -26.39569 19.40085 39.89273 1.000 23.03000 367 ASP B N 1
ATOM 6184 C CA . ASP B 1 387 ? -26.01885 20.17106 38.71369 1.000 22.46000 367 ASP B CA 1
ATOM 6185 C C . ASP B 1 387 ? -26.42125 19.44887 37.43480 1.000 21.50000 367 ASP B C 1
ATOM 6186 O O . ASP B 1 387 ? -26.47281 18.21930 37.38850 1.000 22.07000 367 ASP B O 1
ATOM 6191 N N . VAL B 1 388 ? -26.72877 20.22771 36.40581 1.000 21.82000 368 VAL B N 1
ATOM 6192 C CA . VAL B 1 388 ? -26.93245 19.70091 35.06304 1.000 19.94000 368 VAL B CA 1
ATOM 6193 C C . VAL B 1 388 ? -26.04237 20.52629 34.15062 1.000 19.79000 368 VAL B C 1
ATOM 6194 O O . VAL B 1 388 ? -26.09380 21.75461 34.17064 1.000 21.32000 368 VAL B O 1
ATOM 6198 N N . ARG B 1 389 ? -25.20618 19.86188 33.36439 1.000 17.06000 369 ARG B N 1
ATOM 6199 C CA . ARG B 1 389 ? -24.27260 20.57997 32.51119 1.000 16.78000 369 ARG B CA 1
ATOM 6200 C C . ARG B 1 389 ? -24.03527 19.86365 31.18967 1.000 17.02000 369 ARG B C 1
ATOM 6201 O O . ARG B 1 389 ? -24.03086 18.63652 31.12662 1.000 16.87000 369 ARG B O 1
ATOM 6209 N N . VAL B 1 390 ? -23.84022 20.65147 30.13889 1.000 16.86000 370 VAL B N 1
ATOM 6210 C CA . VAL B 1 390 ? -23.67198 20.13896 28.78843 1.000 16.48000 370 VAL B CA 1
ATOM 6211 C C . VAL B 1 390 ? -22.48489 20.83165 28.12519 1.000 17.51000 370 VAL B C 1
ATOM 6212 O O . VAL B 1 390 ? -22.32577 22.05245 28.23932 1.000 19.17000 370 VAL B O 1
ATOM 6216 N N . CYS B 1 391 ? -21.64254 20.04891 27.45788 1.000 16.88000 371 CYS B N 1
ATOM 6217 C CA . CYS B 1 391 ? -20.53774 20.59448 26.68844 1.000 16.58000 371 CYS B CA 1
ATOM 6218 C C . CYS B 1 391 ? -20.41213 19.79595 25.40584 1.000 16.99000 371 CYS B C 1
ATOM 6219 O O . CYS B 1 391 ? -19.98683 18.64333 25.42966 1.000 17.73000 371 CYS B O 1
ATOM 6222 N N . GLY B 1 392 ? -20.77855 20.40060 24.28254 1.000 17.09000 372 GLY B N 1
ATOM 6223 C CA . GLY B 1 392 ? -20.80287 19.66836 23.02848 1.000 16.84000 372 GLY B CA 1
ATOM 6224 C C . GLY B 1 392 ? -21.71866 18.46299 23.14538 1.000 16.90000 372 GLY B C 1
ATOM 6225 O O . GLY B 1 392 ? -22.82043 18.57163 23.68620 1.000 17.70000 372 GLY B O 1
ATOM 6226 N N . ALA B 1 393 ? -21.25583 17.31043 22.66837 1.000 15.54000 373 ALA B N 1
ATOM 6227 C CA . ALA B 1 393 ? -22.04021 16.07849 22.74505 1.000 14.55000 373 ALA B CA 1
ATOM 6228 C C . ALA B 1 393 ? -21.80068 15.31688 24.04889 1.000 13.72000 373 ALA B C 1
ATOM 6229 O O . ALA B 1 393 ? -21.59592 14.09787 24.05005 1.000 13.79000 373 ALA B O 1
ATOM 6231 N N . ILE B 1 394 ? -21.82064 16.05482 25.15428 1.000 15.21000 374 ILE B N 1
ATOM 6232 C CA . ILE B 1 394 ? -21.66633 15.49624 26.49084 1.000 14.35000 374 ILE B CA 1
ATOM 6233 C C . ILE B 1 394 ? -22.74309 16.11547 27.36766 1.000 14.82000 374 ILE B C 1
ATOM 6234 O O . ILE B 1 394 ? -22.80116 17.33852 27.50214 1.000 15.97000 374 ILE B O 1
ATOM 6239 N N . GLY B 1 395 ? -23.58821 15.28470 27.96853 1.000 14.44000 375 GLY B N 1
ATOM 6240 C CA . GLY B 1 395 ? -24.64408 15.76763 28.84682 1.000 15.38000 375 GLY B CA 1
ATOM 6241 C C . GLY B 1 395 ? -24.56090 15.09024 30.19795 1.000 14.31000 375 GLY B C 1
ATOM 6242 O O . GLY B 1 395 ? -24.47953 13.86896 30.27613 1.000 14.90000 375 GLY B O 1
ATOM 6243 N N . VAL B 1 396 ? -24.58820 15.88156 31.26461 1.000 15.84000 376 VAL B N 1
ATOM 6244 C CA . VAL B 1 396 ? -24.32401 15.35912 32.59658 1.000 15.94000 376 VAL B CA 1
ATOM 6245 C C . VAL B 1 396 ? -25.38187 15.81262 33.59825 1.000 15.93000 376 VAL B C 1
ATOM 6246 O O . VAL B 1 396 ? -25.67531 17.00533 33.70031 1.000 16.56000 376 VAL B O 1
ATOM 6250 N N . ILE B 1 397 ? -25.95866 14.85609 34.32383 1.000 16.32000 377 ILE B N 1
ATOM 6251 C CA . ILE B 1 397 ? -26.71094 15.15277 35.53836 1.000 17.38000 377 ILE B CA 1
ATOM 6252 C C . ILE B 1 397 ? -25.86804 14.69124 36.71916 1.000 17.73000 377 ILE B C 1
ATOM 6253 O O . ILE B 1 397 ? -25.58564 13.49866 36.84884 1.000 18.61000 377 ILE B O 1
ATOM 6258 N N . GLU B 1 398 ? -25.45661 15.62788 37.57113 1.000 17.56000 378 GLU B N 1
ATOM 6259 C CA . GLU B 1 398 ? -24.69414 15.27883 38.76349 1.000 18.18000 378 GLU B CA 1
ATOM 6260 C C . GLU B 1 398 ? -25.64568 15.17101 39.94361 1.000 19.77000 378 GLU B C 1
ATOM 6261 O O . GLU B 1 398 ? -26.42043 16.08568 40.20614 1.000 21.96000 378 GLU B O 1
ATOM 6267 N N . CYS B 1 399 ? -25.59156 14.04661 40.64507 1.000 20.00000 379 CYS B N 1
ATOM 6268 C CA . CYS B 1 399 ? -26.49074 13.81546 41.76678 1.000 20.63000 379 CYS B CA 1
ATOM 6269 C C . CYS B 1 399 ? -25.77797 13.99539 43.10411 1.000 22.76000 379 CYS B C 1
ATOM 6270 O O . CYS B 1 399 ? -24.55690 14.14407 43.15032 1.000 22.91000 379 CYS B O 1
ATOM 6273 N N . ASP B 1 400 ? -26.55018 13.99436 44.18687 1.000 24.30000 380 ASP B N 1
ATOM 6274 C CA . ASP B 1 400 ? -26.00583 14.21317 45.52670 1.000 25.79000 380 ASP B CA 1
ATOM 6275 C C . ASP B 1 400 ? -25.68737 12.91366 46.25951 1.000 25.27000 380 ASP B C 1
ATOM 6276 O O . ASP B 1 400 ? -25.31941 12.92457 47.43102 1.000 26.79000 380 ASP B O 1
ATOM 6281 N N . ARG B 1 401 ? -25.84467 11.79414 45.56753 1.000 23.95000 381 ARG B N 1
ATOM 6282 C CA . ARG B 1 401 ? -25.58102 10.49238 46.15999 1.000 22.80000 381 ARG B CA 1
ATOM 6283 C C . ARG B 1 401 ? -25.21607 9.52418 45.03490 1.000 20.66000 381 ARG B C 1
ATOM 6284 O O . ARG B 1 401 ? -25.47221 9.81324 43.86342 1.000 21.68000 381 ARG B O 1
ATOM 6292 N N . PRO B 1 402 ? -24.60344 8.37873 45.37495 1.000 22.84000 382 PRO B N 1
ATOM 6293 C CA . PRO B 1 402 ? -24.25350 7.42120 44.32028 1.000 21.59000 382 PRO B CA 1
ATOM 6294 C C . PRO B 1 402 ? -25.48260 6.89482 43.58821 1.000 22.15000 382 PRO B C 1
ATOM 6295 O O . PRO B 1 402 ? -26.54182 6.69294 44.19467 1.000 23.12000 382 PRO B O 1
ATOM 6299 N N . VAL B 1 403 ? -25.32665 6.68279 42.28697 1.000 19.71000 383 VAL B N 1
ATOM 6300 C CA . VAL B 1 403 ? -26.38446 6.13783 41.44673 1.000 20.09000 383 VAL B CA 1
ATOM 6301 C C . VAL B 1 403 ? -26.37717 4.60924 41.48373 1.000 20.24000 383 VAL B C 1
ATOM 6302 O O . VAL B 1 403 ? -25.44119 3.97637 40.99626 1.000 22.22000 383 VAL B O 1
ATOM 6306 N N . ASP B 1 404 ? -27.41887 4.01931 42.05946 1.000 19.91000 384 ASP B N 1
ATOM 6307 C CA . ASP B 1 404 ? -27.52575 2.56819 42.15703 1.000 21.39000 384 ASP B CA 1
ATOM 6308 C C . ASP B 1 404 ? -27.82126 1.96117 40.78631 1.000 19.61000 384 ASP B C 1
ATOM 6309 O O . ASP B 1 404 ? -28.90875 2.14666 40.23417 1.000 20.32000 384 ASP B O 1
ATOM 6314 N N . LEU B 1 405 ? -26.85291 1.22298 40.25189 1.000 18.93000 385 LEU B N 1
ATOM 6315 C CA . LEU B 1 405 ? -27.00778 0.56889 38.95553 1.000 18.07000 385 LEU B CA 1
ATOM 6316 C C . LEU B 1 405 ? -28.16037 -0.43021 38.92047 1.000 19.11000 385 LEU B C 1
ATOM 6317 O O . LEU B 1 405 ? -28.74084 -0.65805 37.86426 1.000 19.66000 385 LEU B O 1
ATOM 6322 N N . ALA B 1 406 ? -28.48557 -1.03292 40.06275 1.000 19.09000 386 ALA B N 1
ATOM 6323 C CA . ALA B 1 406 ? -29.54311 -2.04119 40.10983 1.000 21.61000 386 ALA B CA 1
ATOM 6324 C C . ALA B 1 406 ? -30.89876 -1.41154 39.83424 1.000 21.15000 386 ALA B C 1
ATOM 6325 O O . ALA B 1 406 ? -31.82473 -2.08340 39.37392 1.000 22.95000 386 ALA B O 1
ATOM 6327 N N . VAL B 1 407 ? -31.00370 -0.11778 40.11509 1.000 22.05000 387 VAL B N 1
ATOM 6328 C CA . VAL B 1 407 ? -32.22064 0.63886 39.86147 1.000 22.55000 387 VAL B CA 1
ATOM 6329 C C . VAL B 1 407 ? -32.14802 1.34039 38.50669 1.000 21.77000 387 VAL B C 1
ATOM 6330 O O . VAL B 1 407 ? -33.08929 1.28634 37.71107 1.000 22.82000 387 VAL B O 1
ATOM 6334 N N . ALA B 1 408 ? -31.01713 1.98767 38.24227 1.000 20.83000 388 ALA B N 1
ATOM 6335 C CA . ALA B 1 408 ? -30.84977 2.77595 37.02644 1.000 19.72000 388 ALA B CA 1
ATOM 6336 C C . ALA B 1 408 ? -30.90667 1.94031 35.74555 1.000 19.05000 388 ALA B C 1
ATOM 6337 O O . ALA B 1 408 ? -31.51639 2.35790 34.75960 1.000 20.25000 388 ALA B O 1
ATOM 6339 N N . THR B 1 409 ? -30.27412 0.76789 35.75863 1.000 19.44000 389 THR B N 1
ATOM 6340 C CA . THR B 1 409 ? -30.14505 -0.03602 34.54078 1.000 18.71000 389 THR B CA 1
ATOM 6341 C C . THR B 1 409 ? -31.49402 -0.49538 33.97563 1.000 19.55000 389 THR B C 1
ATOM 6342 O O . THR B 1 409 ? -31.79000 -0.22547 32.81028 1.000 20.10000 389 THR B O 1
ATOM 6346 N N . PRO B 1 410 ? -32.32226 -1.17992 34.78859 1.000 21.54000 390 PRO B N 1
ATOM 6347 C CA . PRO B 1 410 ? -33.60786 -1.59220 34.21223 1.000 24.27000 390 PRO B CA 1
ATOM 6348 C C . PRO B 1 410 ? -34.50968 -0.40221 33.89128 1.000 22.99000 390 PRO B C 1
ATOM 6349 O O . PRO B 1 410 ? -35.28927 -0.47254 32.94122 1.000 23.99000 390 PRO B O 1
ATOM 6353 N N . ALA B 1 411 ? -34.39461 0.67990 34.65544 1.000 21.81000 391 ALA B N 1
ATOM 6354 C CA . ALA B 1 411 ? -35.21066 1.86191 34.39811 1.000 23.45000 391 ALA B CA 1
ATOM 6355 C C . ALA B 1 411 ? -34.91691 2.45287 33.02168 1.000 22.28000 391 ALA B C 1
ATOM 6356 O O . ALA B 1 411 ? -35.83063 2.82159 32.28363 1.000 24.33000 391 ALA B O 1
ATOM 6358 N N . ALA B 1 412 ? -33.63847 2.52956 32.67138 1.000 20.11000 392 ALA B N 1
ATOM 6359 C CA . ALA B 1 412 ? -33.24809 3.07246 31.37956 1.000 20.25000 392 ALA B CA 1
ATOM 6360 C C . ALA B 1 412 ? -33.57516 2.09161 30.25487 1.000 19.67000 392 ALA B C 1
ATOM 6361 O O . ALA B 1 412 ? -34.05757 2.49583 29.19468 1.000 20.49000 392 ALA B O 1
ATOM 6363 N N . LEU B 1 413 ? -33.31698 0.80579 30.48712 1.000 19.29000 393 LEU B N 1
ATOM 6364 C CA . LEU B 1 413 ? -33.60956 -0.22205 29.47981 1.000 19.76000 393 LEU B CA 1
ATOM 6365 C C . LEU B 1 413 ? -35.08926 -0.29063 29.13424 1.000 21.00000 393 LEU B C 1
ATOM 6366 O O . LEU B 1 413 ? -35.45363 -0.46437 27.97388 1.000 22.29000 393 LEU B O 1
ATOM 6371 N N . ASP B 1 414 ? -35.94377 -0.14915 30.13970 1.000 22.86000 394 ASP B N 1
ATOM 6372 C CA . ASP B 1 414 ? -37.37891 -0.16582 29.88566 1.000 26.93000 394 ASP B CA 1
ATOM 6373 C C . ASP B 1 414 ? -37.80155 1.05475 29.07456 1.000 24.66000 394 ASP B C 1
ATOM 6374 O O . ASP B 1 414 ? -38.85652 1.05371 28.43896 1.000 25.76000 394 ASP B O 1
ATOM 6379 N N . ARG B 1 415 ? -36.97075 2.09224 29.09741 1.000 23.88000 395 ARG B N 1
ATOM 6380 C CA . ARG B 1 415 ? -37.21208 3.28993 28.29731 1.000 22.45000 395 ARG B CA 1
ATOM 6381 C C . ARG B 1 415 ? -36.40341 3.32600 27.00158 1.000 21.59000 395 ARG B C 1
ATOM 6382 O O . ARG B 1 415 ? -36.30701 4.36528 26.34462 1.000 22.02000 395 ARG B O 1
ATOM 6390 N N . GLY B 1 416 ? -35.82254 2.18423 26.64701 1.000 20.21000 396 GLY B N 1
ATOM 6391 C CA . GLY B 1 416 ? -35.14375 2.01852 25.37404 1.000 19.95000 396 GLY B CA 1
ATOM 6392 C C . GLY B 1 416 ? -33.77141 2.66268 25.28160 1.000 18.37000 396 GLY B C 1
ATOM 6393 O O . GLY B 1 416 ? -33.32138 3.03402 24.19539 1.000 16.69000 396 GLY B O 1
ATOM 6394 N N . VAL B 1 417 ? -33.09254 2.79787 26.41561 1.000 16.17000 397 VAL B N 1
ATOM 6395 C CA . VAL B 1 417 ? -31.79076 3.45302 26.42479 1.000 15.30000 397 VAL B CA 1
ATOM 6396 C C . VAL B 1 417 ? -30.79548 2.67249 27.27019 1.000 15.30000 397 VAL B C 1
ATOM 6397 O O . VAL B 1 417 ? -31.11283 2.25563 28.38378 1.000 16.79000 397 VAL B O 1
ATOM 6401 N N . TRP B 1 418 ? -29.59885 2.46052 26.72599 1.000 13.93000 398 TRP B N 1
ATOM 6402 C CA . TRP B 1 418 ? -28.47866 1.95524 27.51187 1.000 13.27000 398 TRP B CA 1
ATOM 6403 C C . TRP B 1 418 ? -27.71087 3.12321 28.12845 1.000 14.00000 398 TRP B C 1
ATOM 6404 O O . TRP B 1 418 ? -27.13751 3.94197 27.41037 1.000 13.94000 398 TRP B O 1
ATOM 6415 N N . LEU B 1 419 ? -27.73366 3.20322 29.45835 1.000 15.03000 399 LEU B N 1
ATOM 6416 C CA . LEU B 1 419 ? -26.95411 4.18350 30.20975 1.000 14.63000 399 LEU B CA 1
ATOM 6417 C C . LEU B 1 419 ? -26.03245 3.42793 31.14235 1.000 14.27000 399 LEU B C 1
ATOM 6418 O O . LEU B 1 419 ? -26.39318 2.36401 31.65076 1.000 16.06000 399 LEU B O 1
ATOM 6423 N N . ARG B 1 420 ? -24.84716 3.97877 31.37108 1.000 14.02000 400 ARG B N 1
ATOM 6424 C CA . ARG B 1 420 ? -23.94224 3.42817 32.37561 1.000 13.93000 400 ARG B CA 1
ATOM 6425 C C . ARG B 1 420 ? -23.47487 4.54202 33.30700 1.000 14.04000 400 ARG B C 1
ATOM 6426 O O . ARG B 1 420 ? -22.42766 5.15242 33.09647 1.000 15.13000 400 ARG B O 1
ATOM 6434 N N . PRO B 1 421 ? -24.26626 4.81828 34.34631 1.000 13.95000 401 PRO B N 1
ATOM 6435 C CA . PRO B 1 421 ? -23.81670 5.78163 35.35098 1.000 14.26000 401 PRO B CA 1
ATOM 6436 C C . PRO B 1 421 ? -22.55413 5.28978 36.05361 1.000 14.10000 401 PRO B C 1
ATOM 6437 O O . PRO B 1 421 ? -22.25377 4.09545 36.04935 1.000 15.16000 401 PRO B O 1
ATOM 6441 N N . PHE B 1 422 ? -21.81652 6.21126 36.65110 1.000 15.08000 402 PHE B N 1
ATOM 6442 C CA . PHE B 1 422 ? -20.77189 5.83564 37.59653 1.000 16.28000 402 PHE B CA 1
ATOM 6443 C C . PHE B 1 422 ? -20.76308 6.88312 38.69211 1.000 16.77000 402 PHE B C 1
ATOM 6444 O O . PHE B 1 422 ? -21.17484 8.02291 38.45900 1.000 16.30000 402 PHE B O 1
ATOM 6452 N N . ARG B 1 423 ? -20.32805 6.48546 39.88494 1.000 17.31000 403 ARG B N 1
ATOM 6453 C CA . ARG B 1 423 ? -20.38355 7.36027 41.05345 1.000 18.24000 403 ARG B CA 1
ATOM 6454 C C . ARG B 1 423 ? -21.75541 8.02993 41.15799 1.000 18.15000 403 ARG B C 1
ATOM 6455 O O . ARG B 1 423 ? -22.77900 7.34289 41.15271 1.000 18.73000 403 ARG B O 1
ATOM 6463 N N . ASN B 1 424 ? -21.77549 9.35938 41.20793 1.000 18.32000 404 ASN B N 1
ATOM 6464 C CA . ASN B 1 424 ? -23.02231 10.11146 41.34794 1.000 17.68000 404 ASN B CA 1
ATOM 6465 C C . ASN B 1 424 ? -23.47670 10.73919 40.03413 1.000 16.79000 404 ASN B C 1
ATOM 6466 O O . ASN B 1 424 ? -24.24695 11.70021 40.02922 1.000 18.72000 404 ASN B O 1
ATOM 6471 N N . LEU B 1 425 ? -22.99970 10.18879 38.92269 1.000 16.34000 405 LEU B N 1
ATOM 6472 C CA . LEU B 1 425 ? -23.19048 10.81362 37.61966 1.000 16.75000 405 LEU B CA 1
ATOM 6473 C C . LEU B 1 425 ? -24.08493 10.00644 36.68808 1.000 15.86000 405 LEU B C 1
ATOM 6474 O O . LEU B 1 425 ? -23.82205 8.83095 36.41397 1.000 15.76000 405 LEU B O 1
ATOM 6479 N N . VAL B 1 426 ? -25.13974 10.64712 36.20327 1.000 15.91000 406 VAL B N 1
ATOM 6480 C CA . VAL B 1 426 ? -25.95383 10.10207 35.12037 1.000 15.14000 406 VAL B CA 1
ATOM 6481 C C . VAL B 1 426 ? -25.63356 10.94598 33.89847 1.000 17.05000 406 VAL B C 1
ATOM 6482 O O . VAL B 1 426 ? -25.95737 12.13248 33.84967 1.000 18.83000 406 VAL B O 1
ATOM 6486 N N . TYR B 1 427 ? -24.98238 10.34685 32.90987 1.000 14.72000 407 TYR B N 1
ATOM 6487 C CA . TYR B 1 427 ? -24.46225 11.13204 31.79955 1.000 14.48000 407 TYR B CA 1
ATOM 6488 C C . TYR B 1 427 ? -24.58200 10.39032 30.47199 1.000 13.50000 407 TYR B C 1
ATOM 6489 O O . TYR B 1 427 ? -24.73854 9.16814 30.43592 1.000 14.69000 407 TYR B O 1
ATOM 6498 N N . ALA B 1 428 ? -24.49995 11.14032 29.38017 1.000 14.20000 408 ALA B N 1
ATOM 6499 C CA . ALA B 1 428 ? -24.49713 10.54840 28.04879 1.000 14.91000 408 ALA B CA 1
ATOM 6500 C C . ALA B 1 428 ? -23.42531 11.17473 27.17759 1.000 14.76000 408 ALA B C 1
ATOM 6501 O O . ALA B 1 428 ? -23.11781 12.36389 27.29567 1.000 15.14000 408 ALA B O 1
ATOM 6503 N N . MET B 1 429 ? -22.83836 10.34398 26.33019 1.000 13.63000 409 MET B N 1
ATOM 6504 C CA A MET B 1 429 ? -21.94951 10.82351 25.28336 0.530 13.07000 409 MET B CA 1
ATOM 6505 C CA B MET B 1 429 ? -21.91643 10.76663 25.28812 0.470 15.30000 409 MET B CA 1
ATOM 6506 C C . MET B 1 429 ? -22.38638 10.09996 24.01364 1.000 14.13000 409 MET B C 1
ATOM 6507 O O . MET B 1 429 ? -21.76898 9.13632 23.57092 1.000 14.71000 409 MET B O 1
ATOM 6516 N N . PRO B 1 430 ? -23.49607 10.57444 23.43338 1.000 13.91000 410 PRO B N 1
ATOM 6517 C CA . PRO B 1 430 ? -24.14971 9.82881 22.35082 1.000 15.24000 410 PRO B CA 1
ATOM 6518 C C . PRO B 1 430 ? -23.43537 9.89379 21.01292 1.000 14.56000 410 PRO B C 1
ATOM 6519 O O . PRO B 1 430 ? -22.63714 10.79791 20.77408 1.000 13.92000 410 PRO B O 1
ATOM 6523 N N . PRO B 1 431 ? -23.71446 8.91684 20.14248 1.000 13.58000 411 PRO B N 1
ATOM 6524 C CA . PRO B 1 431 ? -23.17475 8.95558 18.78559 1.000 13.94000 411 PRO B CA 1
ATOM 6525 C C . PRO B 1 431 ? -23.60968 10.23751 18.08631 1.000 14.13000 411 PRO B C 1
ATOM 6526 O O . PRO B 1 431 ? -24.71287 10.74322 18.33706 1.000 14.11000 411 PRO B O 1
ATOM 6530 N N . TYR B 1 432 ? -22.76371 10.75112 17.20106 1.000 14.11000 412 TYR B N 1
ATOM 6531 C CA . TYR B 1 432 ? -23.06200 12.00370 16.51825 1.000 14.65000 412 TYR B CA 1
ATOM 6532 C C . TYR B 1 432 ? -24.22751 11.84458 15.54917 1.000 14.91000 412 TYR B C 1
ATOM 6533 O O . TYR B 1 432 ? -24.82233 12.83557 15.13102 1.000 16.91000 412 TYR B O 1
ATOM 6542 N N . ILE B 1 433 ? -24.54481 10.60259 15.18764 1.000 15.58000 413 ILE B N 1
ATOM 6543 C CA . ILE B 1 433 ? -25.61406 10.33729 14.22811 1.000 15.94000 413 ILE B CA 1
ATOM 6544 C C . ILE B 1 433 ? -26.99717 10.29394 14.86648 1.000 17.27000 413 ILE B C 1
ATOM 6545 O O . ILE B 1 433 ? -27.98259 10.01672 14.19003 1.000 19.53000 413 ILE B O 1
ATOM 6550 N N . CYS B 1 434 ? -27.07626 10.55377 16.16615 1.000 17.12000 414 CYS B N 1
ATOM 6551 C CA . CYS B 1 434 ? -28.36517 10.52153 16.85266 1.000 17.78000 414 CYS B CA 1
ATOM 6552 C C . CYS B 1 434 ? -29.29457 11.61554 16.35485 1.000 18.19000 414 CYS B C 1
ATOM 6553 O O . CYS B 1 434 ? -28.92007 12.78303 16.28884 1.000 19.83000 414 CYS B O 1
ATOM 6556 N N . THR B 1 435 ? -30.51436 11.22640 16.00730 1.000 18.83000 415 THR B N 1
ATOM 6557 C CA . THR B 1 435 ? -31.52877 12.16612 15.55946 1.000 20.22000 415 THR B CA 1
ATOM 6558 C C . THR B 1 435 ? -32.07788 12.93766 16.75825 1.000 19.72000 415 THR B C 1
ATOM 6559 O O . THR B 1 435 ? -31.87554 12.52758 17.90270 1.000 19.26000 415 THR B O 1
ATOM 6563 N N . PRO B 1 436 ? -32.76344 14.06780 16.50617 1.000 20.76000 416 PRO B N 1
ATOM 6564 C CA . PRO B 1 436 ? -33.36907 14.79967 17.62367 1.000 22.10000 416 PRO B CA 1
ATOM 6565 C C . PRO B 1 436 ? -34.30044 13.92326 18.45886 1.000 20.80000 416 PRO B C 1
ATOM 6566 O O . PRO B 1 436 ? -34.29622 14.03205 19.68256 1.000 21.02000 416 PRO B O 1
ATOM 6570 N N . ALA B 1 437 ? -35.06388 13.05108 17.80743 1.000 20.92000 417 ALA B N 1
ATOM 6571 C CA . ALA B 1 437 ? -35.93551 12.12977 18.53128 1.000 21.40000 417 ALA B CA 1
ATOM 6572 C C . ALA B 1 437 ? -35.12738 11.19357 19.43477 1.000 19.72000 417 ALA B C 1
ATOM 6573 O O . ALA B 1 437 ? -35.52352 10.91236 20.56663 1.000 19.88000 417 ALA B O 1
ATOM 6575 N N . GLU B 1 438 ? -33.98798 10.72091 18.93859 1.000 18.36000 418 GLU B N 1
ATOM 6576 C CA . GLU B 1 438 ? -33.14803 9.82811 19.72479 1.000 17.50000 418 GLU B CA 1
ATOM 6577 C C . GLU B 1 438 ? -32.53066 10.53276 20.93413 1.000 17.61000 418 GLU B C 1
ATOM 6578 O O . GLU B 1 438 ? -32.46369 9.96076 22.02299 1.000 18.04000 418 GLU B O 1
ATOM 6584 N N . ILE B 1 439 ? -32.10792 11.77973 20.75214 1.000 17.49000 419 ILE B N 1
ATOM 6585 C CA . ILE B 1 439 ? -31.57991 12.56525 21.86823 1.000 18.06000 419 ILE B CA 1
ATOM 6586 C C . ILE B 1 439 ? -32.67586 12.82753 22.90816 1.000 19.04000 419 ILE B C 1
ATOM 6587 O O . ILE B 1 439 ? -32.43347 12.76253 24.11248 1.000 20.86000 419 ILE B O 1
ATOM 6592 N N . THR B 1 440 ? -33.88944 13.09876 22.43680 1.000 20.08000 420 THR B N 1
ATOM 6593 C CA . THR B 1 440 ? -35.02919 13.27866 23.32919 1.000 21.86000 420 THR B CA 1
ATOM 6594 C C . THR B 1 440 ? -35.28883 12.00754 24.14264 1.000 21.77000 420 THR B C 1
ATOM 6595 O O . THR B 1 440 ? -35.56772 12.06934 25.33826 1.000 20.93000 420 THR B O 1
ATOM 6599 N N . GLN B 1 441 ? -35.15800 10.85201 23.49636 1.000 19.98000 421 GLN B N 1
ATOM 6600 C CA . GLN B 1 441 ? -35.33800 9.57767 24.18141 1.000 19.08000 421 GLN B CA 1
ATOM 6601 C C . GLN B 1 441 ? -34.23087 9.33983 25.21071 1.000 18.35000 421 GLN B C 1
ATOM 6602 O O . GLN B 1 441 ? -34.48443 8.88870 26.32585 1.000 18.73000 421 GLN B O 1
ATOM 6608 N N . ILE B 1 442 ? -33.00065 9.64835 24.83305 1.000 17.27000 422 ILE B N 1
ATOM 6609 C CA . ILE B 1 442 ? -31.88204 9.50442 25.75423 1.000 17.24000 422 ILE B CA 1
ATOM 6610 C C . ILE B 1 442 ? -32.03307 10.39662 26.98402 1.000 18.16000 422 ILE B C 1
ATOM 6611 O O . ILE B 1 442 ? -31.91104 9.93175 28.11578 1.000 18.06000 422 ILE B O 1
ATOM 6616 N N . THR B 1 443 ? -32.32216 11.67208 26.76283 1.000 18.21000 423 THR B N 1
ATOM 6617 C CA . THR B 1 443 ? -32.44494 12.60281 27.88085 1.000 18.65000 423 THR B CA 1
ATOM 6618 C C . THR B 1 443 ? -33.62206 12.27015 28.79114 1.000 19.97000 423 THR B C 1
ATOM 6619 O O . THR B 1 443 ? -33.53602 12.42955 30.00696 1.000 21.36000 423 THR B O 1
ATOM 6623 N N . SER B 1 444 ? -34.71581 11.79850 28.20654 1.000 21.66000 424 SER B N 1
ATOM 6624 C CA . SER B 1 444 ? -35.86605 11.40135 29.00673 1.000 21.98000 424 SER B CA 1
ATOM 6625 C C . SER B 1 444 ? -35.51182 10.25174 29.95179 1.000 22.91000 424 SER B C 1
ATOM 6626 O O . SER B 1 444 ? -35.91462 10.24835 31.11451 1.000 23.82000 424 SER B O 1
ATOM 6629 N N . ALA B 1 445 ? -34.74192 9.28726 29.45495 1.000 21.42000 425 ALA B N 1
ATOM 6630 C CA . ALA B 1 445 ? -34.30551 8.16503 30.27942 1.000 20.75000 425 ALA B CA 1
ATOM 6631 C C . ALA B 1 445 ? -33.38992 8.64202 31.40236 1.000 20.12000 425 ALA B C 1
ATOM 6632 O O . ALA B 1 445 ? -33.48599 8.17704 32.54053 1.000 20.13000 425 ALA B O 1
ATOM 6634 N N . MET B 1 446 ? -32.51179 9.58112 31.07416 1.000 19.03000 426 MET B N 1
ATOM 6635 C CA . MET B 1 446 ? -31.59596 10.13735 32.05788 1.000 19.60000 426 MET B CA 1
ATOM 6636 C C . MET B 1 446 ? -32.34672 10.83979 33.17951 1.000 19.42000 426 MET B C 1
ATOM 6637 O O . MET B 1 446 ? -32.01290 10.68496 34.35223 1.000 20.03000 426 MET B O 1
ATOM 6642 N N . VAL B 1 447 ? -33.36649 11.60809 32.81260 1.000 21.16000 427 VAL B N 1
ATOM 6643 C CA . VAL B 1 447 ? -34.17393 12.31897 33.79394 1.000 21.94000 427 VAL B CA 1
ATOM 6644 C C . VAL B 1 447 ? -34.90616 11.33477 34.70610 1.000 22.35000 427 VAL B C 1
ATOM 6645 O O . VAL B 1 447 ? -34.96342 11.53279 35.91750 1.000 22.48000 427 VAL B O 1
ATOM 6649 N N . GLU B 1 448 ? -35.45029 10.26537 34.13000 1.000 23.10000 428 GLU B N 1
ATOM 6650 C CA . GLU B 1 448 ? -36.13022 9.25043 34.93335 1.000 23.99000 428 GLU B CA 1
ATOM 6651 C C . GLU B 1 448 ? -35.18156 8.55298 35.90390 1.000 22.78000 428 GLU B C 1
ATOM 6652 O O . GLU B 1 448 ? -35.54462 8.26870 37.04342 1.000 24.68000 428 GLU B O 1
ATOM 6658 N N . VAL B 1 449 ? -33.95750 8.29369 35.45818 1.000 22.60000 429 VAL B N 1
ATOM 6659 C CA . VAL B 1 449 ? -32.96100 7.70556 36.34004 1.000 22.25000 429 VAL B CA 1
ATOM 6660 C C . VAL B 1 449 ? -32.66581 8.64070 37.51004 1.000 23.25000 429 VAL B C 1
ATOM 6661 O O . VAL B 1 449 ? -32.62556 8.21466 38.66694 1.000 23.73000 429 VAL B O 1
ATOM 6665 N N . ALA B 1 450 ? -32.47340 9.91834 37.19954 1.000 21.73000 430 ALA B N 1
ATOM 6666 C CA . ALA B 1 450 ? -32.23944 10.93005 38.22303 1.000 22.15000 430 ALA B CA 1
ATOM 6667 C C . ALA B 1 450 ? -33.41323 11.06093 39.19414 1.000 23.30000 430 ALA B C 1
ATOM 6668 O O . ALA B 1 450 ? -33.21340 11.30720 40.38196 1.000 23.61000 430 ALA B O 1
ATOM 6670 N N . ARG B 1 451 ? -34.63355 10.89184 38.69297 1.000 23.49000 431 ARG B N 1
ATOM 6671 C CA A ARG B 1 451 ? -35.81341 10.96539 39.54606 0.460 24.55000 431 ARG B CA 1
ATOM 6672 C CA B ARG B 1 451 ? -35.81562 10.95751 39.54893 0.540 24.01000 431 ARG B CA 1
ATOM 6673 C C . ARG B 1 451 ? -35.80688 9.80644 40.54264 1.000 25.53000 431 ARG B C 1
ATOM 6674 O O . ARG B 1 451 ? -36.11370 9.98548 41.72098 1.000 27.51000 431 ARG B O 1
ATOM 6689 N N . LEU B 1 452 ? -35.44480 8.62264 40.05786 1.000 24.53000 432 LEU B N 1
ATOM 6690 C CA . LEU B 1 452 ? -35.38137 7.43163 40.89447 1.000 25.21000 432 LEU B CA 1
ATOM 6691 C C . LEU B 1 452 ? -34.29561 7.50689 41.96276 1.000 26.77000 432 LEU B C 1
ATOM 6692 O O . LEU B 1 452 ? -34.47134 6.98670 43.06768 1.000 28.89000 432 LEU B O 1
ATOM 6697 N N . VAL B 1 453 ? -33.18103 8.15200 41.63232 1.000 25.96000 433 VAL B N 1
ATOM 6698 C CA . VAL B 1 453 ? -32.09882 8.33065 42.58974 1.000 25.14000 433 VAL B CA 1
ATOM 6699 C C . VAL B 1 453 ? -32.61304 9.05985 43.83289 1.000 27.45000 433 VAL B C 1
ATOM 6700 O O . VAL B 1 453 ? -32.29202 8.68489 44.96211 1.000 28.22000 433 VAL B O 1
ATOM 6704 N N . GLY B 1 454 ? -33.44383 10.07596 43.61228 1.000 28.56000 434 GLY B N 1
ATOM 6705 C CA . GLY B 1 454 ? -33.92839 10.92840 44.68255 1.000 31.54000 434 GLY B CA 1
ATOM 6706 C C . GLY B 1 454 ? -35.11003 10.40217 45.46872 1.000 36.46000 434 GLY B C 1
ATOM 6707 O O . GLY B 1 454 ? -35.60076 11.07547 46.37210 1.000 36.66000 434 GLY B O 1
ATOM 6708 N N . SER B 1 455 ? -35.57634 9.20462 45.13661 1.000 40.86000 435 SER B N 1
ATOM 6709 C CA . SER B 1 455 ? -36.64998 8.59352 45.91095 1.000 45.73000 435 SER B CA 1
ATOM 6710 C C . SER B 1 455 ? -36.08560 7.59790 46.92326 1.000 49.75000 435 SER B C 1
ATOM 6711 O O . SER B 1 455 ? -36.82650 7.04292 47.73501 1.000 51.34000 435 SER B O 1
ATOM 6714 N N . LEU B 1 456 ? -34.76802 7.39981 46.86663 1.000 52.25000 436 LEU B N 1
ATOM 6715 C CA . LEU B 1 456 ? -34.03780 6.49161 47.75862 1.000 53.97000 436 LEU B CA 1
ATOM 6716 C C . LEU B 1 456 ? -34.75385 5.16178 48.00175 1.000 55.48000 436 LEU B C 1
ATOM 6717 O O . LEU B 1 456 ? -34.20892 4.09393 47.72195 1.000 56.38000 436 LEU B O 1
#

CATH classification: 3.90.1150.10 (+1 more: 3.40.640.10)

Sequence (860 aa):
LTPEQIIAVDGAHLWHPYSSIGREAVSSPPVVAVAAHHGAWLTLIRDGQPIEVLDAMSSSWWTAIHGHGHPALDQALLTTQLRVVMNHVMFGGLTHEPAARLAKLLVVDDITPAGLDTTVFFSDSGSVSVEVAAKMALLQYWRGRGLPGKRRLMTWRGGYHGDTFLLAMSICDDPHGGMMHSLWTDVLAAQVFAPQVPRDYDPAYSAAFEAQLAQQHAGELAAVVVEPVVQGAGGMRFHDPRRYLHDLRDICRRYEVLLIFDEIATGFGRTGALFAADHAGVSPDIMCVGKALTGGYLSSLAATLCTADVAHTISSAGAAGALMHGPTFMANPLACAVVSSVASVELLLGQDWRTRITELLAAGLTAGLDTARRALPAVTTDVRVCGAIGVIECDRPVDLAVATPAALDRGVWLRPFRRNLVYAMPPYICTPAEITQITSSAMVEVARLVGSLPGLTPEEQIIAVDGAHLWWHPYSSIGREAVSPVVAVAAHGAWLTLIRDGQPIEVLDAMSSWWTAIHGHGHPALLDQALLTTQLRVVMNHVMFGGLTHEPAARLAKLLVDITPAGLDTTVFFSDSSGSVSVEVAAKMALQYWRGRGLPGKRRLMTWRGGYHGDTFLLAMSICDPHGGMHSSLWTTDVLAAQVFAPQVPRRDYDPAYSAAFEAQLAQHAGELAAVVVVEPVVQGAGGMMRFHDPRRYLHDLRDICRRYEVLLIFDEIATGFGRTGALFAADHAGVSPDIMCVGKALTGGYLSLAATLCTADDVAHTIISSAAGGAAAAGGALMHGPTFMANPLACAVVSSVASVELLLGQDWRTRITELAAGLTAGLDTTARALLPAVTDVRVCGAIGVIECDRPVDLAVATPAALDRGVWLRPFRNLVYAMMPPYICTPAEITQITSAMVEVARRLVGSL